Protein AF-0000000077952330 (afdb_homodimer)

Organism: NCBI:txid2873325

Secondary structure (DSSP, 8-state):
------------------------------------------------------------------HHHHHHHHHHHHHHHHHHTT------TTS-HHHHHHSS-HHHHHHHHHHHHHHHHHTB--EEEEEEEE-TTS-EEEEEEEEETTEEEEEE--B-SS--TTSPP------TTTGGGT--HHHHHHIIIIIHHHHHHHT-BTT-HHHHHHHHHHHH-STT-TTT-HHHHHHHHHHHHHHHHHHTTS-HHHHHHHHHT-SS--BPEEEEEEEE-GGGSSSS-SS-EEEEE-TT-SSHHHHHHHHHHHHHHHHHHHHHHH-GGGG-B-TTS-B------HHHHHHHHHHHHHHHT-TTT-EEEEE--GGGGEETTEE-TTTTSSP-GGG-B-HHHHHHHHHHHHHHS-EEEEE--S-TT-HHHHHHHHHH-SSEEEESTTTTT-HHHHHHHHHHT--SEEEE-HHHH-SHHHHHHHHHHHHHTT-EEEEE--SB--S--HHHHHHHHHT-EEEE---S-SHHHHHHHHHHHHHHHHHGGG--B-GGGSSS---/------------------------------------------------------------------HHHHHHHHHHHHHHHHHHTT------TTS-HHHHHHS--HHHHHHHHHHHHHHHHHTB--EEEEEEEE-TTS-EEEEEEEEETTEEEEEE--B-SS--TTSPP------TTTGGGT--HHHHHHIIIIIHHHHHHHT-BTT-HHHHHHHHHHHH-STT-TTT-HHHHHHHHHHHHHHHHHHTTS-HHHHHHHHHT-SS--BPEEEEEEEE-GGGSSSS-SS-EEEEE-TT-SSHHHHHHHHHHHHHHHHHHHHHHH-GGGG-B-TTS-B------HHHHHHHHHHHHHHHT-TTT-EEEEE--GGGGEETTEE-TTTTSSP-GGG-B-HHHHHHHHHHHHHHS-EEEEE--S-TT-HHHHHHHHHH-SSEEEESTTTTT-HHHHHHHHHHT--SEEEE-HHHH-SHHHHHHHHHHHHHTT-EEEEE--TB--S--HHHHHHHHHT-EEEE---S-SHHHHHHHHHHHHHHHHHGGG--B-GGGSSS---

Foldseek 3Di:
DDPPPPPPPCPPPPPLPPPPDPPPDPDPDDDDDDDDDDDDDDDDDPDPDPDDPPPDDPPPPPVPPPPVVLLSLLVSVVQVVVVVVVPDSPPDPPPPSVVVVVPCPPVSSVVSVVVVVVVLQQQFWPFKAKDWDAFPVRFTAIKMWTDGNLGTFIDTFFDFPDFFPQFQFADWQCPCVPRRGRHRVQLRCCLHPPLTVVRRVVSDGLLPLVVSLVVQCVVQVDQSSHSNGLRSSANVQLSSLCSSCVSVVHDSLQSLLVLLVHPAWAAAWEWAFAEADPPQAPAQFQFGTKTKTQLQDQALVRSQVLQQQLSVLLQVLLCVVQNNVQCDAALQRHGYGRDNDPVVVLVSSCRSSVVSPHNPRIAMETHGQQQRQDDPQWGARRSVDPDDCVRTHHLVVLLVVVVVCVVPGRYAEYEPSDHLPPQVSLLVSLVVDDGFYEYCSNCLLPQVSLVVCLVSVSGQEYEQECSRSRHSSSSSVSLVSSVVSNGAYEYEGHSRAHLRQSVLSNCRSSNRRYYYQYGCDDRSRVSNSVVNVVVQVVCVPSYHHQRPVSGPRDD/DDPPPPPPPCPPPPPLPPPPPPPDPDDDDPDDDDPDDDDDDDDDDDPPDPPPPPPDDPPPPPVPPPPVVLLSLLVSVCQVVVVVVVPDSPPDVPPPSVVVVVPCPPVSSVVSVVVVVVVLQQQFWPFKAKDWDAFPVRFTAIKMWTDGNLGTFIDTFFDFPDFFPQFQFADWQCPCVPRHGRHRVQLRCCLHPPLTVVRRVVSDGLLPLVVSLVVQCVSQVDQSSHSNGLRSSANVQLSSLCSSCVSVVHDSLQSLLVLLVHPAWAAAWEWAFAEADPPQAPAQFQFGTKTKTQLQDQALVRSQVLQQQLSVLLQVLLCVVQNNVQCDAALQRHGYGRDNDPVVVLVSSCRSSVVSPHNPRIAMETHGQQQRQDDPQWGARRSVDPDDCVRTHHLVVLLVVVVVCVVPGRYAEYEPSDHLPPLVSLLVSLVVDDGFYEYCSNCLLPQVSLVVCLVSVSGQEYEQECSRSRHSSSSSVSLCSSVVSNGAYEYEGHSRAHLRQSVLSNCRSSNRRYYYQYGCDDRSRVSNSVVNVVVQVVCVPSYHHQRPVSGPRDD

Solvent-accessible surface area (backbone atoms only — not comparable to full-atom values): 57983 Å² total; per-residue (Å²): 132,82,79,69,80,76,80,74,78,68,80,73,72,81,72,79,70,77,70,73,75,78,71,75,79,79,74,78,75,80,78,83,79,84,87,86,82,86,83,80,83,82,82,83,87,77,84,75,80,75,83,77,84,69,86,74,82,82,71,82,75,73,80,69,71,55,68,62,64,51,44,50,50,50,48,50,48,49,48,54,53,39,55,71,63,69,51,79,78,77,66,69,85,78,66,60,70,64,59,60,62,66,64,52,46,75,62,53,54,47,48,49,50,50,48,48,48,50,49,43,58,46,42,11,58,75,46,56,48,46,40,79,37,54,22,22,67,36,42,49,30,38,31,20,39,32,27,39,79,87,40,80,21,72,22,55,38,58,37,56,83,72,76,61,92,78,29,25,33,71,47,56,54,61,46,58,92,39,66,73,16,45,31,30,61,61,17,27,46,34,33,50,71,47,50,33,58,54,50,49,72,66,48,48,47,36,70,43,52,57,63,52,48,50,50,54,48,60,69,42,66,44,95,40,26,65,69,45,9,13,44,31,50,25,12,51,35,49,11,36,47,50,41,18,7,56,74,68,70,43,57,55,27,56,43,43,5,53,76,66,70,36,90,68,59,30,38,46,31,54,37,25,28,48,35,43,14,18,92,84,31,48,36,50,27,46,48,30,30,36,26,46,26,42,30,57,35,84,38,58,65,50,27,51,48,54,52,28,37,25,52,53,37,32,47,52,53,43,29,74,74,65,32,55,58,28,58,28,24,52,76,44,37,9,26,42,49,84,42,72,50,67,66,53,58,55,51,49,48,52,50,13,30,50,75,55,69,42,69,86,27,48,37,31,33,35,37,27,52,28,52,79,30,52,50,95,86,25,33,30,63,58,60,90,43,81,87,54,77,88,63,45,36,46,56,67,56,50,46,51,50,52,51,51,45,41,71,77,40,63,46,47,35,40,26,24,79,45,37,56,79,42,57,67,55,32,20,53,47,44,70,72,50,93,57,48,31,30,28,35,73,50,25,34,41,30,59,70,39,44,52,50,33,58,74,57,44,30,46,47,24,40,37,40,33,54,62,30,55,18,29,58,56,58,43,50,50,38,51,50,54,36,45,76,68,73,24,21,40,30,37,38,65,46,57,22,21,33,59,58,41,64,63,40,31,45,31,25,12,65,41,25,9,21,34,38,47,31,12,62,20,38,15,38,23,27,39,25,53,43,47,43,45,50,49,42,59,70,43,48,90,68,51,41,50,23,25,84,33,25,58,62,44,82,122,148,70,83,69,80,75,78,71,78,67,79,70,71,82,72,77,71,77,71,74,73,76,74,73,80,81,75,78,83,79,85,78,78,85,84,74,81,85,81,83,84,90,84,87,84,80,82,73,78,76,75,73,78,66,87,72,81,83,73,79,76,71,80,67,70,54,68,60,63,52,44,50,51,50,47,51,50,48,46,53,54,40,53,69,64,70,51,79,78,77,66,68,85,76,68,61,70,65,61,59,63,68,64,52,46,75,62,54,53,46,46,48,49,50,46,48,49,50,51,44,58,47,41,11,57,75,45,56,47,47,40,79,38,54,22,24,67,35,40,50,29,38,30,20,40,31,27,38,78,87,43,78,21,72,23,55,40,58,37,58,83,71,76,61,93,77,29,25,32,72,47,56,54,61,46,60,92,40,66,72,17,44,31,31,60,59,17,26,45,33,34,49,71,47,50,34,57,55,50,50,71,66,47,48,47,37,69,44,52,57,61,53,48,48,50,54,47,59,68,44,64,43,95,39,28,66,71,44,9,14,45,29,48,26,12,50,35,49,12,36,48,49,42,18,8,56,74,70,69,42,57,54,28,56,42,44,6,54,76,66,70,36,92,69,60,30,38,45,31,53,37,25,30,49,34,43,15,19,91,85,31,49,35,50,28,47,47,29,30,37,25,46,27,42,30,57,35,83,37,58,64,51,26,52,49,53,53,30,36,26,51,54,37,32,44,51,53,44,27,73,74,66,32,57,57,30,57,27,23,53,77,44,38,10,26,42,49,84,42,72,50,68,66,54,58,53,51,49,49,52,52,12,31,49,75,55,69,41,69,86,28,46,38,32,34,35,37,27,53,28,51,79,29,51,51,95,86,24,33,29,61,58,60,90,43,80,88,55,78,87,64,45,36,46,57,68,55,51,45,52,51,52,51,51,45,42,74,76,39,65,46,47,35,41,23,24,80,46,38,57,79,42,56,67,53,32,19,53,47,45,72,71,50,92,59,48,31,32,29,35,74,51,26,34,40,29,61,71,39,43,52,50,32,57,73,57,43,29,48,49,24,40,36,39,33,53,62,30,56,17,31,59,56,56,41,50,49,36,50,49,53,36,46,76,69,73,24,21,38,30,38,39,64,46,57,23,20,32,58,59,40,63,63,38,31,44,31,25,12,65,42,24,9,22,32,37,47,29,12,61,19,38,15,38,23,27,38,24,53,43,47,42,47,51,51,42,59,71,44,47,90,66,51,39,50,24,24,83,32,26,58,62,45,83,124

InterPro domains:
  IPR000941 Enolase [MF_00318] (123-539)
  IPR000941 Enolase [PR00148] (157-171)
  IPR000941 Enolase [PR00148] (229-245)
  IPR000941 Enolase [PR00148] (286-299)
  IPR000941 Enolase [PR00148] (439-450)
  IPR000941 Enolase [PR00148] (462-476)
  IPR000941 Enolase [PR00148] (491-508)
  IPR000941 Enolase [PTHR11902] (123-551)
  IPR000941 Enolase [SFLDF00002] (124-539)
  IPR000941 Enolase [TIGR01060] (125-550)
  IPR000941 Enolase [cd03313] (127-538)
  IPR020809 Enolase, conserved site [PS00164] (462-475)
  IPR020810 Enolase, C-terminal TIM barrel domain [PF00113] (265-552)
  IPR020810 Enolase, C-terminal TIM barrel domain [SM01192] (264-553)
  IPR020811 Enolase, N-terminal [PF03952] (125-256)
  IPR020811 Enolase, N-terminal [SM01193] (125-256)
  IPR029017 Enolase-like, N-terminal [G3DSA:3.30.390.10] (118-249)
  IPR029017 Enolase-like, N-terminal [SSF54826] (125-260)
  IPR036849 Enolase-like, C-terminal domain superfamily [G3DSA:3.20.20.120] (250-555)
  IPR036849 Enolase-like, C-terminal domain superfamily [SSF51604] (265-552)

Radius of gyration: 34.68 Å; Cα contacts (8 Å, |Δi|>4): 2180; chains: 2; bounding box: 97×143×73 Å

Nearest PDB structures (foldseek):
  3ucd-assembly1_B  TM=9.898E-01  e=2.048E-70  Homo sapiens
  2xsx-assembly1_A  TM=9.931E-01  e=3.161E-70  Homo sapiens
  3b97-assembly1_A  TM=9.888E-01  e=5.740E-70  Homo sapiens
  2akz-assembly1_A  TM=9.883E-01  e=2.621E-69  Homo sapiens
  2xh4-assembly2_B  TM=9.796E-01  e=2.067E-55  Saccharomyces cerevisiae

Sequence (1110 aa):
PGDSPEFLYFSCTAIIFEVPALSPSNITERTHDEPQGLHHTRMKTTQSMTTHYSPQNTRTGRQSLSCKTQNALVWMLSVVYRRSLGASPFLDPGASINTATARADSDTVKLAQTELHRLALRMSITKIHAREILDSRGNPTVEVDLFTAKGRFRAAVPSGASTGVHEALELRDGDKSRYLGKGTQKAVDHVNNEIAPKLLEKKFSVVEQEKIDKFMLELDGTDNKSKFGANAILGVSLAVCKAGAAEKCVPLYRHIADLAGNKDVILPVPAFNVINGGSHAGNKLAMQEFMILPVGAANFHEAMRIGAEVYHHLKNVIKSKYGKDATNVGDEGGFAPNILENNEALELLKSAIEKAGYPDKIIIGMDVAASEFYRSGKYDLDFKSPDDPKRHISGAELGDLYKSFIKNYPVQSIEDPFDQDDWENWSQFTASVGIQVVGDDLTVTNPKRISEAVQKKACNCLLLKVNQIGSVTESIQACKLAQSSGWGVMVSHRSGETEDTFIADLVVGLCTGQIKTGAPCRSERLAKYNQLMRIEEELGDKARFAGKDFRHPKLPGDSPEFLYFSCTAIIFEVPALSPSNITERTHDEPQGLHHTRMKTTQSMTTHYSPQNTRTGRQSLSCKTQNALVWMLSVVYRRSLGASPFLDPGASINTATARADSDTVKLAQTELHRLALRMSITKIHAREILDSRGNPTVEVDLFTAKGRFRAAVPSGASTGVHEALELRDGDKSRYLGKGTQKAVDHVNNEIAPKLLEKKFSVVEQEKIDKFMLELDGTDNKSKFGANAILGVSLAVCKAGAAEKCVPLYRHIADLAGNKDVILPVPAFNVINGGSHAGNKLAMQEFMILPVGAANFHEAMRIGAEVYHHLKNVIKSKYGKDATNVGDEGGFAPNILENNEALELLKSAIEKAGYPDKIIIGMDVAASEFYRSGKYDLDFKSPDDPKRHISGAELGDLYKSFIKNYPVQSIEDPFDQDDWENWSQFTASVGIQVVGDDLTVTNPKRISEAVQKKACNCLLLKVNQIGSVTESIQACKLAQSSGWGVMVSHRSGETEDTFIADLVVGLCTGQIKTGAPCRSERLAKYNQLMRIEEELGDKARFAGKDFRHPKL

pLDDT: mean 82.08, std 28.83, range [14.25, 98.94]

Structure (mmCIF, N/CA/C/O backbone):
data_AF-0000000077952330-model_v1
#
loop_
_entity.id
_entity.type
_entity.pdbx_description
1 polymer Beta-enolase
#
loop_
_atom_site.group_PDB
_atom_site.id
_atom_site.type_symbol
_atom_site.label_atom_id
_atom_site.label_alt_id
_atom_site.label_comp_id
_atom_site.label_asym_id
_atom_site.label_entity_id
_atom_site.label_seq_id
_atom_site.pdbx_PDB_ins_code
_atom_site.Cartn_x
_atom_site.Cartn_y
_atom_site.Cartn_z
_atom_site.occupancy
_atom_site.B_iso_or_equiv
_atom_site.auth_seq_id
_atom_site.auth_comp_id
_atom_site.auth_asym_id
_atom_site.auth_atom_id
_atom_site.pdbx_PDB_model_num
ATOM 1 N N . PRO A 1 1 ? 24.484 25.688 -34.625 1 21.61 1 PRO A N 1
ATOM 2 C CA . PRO A 1 1 ? 23.391 24.703 -34.531 1 21.61 1 PRO A CA 1
ATOM 3 C C . PRO A 1 1 ? 23.781 23.438 -33.781 1 21.61 1 PRO A C 1
ATOM 5 O O . PRO A 1 1 ? 24.797 22.812 -34.094 1 21.61 1 PRO A O 1
ATOM 8 N N . GLY A 1 2 ? 23.906 23.281 -32.438 1 22.3 2 GLY A N 1
ATOM 9 C CA . GLY A 1 2 ? 25.062 23.562 -31.594 1 22.3 2 GLY A CA 1
ATOM 10 C C . GLY A 1 2 ? 25.688 22.312 -31.031 1 22.3 2 GLY A C 1
ATOM 11 O O . GLY A 1 2 ? 25 21.484 -30.422 1 22.3 2 GLY A O 1
ATOM 12 N N . ASP A 1 3 ? 26.625 21.688 -31.719 1 21.45 3 ASP A N 1
ATOM 13 C CA . ASP A 1 3 ? 27.453 20.469 -31.719 1 21.45 3 ASP A CA 1
ATOM 14 C C . ASP A 1 3 ? 28.109 20.25 -30.359 1 21.45 3 ASP A C 1
ATOM 16 O O . ASP A 1 3 ? 29.234 20.688 -30.141 1 21.45 3 ASP A O 1
ATOM 20 N N . SER A 1 4 ? 27.297 20.656 -29.312 1 22.59 4 SER A N 1
ATOM 21 C CA . SER A 1 4 ? 28.062 20.672 -28.078 1 22.59 4 SER A CA 1
ATOM 22 C C . SER A 1 4 ? 28.703 19.312 -27.812 1 22.59 4 SER A C 1
ATOM 24 O O . SER A 1 4 ? 28.078 18.266 -28.047 1 22.59 4 SER A O 1
ATOM 26 N N . PRO A 1 5 ? 30 19.203 -27.781 1 24.8 5 PRO A N 1
ATOM 27 C CA . PRO A 1 5 ? 30.875 18.031 -27.703 1 24.8 5 PRO A CA 1
ATOM 28 C C . PRO A 1 5 ? 30.562 17.156 -26.484 1 24.8 5 PRO A C 1
ATOM 30 O O . PRO A 1 5 ? 30.484 17.656 -25.359 1 24.8 5 PRO A O 1
ATOM 33 N N . GLU A 1 6 ? 29.562 16.203 -26.625 1 21.91 6 GLU A N 1
ATOM 34 C CA . GLU A 1 6 ? 29.125 15.172 -25.672 1 21.91 6 GLU A CA 1
ATOM 35 C C . GLU A 1 6 ? 30.312 14.406 -25.109 1 21.91 6 GLU A C 1
ATOM 37 O O . GLU A 1 6 ? 31.062 13.766 -25.844 1 21.91 6 GLU A O 1
ATOM 42 N N . PHE A 1 7 ? 31.047 15.07 -24.141 1 21.38 7 PHE A N 1
ATOM 43 C CA . PHE A 1 7 ? 32.219 14.469 -23.516 1 21.38 7 PHE A CA 1
ATOM 44 C C . PHE A 1 7 ? 31.875 13.094 -22.953 1 21.38 7 PHE A C 1
ATOM 46 O O . PHE A 1 7 ? 31.016 12.961 -22.094 1 21.38 7 PHE A O 1
ATOM 53 N N . LEU A 1 8 ? 31.781 12.016 -23.797 1 20.27 8 LEU A N 1
ATOM 54 C CA . LEU A 1 8 ? 31.594 10.594 -23.547 1 20.27 8 LEU A CA 1
ATOM 55 C C . LEU A 1 8 ? 32.625 10.078 -22.531 1 20.27 8 LEU A C 1
ATOM 57 O O . LEU A 1 8 ? 33.812 10.047 -22.812 1 20.27 8 LEU A O 1
ATOM 61 N N . TYR A 1 9 ? 32.594 10.625 -21.297 1 20.25 9 TYR A N 1
ATOM 62 C CA . TYR A 1 9 ? 33.531 10.039 -20.359 1 20.25 9 TYR A CA 1
ATOM 63 C C . TYR A 1 9 ? 33.344 8.531 -20.266 1 20.25 9 TYR A C 1
ATOM 65 O O . TYR A 1 9 ? 32.281 8.055 -19.875 1 20.25 9 TYR A O 1
ATOM 73 N N . PHE A 1 10 ? 33.75 7.762 -21.266 1 21 10 PHE A N 1
ATOM 74 C CA . PHE A 1 10 ? 33.812 6.309 -21.391 1 21 10 PHE A CA 1
ATOM 75 C C . PHE A 1 10 ? 34.562 5.684 -20.234 1 21 10 PHE A C 1
ATOM 77 O O . PHE A 1 10 ? 35.781 5.848 -20.094 1 21 10 PHE A O 1
ATOM 84 N N . SER A 1 11 ? 34.062 5.801 -19 1 20.62 11 SER A N 1
ATOM 85 C CA . SER A 1 11 ? 34.781 4.98 -18.016 1 20.62 11 SER A CA 1
ATOM 86 C C . SER A 1 11 ? 34.812 3.518 -18.438 1 20.62 11 SER A C 1
ATOM 88 O O . SER A 1 11 ? 33.781 2.873 -18.578 1 20.62 11 SER A O 1
ATOM 90 N N . CYS A 1 12 ? 35.594 3.145 -19.406 1 21.19 12 CYS A N 1
ATOM 91 C CA . CYS A 1 12 ? 35.844 1.901 -20.125 1 21.19 12 CYS A CA 1
ATOM 92 C C . CYS A 1 12 ? 36.156 0.767 -19.156 1 21.19 12 CYS A C 1
ATOM 94 O O . CYS A 1 12 ? 37.219 0.771 -18.5 1 21.19 12 CYS A O 1
ATOM 96 N N . THR A 1 13 ? 35.219 0.39 -18.297 1 20.48 13 THR A N 1
ATOM 97 C CA . THR A 1 13 ? 35.469 -0.841 -17.562 1 20.48 13 THR A CA 1
ATOM 98 C C . THR A 1 13 ? 35.875 -1.964 -18.5 1 20.48 13 THR A C 1
ATOM 100 O O . THR A 1 13 ? 35.281 -2.15 -19.562 1 20.48 13 THR A O 1
ATOM 103 N N . ALA A 1 14 ? 37.062 -2.488 -18.359 1 21.52 14 ALA A N 1
ATOM 104 C CA . ALA A 1 14 ? 37.812 -3.512 -19.094 1 21.52 14 ALA A CA 1
ATOM 105 C C . ALA A 1 14 ? 37 -4.797 -19.219 1 21.52 14 ALA A C 1
ATOM 107 O O . ALA A 1 14 ? 36.625 -5.41 -18.219 1 21.52 14 ALA A O 1
ATOM 108 N N . ILE A 1 15 ? 36 -4.785 -20.078 1 20.67 15 ILE A N 1
ATOM 109 C CA . ILE A 1 15 ? 35.25 -5.988 -20.391 1 20.67 15 ILE A CA 1
ATOM 110 C C . ILE A 1 15 ? 36.188 -7.086 -20.891 1 20.67 15 ILE A C 1
ATOM 112 O O . ILE A 1 15 ? 36.844 -6.918 -21.906 1 20.67 15 ILE A O 1
ATOM 116 N N . ILE A 1 16 ? 36.75 -7.852 -19.953 1 20.56 16 ILE A N 1
ATOM 117 C CA . ILE A 1 16 ? 37.625 -8.961 -20.281 1 20.56 16 ILE A CA 1
ATOM 118 C C . ILE A 1 16 ? 36.906 -9.969 -21.172 1 20.56 16 ILE A C 1
ATOM 120 O O . ILE A 1 16 ? 35.875 -10.523 -20.781 1 20.56 16 ILE A O 1
ATOM 124 N N . PHE A 1 17 ? 36.875 -9.695 -22.422 1 20.91 17 PHE A N 1
ATOM 125 C CA . PHE A 1 17 ? 36.312 -10.586 -23.422 1 20.91 17 PHE A CA 1
ATOM 126 C C . PHE A 1 17 ? 37 -11.938 -23.406 1 20.91 17 PHE A C 1
ATOM 128 O O . PHE A 1 17 ? 38.219 -12.008 -23.484 1 20.91 17 PHE A O 1
ATOM 135 N N . GLU A 1 18 ? 36.438 -12.844 -22.656 1 20.67 18 GLU A N 1
ATOM 136 C CA . GLU A 1 18 ? 36.906 -14.219 -22.719 1 20.67 18 GLU A CA 1
ATOM 137 C C . GLU A 1 18 ? 36.906 -14.742 -24.141 1 20.67 18 GLU A C 1
ATOM 139 O O . GLU A 1 18 ? 35.906 -14.695 -24.828 1 20.67 18 GLU A O 1
ATOM 144 N N . VAL A 1 19 ? 38 -14.508 -24.828 1 19.91 19 VAL A N 1
ATOM 145 C CA . VAL A 1 19 ? 38.219 -14.953 -26.203 1 19.91 19 VAL A CA 1
ATOM 146 C C . VAL A 1 19 ? 38.062 -16.469 -26.297 1 19.91 19 VAL A C 1
ATOM 148 O O . VAL A 1 19 ? 38.719 -17.219 -25.594 1 19.91 19 VAL A O 1
ATOM 151 N N . PRO A 1 20 ? 36.906 -16.891 -26.578 1 19.78 20 PRO A N 1
ATOM 152 C CA . PRO A 1 20 ? 36.719 -18.344 -26.703 1 19.78 20 PRO A CA 1
ATOM 153 C C . PRO A 1 20 ? 37.781 -19 -27.578 1 19.78 20 PRO A C 1
ATOM 155 O O . PRO A 1 20 ? 38.25 -18.391 -28.547 1 19.78 20 PRO A O 1
ATOM 158 N N . ALA A 1 21 ? 38.625 -19.781 -26.891 1 18.5 21 ALA A N 1
ATOM 159 C CA . ALA A 1 21 ? 39.656 -20.547 -27.562 1 18.5 21 ALA A CA 1
ATOM 160 C C . ALA A 1 21 ? 39.125 -21.266 -28.797 1 18.5 21 ALA A C 1
ATOM 162 O O . ALA A 1 21 ? 38.062 -21.891 -28.734 1 18.5 21 ALA A O 1
ATOM 163 N N . LEU A 1 22 ? 39.375 -20.719 -29.922 1 18.86 22 LEU A N 1
ATOM 164 C CA . LEU A 1 22 ? 39.031 -21.266 -31.234 1 18.86 22 LEU A CA 1
ATOM 165 C C . LEU A 1 22 ? 39.438 -22.734 -31.344 1 18.86 22 LEU A C 1
ATOM 167 O O . LEU A 1 22 ? 40.625 -23.078 -31.203 1 18.86 22 LEU A O 1
ATOM 171 N N . SER A 1 23 ? 38.625 -23.594 -30.656 1 18.45 23 SER A N 1
ATOM 172 C CA . SER A 1 23 ? 38.906 -25.031 -30.781 1 18.45 23 SER A CA 1
ATOM 173 C C . SER A 1 23 ? 39.125 -25.438 -32.219 1 18.45 23 SER A C 1
ATOM 175 O O . SER A 1 23 ? 38.375 -24.984 -33.125 1 18.45 23 SER A O 1
ATOM 177 N N . PRO A 1 24 ? 40.406 -25.828 -32.5 1 18.94 24 PRO A N 1
ATOM 178 C CA . PRO A 1 24 ? 40.812 -26.297 -33.812 1 18.94 24 PRO A CA 1
ATOM 179 C C . PRO A 1 24 ? 39.844 -27.328 -34.406 1 18.94 24 PRO A C 1
ATOM 181 O O . PRO A 1 24 ? 39.125 -28 -33.656 1 18.94 24 PRO A O 1
ATOM 184 N N . SER A 1 25 ? 39.406 -27.062 -35.594 1 18.72 25 SER A N 1
ATOM 185 C CA . SER A 1 25 ? 38.531 -27.828 -36.5 1 18.72 25 SER A CA 1
ATOM 186 C C . SER A 1 25 ? 39.031 -29.25 -36.656 1 18.72 25 SER A C 1
ATOM 188 O O . SER A 1 25 ? 40.156 -29.469 -37.125 1 18.72 25 SER A O 1
ATOM 190 N N . ASN A 1 26 ? 38.719 -30.094 -35.562 1 18.08 26 ASN A N 1
ATOM 191 C CA . ASN A 1 26 ? 38.969 -31.516 -35.719 1 18.08 26 ASN A CA 1
ATOM 192 C C . ASN A 1 26 ? 38.562 -32.031 -37.094 1 18.08 26 ASN A C 1
ATOM 194 O O . ASN A 1 26 ? 37.438 -31.797 -37.531 1 18.08 26 ASN A O 1
ATOM 198 N N . ILE A 1 27 ? 39.531 -32.25 -37.906 1 18.03 27 ILE A N 1
ATOM 199 C CA . ILE A 1 27 ? 39.562 -32.906 -39.219 1 18.03 27 ILE A CA 1
ATOM 200 C C . ILE A 1 27 ? 38.938 -34.281 -39.125 1 18.03 27 ILE A C 1
ATOM 202 O O . ILE A 1 27 ? 39.312 -35.062 -38.25 1 18.03 27 ILE A O 1
ATOM 206 N N . THR A 1 28 ? 37.781 -34.438 -39.594 1 18 28 THR A N 1
ATOM 207 C CA . THR A 1 28 ? 36.844 -35.562 -39.688 1 18 28 THR A CA 1
ATOM 208 C C . THR A 1 28 ? 37.531 -36.812 -40.25 1 18 28 THR A C 1
ATOM 210 O O . THR A 1 28 ? 37.531 -37 -41.469 1 18 28 THR A O 1
ATOM 213 N N . GLU A 1 29 ? 38.719 -37.156 -39.562 1 16.2 29 GLU A N 1
ATOM 214 C CA . GLU A 1 29 ? 39.188 -38.281 -40.344 1 16.2 29 GLU A CA 1
ATOM 215 C C . GLU A 1 29 ? 38.094 -39.375 -40.406 1 16.2 29 GLU A C 1
ATOM 217 O O . GLU A 1 29 ? 37.25 -39.469 -39.5 1 16.2 29 GLU A O 1
ATOM 222 N N . ARG A 1 30 ? 38.156 -40.125 -41.531 1 16.7 30 ARG A N 1
ATOM 223 C CA . ARG A 1 30 ? 37.438 -41.156 -42.25 1 16.7 30 ARG A CA 1
ATOM 224 C C . ARG A 1 30 ? 37.25 -42.406 -41.406 1 16.7 30 ARG A C 1
ATOM 226 O O . ARG A 1 30 ? 38 -42.656 -40.469 1 16.7 30 ARG A O 1
ATOM 233 N N . THR A 1 31 ? 36.469 -43.406 -41.656 1 16.31 31 THR A N 1
ATOM 234 C CA . THR A 1 31 ? 35.531 -44.469 -41.281 1 16.31 31 THR A CA 1
ATOM 235 C C . THR A 1 31 ? 36.281 -45.719 -40.844 1 16.31 31 THR A C 1
ATOM 237 O O . THR A 1 31 ? 35.688 -46.594 -40.219 1 16.31 31 THR A O 1
ATOM 240 N N . HIS A 1 32 ? 37.656 -45.875 -40.844 1 16.14 32 HIS A N 1
ATOM 241 C CA . HIS A 1 32 ? 37.75 -47.219 -41.406 1 16.14 32 HIS A CA 1
ATOM 242 C C . HIS A 1 32 ? 37.25 -48.281 -40.438 1 16.14 32 HIS A C 1
ATOM 244 O O . HIS A 1 32 ? 37.188 -48.031 -39.219 1 16.14 32 HIS A O 1
ATOM 250 N N . ASP A 1 33 ? 37.375 -49.625 -40.75 1 16.53 33 ASP A N 1
ATOM 251 C CA . ASP A 1 33 ? 36.656 -50.875 -40.875 1 16.53 33 ASP A CA 1
ATOM 252 C C . ASP A 1 33 ? 36.812 -51.719 -39.625 1 16.53 33 ASP A C 1
ATOM 254 O O . ASP A 1 33 ? 35.844 -52.219 -39.062 1 16.53 33 ASP A O 1
ATOM 258 N N . GLU A 1 34 ? 38.062 -52.344 -39.25 1 16.84 34 GLU A N 1
ATOM 259 C CA . GLU A 1 34 ? 37.875 -53.781 -39.438 1 16.84 34 GLU A CA 1
ATOM 260 C C . GLU A 1 34 ? 37.438 -54.438 -38.156 1 16.84 34 GLU A C 1
ATOM 262 O O . GLU A 1 34 ? 36.438 -55.156 -38.125 1 16.84 34 GLU A O 1
ATOM 267 N N . PRO A 1 35 ? 38.438 -55.094 -37.375 1 17 35 PRO A N 1
ATOM 268 C CA . PRO A 1 35 ? 38.469 -56.562 -37.344 1 17 35 PRO A CA 1
ATOM 269 C C . PRO A 1 35 ? 37.812 -57.125 -36.062 1 17 35 PRO A C 1
ATOM 271 O O . PRO A 1 35 ? 37.531 -56.375 -35.125 1 17 35 PRO A O 1
ATOM 274 N N . GLN A 1 36 ? 38.625 -58.031 -35.219 1 17.03 36 GLN A N 1
ATOM 275 C CA . GLN A 1 36 ? 38.531 -59.438 -34.938 1 17.03 36 GLN A CA 1
ATOM 276 C C . GLN A 1 36 ? 37.969 -59.688 -33.531 1 17.03 36 GLN A C 1
ATOM 278 O O . GLN A 1 36 ? 38 -58.781 -32.688 1 17.03 36 GLN A O 1
ATOM 283 N N . GLY A 1 37 ? 38.062 -60.906 -32.906 1 17.77 37 GLY A N 1
ATOM 284 C CA . GLY A 1 37 ? 37.312 -62.031 -32.344 1 17.77 37 GLY A CA 1
ATOM 285 C C . GLY A 1 37 ? 37.406 -62.125 -30.828 1 17.77 37 GLY A C 1
ATOM 286 O O . GLY A 1 37 ? 36.719 -62.938 -30.219 1 17.77 37 GLY A O 1
ATOM 287 N N . LEU A 1 38 ? 38.312 -61.344 -30.047 1 17.22 38 LEU A N 1
ATOM 288 C CA . LEU A 1 38 ? 39 -62.219 -29.094 1 17.22 38 LEU A CA 1
ATOM 289 C C . LEU A 1 38 ? 38.125 -62.531 -27.891 1 17.22 38 LEU A C 1
ATOM 291 O O . LEU A 1 38 ? 37.344 -61.656 -27.453 1 17.22 38 LEU A O 1
ATOM 295 N N . HIS A 1 39 ? 38.312 -63.719 -27.328 1 17.41 39 HIS A N 1
ATOM 296 C CA . HIS A 1 39 ? 37.625 -64.75 -26.578 1 17.41 39 HIS A CA 1
ATOM 297 C C . HIS A 1 39 ? 37.469 -64.375 -25.109 1 17.41 39 HIS A C 1
ATOM 299 O O . HIS A 1 39 ? 38.125 -63.438 -24.641 1 17.41 39 HIS A O 1
ATOM 305 N N . HIS A 1 40 ? 37.594 -65.375 -24.219 1 16.73 40 HIS A N 1
ATOM 306 C CA . HIS A 1 40 ? 36.688 -66 -23.281 1 16.73 40 HIS A CA 1
ATOM 307 C C . HIS A 1 40 ? 36.938 -65.562 -21.859 1 16.73 40 HIS A C 1
ATOM 309 O O . HIS A 1 40 ? 36 -65.188 -21.141 1 16.73 40 HIS A O 1
ATOM 315 N N . THR A 1 41 ? 38.094 -65.812 -21.188 1 16.72 41 THR A N 1
ATOM 316 C CA . THR A 1 41 ? 38.156 -66.812 -20.109 1 16.72 41 THR A CA 1
ATOM 317 C C . THR A 1 41 ? 38.156 -66.062 -18.75 1 16.72 41 THR A C 1
ATOM 319 O O . THR A 1 41 ? 39.125 -65.375 -18.422 1 16.72 41 THR A O 1
ATOM 322 N N . ARG A 1 42 ? 37.125 -65.688 -18.234 1 16.23 42 ARG A N 1
ATOM 323 C CA . ARG A 1 42 ? 37.062 -64.812 -17.094 1 16.23 42 ARG A CA 1
ATOM 324 C C . ARG A 1 42 ? 37.594 -65.438 -15.828 1 16.23 42 ARG A C 1
ATOM 326 O O . ARG A 1 42 ? 37.031 -66.438 -15.367 1 16.23 42 ARG A O 1
ATOM 333 N N . MET A 1 43 ? 38.875 -65.25 -15.547 1 14.25 43 MET A N 1
ATOM 334 C CA . MET A 1 43 ? 39.688 -65.812 -14.461 1 14.25 43 MET A CA 1
ATOM 335 C C . MET A 1 43 ? 39.125 -65.375 -13.109 1 14.25 43 MET A C 1
ATOM 337 O O . MET A 1 43 ? 38.406 -64.375 -12.992 1 14.25 43 MET A O 1
ATOM 341 N N . LYS A 1 44 ? 39.781 -66.062 -12.039 1 17.09 44 LYS A N 1
ATOM 342 C CA . LYS A 1 44 ? 39.594 -66.688 -10.711 1 17.09 44 LYS A CA 1
ATOM 343 C C . LYS A 1 44 ? 39.625 -65.562 -9.641 1 17.09 44 LYS A C 1
ATOM 345 O O . LYS A 1 44 ? 38.812 -65.562 -8.719 1 17.09 44 LYS A O 1
ATOM 350 N N . THR A 1 45 ? 40.75 -64.625 -9.539 1 16.05 45 THR A N 1
ATOM 351 C CA . THR A 1 45 ? 41.531 -64.75 -8.297 1 16.05 45 THR A CA 1
ATOM 352 C C . THR A 1 45 ? 40.969 -63.844 -7.219 1 16.05 45 THR A C 1
ATOM 354 O O . THR A 1 45 ? 40.5 -62.719 -7.512 1 16.05 45 THR A O 1
ATOM 357 N N . THR A 1 46 ? 40.719 -64.312 -5.953 1 19.05 46 THR A N 1
ATOM 358 C CA . THR A 1 46 ? 40.031 -64.125 -4.672 1 19.05 46 THR A CA 1
ATOM 359 C C . THR A 1 46 ? 40.781 -63.062 -3.828 1 19.05 46 THR A C 1
ATOM 361 O O . THR A 1 46 ? 40.344 -62.75 -2.717 1 19.05 46 THR A O 1
ATOM 364 N N . GLN A 1 47 ? 41.844 -62.344 -4.324 1 16.69 47 GLN A N 1
ATOM 365 C CA . GLN A 1 47 ? 42.844 -62 -3.301 1 16.69 47 GLN A CA 1
ATOM 366 C C . GLN A 1 47 ? 42.281 -61 -2.293 1 16.69 47 GLN A C 1
ATOM 368 O O . GLN A 1 47 ? 41.656 -60 -2.676 1 16.69 47 GLN A O 1
ATOM 373 N N . SER A 1 48 ? 42.188 -61.375 -0.997 1 19.56 48 SER A N 1
ATOM 374 C CA . SER A 1 48 ? 41.656 -60.938 0.298 1 19.56 48 SER A CA 1
ATOM 375 C C . SER A 1 48 ? 42.469 -59.719 0.817 1 19.56 48 SER A C 1
ATOM 377 O O . SER A 1 48 ? 42.25 -59.281 1.949 1 19.56 48 SER A O 1
ATOM 379 N N . MET A 1 49 ? 43.25 -58.969 0.019 1 17.48 49 MET A N 1
ATOM 380 C CA . MET A 1 49 ? 44.344 -58.281 0.716 1 17.48 49 MET A CA 1
ATOM 381 C C . MET A 1 49 ? 43.781 -57.312 1.751 1 17.48 49 MET A C 1
ATOM 383 O O . MET A 1 49 ? 42.781 -56.656 1.522 1 17.48 49 MET A O 1
ATOM 387 N N . THR A 1 50 ? 44.312 -57.344 3.016 1 20.77 50 THR A N 1
ATOM 388 C CA . THR A 1 50 ? 44.344 -56.844 4.391 1 20.77 50 THR A CA 1
ATOM 389 C C . THR A 1 50 ? 44.781 -55.406 4.441 1 20.77 50 THR A C 1
ATOM 391 O O . THR A 1 50 ? 45 -54.844 5.523 1 20.77 50 THR A O 1
ATOM 394 N N . THR A 1 51 ? 44.312 -54.469 3.588 1 18.03 51 THR A N 1
ATOM 395 C CA . THR A 1 51 ? 45.062 -53.219 3.416 1 18.03 51 THR A CA 1
ATOM 396 C C . THR A 1 51 ? 45.031 -52.375 4.703 1 18.03 51 THR A C 1
ATOM 398 O O . THR A 1 51 ? 43.969 -52.25 5.344 1 18.03 51 THR A O 1
ATOM 401 N N . HIS A 1 52 ? 46.25 -52.25 5.312 1 19.95 52 HIS A N 1
ATOM 402 C CA . HIS A 1 52 ? 46.844 -51.531 6.434 1 19.95 52 HIS A CA 1
ATOM 403 C C . HIS A 1 52 ? 46.531 -50.031 6.348 1 19.95 52 HIS A C 1
ATOM 405 O O . HIS A 1 52 ? 46.594 -49.438 5.27 1 19.95 52 HIS A O 1
ATOM 411 N N . TYR A 1 53 ? 45.75 -49.5 7.305 1 19.86 53 TYR A N 1
ATOM 412 C CA . TYR A 1 53 ? 45.125 -48.219 7.543 1 19.86 53 TYR A CA 1
ATOM 413 C C . TYR A 1 53 ? 46.156 -47.094 7.703 1 19.86 53 TYR A C 1
ATOM 415 O O . TYR A 1 53 ? 46.812 -47 8.758 1 19.86 53 TYR A O 1
ATOM 423 N N . SER A 1 54 ? 47.219 -47.062 6.715 1 19.36 54 SER A N 1
ATOM 424 C CA . SER A 1 54 ? 48.25 -46.062 7.035 1 19.36 54 SER A CA 1
ATOM 425 C C . SER A 1 54 ? 47.656 -44.656 7.18 1 19.36 54 SER A C 1
ATOM 427 O O . SER A 1 54 ? 46.688 -44.312 6.488 1 19.36 54 SER A O 1
ATOM 429 N N . PRO A 1 55 ? 48.094 -43.906 8.227 1 22.77 55 PRO A N 1
ATOM 430 C CA . PRO A 1 55 ? 47.719 -42.594 8.781 1 22.77 55 PRO A CA 1
ATOM 431 C C . PRO A 1 55 ? 47.875 -41.469 7.762 1 22.77 55 PRO A C 1
ATOM 433 O O . PRO A 1 55 ? 48.969 -41.125 7.367 1 22.77 55 PRO A O 1
ATOM 436 N N . GLN A 1 56 ? 47.25 -41.594 6.539 1 19.25 56 GLN A N 1
ATOM 437 C CA . GLN A 1 56 ? 47.656 -40.688 5.449 1 19.25 56 GLN A CA 1
ATOM 438 C C . GLN A 1 56 ? 47.438 -39.219 5.836 1 19.25 56 GLN A C 1
ATOM 440 O O . GLN A 1 56 ? 46.531 -38.906 6.594 1 19.25 56 GLN A O 1
ATOM 445 N N . ASN A 1 57 ? 48.5 -38.344 5.375 1 20.02 57 ASN A N 1
ATOM 446 C CA . ASN A 1 57 ? 48.969 -36.938 5.434 1 20.02 57 ASN A CA 1
ATOM 447 C C . ASN A 1 57 ? 47.906 -36 4.898 1 20.02 57 ASN A C 1
ATOM 449 O O . ASN A 1 57 ? 47.438 -36.125 3.768 1 20.02 57 ASN A O 1
ATOM 453 N N . THR A 1 58 ? 47 -35.5 5.691 1 19.97 58 THR A N 1
ATOM 454 C CA . THR A 1 58 ? 45.969 -34.5 5.488 1 19.97 58 THR A CA 1
ATOM 455 C C . THR A 1 58 ? 46.5 -33.312 4.727 1 19.97 58 THR A C 1
ATOM 457 O O . THR A 1 58 ? 47.156 -32.438 5.305 1 19.97 58 THR A O 1
ATOM 460 N N . ARG A 1 59 ? 47.062 -33.438 3.492 1 21.56 59 ARG A N 1
ATOM 461 C CA . ARG A 1 59 ? 47.594 -32.344 2.707 1 21.56 59 ARG A CA 1
ATOM 462 C C . ARG A 1 59 ? 46.562 -31.234 2.537 1 21.56 59 ARG A C 1
ATOM 464 O O . ARG A 1 59 ? 45.375 -31.5 2.24 1 21.56 59 ARG A O 1
ATOM 471 N N . THR A 1 60 ? 46.812 -30.109 3.104 1 23.06 60 THR A N 1
ATOM 472 C CA . THR A 1 60 ? 46.219 -28.781 3.061 1 23.06 60 THR A CA 1
ATOM 473 C C . THR A 1 60 ? 46 -28.344 1.617 1 23.06 60 THR A C 1
ATOM 475 O O . THR A 1 60 ? 46.938 -28.188 0.848 1 23.06 60 THR A O 1
ATOM 478 N N . GLY A 1 61 ? 45.125 -28.969 0.887 1 20.69 61 GLY A N 1
ATOM 479 C CA . GLY A 1 61 ? 44.812 -28.672 -0.507 1 20.69 61 GLY A CA 1
ATOM 480 C C . GLY A 1 61 ? 44.531 -27.203 -0.771 1 20.69 61 GLY A C 1
ATOM 481 O O . GLY A 1 61 ? 43.531 -26.672 -0.344 1 20.69 61 GLY A O 1
ATOM 482 N N . ARG A 1 62 ? 45.625 -26.281 -0.698 1 26.41 62 ARG A N 1
ATOM 483 C CA . ARG A 1 62 ? 45.594 -24.906 -1.188 1 26.41 62 ARG A CA 1
ATOM 484 C C . ARG A 1 62 ? 45 -24.844 -2.596 1 26.41 62 ARG A C 1
ATOM 486 O O . ARG A 1 62 ? 45.531 -25.484 -3.52 1 26.41 62 ARG A O 1
ATOM 493 N N . GLN A 1 63 ? 43.688 -24.844 -2.676 1 22.75 63 GLN A N 1
ATOM 494 C CA . GLN A 1 63 ? 42.969 -24.609 -3.926 1 22.75 63 GLN A CA 1
ATOM 495 C C . GLN A 1 63 ? 43.656 -23.531 -4.758 1 22.75 63 GLN A C 1
ATOM 497 O O . GLN A 1 63 ? 43.719 -22.375 -4.336 1 22.75 63 GLN A O 1
ATOM 502 N N . SER A 1 64 ? 44.781 -23.922 -5.43 1 26.2 64 SER A N 1
ATOM 503 C CA . SER A 1 64 ? 45.531 -23.125 -6.395 1 26.2 64 SER A CA 1
ATOM 504 C C . SER A 1 64 ? 44.594 -22.531 -7.449 1 26.2 64 SER A C 1
ATOM 506 O O . SER A 1 64 ? 43.812 -23.234 -8.07 1 26.2 64 SER A O 1
ATOM 508 N N . LEU A 1 65 ? 44.156 -21.312 -7.219 1 29.8 65 LEU A N 1
ATOM 509 C CA . LEU A 1 65 ? 43.562 -20.5 -8.258 1 29.8 65 LEU A CA 1
ATOM 510 C C . LEU A 1 65 ? 44.281 -20.719 -9.602 1 29.8 65 LEU A C 1
ATOM 512 O O . LEU A 1 65 ? 45.5 -20.734 -9.672 1 29.8 65 LEU A O 1
ATOM 516 N N . SER A 1 66 ? 43.688 -21.438 -10.422 1 29.86 66 SER A N 1
ATOM 517 C CA . SER A 1 66 ? 44.281 -21.797 -11.703 1 29.86 66 SER A CA 1
ATOM 518 C C . SER A 1 66 ? 45.031 -20.625 -12.328 1 29.86 66 SER A C 1
ATOM 520 O O . SER A 1 66 ? 44.688 -19.469 -12.062 1 29.86 66 SER A O 1
ATOM 522 N N . CYS A 1 67 ? 46.281 -20.875 -12.703 1 28.56 67 CYS A N 1
ATOM 523 C CA . CYS A 1 67 ? 47.25 -19.984 -13.328 1 28.56 67 CYS A CA 1
ATOM 524 C C . CYS A 1 67 ? 46.594 -19.125 -14.406 1 28.56 67 CYS A C 1
ATOM 526 O O . CYS A 1 67 ? 47.062 -18.047 -14.734 1 28.56 67 CYS A O 1
ATOM 528 N N . LYS A 1 68 ? 45.5 -19.703 -15.023 1 32.62 68 LYS A N 1
ATOM 529 C CA . LYS A 1 68 ? 44.938 -18.984 -16.156 1 32.62 68 LYS A CA 1
ATOM 530 C C . LYS A 1 68 ? 44.125 -17.766 -15.703 1 32.62 68 LYS A C 1
ATOM 532 O O . LYS A 1 68 ? 44.156 -16.719 -16.344 1 32.62 68 LYS A O 1
ATOM 537 N N . THR A 1 69 ? 43.375 -18.031 -14.695 1 32.72 69 THR A N 1
ATOM 538 C CA . THR A 1 69 ? 42.562 -16.922 -14.211 1 32.72 69 THR A CA 1
ATOM 539 C C . THR A 1 69 ? 43.469 -15.867 -13.539 1 32.72 69 THR A C 1
ATOM 541 O O . THR A 1 69 ? 43.188 -14.672 -13.625 1 32.72 69 THR A O 1
ATOM 544 N N . GLN A 1 70 ? 44.531 -16.344 -12.938 1 32.94 70 GLN A N 1
ATOM 545 C CA . GLN A 1 70 ? 45.531 -15.391 -12.398 1 32.94 70 GLN A CA 1
ATOM 546 C C . GLN A 1 70 ? 46.219 -14.617 -13.516 1 32.94 70 GLN A C 1
ATOM 548 O O . GLN A 1 70 ? 46.438 -13.414 -13.398 1 32.94 70 GLN A O 1
ATOM 553 N N . ASN A 1 71 ? 46.438 -15.367 -14.531 1 35.03 71 ASN A N 1
ATOM 554 C CA . ASN A 1 71 ? 47.094 -14.734 -15.664 1 35.03 71 ASN A CA 1
ATOM 555 C C . ASN A 1 71 ? 46.188 -13.727 -16.359 1 35.03 71 ASN A C 1
ATOM 557 O O . ASN A 1 71 ? 46.656 -12.672 -16.797 1 35.03 71 ASN A O 1
ATOM 561 N N . ALA A 1 72 ? 44.938 -14.047 -16.422 1 37.72 72 ALA A N 1
ATOM 562 C CA . ALA A 1 72 ? 44.031 -13.117 -17.078 1 37.72 72 ALA A CA 1
ATOM 563 C C . ALA A 1 72 ? 43.812 -11.859 -16.234 1 37.72 72 ALA A C 1
ATOM 565 O O . ALA A 1 72 ? 43.75 -10.75 -16.781 1 37.72 72 ALA A O 1
ATOM 566 N N . LEU A 1 73 ? 43.844 -12 -14.945 1 38.66 73 LEU A N 1
ATOM 567 C CA . LEU A 1 73 ? 43.75 -10.836 -14.062 1 38.66 73 LEU A CA 1
ATOM 568 C C . LEU A 1 73 ? 45.031 -10.023 -14.078 1 38.66 73 LEU A C 1
ATOM 570 O O . LEU A 1 73 ? 45 -8.797 -14.141 1 38.66 73 LEU A O 1
ATOM 574 N N . VAL A 1 74 ? 46.156 -10.703 -14.109 1 39.91 74 VAL A N 1
ATOM 575 C CA . VAL A 1 74 ? 47.438 -10 -14.227 1 39.91 74 VAL A CA 1
ATOM 576 C C . VAL A 1 74 ? 47.5 -9.312 -15.586 1 39.91 74 VAL A C 1
ATOM 578 O O . VAL A 1 74 ? 48 -8.172 -15.68 1 39.91 74 VAL A O 1
ATOM 581 N N . TRP A 1 75 ? 46.938 -9.969 -16.5 1 42.53 75 TRP A N 1
ATOM 582 C CA . TRP A 1 75 ? 46.906 -9.367 -17.828 1 42.53 75 TRP A CA 1
ATOM 583 C C . TRP A 1 75 ? 46.031 -8.133 -17.859 1 42.53 75 TRP A C 1
ATOM 585 O O . TRP A 1 75 ? 46.406 -7.082 -18.375 1 42.53 75 TRP A O 1
ATOM 595 N N . MET A 1 76 ? 44.938 -8.195 -17.219 1 41.06 76 MET A N 1
ATOM 596 C CA . MET A 1 76 ? 44.031 -7.055 -17.203 1 41.06 76 MET A CA 1
ATOM 597 C C . MET A 1 76 ? 44.594 -5.918 -16.359 1 41.06 76 MET A C 1
ATOM 599 O O . MET A 1 76 ? 44.531 -4.754 -16.75 1 41.06 76 MET A O 1
ATOM 603 N N . LEU A 1 77 ? 45.219 -6.258 -15.312 1 42.66 77 LEU A N 1
ATOM 604 C CA . LEU A 1 77 ? 45.875 -5.238 -14.492 1 42.66 77 LEU A CA 1
ATOM 605 C C . LEU A 1 77 ? 47.094 -4.652 -15.195 1 42.66 77 LEU A C 1
ATOM 607 O O . LEU A 1 77 ? 47.344 -3.451 -15.102 1 42.66 77 LEU A O 1
ATOM 611 N N . SER A 1 78 ? 47.812 -5.496 -15.883 1 38.03 78 SER A N 1
ATOM 612 C CA . SER A 1 78 ? 48.938 -5.008 -16.656 1 38.03 78 SER A CA 1
ATOM 613 C C . SER A 1 78 ? 48.5 -4.078 -17.781 1 38.03 78 SER A C 1
ATOM 615 O O . SER A 1 78 ? 49.156 -3.082 -18.078 1 38.03 78 SER A O 1
ATOM 617 N N . VAL A 1 79 ? 47.344 -4.406 -18.25 1 42.88 79 VAL A N 1
ATOM 618 C CA . VAL A 1 79 ? 46.844 -3.553 -19.312 1 42.88 79 VAL A CA 1
ATOM 619 C C . VAL A 1 79 ? 46.406 -2.215 -18.734 1 42.88 79 VAL A C 1
ATOM 621 O O . VAL A 1 79 ? 46.688 -1.155 -19.281 1 42.88 79 VAL A O 1
ATOM 624 N N . VAL A 1 80 ? 45.719 -2.266 -17.641 1 41.25 80 VAL A N 1
ATOM 625 C CA . VAL A 1 80 ? 45.25 -1.019 -17.031 1 41.25 80 VAL A CA 1
ATOM 626 C C . VAL A 1 80 ? 46.438 -0.228 -16.5 1 41.25 80 VAL A C 1
ATOM 628 O O . VAL A 1 80 ? 46.531 0.991 -16.672 1 41.25 80 VAL A O 1
ATOM 631 N N . TYR A 1 81 ? 47.406 -0.899 -15.891 1 35.62 81 TYR A N 1
ATOM 632 C CA . TYR A 1 81 ? 48.594 -0.222 -15.414 1 35.62 81 TYR A CA 1
ATOM 633 C C . TYR A 1 81 ? 49.375 0.377 -16.578 1 35.62 81 TYR A C 1
ATOM 635 O O . TYR A 1 81 ? 49.844 1.516 -16.5 1 35.62 81 TYR A O 1
ATOM 643 N N . ARG A 1 82 ? 49.562 -0.383 -17.547 1 35.47 82 ARG A N 1
ATOM 644 C CA . ARG A 1 82 ? 50.344 0.116 -18.688 1 35.47 82 ARG A CA 1
ATOM 645 C C . ARG A 1 82 ? 49.562 1.222 -19.422 1 35.47 82 ARG A C 1
ATOM 647 O O . ARG A 1 82 ? 50.188 2.172 -19.922 1 35.47 82 ARG A O 1
ATOM 654 N N . ARG A 1 83 ? 48.281 1.022 -19.516 1 36.25 83 ARG A N 1
ATOM 655 C CA . ARG A 1 83 ? 47.531 2.121 -20.141 1 36.25 83 ARG A CA 1
ATOM 656 C C . ARG A 1 83 ? 47.688 3.406 -19.344 1 36.25 83 ARG A C 1
ATOM 658 O O . ARG A 1 83 ? 47.719 4.5 -19.906 1 36.25 83 ARG A O 1
ATOM 665 N N . SER A 1 84 ? 47.75 3.346 -18.062 1 34.12 84 SER A N 1
ATOM 666 C CA . SER A 1 84 ? 47.969 4.574 -17.297 1 34.12 84 SER A CA 1
ATOM 667 C C . SER A 1 84 ? 49.344 5.168 -17.578 1 34.12 84 SER A C 1
ATOM 669 O O . SER A 1 84 ? 49.562 6.363 -17.375 1 34.12 84 SER A O 1
ATOM 671 N N . LEU A 1 85 ? 50.312 4.273 -17.766 1 36.97 85 LEU A N 1
ATOM 672 C CA . LEU A 1 85 ? 51.625 4.816 -17.984 1 36.97 85 LEU A CA 1
ATOM 673 C C . LEU A 1 85 ? 51.844 5.188 -19.453 1 36.97 85 LEU A C 1
ATOM 675 O O . LEU A 1 85 ? 52.938 5.609 -19.828 1 36.97 85 LEU A O 1
ATOM 679 N N . GLY A 1 86 ? 50.844 5.746 -20.188 1 33.88 86 GLY A N 1
ATOM 680 C CA . GLY A 1 86 ? 50.906 6.312 -21.516 1 33.88 86 GLY A CA 1
ATOM 681 C C . GLY A 1 86 ? 51.5 5.367 -22.547 1 33.88 86 GLY A C 1
ATOM 682 O O . GLY A 1 86 ? 51.875 5.785 -23.641 1 33.88 86 GLY A O 1
ATOM 683 N N . ALA A 1 87 ? 52.156 4.312 -22.078 1 31.86 87 ALA A N 1
ATOM 684 C CA . ALA A 1 87 ? 52.906 3.576 -23.078 1 31.86 87 ALA A CA 1
ATOM 685 C C . ALA A 1 87 ? 52 2.885 -24.078 1 31.86 87 ALA A C 1
ATOM 687 O O . ALA A 1 87 ? 50.844 2.594 -23.75 1 31.86 87 ALA A O 1
ATOM 688 N N . SER A 1 88 ? 52.281 3.113 -25.469 1 31.44 88 SER A N 1
ATOM 689 C CA . SER A 1 88 ? 51.625 2.662 -26.672 1 31.44 88 SER A CA 1
ATOM 690 C C . SER A 1 88 ? 51.219 1.197 -26.562 1 31.44 88 SER A C 1
ATOM 692 O O . SER A 1 88 ? 52 0.352 -26.156 1 31.44 88 SER A O 1
ATOM 694 N N . PRO A 1 89 ? 49.938 0.89 -26.422 1 35.19 89 PRO A N 1
ATOM 695 C CA . PRO A 1 89 ? 49.344 -0.431 -26.156 1 35.19 89 PRO A CA 1
ATOM 696 C C . PRO A 1 89 ? 49.656 -1.444 -27.25 1 35.19 89 PRO A C 1
ATOM 698 O O . PRO A 1 89 ? 49.031 -2.504 -27.312 1 35.19 89 PRO A O 1
ATOM 701 N N . PHE A 1 90 ? 50.5 -1.095 -28.328 1 32.94 90 PHE A N 1
ATOM 702 C CA . PHE A 1 90 ? 50.531 -2.049 -29.438 1 32.94 90 PHE A CA 1
ATOM 703 C C . PHE A 1 90 ? 51.25 -3.324 -29.016 1 32.94 90 PHE A C 1
ATOM 705 O O . PHE A 1 90 ? 52.469 -3.334 -28.875 1 32.94 90 PHE A O 1
ATOM 712 N N . LEU A 1 91 ? 50.812 -3.998 -28.062 1 31.7 91 LEU A N 1
ATOM 713 C CA . LEU A 1 91 ? 51.531 -5.242 -27.828 1 31.7 91 LEU A CA 1
ATOM 714 C C . LEU A 1 91 ? 51.375 -6.191 -29 1 31.7 91 LEU A C 1
ATOM 716 O O . LEU A 1 91 ? 50.312 -6.238 -29.641 1 31.7 91 LEU A O 1
ATOM 720 N N . ASP A 1 92 ? 52.5 -6.438 -29.734 1 27.55 92 ASP A N 1
ATOM 721 C CA . ASP A 1 92 ? 52.625 -7.535 -30.688 1 27.55 92 ASP A CA 1
ATOM 722 C C . ASP A 1 92 ? 52.031 -8.828 -30.125 1 27.55 92 ASP A C 1
ATOM 724 O O . ASP A 1 92 ? 52.281 -9.18 -28.969 1 27.55 92 ASP A O 1
ATOM 728 N N . PRO A 1 93 ? 50.875 -9.328 -30.641 1 31.75 93 PRO A N 1
ATOM 729 C CA . PRO A 1 93 ? 50.125 -10.516 -30.219 1 31.75 93 PRO A CA 1
ATOM 730 C C . PRO A 1 93 ? 51.031 -11.703 -29.906 1 31.75 93 PRO A C 1
ATOM 732 O O . PRO A 1 93 ? 50.625 -12.664 -29.266 1 31.75 93 PRO A O 1
ATOM 735 N N . GLY A 1 94 ? 52.188 -11.906 -30.656 1 29.8 94 GLY A N 1
ATOM 736 C CA . GLY A 1 94 ? 52.969 -13.125 -30.531 1 29.8 94 GLY A CA 1
ATOM 737 C C . GLY A 1 94 ? 53.719 -13.219 -29.203 1 29.8 94 GLY A C 1
ATOM 738 O O . GLY A 1 94 ? 54.531 -14.117 -29.016 1 29.8 94 GLY A O 1
ATOM 739 N N . ALA A 1 95 ? 54.062 -12.062 -28.578 1 28.22 95 ALA A N 1
ATOM 740 C CA . ALA A 1 95 ? 55 -12.227 -27.438 1 28.22 95 ALA A CA 1
ATOM 741 C C . ALA A 1 95 ? 54.344 -13.031 -26.328 1 28.22 95 ALA A C 1
ATOM 743 O O . ALA A 1 95 ? 53.219 -12.75 -25.922 1 28.22 95 ALA A O 1
ATOM 744 N N . SER A 1 96 ? 54.75 -14.367 -26.297 1 26.7 96 SER A N 1
ATOM 745 C CA . SER A 1 96 ? 54.281 -15.438 -25.422 1 26.7 96 SER A CA 1
ATOM 746 C C . SER A 1 96 ? 54.062 -14.945 -23.984 1 26.7 96 SER A C 1
ATOM 748 O O . SER A 1 96 ? 54.906 -14.195 -23.469 1 26.7 96 SER A O 1
ATOM 750 N N . ILE A 1 97 ? 52.812 -14.797 -23.531 1 33.97 97 ILE A N 1
ATOM 751 C CA . ILE A 1 97 ? 52.312 -14.523 -22.203 1 33.97 97 ILE A CA 1
ATOM 752 C C . ILE A 1 97 ? 53.188 -15.188 -21.156 1 33.97 97 ILE A C 1
ATOM 754 O O . ILE A 1 97 ? 53.156 -14.828 -19.969 1 33.97 97 ILE A O 1
ATOM 758 N N . ASN A 1 98 ? 54 -16.203 -21.641 1 31.17 98 ASN A N 1
ATOM 759 C CA . ASN A 1 98 ? 54.781 -16.969 -20.688 1 31.17 98 ASN A CA 1
ATOM 760 C C . ASN A 1 98 ? 55.906 -16.125 -20.094 1 31.17 98 ASN A C 1
ATOM 762 O O . ASN A 1 98 ? 56.312 -16.328 -18.938 1 31.17 98 ASN A O 1
ATOM 766 N N . THR A 1 99 ? 56.594 -15.289 -20.922 1 28.84 99 THR A N 1
ATOM 767 C CA . THR A 1 99 ? 57.75 -14.586 -20.406 1 28.84 99 THR A CA 1
ATOM 768 C C . THR A 1 99 ? 57.344 -13.422 -19.5 1 28.84 99 THR A C 1
ATOM 770 O O . THR A 1 99 ? 58.125 -12.953 -18.688 1 28.84 99 THR A O 1
ATOM 773 N N . ALA A 1 100 ? 56.312 -12.734 -19.906 1 31.48 100 ALA A N 1
ATOM 774 C CA . ALA A 1 100 ? 55.938 -11.594 -19.062 1 31.48 100 ALA A CA 1
ATOM 775 C C . ALA A 1 100 ? 55.5 -12.039 -17.672 1 31.48 100 ALA A C 1
ATOM 777 O O . ALA A 1 100 ? 55.781 -11.352 -16.688 1 31.48 100 ALA A O 1
ATOM 778 N N . THR A 1 101 ? 54.844 -13.195 -17.578 1 34.22 101 THR A N 1
ATOM 779 C CA . THR A 1 101 ? 54.438 -13.766 -16.281 1 34.22 101 THR A CA 1
ATOM 780 C C . THR A 1 101 ? 55.688 -14.203 -15.5 1 34.22 101 THR A C 1
ATOM 782 O O . THR A 1 101 ? 55.625 -14.375 -14.273 1 34.22 101 THR A O 1
ATOM 785 N N . ALA A 1 102 ? 56.688 -14.672 -16.188 1 31.34 102 ALA A N 1
ATOM 786 C CA . ALA A 1 102 ? 57.906 -15.102 -15.469 1 31.34 102 ALA A CA 1
ATOM 787 C C . ALA A 1 102 ? 58.5 -13.938 -14.695 1 31.34 102 ALA A C 1
ATOM 789 O O . ALA A 1 102 ? 59.125 -14.141 -13.648 1 31.34 102 ALA A O 1
ATOM 790 N N . ARG A 1 103 ? 58.719 -12.789 -15.414 1 33.38 103 ARG A N 1
ATOM 791 C CA . ARG A 1 103 ? 59.438 -11.727 -14.742 1 33.38 103 ARG A CA 1
ATOM 792 C C . ARG A 1 103 ? 58.5 -10.867 -13.891 1 33.38 103 ARG A C 1
ATOM 794 O O . ARG A 1 103 ? 58.875 -9.758 -13.492 1 33.38 103 ARG A O 1
ATOM 801 N N . ALA A 1 104 ? 57.156 -11.07 -14 1 37.75 104 ALA A N 1
ATOM 802 C CA . ALA A 1 104 ? 56.375 -10.227 -13.086 1 37.75 104 ALA A CA 1
ATOM 803 C C . ALA A 1 104 ? 56.906 -10.375 -11.648 1 37.75 104 ALA A C 1
ATOM 805 O O . ALA A 1 104 ? 57 -11.492 -11.141 1 37.75 104 ALA A O 1
ATOM 806 N N . ASP A 1 105 ? 57.781 -9.539 -11.242 1 41.75 105 ASP A N 1
ATOM 807 C CA . ASP A 1 105 ? 58.406 -9.508 -9.93 1 41.75 105 ASP A CA 1
ATOM 808 C C . ASP A 1 105 ? 57.375 -9.695 -8.82 1 41.75 105 ASP A C 1
ATOM 810 O O . ASP A 1 105 ? 56.156 -9.453 -9.031 1 41.75 105 ASP A O 1
ATOM 814 N N . SER A 1 106 ? 57.688 -10.516 -7.77 1 49.03 106 SER A N 1
ATOM 815 C CA . SER A 1 106 ? 56.969 -10.805 -6.547 1 49.03 106 SER A CA 1
ATOM 816 C C . SER A 1 106 ? 56.125 -9.602 -6.109 1 49.03 106 SER A C 1
ATOM 818 O O . SER A 1 106 ? 55 -9.758 -5.629 1 49.03 106 SER A O 1
ATOM 820 N N . ASP A 1 107 ? 56.656 -8.523 -6.527 1 49.34 107 ASP A N 1
ATOM 821 C CA . ASP A 1 107 ? 55.969 -7.316 -6.035 1 49.34 107 ASP A CA 1
ATOM 822 C C . ASP A 1 107 ? 54.719 -7.004 -6.848 1 49.34 107 ASP A C 1
ATOM 824 O O . ASP A 1 107 ? 53.719 -6.586 -6.297 1 49.34 107 ASP A O 1
ATOM 828 N N . THR A 1 108 ? 54.781 -7.27 -8.086 1 52.06 108 THR A N 1
ATOM 829 C CA . THR A 1 108 ? 53.656 -7 -8.961 1 52.06 108 THR A CA 1
ATOM 830 C C . THR A 1 108 ? 52.5 -7.977 -8.688 1 52.06 108 THR A C 1
ATOM 832 O O . THR A 1 108 ? 51.344 -7.59 -8.703 1 52.06 108 THR A O 1
ATOM 835 N N . VAL A 1 109 ? 52.906 -9.18 -8.461 1 48.53 109 VAL A N 1
ATOM 836 C CA . VAL A 1 109 ? 51.906 -10.188 -8.117 1 48.53 109 VAL A CA 1
ATOM 837 C C . VAL A 1 109 ? 51.25 -9.82 -6.797 1 48.53 109 VAL A C 1
ATOM 839 O O . VAL A 1 109 ? 50.031 -9.945 -6.656 1 48.53 109 VAL A O 1
ATOM 842 N N . LYS A 1 110 ? 51.969 -9.258 -5.949 1 54.59 110 LYS A N 1
ATOM 843 C CA . LYS A 1 110 ? 51.438 -8.852 -4.656 1 54.59 110 LYS A CA 1
ATOM 844 C C . LYS A 1 110 ? 50.5 -7.668 -4.805 1 54.59 110 LYS A C 1
ATOM 846 O O . LYS A 1 110 ? 49.438 -7.613 -4.148 1 54.59 110 LYS A O 1
ATOM 851 N N . LEU A 1 111 ? 50.938 -6.973 -5.688 1 55.09 111 LEU A N 1
ATOM 852 C CA . LEU A 1 111 ? 50.094 -5.809 -5.941 1 55.09 111 LEU A CA 1
ATOM 853 C C . LEU A 1 111 ? 48.781 -6.219 -6.594 1 55.09 111 LEU A C 1
ATOM 855 O O . LEU A 1 111 ? 47.719 -5.707 -6.238 1 55.09 111 LEU A O 1
ATOM 859 N N . ALA A 1 112 ? 48.875 -7.109 -7.473 1 53.75 112 ALA A N 1
ATOM 860 C CA . ALA A 1 112 ? 47.688 -7.605 -8.125 1 53.75 112 ALA A CA 1
ATOM 861 C C . ALA A 1 112 ? 46.781 -8.336 -7.133 1 53.75 112 ALA A C 1
ATOM 863 O O . ALA A 1 112 ? 45.562 -8.156 -7.141 1 53.75 112 ALA A O 1
ATOM 864 N N . GLN A 1 113 ? 47.469 -9.109 -6.402 1 54.16 113 GLN A N 1
ATOM 865 C CA . GLN A 1 113 ? 46.688 -9.812 -5.371 1 54.16 113 GLN A CA 1
ATOM 866 C C . GLN A 1 113 ? 46.062 -8.836 -4.391 1 54.16 113 GLN A C 1
ATOM 868 O O . GLN A 1 113 ? 44.906 -9.031 -3.973 1 54.16 113 GLN A O 1
ATOM 873 N N . THR A 1 114 ? 46.781 -7.898 -4.051 1 54.34 114 THR A N 1
ATOM 874 C CA . THR A 1 114 ? 46.25 -6.871 -3.158 1 54.34 114 THR A CA 1
ATOM 875 C C . THR A 1 114 ? 45.094 -6.125 -3.812 1 54.34 114 THR A C 1
ATOM 877 O O . THR A 1 114 ? 44.094 -5.836 -3.16 1 54.34 114 THR A O 1
ATOM 880 N N . GLU A 1 115 ? 45.219 -5.898 -5.062 1 54.5 115 GLU A N 1
ATOM 881 C CA . GLU A 1 115 ? 44.156 -5.18 -5.77 1 54.5 115 GLU A CA 1
ATOM 882 C C . GLU A 1 115 ? 42.906 -6.047 -5.934 1 54.5 115 GLU A C 1
ATOM 884 O O . GLU A 1 115 ? 41.781 -5.559 -5.82 1 54.5 115 GLU A O 1
ATOM 889 N N . LEU A 1 116 ? 43.25 -7.258 -6.262 1 53.59 116 LEU A N 1
ATOM 890 C CA . LEU A 1 116 ? 42.125 -8.195 -6.352 1 53.59 116 LEU A CA 1
ATOM 891 C C . LEU A 1 116 ? 41.438 -8.336 -5.008 1 53.59 116 LEU A C 1
ATOM 893 O O . LEU A 1 116 ? 40.188 -8.422 -4.953 1 53.59 116 LEU A O 1
ATOM 897 N N . HIS A 1 117 ? 42.25 -8.461 -4.031 1 52.19 117 HIS A N 1
ATOM 898 C CA . HIS A 1 117 ? 41.688 -8.508 -2.686 1 52.19 117 HIS A CA 1
ATOM 899 C C . HIS A 1 117 ? 40.906 -7.25 -2.379 1 52.19 117 HIS A C 1
ATOM 901 O O . HIS A 1 117 ? 39.812 -7.328 -1.794 1 52.19 117 HIS A O 1
ATOM 907 N N . ARG A 1 118 ? 41.344 -6.227 -2.783 1 54.22 118 ARG A N 1
ATOM 908 C CA . ARG A 1 118 ? 40.656 -4.961 -2.582 1 54.22 118 ARG A CA 1
ATOM 909 C C . ARG A 1 118 ? 39.375 -4.918 -3.381 1 54.22 118 ARG A C 1
ATOM 911 O O . ARG A 1 118 ? 38.344 -4.422 -2.895 1 54.22 118 ARG A O 1
ATOM 918 N N . LEU A 1 119 ? 39.531 -5.473 -4.543 1 56.56 119 LEU A N 1
ATOM 919 C CA . LEU A 1 119 ? 38.344 -5.52 -5.379 1 56.56 119 LEU A CA 1
ATOM 920 C C . LEU A 1 119 ? 37.281 -6.453 -4.785 1 56.56 119 LEU A C 1
ATOM 922 O O . LEU A 1 119 ? 36.094 -6.148 -4.805 1 56.56 119 LEU A O 1
ATOM 926 N N . ALA A 1 120 ? 37.844 -7.562 -4.367 1 54.47 120 ALA A N 1
ATOM 927 C CA . ALA A 1 120 ? 36.938 -8.523 -3.754 1 54.47 120 ALA A CA 1
ATOM 928 C C . ALA A 1 120 ? 36.281 -7.941 -2.506 1 54.47 120 ALA A C 1
ATOM 930 O O . ALA A 1 120 ? 35.094 -8.141 -2.271 1 54.47 120 ALA A O 1
ATOM 931 N N . LEU A 1 121 ? 37.062 -7.309 -1.734 1 58.09 121 LEU A N 1
ATOM 932 C CA . LEU A 1 121 ? 36.531 -6.688 -0.526 1 58.09 121 LEU A CA 1
ATOM 933 C C . LEU A 1 121 ? 35.5 -5.621 -0.872 1 58.09 121 LEU A C 1
ATOM 935 O O . LEU A 1 121 ? 34.531 -5.418 -0.128 1 58.09 121 LEU A O 1
ATOM 939 N N . ARG A 1 122 ? 35.688 -5.121 -2.043 1 65.56 122 ARG A N 1
ATOM 940 C CA . ARG A 1 122 ? 34.75 -4.066 -2.453 1 65.56 122 ARG A CA 1
ATOM 941 C C . ARG A 1 122 ? 33.406 -4.645 -2.873 1 65.56 122 ARG A C 1
ATOM 943 O O . ARG A 1 122 ? 32.375 -3.963 -2.805 1 65.56 122 ARG A O 1
ATOM 950 N N . MET A 1 123 ? 33.469 -5.898 -3.131 1 75.25 123 MET A N 1
ATOM 951 C CA . MET A 1 123 ? 32.219 -6.484 -3.627 1 75.25 123 MET A CA 1
ATOM 952 C C . MET A 1 123 ? 31.562 -7.328 -2.549 1 75.25 123 MET A C 1
ATOM 954 O O . MET A 1 123 ? 30.625 -8.086 -2.836 1 75.25 123 MET A O 1
ATOM 958 N N . SER A 1 124 ? 32.031 -7.121 -1.384 1 89.06 124 SER A N 1
ATOM 959 C CA . SER A 1 124 ? 31.547 -7.973 -0.306 1 89.06 124 SER A CA 1
ATOM 960 C C . SER A 1 124 ? 30.594 -7.207 0.606 1 89.06 124 SER A C 1
ATOM 962 O O . SER A 1 124 ? 30.531 -5.977 0.557 1 89.06 124 SER A O 1
ATOM 964 N N . ILE A 1 125 ? 29.797 -8.023 1.346 1 97 125 ILE A N 1
ATOM 965 C CA . ILE A 1 125 ? 28.891 -7.496 2.357 1 97 125 ILE A CA 1
ATOM 966 C C . ILE A 1 125 ? 29.688 -6.848 3.486 1 97 125 ILE A C 1
ATOM 968 O O . ILE A 1 125 ? 30.656 -7.43 3.98 1 97 125 ILE A O 1
ATOM 972 N N . THR A 1 126 ? 29.359 -5.641 3.852 1 97.31 126 THR A N 1
ATOM 973 C CA . THR A 1 126 ? 30.062 -4.965 4.934 1 97.31 126 THR A CA 1
ATOM 974 C C . THR A 1 126 ? 29.219 -4.926 6.199 1 97.31 126 THR A C 1
ATOM 976 O O . THR A 1 126 ? 29.734 -4.816 7.305 1 97.31 126 THR A O 1
ATOM 979 N N . LYS A 1 127 ? 27.938 -5.016 6.027 1 98.19 127 LYS A N 1
ATOM 980 C CA . LYS A 1 127 ? 27.016 -4.973 7.16 1 98.19 127 LYS A CA 1
ATOM 981 C C . LYS A 1 127 ? 25.656 -5.543 6.785 1 98.19 127 LYS A C 1
ATOM 983 O O . LYS A 1 127 ? 25.203 -5.402 5.645 1 98.19 127 LYS A O 1
ATOM 988 N N . ILE A 1 128 ? 25.062 -6.25 7.684 1 98.88 128 ILE A N 1
ATOM 989 C CA . ILE A 1 128 ? 23.672 -6.688 7.582 1 98.88 128 ILE A CA 1
ATOM 990 C C . ILE A 1 128 ? 22.906 -6.305 8.852 1 98.88 128 ILE A C 1
ATOM 992 O O . ILE A 1 128 ? 23.406 -6.527 9.961 1 98.88 128 ILE A O 1
ATOM 996 N N . HIS A 1 129 ? 21.75 -5.699 8.664 1 98.81 129 HIS A N 1
ATOM 997 C CA . HIS A 1 129 ? 20.906 -5.316 9.789 1 98.81 129 HIS A CA 1
ATOM 998 C C . HIS A 1 129 ? 19.438 -5.633 9.508 1 98.81 129 HIS A C 1
ATOM 1000 O O . HIS A 1 129 ? 18.875 -5.145 8.531 1 98.81 129 HIS A O 1
ATOM 1006 N N . ALA A 1 130 ? 18.875 -6.453 10.359 1 98.88 130 ALA A N 1
ATOM 1007 C CA . ALA A 1 130 ? 17.469 -6.789 10.227 1 98.88 130 ALA A CA 1
ATOM 1008 C C . ALA A 1 130 ? 16.625 -6.078 11.281 1 98.88 130 ALA A C 1
ATOM 1010 O O . ALA A 1 130 ? 17.125 -5.762 12.367 1 98.88 130 ALA A O 1
ATOM 1011 N N . ARG A 1 131 ? 15.367 -5.797 10.969 1 98.81 131 ARG A N 1
ATOM 1012 C CA . ARG A 1 131 ? 14.414 -5.23 11.914 1 98.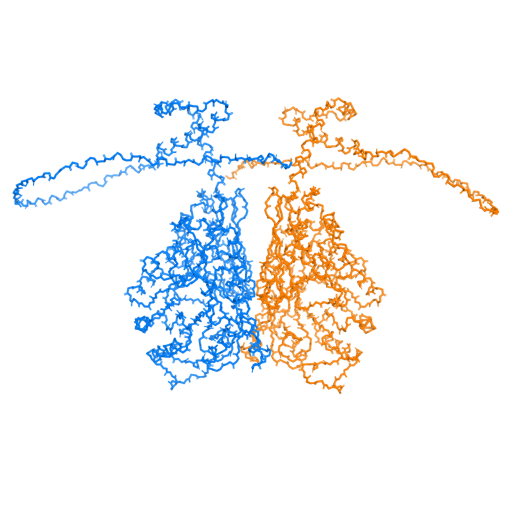81 131 ARG A CA 1
ATOM 1013 C C . ARG A 1 131 ? 13.008 -5.746 11.641 1 98.81 131 ARG A C 1
ATOM 1015 O O . ARG A 1 131 ? 12.758 -6.367 10.609 1 98.81 131 ARG A O 1
ATOM 1022 N N . GLU A 1 132 ? 12.164 -5.531 12.664 1 98.5 132 GLU A N 1
ATOM 1023 C CA . GLU A 1 132 ? 10.734 -5.816 12.523 1 98.5 132 GLU A CA 1
ATOM 1024 C C . GLU A 1 132 ? 9.992 -4.617 11.945 1 98.5 132 GLU A C 1
ATOM 1026 O O . GLU A 1 132 ? 10.141 -3.492 12.43 1 98.5 132 GLU A O 1
ATOM 1031 N N . ILE A 1 133 ? 9.281 -4.789 10.844 1 98.75 133 ILE A N 1
ATOM 1032 C CA . ILE A 1 133 ? 8.344 -3.818 10.297 1 98.75 133 ILE A CA 1
ATOM 1033 C C . ILE A 1 133 ? 6.945 -4.434 10.234 1 98.75 133 ILE A C 1
ATOM 1035 O O . ILE A 1 133 ? 6.75 -5.586 10.625 1 98.75 133 ILE A O 1
ATOM 1039 N N . LEU A 1 134 ? 6.016 -3.703 9.805 1 98.81 134 LEU A N 1
ATOM 1040 C CA . LEU A 1 134 ? 4.664 -4.238 9.672 1 98.81 134 LEU A CA 1
ATOM 1041 C C . LEU A 1 134 ? 4.277 -4.379 8.203 1 98.81 134 LEU A C 1
ATOM 1043 O O . LEU A 1 134 ? 4.586 -3.508 7.391 1 98.81 134 LEU A O 1
ATOM 1047 N N . ASP A 1 135 ? 3.633 -5.48 7.871 1 98.44 135 ASP A N 1
ATOM 1048 C CA . ASP A 1 135 ? 3.164 -5.742 6.516 1 98.44 135 ASP A CA 1
ATOM 1049 C C . ASP A 1 135 ? 1.801 -5.098 6.27 1 98.44 135 ASP A C 1
ATOM 1051 O O . ASP A 1 135 ? 1.301 -4.352 7.117 1 98.44 135 ASP A O 1
ATOM 1055 N N . SER A 1 136 ? 1.202 -5.34 5.156 1 98.31 136 SER A N 1
ATOM 1056 C CA . SER A 1 136 ? -0.003 -4.645 4.711 1 98.31 136 SER A CA 1
ATOM 1057 C C . SER A 1 136 ? -1.206 -5.023 5.566 1 98.31 136 SER A C 1
ATOM 1059 O O . SER A 1 136 ? -2.252 -4.371 5.504 1 98.31 136 SER A O 1
ATOM 1061 N N . ARG A 1 137 ? -1.079 -6.016 6.414 1 97.56 137 ARG A N 1
ATOM 1062 C CA . ARG A 1 137 ? -2.176 -6.441 7.281 1 97.56 137 ARG A CA 1
ATOM 1063 C C . ARG A 1 137 ? -1.976 -5.934 8.703 1 97.56 137 ARG A C 1
ATOM 1065 O O . ARG A 1 137 ? -2.764 -6.25 9.602 1 97.56 137 ARG A O 1
ATOM 1072 N N . GLY A 1 138 ? -0.906 -5.199 8.883 1 98.25 138 GLY A N 1
ATOM 1073 C CA . GLY A 1 138 ? -0.616 -4.688 10.211 1 98.25 138 GLY A CA 1
ATOM 1074 C C . GLY A 1 138 ? 0.06 -5.707 11.109 1 98.25 138 GLY A C 1
ATOM 1075 O O . GLY A 1 138 ? 0.047 -5.566 12.336 1 98.25 138 GLY A O 1
ATOM 1076 N N . ASN A 1 139 ? 0.64 -6.762 10.531 1 98.44 139 ASN A N 1
ATOM 1077 C CA . ASN A 1 139 ? 1.397 -7.773 11.266 1 98.44 139 ASN A CA 1
ATOM 1078 C C . ASN A 1 139 ? 2.9 -7.609 11.055 1 98.44 139 ASN A C 1
ATOM 1080 O O . ASN A 1 139 ? 3.342 -7.223 9.969 1 98.44 139 ASN A O 1
ATOM 1084 N N . PRO A 1 140 ? 3.648 -7.984 12.062 1 98.5 140 PRO A N 1
ATOM 1085 C CA . PRO A 1 140 ? 5.102 -7.891 11.922 1 98.5 140 PRO A CA 1
ATOM 1086 C C . PRO A 1 140 ? 5.648 -8.789 10.82 1 98.5 140 PRO A C 1
ATOM 1088 O O . PRO A 1 140 ? 5.129 -9.891 10.602 1 98.5 140 PRO A O 1
ATOM 1091 N N . THR A 1 141 ? 6.605 -8.344 10.164 1 98.62 141 THR A N 1
ATOM 1092 C CA . THR A 1 141 ? 7.434 -9.109 9.242 1 98.62 141 THR A CA 1
ATOM 1093 C C . THR A 1 141 ? 8.883 -8.648 9.297 1 98.62 141 THR A C 1
ATOM 1095 O O . THR A 1 141 ? 9.234 -7.801 10.125 1 98.62 141 THR A O 1
ATOM 1098 N N . VAL A 1 142 ? 9.758 -9.234 8.469 1 98.88 142 VAL A N 1
ATOM 1099 C CA . VAL A 1 142 ? 11.203 -9.016 8.578 1 98.88 142 VAL A CA 1
ATOM 1100 C C . VAL A 1 142 ? 11.672 -8.102 7.445 1 98.88 142 VAL A C 1
ATOM 1102 O O . VAL A 1 142 ? 11.297 -8.305 6.285 1 98.88 142 VAL A O 1
ATOM 1105 N N . GLU A 1 143 ? 12.383 -7.09 7.793 1 98.94 143 GLU A N 1
ATOM 1106 C CA . GLU A 1 143 ? 13.109 -6.258 6.84 1 98.94 143 GLU A CA 1
ATOM 1107 C C . GLU A 1 143 ? 14.617 -6.375 7.039 1 98.94 143 GLU A C 1
ATOM 1109 O O . GLU A 1 143 ? 15.094 -6.445 8.172 1 98.94 143 GLU A O 1
ATOM 1114 N N . VAL A 1 144 ? 15.406 -6.426 5.969 1 98.94 144 VAL A N 1
ATOM 1115 C CA . VAL A 1 144 ? 16.859 -6.551 6.031 1 98.94 144 VAL A CA 1
ATOM 1116 C C . VAL A 1 144 ? 17.5 -5.422 5.234 1 98.94 144 VAL A C 1
ATOM 1118 O O . VAL A 1 144 ? 17.156 -5.191 4.074 1 98.94 144 VAL A O 1
ATOM 1121 N N . ASP A 1 145 ? 18.391 -4.707 5.84 1 98.81 145 ASP A N 1
ATOM 1122 C CA . ASP A 1 145 ? 19.328 -3.814 5.172 1 98.81 145 ASP A CA 1
ATOM 1123 C C . ASP A 1 145 ? 20.688 -4.48 5 1 98.81 145 ASP A C 1
ATOM 1125 O O . ASP A 1 145 ? 21.312 -4.883 5.98 1 98.81 145 ASP A O 1
ATOM 1129 N N . LEU A 1 146 ? 21.094 -4.617 3.822 1 98.88 146 LEU A N 1
ATOM 1130 C CA . LEU A 1 146 ? 22.406 -5.145 3.5 1 98.88 146 LEU A CA 1
ATOM 1131 C C . LEU A 1 146 ? 23.281 -4.062 2.873 1 98.88 146 LEU A C 1
ATOM 1133 O O . LEU A 1 146 ? 22.828 -3.318 2.004 1 98.88 146 LEU A O 1
ATOM 1137 N N . PHE A 1 147 ? 24.5 -3.957 3.348 1 98.31 147 PHE A N 1
ATOM 1138 C CA . PHE A 1 147 ? 25.391 -2.883 2.906 1 98.31 147 PHE A CA 1
ATOM 1139 C C . PHE A 1 147 ? 26.594 -3.445 2.18 1 98.31 147 PHE A C 1
ATOM 1141 O O . PHE A 1 147 ? 27.156 -4.469 2.584 1 98.31 147 PHE A O 1
ATOM 1148 N N . THR A 1 148 ? 26.984 -2.814 1.183 1 97.31 148 THR A N 1
ATOM 1149 C CA . THR A 1 148 ? 28.25 -2.971 0.482 1 97.31 148 THR A CA 1
ATOM 1150 C C . THR A 1 148 ? 28.922 -1.615 0.265 1 97.31 148 THR A C 1
ATOM 1152 O O . THR A 1 148 ? 28.438 -0.595 0.766 1 97.31 148 THR A O 1
ATOM 1155 N N . ALA A 1 149 ? 30.016 -1.639 -0.488 1 94.62 149 ALA A N 1
ATOM 1156 C CA . ALA A 1 149 ? 30.688 -0.381 -0.814 1 94.62 149 ALA A CA 1
ATOM 1157 C C . ALA A 1 149 ? 29.812 0.495 -1.698 1 94.62 149 ALA A C 1
ATOM 1159 O O . ALA A 1 149 ? 30 1.71 -1.774 1 94.62 149 ALA A O 1
ATOM 1160 N N . LYS A 1 150 ? 28.766 -0.081 -2.268 1 94.5 150 LYS A N 1
ATOM 1161 C CA . LYS A 1 150 ? 27.906 0.643 -3.203 1 94.5 150 LYS A CA 1
ATOM 1162 C C . LYS A 1 150 ? 26.656 1.179 -2.506 1 94.5 150 LYS A C 1
ATOM 1164 O O . LYS A 1 150 ? 25.844 1.854 -3.127 1 94.5 150 LYS A O 1
ATOM 1169 N N . GLY A 1 151 ? 26.562 0.883 -1.255 1 95.19 151 GLY A N 1
ATOM 1170 C CA . GLY A 1 151 ? 25.453 1.481 -0.523 1 95.19 151 GLY A CA 1
ATOM 1171 C C . GLY A 1 151 ? 24.578 0.46 0.18 1 95.19 151 GLY A C 1
ATOM 1172 O O . GLY A 1 151 ? 25.047 -0.618 0.548 1 95.19 151 GLY A O 1
ATOM 1173 N N . ARG A 1 152 ? 23.391 0.869 0.52 1 97.75 152 ARG A N 1
ATOM 1174 C CA . ARG A 1 152 ? 22.422 0.054 1.26 1 97.75 152 ARG A CA 1
ATOM 1175 C C . ARG A 1 152 ? 21.422 -0.594 0.318 1 97.75 152 ARG A C 1
ATOM 1177 O O . ARG A 1 152 ? 20.906 0.057 -0.596 1 97.75 152 ARG A O 1
ATOM 1184 N N . PHE A 1 153 ? 21.156 -1.852 0.531 1 98.62 153 PHE A N 1
ATOM 1185 C CA . PHE A 1 153 ? 20.141 -2.611 -0.202 1 98.62 153 PHE A CA 1
ATOM 1186 C C . PHE A 1 153 ? 19.109 -3.205 0.751 1 98.62 153 PHE A C 1
ATOM 1188 O O . PHE A 1 153 ? 19.438 -4.074 1.562 1 98.62 153 PHE A O 1
ATOM 1195 N N . ARG A 1 154 ? 17.906 -2.787 0.611 1 98.69 154 ARG A N 1
ATOM 1196 C CA . ARG A 1 154 ? 16.859 -3.125 1.571 1 98.69 154 ARG A CA 1
ATOM 1197 C C . ARG A 1 154 ? 15.875 -4.121 0.974 1 98.69 154 ARG A C 1
ATOM 1199 O O . ARG A 1 154 ? 15.5 -4.004 -0.195 1 98.69 154 ARG A O 1
ATOM 1206 N N . ALA A 1 155 ? 15.508 -5.129 1.739 1 98.88 155 ALA A N 1
ATOM 1207 C CA . ALA A 1 155 ? 14.469 -6.09 1.371 1 98.88 155 ALA A CA 1
ATOM 1208 C C . ALA A 1 155 ? 13.453 -6.258 2.496 1 98.88 155 ALA A C 1
ATOM 1210 O O . ALA A 1 155 ? 13.82 -6.285 3.674 1 98.88 155 ALA A O 1
ATOM 1211 N N . ALA A 1 156 ? 12.164 -6.301 2.125 1 98.88 156 ALA A N 1
ATOM 1212 C CA . ALA A 1 156 ? 11.078 -6.594 3.051 1 98.88 156 ALA A CA 1
ATOM 1213 C C . ALA A 1 156 ? 10.352 -7.883 2.66 1 98.88 156 ALA A C 1
ATOM 1215 O O . ALA A 1 156 ? 9.953 -8.047 1.507 1 98.88 156 ALA A O 1
ATOM 1216 N N . VAL A 1 157 ? 10.164 -8.742 3.611 1 98.69 157 VAL A N 1
ATOM 1217 C CA . VAL A 1 157 ? 9.688 -10.094 3.348 1 98.69 157 VAL A CA 1
ATOM 1218 C C . VAL A 1 157 ? 8.164 -10.117 3.352 1 98.69 157 VAL A C 1
ATOM 1220 O O . VAL A 1 157 ? 7.531 -9.578 4.266 1 98.69 157 VAL A O 1
ATOM 1223 N N . PRO A 1 158 ? 7.512 -10.68 2.303 1 97.56 158 PRO A N 1
ATOM 1224 C CA . PRO A 1 158 ? 6.059 -10.859 2.348 1 97.56 158 PRO A CA 1
ATOM 1225 C C . PRO A 1 158 ? 5.633 -11.953 3.326 1 97.56 158 PRO A C 1
ATOM 1227 O O . PRO A 1 158 ? 6.453 -12.766 3.744 1 97.56 158 PRO A O 1
ATOM 1230 N N . SER A 1 159 ? 4.406 -11.891 3.732 1 93.38 159 SER A N 1
ATOM 1231 C CA . SER A 1 159 ? 3.854 -12.883 4.648 1 93.38 159 SER A CA 1
ATOM 1232 C C . SER A 1 159 ? 2.477 -13.359 4.195 1 93.38 159 SER A C 1
ATOM 1234 O O . SER A 1 159 ? 1.639 -12.547 3.793 1 93.38 159 SER A O 1
ATOM 1236 N N . GLY A 1 160 ? 2.201 -14.602 4.285 1 86.25 160 GLY A N 1
ATOM 1237 C CA . GLY A 1 160 ? 0.92 -15.164 3.887 1 86.25 160 GLY A CA 1
ATOM 1238 C C . GLY A 1 160 ? -0.065 -15.273 5.035 1 86.25 160 GLY A C 1
ATOM 1239 O O . GLY A 1 160 ? 0.312 -15.656 6.148 1 86.25 160 GLY A O 1
ATOM 1240 N N . ALA A 1 161 ? -1.253 -14.977 4.789 1 79.88 161 ALA A N 1
ATOM 1241 C CA . ALA A 1 161 ? -2.318 -15.242 5.754 1 79.88 161 ALA A CA 1
ATOM 1242 C C . ALA A 1 161 ? -2.574 -16.75 5.883 1 79.88 161 ALA A C 1
ATOM 1244 O O . ALA A 1 161 ? -2.752 -17.25 6.992 1 79.88 161 ALA A O 1
ATOM 1245 N N . SER A 1 162 ? -2.508 -17.344 4.719 1 74.62 162 SER A N 1
ATOM 1246 C CA . SER A 1 162 ? -2.596 -18.797 4.648 1 74.62 162 SER A CA 1
ATOM 1247 C C . SER A 1 162 ? -1.25 -19.422 4.285 1 74.62 162 SER A C 1
ATOM 1249 O O . SER A 1 162 ? -0.527 -18.891 3.438 1 74.62 162 SER A O 1
ATOM 1251 N N . THR A 1 163 ? -0.901 -20.406 5.176 1 75.5 163 THR A N 1
ATOM 1252 C CA . THR A 1 163 ? 0.337 -21.109 4.871 1 75.5 163 THR A CA 1
ATOM 1253 C C . THR A 1 163 ? 0.078 -22.609 4.711 1 75.5 163 THR A C 1
ATOM 1255 O O . THR A 1 163 ? -0.676 -23.203 5.488 1 75.5 163 THR A O 1
ATOM 1258 N N . GLY A 1 164 ? 0.615 -23.062 3.615 1 75.19 164 GLY A N 1
ATOM 1259 C CA . GLY A 1 164 ? 0.515 -24.5 3.416 1 75.19 164 GLY A CA 1
ATOM 1260 C C . GLY A 1 164 ? 1.396 -25.297 4.359 1 75.19 164 GLY A C 1
ATOM 1261 O O . GLY A 1 164 ? 2.445 -24.812 4.793 1 75.19 164 GLY A O 1
ATOM 1262 N N . VAL A 1 165 ? 1.091 -26.516 4.512 1 79 165 VAL A N 1
ATOM 1263 C CA . VAL A 1 165 ? 1.75 -27.359 5.5 1 79 165 VAL A CA 1
ATOM 1264 C C . VAL A 1 165 ? 3.131 -27.766 4.988 1 79 165 VAL A C 1
ATOM 1266 O O . VAL A 1 165 ? 4 -28.156 5.777 1 79 165 VAL A O 1
ATOM 1269 N N . HIS A 1 166 ? 3.357 -27.672 3.717 1 85.31 166 HIS A N 1
ATOM 1270 C CA . HIS A 1 166 ? 4.613 -28.125 3.137 1 85.31 166 HIS A CA 1
ATOM 1271 C C . HIS A 1 166 ? 5.508 -26.953 2.764 1 85.31 166 HIS A C 1
ATOM 1273 O O . HIS A 1 166 ? 6.551 -27.125 2.131 1 85.31 166 HIS A O 1
ATOM 1279 N N . GLU A 1 167 ? 5.152 -25.734 3.189 1 92.69 167 GLU A N 1
ATOM 1280 C CA . GLU A 1 167 ? 5.93 -24.531 2.895 1 92.69 167 GLU A CA 1
ATOM 1281 C C . GLU A 1 167 ? 7.121 -24.406 3.836 1 92.69 167 GLU A C 1
ATOM 1283 O O . GLU A 1 167 ? 7.168 -25.062 4.879 1 92.69 167 GLU A O 1
ATOM 1288 N N . ALA A 1 168 ? 8.109 -23.625 3.375 1 96.25 168 ALA A N 1
ATOM 1289 C CA . ALA A 1 168 ? 9.133 -23.172 4.316 1 96.25 168 ALA A CA 1
ATOM 1290 C C . ALA A 1 168 ? 8.508 -22.438 5.496 1 96.25 168 ALA A C 1
ATOM 1292 O O . ALA A 1 168 ? 7.441 -21.828 5.367 1 96.25 168 ALA A O 1
ATOM 1293 N N . LEU A 1 169 ? 9.164 -22.5 6.617 1 96.62 169 LEU A N 1
ATOM 1294 C CA . LEU A 1 169 ? 8.531 -22.031 7.848 1 96.62 169 LEU A CA 1
ATOM 1295 C C . LEU A 1 169 ? 8.781 -20.531 8.055 1 96.62 169 LEU A C 1
ATOM 1297 O O . LEU A 1 169 ? 9.93 -20.094 8.133 1 96.62 169 LEU A O 1
ATOM 1301 N N . GLU A 1 170 ? 7.742 -19.781 8.078 1 96.94 170 GLU A N 1
ATOM 1302 C CA . GLU A 1 170 ? 7.824 -18.422 8.602 1 96.94 170 GLU A CA 1
ATOM 1303 C C . GLU A 1 170 ? 7.914 -18.422 10.125 1 96.94 170 GLU A C 1
ATOM 1305 O O . GLU A 1 170 ? 6.949 -18.766 10.812 1 96.94 170 GLU A O 1
ATOM 1310 N N . LEU A 1 171 ? 9.008 -17.969 10.68 1 97.69 171 LEU A N 1
ATOM 1311 C CA . LEU A 1 171 ? 9.219 -18.062 12.125 1 97.69 171 LEU A CA 1
ATOM 1312 C C . LEU A 1 171 ? 8.547 -16.891 12.844 1 97.69 171 LEU A C 1
ATOM 1314 O O . LEU A 1 171 ? 8.867 -15.727 12.578 1 97.69 171 LEU A O 1
ATOM 1318 N N . ARG A 1 172 ? 7.598 -17.141 13.711 1 97.62 172 ARG A N 1
ATOM 1319 C CA . ARG A 1 172 ? 6.91 -16.219 14.609 1 97.62 172 ARG A CA 1
ATOM 1320 C C . ARG A 1 172 ? 7.363 -16.422 16.047 1 97.62 172 ARG A C 1
ATOM 1322 O O . ARG A 1 172 ? 7.773 -17.516 16.438 1 97.62 172 ARG A O 1
ATOM 1329 N N . ASP A 1 173 ? 7.223 -15.359 16.812 1 98.25 173 ASP A N 1
ATOM 1330 C CA . ASP A 1 173 ? 7.668 -15.422 18.203 1 98.25 173 ASP A CA 1
ATOM 1331 C C . ASP A 1 173 ? 6.707 -16.266 19.047 1 98.25 173 ASP A C 1
ATOM 1333 O O . ASP A 1 173 ? 7.125 -16.906 20.016 1 98.25 173 ASP A O 1
ATOM 1337 N N . GLY A 1 174 ? 5.477 -16.141 18.797 1 97.38 174 GLY A N 1
ATOM 1338 C CA . GLY A 1 174 ? 4.469 -16.859 19.562 1 97.38 174 GLY A CA 1
ATOM 1339 C C . GLY A 1 174 ? 4.145 -16.188 20.891 1 97.38 174 GLY A C 1
ATOM 1340 O O . GLY A 1 174 ? 3.32 -16.688 21.656 1 97.38 174 GLY A O 1
ATOM 1341 N N . ASP A 1 175 ? 4.82 -15.07 21.219 1 97.62 175 ASP A N 1
ATOM 1342 C CA . ASP A 1 175 ? 4.551 -14.305 22.422 1 97.62 175 ASP A CA 1
ATOM 1343 C C . ASP A 1 175 ? 3.25 -13.516 22.297 1 97.62 175 ASP A C 1
ATOM 1345 O O . ASP A 1 175 ? 3.211 -12.469 21.641 1 97.62 175 ASP A O 1
ATOM 1349 N N . LYS A 1 176 ? 2.232 -13.898 22.984 1 96.81 176 LYS A N 1
ATOM 1350 C CA . LYS A 1 176 ? 0.89 -13.344 22.844 1 96.81 176 LYS A CA 1
ATOM 1351 C C . LYS A 1 176 ? 0.83 -11.906 23.359 1 96.81 176 LYS A C 1
ATOM 1353 O O . LYS A 1 176 ? -0.109 -11.172 23.047 1 96.81 176 LYS A O 1
ATOM 1358 N N . SER A 1 177 ? 1.82 -11.5 24.109 1 96.25 177 SER A N 1
ATOM 1359 C CA . SER A 1 177 ? 1.818 -10.156 24.672 1 96.25 177 SER A CA 1
ATOM 1360 C C . SER A 1 177 ? 2.295 -9.125 23.656 1 96.25 177 SER A C 1
ATOM 1362 O O . SER A 1 177 ? 2.168 -7.918 23.891 1 96.25 177 SER A O 1
ATOM 1364 N N . ARG A 1 178 ? 2.783 -9.625 22.578 1 97.38 178 ARG A N 1
ATOM 1365 C CA . ARG A 1 178 ? 3.223 -8.734 21.5 1 97.38 178 ARG A CA 1
ATOM 1366 C C . ARG A 1 178 ? 2.582 -9.117 20.172 1 97.38 178 ARG A C 1
ATOM 1368 O O . ARG A 1 178 ? 2.766 -10.234 19.688 1 97.38 178 ARG A O 1
ATOM 1375 N N . TYR A 1 179 ? 1.838 -8.172 19.625 1 98.06 179 TYR A N 1
ATOM 1376 C CA . TYR A 1 179 ? 1.193 -8.328 18.312 1 98.06 179 TYR A CA 1
ATOM 1377 C C . TYR A 1 179 ? 0.381 -9.617 18.266 1 98.06 179 TYR A C 1
ATOM 1379 O O . TYR A 1 179 ? 0.397 -10.328 17.266 1 98.06 179 TYR A O 1
ATOM 1387 N N . LEU A 1 180 ? -0.153 -9.992 19.422 1 97.44 180 LEU A N 1
ATOM 1388 C CA . LEU A 1 180 ? -1.023 -11.156 19.547 1 97.44 180 LEU A CA 1
ATOM 1389 C C . LEU A 1 180 ? -0.291 -12.43 19.125 1 97.44 180 LEU A C 1
ATOM 1391 O O . LEU A 1 180 ? -0.892 -13.336 18.547 1 97.44 180 LEU A O 1
ATOM 1395 N N . GLY A 1 181 ? 1.007 -12.523 19.266 1 97.69 181 GLY A N 1
ATOM 1396 C CA . GLY A 1 181 ? 1.801 -13.711 19.016 1 97.69 181 GLY A CA 1
ATOM 1397 C C . GLY A 1 181 ? 2.484 -13.695 17.656 1 97.69 181 GLY A C 1
ATOM 1398 O O . GLY A 1 181 ? 3.268 -14.594 17.344 1 97.69 181 GLY A O 1
ATOM 1399 N N . LYS A 1 182 ? 2.318 -12.656 16.875 1 97.75 182 LYS A N 1
ATOM 1400 C CA . LYS A 1 182 ? 2.768 -12.664 15.484 1 97.75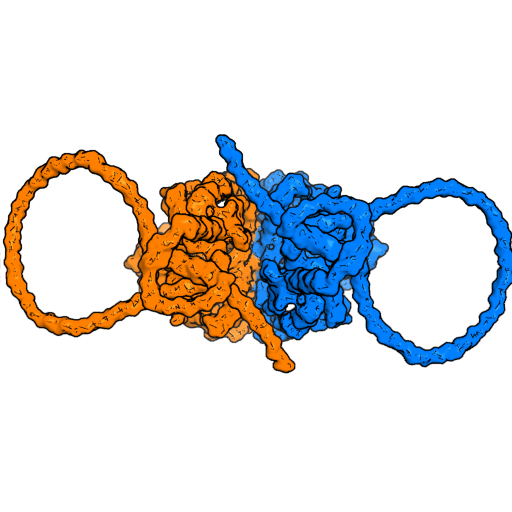 182 LYS A CA 1
ATOM 1401 C C . LYS A 1 182 ? 4.102 -11.945 15.328 1 97.75 182 LYS A C 1
ATOM 1403 O O . LYS A 1 182 ? 4.551 -11.688 14.211 1 97.75 182 LYS A O 1
ATOM 1408 N N . GLY A 1 183 ? 4.711 -11.578 16.484 1 98.31 183 GLY A N 1
ATOM 1409 C CA . GLY A 1 183 ? 6.027 -10.961 16.422 1 98.31 183 GLY A CA 1
ATOM 1410 C C . GLY A 1 183 ? 7.039 -11.797 15.656 1 98.31 183 GLY A C 1
ATOM 1411 O O . GLY A 1 183 ? 6.895 -13.016 15.547 1 98.31 183 GLY A O 1
ATOM 1412 N N . THR A 1 184 ? 8.062 -11.133 15.141 1 98.56 184 THR A N 1
ATOM 1413 C CA . THR A 1 184 ? 9.094 -11.828 14.383 1 98.56 184 THR A CA 1
ATOM 1414 C C . THR A 1 184 ? 10.484 -11.484 14.906 1 98.56 184 THR A C 1
ATOM 1416 O O . THR A 1 184 ? 11.461 -11.492 14.148 1 98.56 184 THR A O 1
ATOM 1419 N N . GLN A 1 185 ? 10.609 -11.148 16.141 1 98.62 185 GLN A N 1
ATOM 1420 C CA . GLN A 1 185 ? 11.883 -10.734 16.719 1 98.62 185 GLN A CA 1
ATOM 1421 C C . GLN A 1 185 ? 12.891 -11.875 16.703 1 98.62 185 GLN A C 1
ATOM 1423 O O . GLN A 1 185 ? 14.094 -11.648 16.547 1 98.62 185 GLN A O 1
ATOM 1428 N N . LYS A 1 186 ? 12.469 -13.102 16.859 1 98.75 186 LYS A N 1
ATOM 1429 C CA . LYS A 1 186 ? 13.375 -14.242 16.797 1 98.75 186 LYS A CA 1
ATOM 1430 C C . LYS A 1 186 ? 14.062 -14.336 15.438 1 98.75 186 LYS A C 1
ATOM 1432 O O . LYS A 1 186 ? 15.273 -14.547 15.352 1 98.75 186 LYS A O 1
ATOM 1437 N N . ALA A 1 187 ? 13.289 -14.25 14.406 1 98.81 187 ALA A N 1
ATOM 1438 C CA . ALA A 1 187 ? 13.852 -14.266 13.055 1 98.81 187 ALA A CA 1
ATOM 1439 C C . ALA A 1 187 ? 14.828 -13.109 12.859 1 98.81 187 ALA A C 1
ATOM 1441 O O . ALA A 1 187 ? 15.891 -13.281 12.266 1 98.81 187 ALA A O 1
ATOM 1442 N N . VAL A 1 188 ? 14.445 -11.953 13.336 1 98.88 188 VAL A N 1
ATOM 1443 C CA . VAL A 1 188 ? 15.289 -10.766 13.266 1 98.88 188 VAL A CA 1
ATOM 1444 C C . VAL A 1 188 ? 16.609 -11.023 13.977 1 98.88 188 VAL A C 1
ATOM 1446 O O . VAL A 1 188 ? 17.688 -10.703 13.453 1 98.88 188 VAL A O 1
ATOM 1449 N N . ASP A 1 189 ? 16.5 -11.617 15.148 1 98.88 189 ASP A N 1
ATOM 1450 C CA . ASP A 1 189 ? 17.703 -11.93 15.938 1 98.88 189 ASP A CA 1
ATOM 1451 C C . ASP A 1 189 ? 18.578 -12.953 15.227 1 98.88 189 ASP A C 1
ATOM 1453 O O . ASP A 1 189 ? 19.797 -12.883 15.297 1 98.88 189 ASP A O 1
ATOM 1457 N N . HIS A 1 190 ? 17.969 -13.898 14.602 1 98.94 190 HIS A N 1
ATOM 1458 C CA . HIS A 1 190 ? 18.734 -14.883 13.844 1 98.94 190 HIS A CA 1
ATOM 1459 C C . HIS A 1 190 ? 19.531 -14.219 12.727 1 98.94 190 HIS A C 1
ATOM 1461 O O . HIS A 1 190 ? 20.656 -14.609 12.445 1 98.94 190 HIS A O 1
ATOM 1467 N N . VAL A 1 191 ? 18.969 -13.242 12.055 1 98.94 191 VAL A N 1
ATOM 1468 C CA . VAL A 1 191 ? 19.688 -12.523 11.016 1 98.94 191 VAL A CA 1
ATOM 1469 C C . VAL A 1 191 ? 20.859 -11.758 11.641 1 98.94 191 VAL A C 1
ATOM 1471 O O . VAL A 1 191 ? 22 -11.898 11.219 1 98.94 191 VAL A O 1
ATOM 1474 N N . ASN A 1 192 ? 20.578 -10.984 12.672 1 98.88 192 ASN A N 1
ATOM 1475 C CA . ASN A 1 192 ? 21.531 -10.031 13.227 1 98.88 192 ASN A CA 1
ATOM 1476 C C . ASN A 1 192 ? 22.656 -10.75 13.977 1 98.88 192 ASN A C 1
ATOM 1478 O O . ASN A 1 192 ? 23.812 -10.305 13.953 1 98.88 192 ASN A O 1
ATOM 1482 N N . ASN A 1 193 ? 22.375 -11.852 14.625 1 98.75 193 ASN A N 1
ATOM 1483 C CA . ASN A 1 193 ? 23.328 -12.43 15.57 1 98.75 193 ASN A CA 1
ATOM 1484 C C . ASN A 1 193 ? 23.953 -13.711 15.016 1 98.75 193 ASN A C 1
ATOM 1486 O O . ASN A 1 193 ? 25 -14.164 15.508 1 98.75 193 ASN A O 1
ATOM 1490 N N . GLU A 1 194 ? 23.391 -14.305 13.992 1 98.69 194 GLU A N 1
ATOM 1491 C CA . GLU A 1 194 ? 23.922 -15.586 13.508 1 98.69 194 GLU A CA 1
ATOM 1492 C C . GLU A 1 194 ? 24.25 -15.516 12.016 1 98.69 194 GLU A C 1
ATOM 1494 O O . GLU A 1 194 ? 25.406 -15.703 11.625 1 98.69 194 GLU A O 1
ATOM 1499 N N . ILE A 1 195 ? 23.344 -15.188 11.211 1 98.88 195 ILE A N 1
ATOM 1500 C CA . ILE A 1 195 ? 23.531 -15.203 9.766 1 98.88 195 ILE A CA 1
ATOM 1501 C C . ILE A 1 195 ? 24.531 -14.117 9.375 1 98.88 195 ILE A C 1
ATOM 1503 O O . ILE A 1 195 ? 25.5 -14.383 8.641 1 98.88 195 ILE A O 1
ATOM 1507 N N . ALA A 1 196 ? 24.328 -12.898 9.891 1 98.75 196 ALA A N 1
ATOM 1508 C CA . ALA A 1 196 ? 25.125 -11.75 9.5 1 98.75 196 ALA A CA 1
ATOM 1509 C C . ALA A 1 196 ? 26.609 -11.977 9.805 1 98.75 196 ALA A C 1
ATOM 1511 O O . ALA A 1 196 ? 27.453 -11.867 8.922 1 98.75 196 ALA A O 1
ATOM 1512 N N . PRO A 1 197 ? 26.984 -12.352 11.055 1 98.44 197 PRO A N 1
ATOM 1513 C CA . PRO A 1 197 ? 28.406 -12.555 11.344 1 98.44 197 PRO A CA 1
ATOM 1514 C C . PRO A 1 197 ? 29.031 -13.633 10.477 1 98.44 197 PRO A C 1
ATOM 1516 O O . PRO A 1 197 ? 30.172 -13.492 10.039 1 98.44 197 PRO A O 1
ATOM 1519 N N . LYS A 1 198 ? 28.312 -14.688 10.203 1 98.31 198 LYS A N 1
ATOM 1520 C CA . LYS A 1 198 ? 28.859 -15.797 9.422 1 98.31 198 LYS A CA 1
ATOM 1521 C C . LYS A 1 198 ? 29.062 -15.383 7.965 1 98.31 198 LYS A C 1
ATOM 1523 O O . LYS A 1 198 ? 30.047 -15.781 7.34 1 98.31 198 LYS A O 1
ATOM 1528 N N . LEU A 1 199 ? 28.125 -14.633 7.441 1 98.44 199 LEU A N 1
ATOM 1529 C CA . LEU A 1 199 ? 28.266 -14.164 6.066 1 98.44 199 LEU A CA 1
ATOM 1530 C C . LEU A 1 199 ? 29.422 -13.172 5.941 1 98.44 199 LEU A C 1
ATOM 1532 O O . LEU A 1 199 ? 30.141 -13.172 4.941 1 98.44 199 LEU A O 1
ATOM 1536 N N . LEU A 1 200 ? 29.547 -12.312 6.902 1 97.12 200 LEU A N 1
ATOM 1537 C CA . LEU A 1 200 ? 30.625 -11.328 6.879 1 97.12 200 LEU A CA 1
ATOM 1538 C C . LEU A 1 200 ? 31.984 -12.008 6.922 1 97.12 200 LEU A C 1
ATOM 1540 O O . LEU A 1 200 ? 32.938 -11.531 6.301 1 97.12 200 LEU A O 1
ATOM 1544 N N . GLU A 1 201 ? 32.062 -13.07 7.645 1 96.5 201 GLU A N 1
ATOM 1545 C CA . GLU A 1 201 ? 33.312 -13.836 7.766 1 96.5 201 GLU A CA 1
ATOM 1546 C C . GLU A 1 201 ? 33.719 -14.445 6.426 1 96.5 201 GLU A C 1
ATOM 1548 O O . GLU A 1 201 ? 34.906 -14.523 6.105 1 96.5 201 GLU A O 1
ATOM 1553 N N . LYS A 1 202 ? 32.781 -14.852 5.609 1 95.62 202 LYS A N 1
ATOM 1554 C CA . LYS A 1 202 ? 33.062 -15.57 4.367 1 95.62 202 LYS A CA 1
ATOM 1555 C C . LYS A 1 202 ? 33.5 -14.617 3.27 1 95.62 202 LYS A C 1
ATOM 1557 O O . LYS A 1 202 ? 34.188 -15.031 2.332 1 95.62 202 LYS A O 1
ATOM 1562 N N . LYS A 1 203 ? 33.031 -13.336 3.283 1 93.75 203 LYS A N 1
ATOM 1563 C CA . LYS A 1 203 ? 33.406 -12.297 2.33 1 93.75 203 LYS A CA 1
ATOM 1564 C C . LYS A 1 203 ? 33.031 -12.688 0.907 1 93.75 203 LYS A C 1
ATOM 1566 O O . LYS A 1 203 ? 33.812 -12.508 -0.027 1 93.75 203 LYS A O 1
ATOM 1571 N N . PHE A 1 204 ? 31.922 -13.312 0.812 1 95.94 204 PHE A N 1
ATOM 1572 C CA . PHE A 1 204 ? 31.406 -13.641 -0.51 1 95.94 204 PHE A CA 1
ATOM 1573 C C . PHE A 1 204 ? 31.156 -12.383 -1.324 1 95.94 204 PHE A C 1
ATOM 1575 O O . PHE A 1 204 ? 30.844 -11.328 -0.765 1 95.94 204 PHE A O 1
ATOM 1582 N N . SER A 1 205 ? 31.438 -12.531 -2.637 1 96.25 205 SER A N 1
ATOM 1583 C CA . SER A 1 205 ? 30.922 -11.492 -3.518 1 96.25 205 SER A CA 1
ATOM 1584 C C . SER A 1 205 ? 29.406 -11.531 -3.604 1 96.25 205 SER A C 1
ATOM 1586 O O . SER A 1 205 ? 28.812 -12.602 -3.734 1 96.25 205 SER A O 1
ATOM 1588 N N . VAL A 1 206 ? 28.766 -10.391 -3.613 1 97.81 206 VAL A N 1
ATOM 1589 C CA . VAL A 1 206 ? 27.312 -10.328 -3.613 1 97.81 206 VAL A CA 1
ATOM 1590 C C . VAL A 1 206 ? 26.766 -10.766 -4.973 1 97.81 206 VAL A C 1
ATOM 1592 O O . VAL A 1 206 ? 25.578 -11.031 -5.117 1 97.81 206 VAL A O 1
ATOM 1595 N N . VAL A 1 207 ? 27.578 -10.883 -5.988 1 97.62 207 VAL A N 1
ATOM 1596 C CA . VAL A 1 207 ? 27.109 -11.328 -7.297 1 97.62 207 VAL A CA 1
ATOM 1597 C C . VAL A 1 207 ? 26.891 -12.836 -7.281 1 97.62 207 VAL A C 1
ATOM 1599 O O . VAL A 1 207 ? 26.219 -13.391 -8.156 1 97.62 207 VAL A O 1
ATOM 1602 N N . GLU A 1 208 ? 27.516 -13.492 -6.281 1 97.75 208 GLU A N 1
ATOM 1603 C CA . GLU A 1 208 ? 27.422 -14.945 -6.172 1 97.75 208 GLU A CA 1
ATOM 1604 C C . GLU A 1 208 ? 26.188 -15.367 -5.379 1 97.75 208 GLU A C 1
ATOM 1606 O O . GLU A 1 208 ? 26.297 -16.062 -4.359 1 97.75 208 GLU A O 1
ATOM 1611 N N . GLN A 1 209 ? 25.016 -15.117 -5.898 1 98.69 209 GLN A N 1
ATOM 1612 C CA . GLN A 1 209 ? 23.719 -15.344 -5.25 1 98.69 209 GLN A CA 1
ATOM 1613 C C . GLN A 1 209 ? 23.578 -16.797 -4.805 1 98.69 209 GLN A C 1
ATOM 1615 O O . GLN A 1 209 ? 23.203 -17.062 -3.66 1 98.69 209 GLN A O 1
ATOM 1620 N N . GLU A 1 210 ? 23.875 -17.703 -5.652 1 98.69 210 GLU A N 1
ATOM 1621 C CA . GLU A 1 210 ? 23.703 -19.125 -5.387 1 98.69 210 GLU A CA 1
ATOM 1622 C C . GLU A 1 210 ? 24.594 -19.578 -4.234 1 98.69 210 GLU A C 1
ATOM 1624 O O . GLU A 1 210 ? 24.156 -20.359 -3.379 1 98.69 210 GLU A O 1
ATOM 1629 N N . LYS A 1 211 ? 25.812 -19.156 -4.285 1 98.44 211 LYS A N 1
ATOM 1630 C CA . LYS A 1 211 ? 26.766 -19.531 -3.242 1 98.44 211 LYS A CA 1
ATOM 1631 C C . LYS A 1 211 ? 26.312 -19.016 -1.876 1 98.44 211 LYS A C 1
ATOM 1633 O O . LYS A 1 211 ? 26.391 -19.75 -0.883 1 98.44 211 LYS A O 1
ATOM 1638 N N . ILE A 1 212 ? 25.844 -17.844 -1.844 1 98.81 212 ILE A N 1
ATOM 1639 C CA . ILE A 1 212 ? 25.406 -17.234 -0.591 1 98.81 212 ILE A CA 1
ATOM 1640 C C . ILE A 1 212 ? 24.156 -17.922 -0.08 1 98.81 212 ILE A C 1
ATOM 1642 O O . ILE A 1 212 ? 24.062 -18.266 1.104 1 98.81 212 ILE A O 1
ATOM 1646 N N . ASP A 1 213 ? 23.203 -18.156 -0.939 1 98.88 213 ASP A N 1
ATOM 1647 C CA . ASP A 1 213 ? 21.984 -18.859 -0.549 1 98.88 213 ASP A CA 1
ATOM 1648 C C . ASP A 1 213 ? 22.297 -20.266 -0.041 1 98.88 213 ASP A C 1
ATOM 1650 O O . ASP A 1 213 ? 21.75 -20.688 0.98 1 98.88 213 ASP A O 1
ATOM 1654 N N . LYS A 1 214 ? 23.141 -20.938 -0.743 1 98.62 214 LYS A N 1
ATOM 1655 C CA . LYS A 1 214 ? 23.516 -22.297 -0.333 1 98.62 214 LYS A CA 1
ATOM 1656 C C . LYS A 1 214 ? 24.172 -22.281 1.045 1 98.62 214 LYS A C 1
ATOM 1658 O O . LYS A 1 214 ? 23.906 -23.156 1.869 1 98.62 214 LYS A O 1
ATOM 1663 N N . PHE A 1 215 ? 25.031 -21.328 1.242 1 98.69 215 PHE A N 1
ATOM 1664 C CA . PHE A 1 215 ? 25.703 -21.219 2.535 1 98.69 215 PHE A CA 1
ATOM 1665 C C . PHE A 1 215 ? 24.672 -21.031 3.652 1 98.69 215 PHE A C 1
ATOM 1667 O O . PHE A 1 215 ? 24.766 -21.688 4.691 1 98.69 215 PHE A O 1
ATOM 1674 N N . MET A 1 216 ? 23.672 -20.125 3.455 1 98.88 216 MET A N 1
ATOM 1675 C CA . MET A 1 216 ? 22.656 -19.891 4.469 1 98.88 216 MET A CA 1
ATOM 1676 C C . MET A 1 216 ? 21.797 -21.125 4.703 1 98.88 216 MET A C 1
ATOM 1678 O O . MET A 1 216 ? 21.438 -21.438 5.84 1 98.88 216 MET A O 1
ATOM 1682 N N . LEU A 1 217 ? 21.531 -21.828 3.619 1 98.56 217 LEU A N 1
ATOM 1683 C CA . LEU A 1 217 ? 20.734 -23.047 3.732 1 98.56 217 LEU A CA 1
ATOM 1684 C C . LEU A 1 217 ? 21.5 -24.109 4.52 1 98.56 217 LEU A C 1
ATOM 1686 O O . LEU A 1 217 ? 20.922 -24.797 5.355 1 98.56 217 LEU A O 1
ATOM 1690 N N . GLU A 1 218 ? 22.75 -24.234 4.223 1 98.56 218 GLU A N 1
ATOM 1691 C CA . GLU A 1 218 ? 23.594 -25.172 4.957 1 98.56 218 GLU A CA 1
ATOM 1692 C C . GLU A 1 218 ? 23.719 -24.781 6.426 1 98.56 218 GLU A C 1
ATOM 1694 O O . GLU A 1 218 ? 23.719 -25.641 7.309 1 98.56 218 GLU A O 1
ATOM 1699 N N . LEU A 1 219 ? 23.844 -23.5 6.648 1 98.44 219 LEU A N 1
ATOM 1700 C CA . LEU A 1 219 ? 23.906 -23 8.016 1 98.44 219 LEU A CA 1
ATOM 1701 C C . LEU A 1 219 ? 22.625 -23.344 8.781 1 98.44 219 LEU A C 1
ATOM 1703 O O . LEU A 1 219 ? 22.672 -23.641 9.977 1 98.44 219 LEU A O 1
ATOM 1707 N N . ASP A 1 220 ? 21.484 -23.203 8.172 1 98.56 220 ASP A N 1
ATOM 1708 C CA . ASP A 1 220 ? 20.219 -23.562 8.789 1 98.56 220 ASP A CA 1
ATOM 1709 C C . ASP A 1 220 ? 20.125 -25.062 9.039 1 98.56 220 ASP A C 1
ATOM 1711 O O . ASP A 1 220 ? 19.875 -25.5 10.164 1 98.56 220 ASP A O 1
ATOM 1715 N N . GLY A 1 221 ? 20.344 -25.828 7.938 1 98.19 221 GLY A N 1
ATOM 1716 C CA . GLY A 1 221 ? 20.484 -27.281 8.055 1 98.19 221 GLY A CA 1
ATOM 1717 C C . GLY A 1 221 ? 19.156 -28 8.062 1 98.19 221 GLY A C 1
ATOM 1718 O O . GLY A 1 221 ? 19.109 -29.234 8.117 1 98.19 221 GLY A O 1
ATOM 1719 N N . THR A 1 222 ? 18.047 -27.328 8.031 1 97.25 222 THR A N 1
ATOM 1720 C CA . THR A 1 222 ? 16.734 -27.969 7.988 1 97.25 222 THR A CA 1
ATOM 1721 C C . THR A 1 222 ? 16.109 -27.812 6.605 1 97.25 222 THR A C 1
ATOM 1723 O O . THR A 1 222 ? 16.391 -26.859 5.887 1 97.25 222 THR A O 1
ATOM 1726 N N . ASP A 1 223 ? 15.227 -28.719 6.234 1 92.69 223 ASP A N 1
ATOM 1727 C CA . ASP A 1 223 ? 14.609 -28.719 4.91 1 92.69 223 ASP A CA 1
ATOM 1728 C C . ASP A 1 223 ? 13.656 -27.547 4.742 1 92.69 223 ASP A C 1
ATOM 1730 O O . ASP A 1 223 ? 13.562 -26.969 3.66 1 92.69 223 ASP A O 1
ATOM 1734 N N . ASN A 1 224 ? 12.953 -27.219 5.812 1 95.56 224 ASN A N 1
ATOM 1735 C CA . ASN A 1 224 ? 11.922 -26.188 5.711 1 95.56 224 ASN A CA 1
ATOM 1736 C C . ASN A 1 224 ? 12.367 -24.875 6.336 1 95.56 224 ASN A C 1
ATOM 1738 O O . ASN A 1 224 ? 11.547 -24 6.625 1 95.56 224 ASN A O 1
ATOM 1742 N N . LYS A 1 225 ? 13.695 -24.75 6.645 1 97.88 225 LYS A N 1
ATOM 1743 C CA . LYS A 1 225 ? 14.32 -23.516 7.148 1 97.88 225 LYS A CA 1
ATOM 1744 C C . LYS A 1 225 ? 13.781 -23.156 8.531 1 97.88 225 LYS A C 1
ATOM 1746 O O . LYS A 1 225 ? 13.508 -21.984 8.812 1 97.88 225 LYS A O 1
ATOM 1751 N N . SER A 1 226 ? 13.633 -24.125 9.414 1 97.06 226 SER A N 1
ATOM 1752 C CA . SER A 1 226 ? 12.961 -23.922 10.695 1 97.06 226 SER A CA 1
ATOM 1753 C C . SER A 1 226 ? 13.938 -23.469 11.773 1 97.06 226 SER A C 1
ATOM 1755 O O . SER A 1 226 ? 13.531 -23 12.828 1 97.06 226 SER A O 1
ATOM 1757 N N . LYS A 1 227 ? 15.25 -23.641 11.5 1 98.38 227 LYS A N 1
ATOM 1758 C CA . LYS A 1 227 ? 16.203 -23.188 12.523 1 98.38 227 LYS A CA 1
ATOM 1759 C C . LYS A 1 227 ? 16.219 -21.672 12.609 1 98.38 227 LYS A C 1
ATOM 1761 O O . LYS A 1 227 ? 16.078 -21.094 13.695 1 98.38 227 LYS A O 1
ATOM 1766 N N . PHE A 1 228 ? 16.375 -21.016 11.539 1 98.62 228 PHE A N 1
ATOM 1767 C CA . PHE A 1 228 ? 16.484 -19.562 11.516 1 98.62 228 PHE A CA 1
ATOM 1768 C C . PHE A 1 228 ? 15.133 -18.922 11.188 1 98.62 228 PHE A C 1
ATOM 1770 O O . PHE A 1 228 ? 14.836 -17.812 11.648 1 98.62 228 PHE A O 1
ATOM 1777 N N . GLY A 1 229 ? 14.312 -19.625 10.398 1 98.38 229 GLY A N 1
ATOM 1778 C CA . GLY A 1 229 ? 13.125 -19.062 9.773 1 98.38 229 GLY A CA 1
ATOM 1779 C C . GLY A 1 229 ? 13.328 -18.719 8.312 1 98.38 229 GLY A C 1
ATOM 1780 O O . GLY A 1 229 ? 14.312 -18.062 7.953 1 98.38 229 GLY A O 1
ATOM 1781 N N . ALA A 1 230 ? 12.375 -19.172 7.535 1 98.31 230 ALA A N 1
ATOM 1782 C CA . ALA A 1 230 ? 12.422 -18.844 6.113 1 98.31 230 ALA A CA 1
ATOM 1783 C C . ALA A 1 230 ? 12.406 -17.328 5.898 1 98.31 230 ALA A C 1
ATOM 1785 O O . ALA A 1 230 ? 13.031 -16.828 4.961 1 98.31 230 ALA A O 1
ATOM 1786 N N . ASN A 1 231 ? 11.656 -16.625 6.789 1 98.56 231 ASN A N 1
ATOM 1787 C CA . ASN A 1 231 ? 11.562 -15.172 6.664 1 98.56 231 ASN A CA 1
ATOM 1788 C C . ASN A 1 231 ? 12.891 -14.492 6.988 1 98.56 231 ASN A C 1
ATOM 1790 O O . ASN A 1 231 ? 13.188 -13.422 6.461 1 98.56 231 ASN A O 1
ATOM 1794 N N . ALA A 1 232 ? 13.727 -15.07 7.812 1 98.88 232 ALA A N 1
ATOM 1795 C CA . ALA A 1 232 ? 15.078 -14.57 8.039 1 98.88 232 ALA A CA 1
ATOM 1796 C C . ALA A 1 232 ? 15.953 -14.773 6.805 1 98.88 232 ALA A C 1
ATOM 1798 O O . ALA A 1 232 ? 16.578 -13.828 6.312 1 98.88 232 ALA A O 1
ATOM 1799 N N . ILE A 1 233 ? 15.977 -15.992 6.305 1 98.94 233 ILE A N 1
ATOM 1800 C CA . ILE A 1 233 ? 16.828 -16.359 5.184 1 98.94 233 ILE A CA 1
ATOM 1801 C C . ILE A 1 233 ? 16.422 -15.578 3.939 1 98.94 233 ILE A C 1
ATOM 1803 O O . ILE A 1 233 ? 17.266 -15.031 3.227 1 98.94 233 ILE A O 1
ATOM 1807 N N . LEU A 1 234 ? 15.164 -15.523 3.688 1 98.88 234 LEU A N 1
ATOM 1808 C CA . LEU A 1 234 ? 14.664 -14.852 2.494 1 98.88 234 LEU A CA 1
ATOM 1809 C C . LEU A 1 234 ? 15 -13.359 2.525 1 98.88 234 LEU A C 1
ATOM 1811 O O . LEU A 1 234 ? 15.352 -12.781 1.498 1 98.88 234 LEU A O 1
ATOM 1815 N N . GLY A 1 235 ? 14.812 -12.742 3.73 1 98.94 235 GLY A N 1
ATOM 1816 C CA . GLY A 1 235 ? 15.172 -11.336 3.836 1 98.94 235 GLY A CA 1
ATOM 1817 C C . GLY A 1 235 ? 16.594 -11.047 3.377 1 98.94 235 GLY A C 1
ATOM 1818 O O . GLY A 1 235 ? 16.812 -10.117 2.598 1 98.94 235 GLY A O 1
ATOM 1819 N N . VAL A 1 236 ? 17.531 -11.844 3.791 1 98.94 236 VAL A N 1
ATOM 1820 C CA . VAL A 1 236 ? 18.922 -11.68 3.406 1 98.94 236 VAL A CA 1
ATOM 1821 C C . VAL A 1 236 ? 19.094 -12 1.925 1 98.94 236 VAL A C 1
ATOM 1823 O O . VAL A 1 236 ? 19.781 -11.281 1.2 1 98.94 236 VAL A O 1
ATOM 1826 N N . SER A 1 237 ? 18.5 -13.062 1.475 1 98.94 237 SER A N 1
ATOM 1827 C CA . SER A 1 237 ? 18.594 -13.523 0.094 1 98.94 237 SER A CA 1
ATOM 1828 C C . SER A 1 237 ? 18.141 -12.445 -0.885 1 98.94 237 SER A C 1
ATOM 1830 O O . SER A 1 237 ? 18.812 -12.203 -1.893 1 98.94 237 SER A O 1
ATOM 1832 N N . LEU A 1 238 ? 17.047 -11.805 -0.583 1 98.94 238 LEU A N 1
ATOM 1833 C CA . LEU A 1 238 ? 16.516 -10.734 -1.428 1 98.94 238 LEU A CA 1
ATOM 1834 C C . LEU A 1 238 ? 17.453 -9.539 -1.445 1 98.94 238 LEU A C 1
ATOM 1836 O O . LEU A 1 238 ? 17.703 -8.945 -2.5 1 98.94 238 LEU A O 1
ATOM 1840 N N . ALA A 1 239 ? 17.906 -9.188 -0.281 1 98.94 239 ALA A N 1
ATOM 1841 C CA . ALA A 1 239 ? 18.812 -8.055 -0.178 1 98.94 239 ALA A CA 1
ATOM 1842 C C . ALA A 1 239 ? 20.109 -8.32 -0.953 1 98.94 239 ALA A C 1
ATOM 1844 O O . ALA A 1 239 ? 20.641 -7.422 -1.605 1 98.94 239 ALA A O 1
ATOM 1845 N N . VAL A 1 240 ? 20.641 -9.539 -0.922 1 98.88 240 VAL A N 1
ATOM 1846 C CA . VAL A 1 240 ? 21.828 -9.938 -1.661 1 98.88 240 VAL A CA 1
ATOM 1847 C C . VAL A 1 240 ? 21.578 -9.781 -3.16 1 98.88 240 VAL A C 1
ATOM 1849 O O . VAL A 1 240 ? 22.453 -9.305 -3.893 1 98.88 240 VAL A O 1
ATOM 1852 N N . CYS A 1 241 ? 20.438 -10.195 -3.562 1 98.94 241 CYS A N 1
ATOM 1853 C CA . CYS A 1 241 ? 20.109 -10.109 -4.98 1 98.94 241 CYS A CA 1
ATOM 1854 C C . CYS A 1 241 ? 20.125 -8.664 -5.461 1 98.94 241 CYS A C 1
ATOM 1856 O O . CYS A 1 241 ? 20.656 -8.367 -6.535 1 98.94 241 CYS A O 1
ATOM 1858 N N . LYS A 1 242 ? 19.531 -7.805 -4.711 1 98.88 242 LYS A N 1
ATOM 1859 C CA . LYS A 1 242 ? 19.531 -6.383 -5.035 1 98.88 242 LYS A CA 1
ATOM 1860 C C . LYS A 1 242 ? 20.953 -5.824 -5.051 1 98.88 242 LYS A C 1
ATOM 1862 O O . LYS A 1 242 ? 21.312 -5.035 -5.93 1 98.88 242 LYS A O 1
ATOM 1867 N N . ALA A 1 243 ? 21.734 -6.203 -4.086 1 98.75 243 ALA A N 1
ATOM 1868 C CA . ALA A 1 243 ? 23.125 -5.773 -4.027 1 98.75 243 ALA A CA 1
ATOM 1869 C C . ALA A 1 243 ? 23.906 -6.285 -5.23 1 98.75 243 ALA A C 1
ATOM 1871 O O . ALA A 1 243 ? 24.766 -5.578 -5.77 1 98.75 243 ALA A O 1
ATOM 1872 N N . GLY A 1 244 ? 23.656 -7.547 -5.602 1 98.69 244 GLY A N 1
ATOM 1873 C CA . GLY A 1 244 ? 24.328 -8.117 -6.766 1 98.69 244 GLY A CA 1
ATOM 1874 C C . GLY A 1 244 ? 24.047 -7.344 -8.039 1 98.69 244 GLY A C 1
ATOM 1875 O O . GLY A 1 244 ? 24.969 -7.125 -8.844 1 98.69 244 GLY A O 1
ATOM 1876 N N . ALA A 1 245 ? 22.828 -6.91 -8.258 1 98.69 245 ALA A N 1
ATOM 1877 C CA . ALA A 1 245 ? 22.484 -6.094 -9.414 1 98.69 245 ALA A CA 1
ATOM 1878 C C . ALA A 1 245 ? 23.266 -4.781 -9.414 1 98.69 245 ALA A C 1
ATOM 1880 O O . ALA A 1 245 ? 23.781 -4.363 -10.453 1 98.69 245 ALA A O 1
ATOM 1881 N N . ALA A 1 246 ? 23.266 -4.176 -8.25 1 97.44 246 ALA A N 1
ATOM 1882 C CA . ALA A 1 246 ? 23.969 -2.908 -8.117 1 97.44 246 ALA A CA 1
ATOM 1883 C C . ALA A 1 246 ? 25.469 -3.088 -8.398 1 97.44 246 ALA A C 1
ATOM 1885 O O . ALA A 1 246 ? 26.094 -2.236 -9.031 1 97.44 246 ALA A O 1
ATOM 1886 N N . GLU A 1 247 ? 26.062 -4.129 -7.879 1 97 247 GLU A N 1
ATOM 1887 C CA . GLU A 1 247 ? 27.484 -4.41 -8.094 1 97 247 GLU A CA 1
ATOM 1888 C C . GLU A 1 247 ? 27.797 -4.551 -9.578 1 97 247 GLU A C 1
ATOM 1890 O O . GLU A 1 247 ? 28.844 -4.082 -10.047 1 97 247 GLU A O 1
ATOM 1895 N N . LYS A 1 248 ? 26.906 -5.172 -10.25 1 97.12 248 LYS A N 1
ATOM 1896 C CA . LYS A 1 248 ? 27.078 -5.395 -11.688 1 97.12 248 LYS A CA 1
ATOM 1897 C C . LYS A 1 248 ? 26.641 -4.168 -12.484 1 97.12 248 LYS A C 1
ATOM 1899 O O . LYS A 1 248 ? 26.812 -4.129 -13.711 1 97.12 248 LYS A O 1
ATOM 1904 N N . CYS A 1 249 ? 26.062 -3.203 -11.828 1 96.31 249 CYS A N 1
ATOM 1905 C CA . CYS A 1 249 ? 25.562 -1.982 -12.461 1 96.31 249 CYS A CA 1
ATOM 1906 C C . CYS A 1 249 ? 24.531 -2.303 -13.539 1 96.31 249 CYS A C 1
ATOM 1908 O O . CYS A 1 249 ? 24.609 -1.773 -14.648 1 96.31 249 CYS A O 1
ATOM 1910 N N . VAL A 1 250 ? 23.719 -3.207 -13.234 1 97.75 250 VAL A N 1
ATOM 1911 C CA . VAL A 1 250 ? 22.594 -3.549 -14.102 1 97.75 250 VAL A CA 1
ATOM 1912 C C . VAL A 1 250 ? 21.297 -3.49 -13.305 1 97.75 250 VAL A C 1
ATOM 1914 O O . VAL A 1 250 ? 21.297 -3.57 -12.078 1 97.75 250 VAL A O 1
ATOM 1917 N N . PRO A 1 251 ? 20.156 -3.34 -14.07 1 98.5 251 PRO A N 1
ATOM 1918 C CA . PRO A 1 251 ? 18.875 -3.408 -13.359 1 98.5 251 PRO A CA 1
ATOM 1919 C C . PRO A 1 251 ? 18.656 -4.758 -12.68 1 98.5 251 PRO A C 1
ATOM 1921 O O . PRO A 1 251 ? 19.188 -5.777 -13.133 1 98.5 251 PRO A O 1
ATOM 1924 N N . LEU A 1 252 ? 17.891 -4.785 -11.656 1 98.88 252 LEU A N 1
ATOM 1925 C CA . LEU A 1 252 ? 17.641 -5.984 -10.867 1 98.88 252 LEU A CA 1
ATOM 1926 C C . LEU A 1 252 ? 17.078 -7.102 -11.742 1 98.88 252 LEU A C 1
ATOM 1928 O O . LEU A 1 252 ? 17.484 -8.258 -11.617 1 98.88 252 LEU A O 1
ATOM 1932 N N . TYR A 1 253 ? 16.094 -6.793 -12.672 1 98.88 253 TYR A N 1
ATOM 1933 C CA . TYR A 1 253 ? 15.516 -7.824 -13.516 1 98.88 253 TYR A CA 1
ATOM 1934 C C . TYR A 1 253 ? 16.578 -8.453 -14.422 1 98.88 253 TYR A C 1
ATOM 1936 O O . TYR A 1 253 ? 16.5 -9.641 -14.734 1 98.88 253 TYR A O 1
ATOM 1944 N N . ARG A 1 254 ? 17.562 -7.676 -14.867 1 98.81 254 ARG A N 1
ATOM 1945 C CA . ARG A 1 254 ? 18.641 -8.203 -15.703 1 98.81 254 ARG A CA 1
ATOM 1946 C C . ARG A 1 254 ? 19.547 -9.125 -14.906 1 98.81 254 ARG A C 1
ATOM 1948 O O . ARG A 1 254 ? 19.969 -10.172 -15.406 1 98.81 254 ARG A O 1
ATOM 1955 N N . HIS A 1 255 ? 19.891 -8.695 -13.688 1 98.81 255 HIS A N 1
ATOM 1956 C CA . HIS A 1 255 ? 20.672 -9.555 -12.812 1 98.81 255 HIS A CA 1
ATOM 1957 C C . HIS A 1 255 ? 19.969 -10.891 -12.578 1 98.81 255 HIS A C 1
ATOM 1959 O O . HIS A 1 255 ? 20.609 -11.945 -12.648 1 98.81 255 HIS A O 1
ATOM 1965 N N . ILE A 1 256 ? 18.703 -10.898 -12.375 1 98.88 256 ILE A N 1
ATOM 1966 C CA . ILE A 1 256 ? 17.922 -12.102 -12.156 1 98.88 256 ILE A CA 1
ATOM 1967 C C . ILE A 1 256 ? 17.891 -12.938 -13.43 1 98.88 256 ILE A C 1
ATOM 1969 O O . ILE A 1 256 ? 18.016 -14.164 -13.383 1 98.88 256 ILE A O 1
ATOM 1973 N N . ALA A 1 257 ? 17.703 -12.266 -14.547 1 98.69 257 ALA A N 1
ATOM 1974 C CA . ALA A 1 257 ? 17.703 -12.961 -15.828 1 98.69 257 ALA A CA 1
ATOM 1975 C C . ALA A 1 257 ? 19.031 -13.703 -16.031 1 98.69 257 ALA A C 1
ATOM 1977 O O . ALA A 1 257 ? 19.047 -14.836 -16.516 1 98.69 257 ALA A O 1
ATOM 1978 N N . ASP A 1 258 ? 20.125 -13.047 -15.672 1 98.56 258 ASP A N 1
ATOM 1979 C CA . ASP A 1 258 ? 21.438 -13.664 -15.781 1 98.56 258 ASP A CA 1
ATOM 1980 C C . ASP A 1 258 ? 21.547 -14.883 -14.883 1 98.56 258 ASP A C 1
ATOM 1982 O O . ASP A 1 258 ? 22.078 -15.922 -15.289 1 98.56 258 ASP A O 1
ATOM 1986 N N . LEU A 1 259 ? 21.109 -14.734 -13.688 1 98.56 259 LEU A N 1
ATOM 1987 C CA . LEU A 1 259 ? 21.141 -15.859 -12.758 1 98.56 259 LEU A CA 1
ATOM 1988 C C . LEU A 1 259 ? 20.328 -17.031 -13.297 1 98.56 259 LEU A C 1
ATOM 1990 O O . LEU A 1 259 ? 20.688 -18.188 -13.07 1 98.56 259 LEU A O 1
ATOM 1994 N N . ALA A 1 260 ? 19.266 -16.719 -14.016 1 98.12 260 ALA A N 1
ATOM 1995 C CA . ALA A 1 260 ? 18.359 -17.75 -14.523 1 98.12 260 ALA A CA 1
ATOM 1996 C C . ALA A 1 260 ? 18.797 -18.234 -15.906 1 98.12 260 ALA A C 1
ATOM 1998 O O . ALA A 1 260 ? 18.219 -19.188 -16.438 1 98.12 260 ALA A O 1
ATOM 1999 N N . GLY A 1 261 ? 19.781 -17.609 -16.5 1 97.31 261 GLY A N 1
ATOM 2000 C CA . GLY A 1 261 ? 20.297 -18 -17.812 1 97.31 261 GLY A CA 1
ATOM 2001 C C . GLY A 1 261 ? 19.453 -17.469 -18.953 1 97.31 261 GLY A C 1
ATOM 2002 O O . GLY A 1 261 ? 19.422 -18.078 -20.031 1 97.31 261 GLY A O 1
ATOM 2003 N N . ASN A 1 262 ? 18.75 -16.328 -18.734 1 97.19 262 ASN A N 1
ATOM 2004 C CA . ASN A 1 262 ? 17.906 -15.742 -19.781 1 97.19 262 ASN A CA 1
ATOM 2005 C C . ASN A 1 262 ? 18.578 -14.539 -20.438 1 97.19 262 ASN A C 1
ATOM 2007 O O . ASN A 1 262 ? 18.891 -13.547 -19.766 1 97.19 262 ASN A O 1
ATOM 2011 N N . LYS A 1 263 ? 18.734 -14.633 -21.703 1 96.19 263 LYS A N 1
ATOM 2012 C CA . LYS A 1 263 ? 19.359 -13.539 -22.438 1 96.19 263 LYS A CA 1
ATOM 2013 C C . LYS A 1 263 ? 18.359 -12.398 -22.656 1 96.19 263 LYS A C 1
ATOM 2015 O O . LYS A 1 263 ? 18.719 -11.227 -22.484 1 96.19 263 LYS A O 1
ATOM 2020 N N . ASP A 1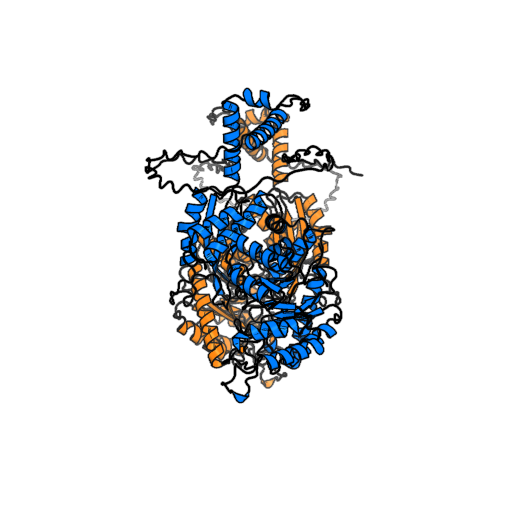 264 ? 17.172 -12.758 -23.125 1 96.44 264 ASP A N 1
ATOM 2021 C CA . ASP A 1 264 ? 16.094 -11.781 -23.312 1 96.44 264 ASP A CA 1
ATOM 2022 C C . ASP A 1 264 ? 15.102 -11.82 -22.156 1 96.44 264 ASP A C 1
ATOM 2024 O O . ASP A 1 264 ? 15.102 -12.766 -21.359 1 96.44 264 ASP A O 1
ATOM 2028 N N . VAL A 1 265 ? 14.375 -10.719 -22.078 1 98.19 265 VAL A N 1
ATOM 2029 C CA . VAL A 1 265 ? 13.375 -10.68 -21.016 1 98.19 265 VAL A CA 1
ATOM 2030 C C . VAL A 1 265 ? 12.008 -10.359 -21.594 1 98.19 265 VAL A C 1
ATOM 2032 O O . VAL A 1 265 ? 11.898 -9.961 -22.766 1 98.19 265 VAL A O 1
ATOM 2035 N N . ILE A 1 266 ? 10.953 -10.562 -20.844 1 98.44 266 ILE A N 1
ATOM 2036 C CA . ILE A 1 266 ? 9.586 -10.336 -21.297 1 98.44 266 ILE A CA 1
ATOM 2037 C C . ILE A 1 266 ? 8.742 -9.797 -20.141 1 98.44 266 ILE A C 1
ATOM 2039 O O . ILE A 1 266 ? 8.961 -10.164 -18.984 1 98.44 266 ILE A O 1
ATOM 2043 N N . LEU A 1 267 ? 7.852 -8.828 -20.438 1 98.88 267 LEU A N 1
ATOM 2044 C CA . LEU A 1 267 ? 6.91 -8.312 -19.453 1 98.88 267 LEU A CA 1
ATOM 2045 C C . LEU A 1 267 ? 5.695 -9.227 -19.328 1 98.88 267 LEU A C 1
ATOM 2047 O O . LEU A 1 267 ? 5.215 -9.766 -20.328 1 98.88 267 LEU A O 1
ATOM 2051 N N . PRO A 1 268 ? 5.18 -9.422 -18.125 1 98.88 268 PRO A N 1
ATOM 2052 C CA . PRO A 1 268 ? 4.109 -10.383 -17.859 1 98.88 268 PRO A CA 1
ATOM 2053 C C . PRO A 1 268 ? 2.719 -9.797 -18.094 1 98.88 268 PRO A C 1
ATOM 2055 O O . PRO A 1 268 ? 2.551 -8.578 -18.094 1 98.88 268 PRO A O 1
ATOM 2058 N N . VAL A 1 269 ? 1.754 -10.68 -18.297 1 98.94 269 VAL A N 1
ATOM 2059 C CA . VAL A 1 269 ? 0.344 -10.328 -18.156 1 98.94 269 VAL A CA 1
ATOM 2060 C C . VAL A 1 269 ? -0.043 -10.312 -16.688 1 98.94 269 VAL A C 1
ATOM 2062 O O . VAL A 1 269 ? 0.196 -11.281 -15.961 1 98.94 269 VAL A O 1
ATOM 2065 N N . PRO A 1 270 ? -0.565 -9.195 -16.188 1 98.94 270 PRO A N 1
ATOM 2066 C CA . PRO A 1 270 ? -1.037 -9.188 -14.805 1 98.94 270 PRO A CA 1
ATOM 2067 C C . PRO A 1 270 ? -2.363 -9.922 -14.625 1 98.94 270 PRO A C 1
ATOM 2069 O O . PRO A 1 270 ? -3.26 -9.797 -15.461 1 98.94 270 PRO A O 1
ATOM 2072 N N . ALA A 1 271 ? -2.449 -10.758 -13.625 1 98.88 271 ALA A N 1
ATOM 2073 C CA . ALA A 1 271 ? -3.713 -11.305 -13.133 1 98.88 271 ALA A CA 1
ATOM 2074 C C . ALA A 1 271 ? -4.27 -10.461 -11.984 1 98.88 271 ALA A C 1
ATOM 2076 O O . ALA A 1 271 ? -3.785 -10.539 -10.859 1 98.88 271 ALA A O 1
ATOM 2077 N N . PHE A 1 272 ? -5.32 -9.703 -12.242 1 98.88 272 PHE A N 1
ATOM 2078 C CA . PHE A 1 272 ? -5.887 -8.781 -11.258 1 98.88 272 PHE A CA 1
ATOM 2079 C C . PHE A 1 272 ? -6.961 -9.477 -10.43 1 98.88 272 PHE A C 1
ATOM 2081 O O . PHE A 1 272 ? -8.023 -9.828 -10.945 1 98.88 272 PHE A O 1
ATOM 2088 N N . ASN A 1 273 ? -6.742 -9.656 -9.078 1 98.44 273 ASN A N 1
ATOM 2089 C CA . ASN A 1 273 ? -7.75 -10.172 -8.156 1 98.44 273 ASN A CA 1
ATOM 2090 C C . ASN A 1 273 ? -8.828 -9.133 -7.863 1 98.44 273 ASN A C 1
ATOM 2092 O O . ASN A 1 273 ? -8.664 -8.305 -6.969 1 98.44 273 ASN A O 1
ATOM 2096 N N . VAL A 1 274 ? -9.984 -9.25 -8.523 1 98.69 274 VAL A N 1
ATOM 2097 C CA . VAL A 1 274 ? -10.859 -8.086 -8.445 1 98.69 274 VAL A CA 1
ATOM 2098 C C . VAL A 1 274 ? -12.109 -8.438 -7.637 1 98.69 274 VAL A C 1
ATOM 2100 O O . VAL A 1 274 ? -12.844 -7.547 -7.203 1 98.69 274 VAL A O 1
ATOM 2103 N N . ILE A 1 275 ? -12.406 -9.703 -7.418 1 97.94 275 ILE A N 1
ATOM 2104 C CA . ILE A 1 275 ? -13.484 -10.125 -6.535 1 97.94 275 ILE A CA 1
ATOM 2105 C C . ILE A 1 275 ? -12.961 -11.156 -5.539 1 97.94 275 ILE A C 1
ATOM 2107 O O . ILE A 1 275 ? -12.266 -12.102 -5.918 1 97.94 275 ILE A O 1
ATOM 2111 N N . ASN A 1 276 ? -13.344 -10.961 -4.27 1 96.12 276 ASN A N 1
ATOM 2112 C CA . ASN A 1 276 ? -12.922 -11.859 -3.197 1 96.12 276 ASN A CA 1
ATOM 2113 C C . ASN A 1 276 ? -14.078 -12.742 -2.725 1 96.12 276 ASN A C 1
ATOM 2115 O O . ASN A 1 276 ? -15.227 -12.297 -2.676 1 96.12 276 ASN A O 1
ATOM 2119 N N . GLY A 1 277 ? -13.734 -13.953 -2.377 1 94.69 277 GLY A N 1
ATOM 2120 C CA . GLY A 1 277 ? -14.586 -14.922 -1.713 1 94.69 277 GLY A CA 1
ATOM 2121 C C . GLY A 1 277 ? -13.828 -15.836 -0.769 1 94.69 277 GLY A C 1
ATOM 2122 O O . GLY A 1 277 ? -12.867 -15.406 -0.123 1 94.69 277 GLY A O 1
ATOM 2123 N N . GLY A 1 278 ? -14.344 -17 -0.62 1 93.25 278 GLY A N 1
ATOM 2124 C CA . GLY A 1 278 ? -13.648 -17.969 0.202 1 93.25 278 GLY A CA 1
ATOM 2125 C C . GLY A 1 278 ? -13.602 -17.594 1.671 1 93.25 278 GLY A C 1
ATOM 2126 O O . GLY A 1 278 ? -14.445 -16.828 2.145 1 93.25 278 GLY A O 1
ATOM 2127 N N . SER A 1 279 ? -12.609 -18.109 2.377 1 90.06 279 SER A N 1
ATOM 2128 C CA . SER A 1 279 ? -12.523 -18 3.83 1 90.06 279 SER A CA 1
ATOM 2129 C C . SER A 1 279 ? -12.148 -16.578 4.254 1 90.06 279 SER A C 1
ATOM 2131 O O . SER A 1 279 ? -12.391 -16.188 5.398 1 90.06 279 SER A O 1
ATOM 2133 N N . HIS A 1 280 ? -11.703 -15.852 3.369 1 86.38 280 HIS A N 1
ATOM 2134 C CA . HIS A 1 280 ? -11.172 -14.547 3.736 1 86.38 280 HIS A CA 1
ATOM 2135 C C . HIS A 1 280 ? -12.203 -13.445 3.482 1 86.38 280 HIS A C 1
ATOM 2137 O O . HIS A 1 280 ? -11.938 -12.273 3.762 1 86.38 280 HIS A O 1
ATOM 2143 N N . ALA A 1 281 ? -13.25 -13.781 2.898 1 89.81 281 ALA A N 1
ATOM 2144 C CA . ALA A 1 281 ? -14.328 -12.82 2.664 1 89.81 281 ALA A CA 1
ATOM 2145 C C . ALA A 1 281 ? -15.57 -13.188 3.469 1 89.81 281 ALA A C 1
ATOM 2147 O O . ALA A 1 281 ? -15.758 -14.344 3.844 1 89.81 281 ALA A O 1
ATOM 2148 N N . GLY A 1 282 ? -16.422 -12.234 3.736 1 88.44 282 GLY A N 1
ATOM 2149 C CA . GLY A 1 282 ? -17.609 -12.461 4.543 1 88.44 282 GLY A CA 1
ATOM 2150 C C . GLY A 1 282 ? -18.797 -12.922 3.73 1 88.44 282 GLY A C 1
ATOM 2151 O O . GLY A 1 282 ? -19.781 -13.43 4.285 1 88.44 282 GLY A O 1
ATOM 2152 N N . ASN A 1 283 ? -18.719 -12.82 2.426 1 91.38 283 ASN A N 1
ATOM 2153 C CA . ASN A 1 283 ? -19.828 -13.242 1.591 1 91.38 283 ASN A CA 1
ATOM 2154 C C . ASN A 1 283 ? -19.922 -14.766 1.507 1 91.38 283 ASN A C 1
ATOM 2156 O O . ASN A 1 283 ? -19.172 -15.477 2.184 1 91.38 283 ASN A O 1
ATOM 2160 N N . LYS A 1 284 ? -20.812 -15.289 0.688 1 91.06 284 LYS A N 1
ATOM 2161 C CA . LYS A 1 284 ? -21.094 -16.719 0.705 1 91.06 284 LYS A CA 1
ATOM 2162 C C . LYS A 1 284 ? -20.359 -17.438 -0.424 1 91.06 284 LYS A C 1
ATOM 2164 O O . LYS A 1 284 ? -20.5 -18.656 -0.588 1 91.06 284 LYS A O 1
ATOM 2169 N N . LEU A 1 285 ? -19.531 -16.766 -1.157 1 94.06 285 LEU A N 1
ATOM 2170 C CA . LEU A 1 285 ? -18.812 -17.375 -2.271 1 94.06 285 LEU A CA 1
ATOM 2171 C C . LEU A 1 285 ? -17.812 -18.406 -1.773 1 94.06 285 LEU A C 1
ATOM 2173 O O . LEU A 1 285 ? -17.016 -18.141 -0.871 1 94.06 285 LEU A O 1
ATOM 2177 N N . ALA A 1 286 ? -17.828 -19.547 -2.357 1 94.31 286 ALA A N 1
ATOM 2178 C CA . ALA A 1 286 ? -16.891 -20.594 -1.989 1 94.31 286 ALA A CA 1
ATOM 2179 C C . ALA A 1 286 ? -15.508 -20.328 -2.596 1 94.31 286 ALA A C 1
ATOM 2181 O O . ALA A 1 286 ? -14.484 -20.531 -1.939 1 94.31 286 ALA A O 1
ATOM 2182 N N . MET A 1 287 ? -15.492 -19.938 -3.891 1 95.62 287 MET A N 1
ATOM 2183 C CA . MET A 1 287 ? -14.234 -19.688 -4.582 1 95.62 287 MET A CA 1
ATOM 2184 C C . MET A 1 287 ? -13.562 -18.438 -4.039 1 95.62 287 MET A C 1
ATOM 2186 O O . MET A 1 287 ? -14.219 -17.422 -3.814 1 95.62 287 MET A O 1
ATOM 2190 N N . GLN A 1 288 ? -12.32 -18.469 -3.912 1 95.06 288 GLN A N 1
ATOM 2191 C CA . GLN A 1 288 ? -11.578 -17.484 -3.129 1 95.06 288 GLN A CA 1
ATOM 2192 C C . GLN A 1 288 ? -11.414 -16.172 -3.896 1 95.06 288 GLN A C 1
ATOM 2194 O O . GLN A 1 288 ? -11.43 -15.094 -3.303 1 95.06 288 GLN A O 1
ATOM 2199 N N . GLU A 1 289 ? -11.117 -16.266 -5.258 1 96.31 289 GLU A N 1
ATOM 2200 C CA . GLU A 1 289 ? -10.898 -15.039 -6.02 1 96.31 289 GLU A CA 1
ATOM 2201 C C . GLU A 1 289 ? -11.328 -15.211 -7.473 1 96.31 289 GLU A C 1
ATOM 2203 O O . GLU A 1 289 ? -11.273 -16.312 -8.016 1 96.31 289 GLU A O 1
ATOM 2208 N N . PHE A 1 290 ? -11.688 -14.133 -8.078 1 98.12 290 PHE A N 1
ATOM 2209 C CA . PHE A 1 290 ? -11.906 -13.992 -9.516 1 98.12 290 PHE A CA 1
ATOM 2210 C C . PHE A 1 290 ? -11.008 -12.906 -10.094 1 98.12 290 PHE A C 1
ATOM 2212 O O . PHE A 1 290 ? -10.859 -11.836 -9.5 1 98.12 290 PHE A O 1
ATOM 2219 N N . MET A 1 291 ? -10.406 -13.25 -11.219 1 98.81 291 MET A N 1
ATOM 2220 C CA . MET A 1 291 ? -9.367 -12.375 -11.766 1 98.81 291 MET A CA 1
ATOM 2221 C C . MET A 1 291 ? -9.664 -12.023 -13.219 1 98.81 291 MET A C 1
ATOM 2223 O O . MET A 1 291 ? -10.359 -12.766 -13.914 1 98.81 291 MET A O 1
ATOM 2227 N N . ILE A 1 292 ? -9.172 -10.922 -13.664 1 98.94 292 ILE A N 1
ATOM 2228 C CA . ILE A 1 292 ? -9.172 -10.547 -15.078 1 98.94 292 ILE A CA 1
ATOM 2229 C C . ILE A 1 292 ? -7.73 -10.445 -15.586 1 98.94 292 ILE A C 1
ATOM 2231 O O . ILE A 1 292 ? -6.848 -9.961 -14.867 1 98.94 292 ILE A O 1
ATOM 2235 N N . LEU A 1 293 ? -7.465 -10.977 -16.719 1 98.94 293 LEU A N 1
ATOM 2236 C CA . LEU A 1 293 ? -6.164 -10.938 -17.375 1 98.94 293 LEU A CA 1
ATOM 2237 C C . LEU A 1 293 ? -6.266 -10.266 -18.734 1 98.94 293 LEU A C 1
ATOM 2239 O O . LEU A 1 293 ? -6.879 -10.805 -19.656 1 98.94 293 LEU A O 1
ATOM 2243 N N . PRO A 1 294 ? -5.703 -9.102 -18.922 1 98.88 294 PRO A N 1
ATOM 2244 C CA . PRO A 1 294 ? -5.758 -8.398 -20.203 1 98.88 294 PRO A CA 1
ATOM 2245 C C . PRO A 1 294 ? -4.77 -8.953 -21.219 1 98.88 294 PRO A C 1
ATOM 2247 O O . PRO A 1 294 ? -3.898 -8.219 -21.703 1 98.88 294 PRO A O 1
ATOM 2250 N N . VAL A 1 295 ? -4.98 -10.086 -21.703 1 98.75 295 VAL A N 1
ATOM 2251 C CA . VAL A 1 295 ? -4.062 -10.805 -22.594 1 98.75 295 VAL A CA 1
ATOM 2252 C C . VAL A 1 295 ? -4.031 -10.133 -23.953 1 98.75 295 VAL A C 1
ATOM 2254 O O . VAL A 1 295 ? -3.068 -10.289 -24.719 1 98.75 295 VAL A O 1
ATOM 2257 N N . GLY A 1 296 ? -5.051 -9.375 -24.297 1 98.75 296 GLY A N 1
ATOM 2258 C CA . GLY A 1 296 ? -5.141 -8.734 -25.609 1 98.75 296 GLY A CA 1
ATOM 2259 C C . GLY A 1 296 ? -4.457 -7.379 -25.656 1 98.75 296 GLY A C 1
ATOM 2260 O O . GLY A 1 296 ? -4.441 -6.719 -26.688 1 98.75 296 GLY A O 1
ATOM 2261 N N . ALA A 1 297 ? -3.922 -6.906 -24.578 1 98.75 297 ALA A N 1
ATOM 2262 C CA . ALA A 1 297 ? -3.205 -5.633 -24.562 1 98.75 297 ALA A CA 1
ATOM 2263 C C . ALA A 1 297 ? -1.952 -5.695 -25.422 1 98.75 297 ALA A C 1
ATOM 2265 O O . ALA A 1 297 ? -1.351 -6.762 -25.578 1 98.75 297 ALA A O 1
ATOM 2266 N N . ALA A 1 298 ? -1.513 -4.555 -25.891 1 98.19 298 ALA A N 1
ATOM 2267 C CA . ALA A 1 298 ? -0.338 -4.477 -26.75 1 98.19 298 ALA A CA 1
ATOM 2268 C C . ALA A 1 298 ? 0.946 -4.414 -25.938 1 98.19 298 ALA A C 1
ATOM 2270 O O . ALA A 1 298 ? 2.01 -4.828 -26.391 1 98.19 298 ALA A O 1
ATOM 2271 N N . ASN A 1 299 ? 0.934 -3.861 -24.859 1 98.56 299 ASN A N 1
ATOM 2272 C CA . ASN A 1 299 ? 2.059 -3.701 -23.953 1 98.56 299 ASN A CA 1
ATOM 2273 C C . ASN A 1 299 ? 1.595 -3.631 -22.5 1 98.56 299 ASN A C 1
ATOM 2275 O O . ASN A 1 299 ? 0.398 -3.721 -22.219 1 98.56 299 ASN A O 1
ATOM 2279 N N . PHE A 1 300 ? 2.512 -3.523 -21.594 1 98.81 300 PHE A N 1
ATOM 2280 C CA . PHE A 1 300 ? 2.152 -3.6 -20.188 1 98.81 300 PHE A CA 1
ATOM 2281 C C . PHE A 1 300 ? 1.394 -2.352 -19.75 1 98.81 300 PHE A C 1
ATOM 2283 O O . PHE A 1 300 ? 0.461 -2.436 -18.953 1 98.81 300 PHE A O 1
ATOM 2290 N N . HIS A 1 301 ? 1.773 -1.169 -20.188 1 98.81 301 HIS A N 1
ATOM 2291 C CA . HIS A 1 301 ? 1.061 0.062 -19.859 1 98.81 301 HIS A CA 1
ATOM 2292 C C . HIS A 1 301 ? -0.411 -0.035 -20.25 1 98.81 301 HIS A C 1
ATOM 2294 O O . HIS A 1 301 ? -1.287 0.38 -19.484 1 98.81 301 HIS A O 1
ATOM 2300 N N . GLU A 1 302 ? -0.65 -0.553 -21.406 1 98.62 302 GLU A N 1
ATOM 2301 C CA . GLU A 1 302 ? -2.039 -0.712 -21.828 1 98.62 302 GLU A CA 1
ATOM 2302 C C . GLU A 1 302 ? -2.762 -1.742 -20.969 1 98.62 302 GLU A C 1
ATOM 2304 O O . GLU A 1 302 ? -3.943 -1.576 -20.641 1 98.62 302 GLU A O 1
ATOM 2309 N N . ALA A 1 303 ? -2.07 -2.854 -20.656 1 98.88 303 ALA A N 1
ATOM 2310 C CA . ALA A 1 303 ? -2.662 -3.865 -19.781 1 98.88 303 ALA A CA 1
ATOM 2311 C C . ALA A 1 303 ? -3.09 -3.258 -18.453 1 98.88 303 ALA A C 1
ATOM 2313 O O . ALA A 1 303 ? -4.164 -3.572 -17.938 1 98.88 303 ALA A O 1
ATOM 2314 N N . MET A 1 304 ? -2.217 -2.361 -17.906 1 98.81 304 MET A N 1
ATOM 2315 C CA . MET A 1 304 ? -2.533 -1.695 -16.641 1 98.81 304 MET A CA 1
ATOM 2316 C C . MET A 1 304 ? -3.762 -0.804 -16.797 1 98.81 304 MET A C 1
ATOM 2318 O O . MET A 1 304 ? -4.621 -0.767 -15.914 1 98.81 304 MET A O 1
ATOM 2322 N N . ARG A 1 305 ? -3.854 -0.05 -17.891 1 98.75 305 ARG A N 1
ATOM 2323 C CA . ARG A 1 305 ? -4.996 0.823 -18.141 1 98.75 305 ARG A CA 1
ATOM 2324 C C . ARG A 1 305 ? -6.289 0.018 -18.234 1 98.75 305 ARG A C 1
ATOM 2326 O O . ARG A 1 305 ? -7.289 0.357 -17.594 1 98.75 305 ARG A O 1
ATOM 2333 N N . ILE A 1 306 ? -6.234 -1.071 -19.031 1 98.88 306 ILE A N 1
ATOM 2334 C CA . ILE A 1 306 ? -7.398 -1.937 -19.188 1 98.88 306 ILE A CA 1
ATOM 2335 C C . ILE A 1 306 ? -7.84 -2.473 -17.828 1 98.88 306 ILE A C 1
ATOM 2337 O O . ILE A 1 306 ? -9.023 -2.408 -17.484 1 98.88 306 ILE A O 1
ATOM 2341 N N . GLY A 1 307 ? -6.879 -2.984 -17.047 1 98.88 307 GLY A N 1
ATOM 2342 C CA . GLY A 1 307 ? -7.188 -3.508 -15.727 1 98.88 307 GLY A CA 1
ATOM 2343 C C . GLY A 1 307 ? -7.812 -2.479 -14.812 1 98.88 307 GLY A C 1
ATOM 2344 O O . GLY A 1 307 ? -8.812 -2.758 -14.141 1 98.88 307 GLY A O 1
ATOM 2345 N N . ALA A 1 308 ? -7.266 -1.262 -14.797 1 98.88 308 ALA A N 1
ATOM 2346 C CA . ALA A 1 308 ? -7.758 -0.194 -13.93 1 98.88 308 ALA A CA 1
ATOM 2347 C C . ALA A 1 308 ? -9.164 0.239 -14.336 1 98.88 308 ALA A C 1
ATOM 2349 O O . ALA A 1 308 ? -10.031 0.438 -13.484 1 98.88 308 ALA A O 1
ATOM 2350 N N . GLU A 1 309 ? -9.398 0.411 -15.586 1 98.88 309 GLU A N 1
ATOM 2351 C CA . GLU A 1 309 ? -10.703 0.849 -16.078 1 98.88 309 GLU A CA 1
ATOM 2352 C C . GLU A 1 309 ? -11.781 -0.197 -15.789 1 98.88 309 GLU A C 1
ATOM 2354 O O . GLU A 1 309 ? -12.883 0.141 -15.359 1 98.88 309 GLU A O 1
ATOM 2359 N N . VAL A 1 310 ? -11.477 -1.479 -16.016 1 98.88 310 VAL A N 1
ATOM 2360 C CA . VAL A 1 310 ? -12.438 -2.539 -15.719 1 98.88 310 VAL A CA 1
ATOM 2361 C C . VAL A 1 310 ? -12.719 -2.566 -14.219 1 98.88 310 VAL A C 1
ATOM 2363 O O . VAL A 1 310 ? -13.859 -2.756 -13.805 1 98.88 310 VAL A O 1
ATOM 2366 N N . TYR A 1 311 ? -11.695 -2.41 -13.43 1 98.81 311 TYR A N 1
ATOM 2367 C CA . TYR A 1 311 ? -11.836 -2.398 -11.977 1 98.81 311 TYR A CA 1
ATOM 2368 C C . TYR A 1 311 ? -12.805 -1.306 -11.531 1 98.81 311 TYR A C 1
ATOM 2370 O O . TYR A 1 311 ? -13.672 -1.543 -10.688 1 98.81 311 TYR A O 1
ATOM 2378 N N . HIS A 1 312 ? -12.711 -0.115 -12.117 1 98.62 312 HIS A N 1
ATOM 2379 C CA . HIS A 1 312 ? -13.594 0.989 -11.766 1 98.62 312 HIS A CA 1
ATOM 2380 C C . HIS A 1 312 ? -15.016 0.728 -12.25 1 98.62 312 HIS A C 1
ATOM 2382 O O . HIS A 1 312 ? -15.984 1.053 -11.555 1 98.62 312 HIS A O 1
ATOM 2388 N N . HIS A 1 313 ? -15.156 0.21 -13.406 1 98.75 313 HIS A N 1
ATOM 2389 C CA . HIS A 1 313 ? -16.484 -0.148 -13.891 1 98.75 313 HIS A CA 1
ATOM 2390 C C . HIS A 1 313 ? -17.109 -1.234 -13.023 1 98.75 313 HIS A C 1
ATOM 2392 O O . HIS A 1 313 ? -18.312 -1.215 -12.766 1 98.75 313 HIS A O 1
ATOM 2398 N N . LEU A 1 314 ? -16.281 -2.201 -12.609 1 98.81 314 LEU A N 1
ATOM 2399 C CA . LEU A 1 314 ? -16.781 -3.246 -11.719 1 98.81 314 LEU A CA 1
ATOM 2400 C C . LEU A 1 314 ? -17.281 -2.646 -10.406 1 98.81 314 LEU A C 1
ATOM 2402 O O . LEU A 1 314 ? -18.328 -3.045 -9.906 1 98.81 314 LEU A O 1
ATOM 2406 N N . LYS A 1 315 ? -16.516 -1.766 -9.875 1 98.31 315 LYS A N 1
ATOM 2407 C CA . LYS A 1 315 ? -16.938 -1.063 -8.664 1 98.31 315 LYS A CA 1
ATOM 2408 C C . LYS A 1 315 ? -18.328 -0.461 -8.836 1 98.31 315 LYS A C 1
ATOM 2410 O O . LYS A 1 315 ? -19.188 -0.601 -7.957 1 98.31 315 LYS A O 1
ATOM 2415 N N . ASN A 1 316 ? -18.562 0.182 -9.945 1 98 316 ASN A N 1
ATOM 2416 C CA . ASN A 1 316 ? -19.828 0.846 -10.211 1 98 316 ASN A CA 1
ATOM 2417 C C . ASN A 1 316 ? -20.969 -0.162 -10.383 1 98 316 ASN A C 1
ATOM 2419 O O . ASN A 1 316 ? -22.094 0.071 -9.914 1 98 316 ASN A O 1
ATOM 2423 N N . VAL A 1 317 ? -20.672 -1.212 -11.023 1 98.12 317 VAL A N 1
ATOM 2424 C CA . VAL A 1 317 ? -21.656 -2.258 -11.211 1 98.12 317 VAL A CA 1
ATOM 2425 C C . VAL A 1 317 ? -22.062 -2.836 -9.852 1 98.12 317 VAL A C 1
ATOM 2427 O O . VAL A 1 317 ? -23.266 -3.002 -9.57 1 98.12 317 VAL A O 1
ATOM 2430 N N . ILE A 1 318 ? -21.078 -3.105 -9.031 1 97.69 318 ILE A N 1
ATOM 2431 C CA . ILE A 1 318 ? -21.328 -3.686 -7.715 1 97.69 318 ILE A CA 1
ATOM 2432 C C . ILE A 1 318 ? -22.094 -2.688 -6.844 1 97.69 318 ILE A C 1
ATOM 2434 O O . ILE A 1 318 ? -23.047 -3.053 -6.168 1 97.69 318 ILE A O 1
ATOM 2438 N N . LYS A 1 319 ? -21.656 -1.496 -6.891 1 96 319 LYS A N 1
ATOM 2439 C CA . LYS A 1 319 ? -22.312 -0.452 -6.113 1 96 319 LYS A CA 1
ATOM 2440 C C . LYS A 1 319 ? -23.797 -0.331 -6.496 1 96 319 LYS A C 1
ATOM 2442 O O . LYS A 1 319 ? -24.656 -0.223 -5.625 1 96 319 LYS A O 1
ATOM 2447 N N . SER A 1 320 ? -24.078 -0.335 -7.727 1 96.38 320 SER A N 1
ATOM 2448 C CA . SER A 1 320 ? -25.438 -0.178 -8.227 1 96.38 320 SER A CA 1
ATOM 2449 C C . SER A 1 320 ? -26.328 -1.35 -7.812 1 96.38 320 SER A C 1
ATOM 2451 O O . SER A 1 320 ? -27.516 -1.168 -7.512 1 96.38 320 SER A O 1
ATOM 2453 N N . LYS A 1 321 ? -25.766 -2.463 -7.742 1 94.81 321 LYS A N 1
ATOM 2454 C CA . LYS A 1 321 ? -26.562 -3.662 -7.496 1 94.81 321 LYS A CA 1
ATOM 2455 C C . LYS A 1 321 ? -26.656 -3.967 -6.004 1 94.81 321 LYS A C 1
ATOM 2457 O O . LYS A 1 321 ? -27.672 -4.461 -5.523 1 94.81 321 LYS A O 1
ATOM 2462 N N . TYR A 1 322 ? -25.578 -3.715 -5.305 1 92.94 322 TYR A N 1
ATOM 2463 C CA . TYR A 1 322 ? -25.5 -4.223 -3.941 1 92.94 322 TYR A CA 1
ATOM 2464 C C . TYR A 1 322 ? -25.281 -3.092 -2.947 1 92.94 322 TYR A C 1
ATOM 2466 O O . TYR A 1 322 ? -25.266 -3.314 -1.733 1 92.94 322 TYR A O 1
ATOM 2474 N N . GLY A 1 323 ? -25.094 -1.902 -3.398 1 91.12 323 GLY A N 1
ATOM 2475 C CA . GLY A 1 323 ? -24.859 -0.763 -2.527 1 91.12 323 GLY A CA 1
ATOM 2476 C C . GLY A 1 323 ? -23.375 -0.468 -2.318 1 91.12 323 GLY A C 1
ATOM 2477 O O . GLY A 1 323 ? -22.531 -1.288 -2.656 1 91.12 323 GLY A O 1
ATOM 2478 N N . LYS A 1 324 ? -23.125 0.644 -1.71 1 90.12 324 LYS A N 1
ATOM 2479 C CA . LYS A 1 324 ? -21.781 1.172 -1.563 1 90.12 324 LYS A CA 1
ATOM 2480 C C . LYS A 1 324 ? -20.938 0.306 -0.619 1 90.12 324 LYS A C 1
ATOM 2482 O O . LYS A 1 324 ? -19.734 0.179 -0.791 1 90.12 324 LYS A O 1
ATOM 2487 N N . ASP A 1 325 ? -21.469 -0.329 0.323 1 88.12 325 ASP A N 1
ATOM 2488 C CA . ASP A 1 325 ? -20.766 -1.159 1.297 1 88.12 325 ASP A CA 1
ATOM 2489 C C . ASP A 1 325 ? -20.109 -2.354 0.62 1 88.12 325 ASP A C 1
ATOM 2491 O O . ASP A 1 325 ? -19.094 -2.861 1.104 1 88.12 325 ASP A O 1
ATOM 2495 N N . ALA A 1 326 ? -20.656 -2.709 -0.476 1 92.62 326 ALA A N 1
ATOM 2496 C CA . ALA A 1 326 ? -20.172 -3.891 -1.184 1 92.62 326 ALA A CA 1
ATOM 2497 C C . ALA A 1 326 ? -18.875 -3.586 -1.938 1 92.62 326 ALA A C 1
ATOM 2499 O O . ALA A 1 326 ? -18.266 -4.48 -2.531 1 92.62 326 ALA A O 1
ATOM 2500 N N . THR A 1 327 ? -18.391 -2.303 -1.807 1 94.38 327 THR A N 1
ATOM 2501 C CA . THR A 1 327 ? -17.219 -1.918 -2.586 1 94.38 327 THR A CA 1
ATOM 2502 C C . THR A 1 327 ? -16.016 -1.714 -1.678 1 94.38 327 THR A C 1
ATOM 2504 O O . THR A 1 327 ? -15 -1.139 -2.096 1 94.38 327 THR A O 1
ATOM 2507 N N . ASN A 1 328 ? -16.109 -2.135 -0.371 1 94.44 328 ASN A N 1
ATOM 2508 C CA . ASN A 1 328 ? -14.93 -2.244 0.471 1 94.44 328 ASN A CA 1
ATOM 2509 C C . ASN A 1 328 ? -14.039 -3.402 0.037 1 94.44 328 ASN A C 1
ATOM 2511 O O . ASN A 1 328 ? -14.484 -4.309 -0.664 1 94.44 328 ASN A O 1
ATOM 2515 N N . VAL A 1 329 ? -12.789 -3.32 0.402 1 96.69 329 VAL A N 1
ATOM 2516 C CA . VAL A 1 329 ? -11.883 -4.234 -0.278 1 96.69 329 VAL A CA 1
ATOM 2517 C C . VAL A 1 329 ? -11.195 -5.137 0.746 1 96.69 329 VAL A C 1
ATOM 2519 O O . VAL A 1 329 ? -11.086 -4.781 1.922 1 96.69 329 VAL A O 1
ATOM 2522 N N . GLY A 1 330 ? -10.742 -6.348 0.32 1 95.62 330 GLY A N 1
ATOM 2523 C CA . GLY A 1 330 ? -9.938 -7.266 1.11 1 95.62 330 GLY A CA 1
ATOM 2524 C C . GLY A 1 330 ? -8.445 -7.086 0.905 1 95.62 330 GLY A C 1
ATOM 2525 O O . GLY A 1 330 ? -8.008 -6.066 0.364 1 95.62 330 GLY A O 1
ATOM 2526 N N . ASP A 1 331 ? -7.668 -8.062 1.295 1 95.31 331 ASP A N 1
ATOM 2527 C CA . ASP A 1 331 ? -6.207 -8 1.314 1 95.31 331 ASP A CA 1
ATOM 2528 C C . ASP A 1 331 ? -5.648 -7.84 -0.096 1 95.31 331 ASP A C 1
ATOM 2530 O O . ASP A 1 331 ? -4.637 -7.16 -0.293 1 95.31 331 ASP A O 1
ATOM 2534 N N . GLU A 1 332 ? -6.348 -8.367 -1.118 1 96.31 332 GLU A N 1
ATOM 2535 C CA . GLU A 1 332 ? -5.852 -8.359 -2.49 1 96.31 332 GLU A CA 1
ATOM 2536 C C . GLU A 1 332 ? -6.371 -7.145 -3.254 1 96.31 332 GLU A C 1
ATOM 2538 O O . GLU A 1 332 ? -5.992 -6.922 -4.406 1 96.31 332 GLU A O 1
ATOM 2543 N N . GLY A 1 333 ? -7.195 -6.414 -2.645 1 97.88 333 GLY A N 1
ATOM 2544 C CA . GLY A 1 333 ? -7.754 -5.227 -3.271 1 97.88 333 GLY A CA 1
ATOM 2545 C C . GLY A 1 333 ? -9.055 -5.5 -4.012 1 97.88 333 GLY A C 1
ATOM 2546 O O . GLY A 1 333 ? -9.68 -4.578 -4.535 1 97.88 333 GLY A O 1
ATOM 2547 N N . GLY A 1 334 ? -9.508 -6.75 -4.07 1 98.25 334 GLY A N 1
ATOM 2548 C CA . GLY A 1 334 ? -10.773 -7.094 -4.695 1 98.25 334 GLY A CA 1
ATOM 2549 C C . GLY A 1 334 ? -11.977 -6.734 -3.846 1 98.25 334 GLY A C 1
ATOM 2550 O O . GLY A 1 334 ? -11.867 -6.621 -2.623 1 98.25 334 GLY A O 1
ATOM 2551 N N . PHE A 1 335 ? -13.109 -6.586 -4.496 1 97.62 335 PHE A N 1
ATOM 2552 C CA . PHE A 1 335 ? -14.367 -6.324 -3.807 1 97.62 335 PHE A CA 1
ATOM 2553 C C . PHE A 1 335 ? -14.969 -7.617 -3.264 1 97.62 335 PHE A C 1
ATOM 2555 O O . PHE A 1 335 ? -14.586 -8.711 -3.688 1 97.62 335 PHE A O 1
ATOM 2562 N N . ALA A 1 336 ? -15.836 -7.508 -2.303 1 94.56 336 ALA A N 1
ATOM 2563 C CA . ALA A 1 336 ? -16.516 -8.68 -1.75 1 94.56 336 ALA A CA 1
ATOM 2564 C C . ALA A 1 336 ? -18.016 -8.461 -1.669 1 94.56 336 ALA A C 1
ATOM 2566 O O . ALA A 1 336 ? -18.594 -8.43 -0.577 1 94.56 336 ALA A O 1
ATOM 2567 N N . PRO A 1 337 ? -18.641 -8.383 -2.814 1 94.5 337 PRO A N 1
ATOM 2568 C CA . PRO A 1 337 ? -20.094 -8.203 -2.781 1 94.5 337 PRO A CA 1
ATOM 2569 C C . PRO A 1 337 ? -20.812 -9.406 -2.178 1 94.5 337 PRO A C 1
ATOM 2571 O O . PRO A 1 337 ? -20.312 -10.531 -2.234 1 94.5 337 PRO A O 1
ATOM 2574 N N . ASN A 1 338 ? -22 -9.148 -1.61 1 89.69 338 ASN A N 1
ATOM 2575 C CA . ASN A 1 338 ? -22.781 -10.203 -0.97 1 89.69 338 ASN A CA 1
ATOM 2576 C C . ASN A 1 338 ? -23.516 -11.062 -1.998 1 89.69 338 ASN A C 1
ATOM 2578 O O . ASN A 1 338 ? -24.75 -11.094 -2.021 1 89.69 338 ASN A O 1
ATOM 2582 N N . ILE A 1 339 ? -22.734 -11.742 -2.656 1 89 339 ILE A N 1
ATOM 2583 C CA . ILE A 1 339 ? -23.328 -12.617 -3.666 1 89 339 ILE A CA 1
ATOM 2584 C C . ILE A 1 339 ? -23.359 -14.055 -3.152 1 89 339 ILE A C 1
ATOM 2586 O O . ILE A 1 339 ? -22.547 -14.438 -2.314 1 89 339 ILE A O 1
ATOM 2590 N N . LEU A 1 340 ? -24.391 -14.797 -3.67 1 79.06 340 LEU A N 1
ATOM 2591 C CA . LEU A 1 340 ? -24.641 -16.141 -3.145 1 79.06 340 LEU A CA 1
ATOM 2592 C C . LEU A 1 340 ? -24.094 -17.203 -4.086 1 79.06 340 LEU A C 1
ATOM 2594 O O . LEU A 1 340 ? -23.672 -18.266 -3.643 1 79.06 340 LEU A O 1
ATOM 2598 N N . GLU A 1 341 ? -24.141 -16.906 -5.363 1 83.31 341 GLU A N 1
ATOM 2599 C CA . GLU A 1 341 ? -23.781 -17.922 -6.344 1 83.31 341 GLU A CA 1
ATOM 2600 C C . GLU A 1 341 ? -22.531 -17.5 -7.133 1 83.31 341 GLU A C 1
ATOM 2602 O O . GLU A 1 341 ? -22.375 -16.328 -7.473 1 83.31 341 GLU A O 1
ATOM 2607 N N . ASN A 1 342 ? -21.766 -18.547 -7.434 1 81.12 342 ASN A N 1
ATOM 2608 C CA . ASN A 1 342 ? -20.5 -18.312 -8.109 1 81.12 342 ASN A CA 1
ATOM 2609 C C . ASN A 1 342 ? -20.703 -17.719 -9.508 1 81.12 342 ASN A C 1
ATOM 2611 O O . ASN A 1 342 ? -19.922 -16.891 -9.961 1 81.12 342 ASN A O 1
ATOM 2615 N N . ASN A 1 343 ? -21.703 -18.141 -10.109 1 90.44 343 ASN A N 1
ATOM 2616 C CA . ASN A 1 343 ? -21.953 -17.641 -11.453 1 90.44 343 ASN A CA 1
ATOM 2617 C C . ASN A 1 343 ? -22.234 -16.141 -11.453 1 90.44 343 ASN A C 1
ATOM 2619 O O . ASN A 1 343 ? -21.984 -15.453 -12.445 1 90.44 343 ASN A O 1
ATOM 2623 N N . GLU A 1 344 ? -22.672 -15.68 -10.375 1 93.88 344 GLU A N 1
ATOM 2624 C CA . GLU A 1 344 ? -22.969 -14.258 -10.273 1 93.88 344 GLU A CA 1
ATOM 2625 C C . GLU A 1 344 ? -21.688 -13.422 -10.336 1 93.88 344 GLU A C 1
ATOM 2627 O O . GLU A 1 344 ? -21.688 -12.32 -10.891 1 93.88 344 GLU A O 1
ATOM 2632 N N . ALA A 1 345 ? -20.656 -13.93 -9.75 1 96.44 345 ALA A N 1
ATOM 2633 C CA . ALA A 1 345 ? -19.375 -13.234 -9.828 1 96.44 345 ALA A CA 1
ATOM 2634 C C . ALA A 1 345 ? -18.906 -13.109 -11.273 1 96.44 345 ALA A C 1
ATOM 2636 O O . ALA A 1 345 ? -18.406 -12.062 -11.68 1 96.44 345 ALA A O 1
ATOM 2637 N N . LEU A 1 346 ? -19.078 -14.148 -12.039 1 98 346 LEU A N 1
ATOM 2638 C CA . LEU A 1 346 ? -18.688 -14.156 -13.438 1 98 346 LEU A CA 1
ATOM 2639 C C . LEU A 1 346 ? -19.547 -13.211 -14.258 1 98 346 LEU A C 1
ATOM 2641 O O . LEU A 1 346 ? -19.062 -12.547 -15.18 1 98 346 LEU A O 1
ATOM 2645 N N . GLU A 1 347 ? -20.828 -13.117 -13.898 1 97.44 347 GLU A N 1
ATOM 2646 C CA . GLU A 1 347 ? -21.719 -12.18 -14.57 1 97.44 347 GLU A CA 1
ATOM 2647 C C . GLU A 1 347 ? -21.328 -10.734 -14.281 1 97.44 347 GLU A C 1
ATOM 2649 O O . GLU A 1 347 ? -21.438 -9.867 -15.148 1 97.44 347 GLU A O 1
ATOM 2654 N N . LEU A 1 348 ? -20.938 -10.492 -13.078 1 97.94 348 LEU A N 1
ATOM 2655 C CA . LEU A 1 348 ? -20.469 -9.164 -12.719 1 97.94 348 LEU A CA 1
ATOM 2656 C C . LEU A 1 348 ? -19.25 -8.781 -13.539 1 97.94 348 LEU A C 1
ATOM 2658 O O . LEU A 1 348 ? -19.156 -7.656 -14.039 1 97.94 348 LEU A O 1
ATOM 2662 N N . LEU A 1 349 ? -18.328 -9.719 -13.695 1 98.38 349 LEU A N 1
ATOM 2663 C CA . LEU A 1 349 ? -17.125 -9.461 -14.477 1 98.38 349 LEU A CA 1
ATOM 2664 C C . LEU A 1 349 ? -17.469 -9.203 -15.938 1 98.38 349 LEU A C 1
ATOM 2666 O O . LEU A 1 349 ? -16.938 -8.273 -16.547 1 98.38 349 LEU A O 1
ATOM 2670 N N . LYS A 1 350 ? -18.281 -10.055 -16.453 1 97.88 350 LYS A N 1
ATOM 2671 C CA . LYS A 1 350 ? -18.703 -9.891 -17.828 1 97.88 350 LYS A CA 1
ATOM 2672 C C . LYS A 1 350 ? -19.297 -8.5 -18.062 1 97.88 350 LYS A C 1
ATOM 2674 O O . LYS A 1 350 ? -18.953 -7.832 -19.047 1 97.88 350 LYS A O 1
ATOM 2679 N N . SER A 1 351 ? -20.141 -8.07 -17.156 1 98.19 351 SER A N 1
ATOM 2680 C CA . SER A 1 351 ? -20.781 -6.762 -17.25 1 98.19 351 SER A CA 1
ATOM 2681 C C . SER A 1 351 ? -19.75 -5.641 -17.172 1 98.19 351 SER A C 1
ATOM 2683 O O . SER A 1 351 ? -19.797 -4.695 -17.969 1 98.19 351 SER A O 1
ATOM 2685 N N . ALA A 1 352 ? -18.844 -5.719 -16.266 1 98.69 352 ALA A N 1
ATOM 2686 C CA . ALA A 1 352 ? -17.812 -4.688 -16.078 1 98.69 352 ALA A CA 1
ATOM 2687 C C . ALA A 1 352 ? -16.906 -4.594 -17.297 1 98.69 352 ALA A C 1
ATOM 2689 O O . ALA A 1 352 ? -16.562 -3.496 -17.734 1 98.69 352 ALA A O 1
ATOM 2690 N N . ILE A 1 353 ? -16.484 -5.727 -17.844 1 98.81 353 ILE A N 1
ATOM 2691 C CA . ILE A 1 353 ? -15.594 -5.793 -19 1 98.81 353 ILE A CA 1
ATOM 2692 C C . ILE A 1 353 ? -16.281 -5.148 -20.203 1 98.81 353 ILE A C 1
ATOM 2694 O O . ILE A 1 353 ? -15.648 -4.367 -20.938 1 98.81 353 ILE A O 1
ATOM 2698 N N . GLU A 1 354 ? -17.578 -5.473 -20.391 1 98.56 354 GLU A N 1
ATOM 2699 C CA . GLU A 1 354 ? -18.344 -4.902 -21.5 1 98.56 354 GLU A CA 1
ATOM 2700 C C . GLU A 1 354 ? -18.469 -3.389 -21.344 1 98.56 354 GLU A C 1
ATOM 2702 O O . GLU A 1 354 ? -18.266 -2.648 -22.312 1 98.56 354 GLU A O 1
ATOM 2707 N N . LYS A 1 355 ? -18.766 -2.949 -20.172 1 98.25 355 LYS A N 1
ATOM 2708 C CA . LYS A 1 355 ? -18.953 -1.522 -19.938 1 98.25 355 LYS A CA 1
ATOM 2709 C C . LYS A 1 355 ? -17.641 -0.757 -20.109 1 98.25 355 LYS A C 1
ATOM 2711 O O . LYS A 1 355 ? -17.641 0.4 -20.531 1 98.25 355 LYS A O 1
ATOM 2716 N N . ALA A 1 356 ? -16.547 -1.437 -19.781 1 98.5 356 ALA A N 1
ATOM 2717 C CA . ALA A 1 356 ? -15.242 -0.809 -19.922 1 98.5 356 ALA A CA 1
ATOM 2718 C C . ALA A 1 356 ? -14.805 -0.772 -21.391 1 98.5 356 ALA A C 1
ATOM 2720 O O . ALA A 1 356 ? -13.883 -0.038 -21.75 1 98.5 356 ALA A O 1
ATOM 2721 N N . GLY A 1 357 ? -15.43 -1.606 -22.25 1 98.25 357 GLY A N 1
ATOM 2722 C CA . GLY A 1 357 ? -15.18 -1.563 -23.688 1 98.25 357 GLY A CA 1
ATOM 2723 C C . GLY A 1 357 ? -14.086 -2.521 -24.125 1 98.25 357 GLY A C 1
ATOM 2724 O O . GLY A 1 357 ? -13.438 -2.299 -25.156 1 98.25 357 GLY A O 1
ATOM 2725 N N . TYR A 1 358 ? -13.852 -3.68 -23.297 1 98.31 358 TYR A N 1
ATOM 2726 C CA . TYR A 1 358 ? -12.727 -4.551 -23.641 1 98.31 358 TYR A CA 1
ATOM 2727 C C . TYR A 1 358 ? -13.172 -6.008 -23.703 1 98.31 358 TYR A C 1
ATOM 2729 O O . TYR A 1 358 ? -12.484 -6.895 -23.188 1 98.31 358 TYR A O 1
ATOM 2737 N N . PRO A 1 359 ? -14.25 -6.379 -24.234 1 97.31 359 PRO A N 1
ATOM 2738 C CA . PRO A 1 359 ? -14.711 -7.77 -24.219 1 97.31 359 PRO A CA 1
ATOM 2739 C C . PRO A 1 359 ? -13.758 -8.719 -24.953 1 97.31 359 PRO A C 1
ATOM 2741 O O . PRO A 1 359 ? -13.703 -9.906 -24.625 1 97.31 359 PRO A O 1
ATOM 2744 N N . ASP A 1 360 ? -12.906 -8.242 -25.875 1 96.94 360 ASP A N 1
ATOM 2745 C CA . ASP A 1 360 ? -12.047 -9.102 -26.688 1 96.94 360 ASP A CA 1
ATOM 2746 C C . ASP A 1 360 ? -10.609 -9.086 -26.172 1 96.94 360 ASP A C 1
ATOM 2748 O O . ASP A 1 360 ? -9.734 -9.734 -26.75 1 96.94 360 ASP A O 1
ATOM 2752 N N . LYS A 1 361 ? -10.375 -8.406 -25.109 1 98.38 361 LYS A N 1
ATOM 2753 C CA . LYS A 1 361 ? -8.992 -8.242 -24.672 1 98.38 361 LYS A CA 1
ATOM 2754 C C . LYS A 1 361 ? -8.742 -8.953 -23.344 1 98.38 361 LYS A C 1
ATOM 2756 O O . LYS A 1 361 ? -7.602 -9.055 -22.891 1 98.38 361 LYS A O 1
ATOM 2761 N N . ILE A 1 362 ? -9.781 -9.531 -22.75 1 98.75 362 ILE A N 1
ATOM 2762 C CA . ILE A 1 362 ? -9.656 -10 -21.375 1 98.75 362 ILE A CA 1
ATOM 2763 C C . ILE A 1 362 ? -10.086 -11.461 -21.281 1 98.75 362 ILE A C 1
ATOM 2765 O O . ILE A 1 362 ? -11.109 -11.852 -21.859 1 98.75 362 ILE A O 1
ATOM 2769 N N . ILE A 1 363 ? -9.312 -12.25 -20.703 1 98.81 363 ILE A N 1
ATOM 2770 C CA . ILE A 1 363 ? -9.766 -13.555 -20.234 1 98.81 363 ILE A CA 1
ATOM 2771 C C . ILE A 1 363 ? -9.969 -13.508 -18.719 1 98.81 363 ILE A C 1
ATOM 2773 O O . ILE A 1 363 ? -9.547 -12.555 -18.062 1 98.81 363 ILE A O 1
ATOM 2777 N N . ILE A 1 364 ? -10.664 -14.5 -18.188 1 98.75 364 ILE A N 1
ATOM 2778 C CA . ILE A 1 364 ? -10.969 -14.555 -16.766 1 98.75 364 ILE A CA 1
ATOM 2779 C C . ILE A 1 364 ? -10.195 -15.695 -16.109 1 98.75 364 ILE A C 1
ATOM 2781 O O . ILE A 1 364 ? -10.047 -16.766 -16.688 1 98.75 364 ILE A O 1
ATOM 2785 N N . GLY A 1 365 ? -9.57 -15.438 -14.945 1 98.75 365 GLY A N 1
ATOM 2786 C CA . GLY A 1 365 ? -8.969 -16.438 -14.078 1 98.75 365 GLY A CA 1
ATOM 2787 C C . GLY A 1 365 ? -9.695 -16.594 -12.75 1 98.75 365 GLY A C 1
ATOM 2788 O O . GLY A 1 365 ? -10.406 -15.68 -12.32 1 98.75 365 GLY A O 1
ATOM 2789 N N . MET A 1 366 ? -9.531 -17.766 -12.164 1 98.31 366 MET A N 1
ATOM 2790 C CA . MET A 1 366 ? -10.102 -18.016 -10.844 1 98.31 366 MET A CA 1
ATOM 2791 C C . MET A 1 366 ? -9.07 -18.641 -9.914 1 98.31 366 MET A C 1
ATOM 2793 O O . MET A 1 366 ? -8.273 -19.484 -10.336 1 98.31 366 MET A O 1
ATOM 2797 N N . ASP A 1 367 ? -9.039 -18.25 -8.711 1 97.62 367 ASP A N 1
ATOM 2798 C CA . ASP A 1 367 ? -8.383 -18.922 -7.594 1 97.62 367 ASP A CA 1
ATOM 2799 C C . ASP A 1 367 ? -9.406 -19.531 -6.645 1 97.62 367 ASP A C 1
ATOM 2801 O O . ASP A 1 367 ? -10.031 -18.812 -5.855 1 97.62 367 ASP A O 1
ATOM 2805 N N . VAL A 1 368 ? -9.469 -20.812 -6.746 1 97.69 368 VAL A N 1
ATOM 2806 C CA . VAL A 1 368 ? -10.57 -21.5 -6.094 1 97.69 368 VAL A CA 1
ATOM 2807 C C . VAL A 1 368 ? -10.211 -21.812 -4.645 1 97.69 368 VAL A C 1
ATOM 2809 O O . VAL A 1 368 ? -11.039 -21.641 -3.742 1 97.69 368 VAL A O 1
ATOM 2812 N N . ALA A 1 369 ? -9.023 -22.219 -4.414 1 96 369 ALA A N 1
ATOM 2813 C CA . ALA A 1 369 ? -8.586 -22.641 -3.086 1 96 369 ALA A CA 1
ATOM 2814 C C . ALA A 1 369 ? -9.539 -23.688 -2.504 1 96 369 ALA A C 1
ATOM 2816 O O . ALA A 1 369 ? -10.031 -23.531 -1.384 1 96 369 ALA A O 1
ATOM 2817 N N . ALA A 1 370 ? -9.719 -24.766 -3.178 1 97.56 370 ALA A N 1
ATOM 2818 C CA . ALA A 1 370 ? -10.781 -25.734 -2.875 1 97.56 370 ALA A CA 1
ATOM 2819 C C . ALA A 1 370 ? -10.5 -26.469 -1.569 1 97.56 370 ALA A C 1
ATOM 2821 O O . ALA A 1 370 ? -11.414 -27.031 -0.963 1 97.56 370 ALA A O 1
ATOM 2822 N N . SER A 1 371 ? -9.25 -26.5 -1.113 1 95.81 371 SER A N 1
ATOM 2823 C CA . SER A 1 371 ? -8.93 -27.125 0.167 1 95.81 371 SER A CA 1
ATOM 2824 C C . SER A 1 371 ? -9.766 -26.516 1.297 1 95.81 371 SER A C 1
ATOM 2826 O O . SER A 1 371 ? -10.062 -27.203 2.281 1 95.81 371 SER A O 1
ATOM 2828 N N . GLU A 1 372 ? -10.195 -25.312 1.146 1 94.44 372 GLU A N 1
ATOM 2829 C CA . GLU A 1 372 ? -10.93 -24.594 2.188 1 94.44 372 GLU A CA 1
ATOM 2830 C C . GLU A 1 372 ? -12.328 -25.172 2.369 1 94.44 372 GLU A C 1
ATOM 2832 O O . GLU A 1 372 ? -12.922 -25.047 3.441 1 94.44 372 GLU A O 1
ATOM 2837 N N . PHE A 1 373 ? -12.883 -25.844 1.338 1 96.25 373 PHE A N 1
ATOM 2838 C CA . PHE A 1 373 ? -14.242 -26.359 1.466 1 96.25 373 PHE A CA 1
ATOM 2839 C C . PHE A 1 373 ? -14.273 -27.844 1.177 1 96.25 373 PHE A C 1
ATOM 2841 O O . PHE A 1 373 ? -15.312 -28.391 0.763 1 96.25 373 PHE A O 1
ATOM 2848 N N . TYR A 1 374 ? -13.117 -28.453 1.274 1 96.75 374 TYR A N 1
ATOM 2849 C CA . TYR A 1 374 ? -13.008 -29.906 1.226 1 96.75 374 TYR A CA 1
ATOM 2850 C C . TYR A 1 374 ? -13.562 -30.547 2.496 1 96.75 374 TYR A C 1
ATOM 2852 O O . TYR A 1 374 ? -13.289 -30.062 3.604 1 96.75 374 TYR A O 1
ATOM 2860 N N . ARG A 1 375 ? -14.422 -31.562 2.361 1 96.38 375 ARG A N 1
ATOM 2861 C CA . ARG A 1 375 ? -15.047 -32.25 3.48 1 96.38 375 ARG A CA 1
ATOM 2862 C C . ARG A 1 375 ? -15.07 -33.75 3.244 1 96.38 375 ARG A C 1
ATOM 2864 O O . ARG A 1 375 ? -15.883 -34.25 2.459 1 96.38 375 ARG A O 1
ATOM 2871 N N . SER A 1 376 ? -14.305 -34.5 3.9 1 93.94 376 SER A N 1
ATOM 2872 C CA . SER A 1 376 ? -14.305 -35.938 3.914 1 93.94 376 SER A CA 1
ATOM 2873 C C . SER A 1 376 ? -14.375 -36.5 2.5 1 93.94 376 SER A C 1
ATOM 2875 O O . SER A 1 376 ? -15.258 -37.312 2.193 1 93.94 376 SER A O 1
ATOM 2877 N N . GLY A 1 377 ? -13.547 -36.031 1.687 1 95.94 377 GLY A N 1
ATOM 2878 C CA . GLY A 1 377 ? -13.445 -36.594 0.344 1 95.94 377 GLY A CA 1
ATOM 2879 C C . GLY A 1 377 ? -14.375 -35.906 -0.646 1 95.94 377 GLY A C 1
ATOM 2880 O O . GLY A 1 377 ? -14.383 -36.25 -1.832 1 95.94 377 GLY A O 1
ATOM 2881 N N . LYS A 1 378 ? -15.156 -35.031 -0.128 1 98.19 378 LYS A N 1
ATOM 2882 C CA . LYS A 1 378 ? -16.078 -34.281 -0.954 1 98.19 378 LYS A CA 1
ATOM 2883 C C . LYS A 1 378 ? -15.883 -32.781 -0.769 1 98.19 378 LYS A C 1
ATOM 2885 O O . LYS A 1 378 ? -14.898 -32.344 -0.172 1 98.19 378 LYS A O 1
ATOM 2890 N N . TYR A 1 379 ? -16.734 -32 -1.44 1 98.12 379 TYR A N 1
ATOM 2891 C CA . TYR A 1 379 ? -16.609 -30.562 -1.393 1 98.12 379 TYR A CA 1
ATOM 2892 C C . TYR A 1 379 ? -17.938 -29.891 -1.065 1 98.12 379 TYR A C 1
ATOM 2894 O O . TYR A 1 379 ? -18.984 -30.297 -1.587 1 98.12 379 TYR A O 1
ATOM 2902 N N . ASP A 1 380 ? -17.891 -28.906 -0.171 1 97.12 380 ASP A N 1
ATOM 2903 C CA . ASP A 1 380 ? -19.062 -28.156 0.249 1 97.12 380 ASP A CA 1
ATOM 2904 C C . ASP A 1 380 ? -18.984 -26.703 -0.195 1 97.12 380 ASP A C 1
ATOM 2906 O O . ASP A 1 380 ? -18.344 -25.891 0.466 1 97.12 380 ASP A O 1
ATOM 2910 N N . LEU A 1 381 ? -19.734 -26.344 -1.183 1 95.5 381 LEU A N 1
ATOM 2911 C CA . LEU A 1 381 ? -19.672 -25 -1.743 1 95.5 381 LEU A CA 1
ATOM 2912 C C . LEU A 1 381 ? -20.375 -24 -0.832 1 95.5 381 LEU A C 1
ATOM 2914 O O . LEU A 1 381 ? -20.219 -22.781 -1.01 1 95.5 381 LEU A O 1
ATOM 2918 N N . ASP A 1 382 ? -21.078 -24.375 0.166 1 94.5 382 ASP A N 1
ATOM 2919 C CA . ASP A 1 382 ? -21.688 -23.547 1.195 1 94.5 382 ASP A CA 1
ATOM 2920 C C . ASP A 1 382 ? -21.047 -23.781 2.555 1 94.5 382 ASP A C 1
ATOM 2922 O O . ASP A 1 382 ? -21.734 -23.875 3.572 1 94.5 382 ASP A O 1
ATOM 2926 N N . PHE A 1 383 ? -19.75 -23.938 2.564 1 94.25 383 PHE A N 1
ATOM 2927 C CA . PHE A 1 383 ? -18.969 -24.375 3.725 1 94.25 383 PHE A CA 1
ATOM 2928 C C . PHE A 1 383 ? -19.047 -23.328 4.84 1 94.25 383 PHE A C 1
ATOM 2930 O O . PHE A 1 383 ? -18.703 -23.625 5.984 1 94.25 383 PHE A O 1
ATOM 2937 N N . LYS A 1 384 ? -19.484 -22.125 4.582 1 90.62 384 LYS A N 1
ATOM 2938 C CA . LYS A 1 384 ? -19.578 -21.062 5.574 1 90.62 384 LYS A CA 1
ATOM 2939 C C . LYS A 1 384 ? -20.875 -21.141 6.367 1 90.62 384 LYS A C 1
ATOM 2941 O O . LYS A 1 384 ? -21.047 -20.453 7.367 1 90.62 384 LYS A O 1
ATOM 2946 N N . SER A 1 385 ? -21.797 -21.969 5.895 1 91.81 385 SER A N 1
ATOM 2947 C CA . SER A 1 385 ? -23 -22.328 6.633 1 91.81 385 SER A CA 1
ATOM 2948 C C . SER A 1 385 ? -22.797 -23.578 7.465 1 91.81 385 SER A C 1
ATOM 2950 O O . SER A 1 385 ? -21.828 -24.328 7.254 1 91.81 385 SER A O 1
ATOM 2952 N N . PRO A 1 386 ? -23.672 -23.75 8.398 1 92.94 386 PRO A N 1
ATOM 2953 C CA . PRO A 1 386 ? -23.547 -25.016 9.148 1 92.94 386 PRO A CA 1
ATOM 2954 C C . PRO A 1 386 ? -23.438 -26.234 8.242 1 92.94 386 PRO A C 1
ATOM 2956 O O . PRO A 1 386 ? -24.125 -26.297 7.211 1 92.94 386 PRO A O 1
ATOM 2959 N N . ASP A 1 387 ? -22.641 -27.109 8.656 1 92.31 387 ASP A N 1
ATOM 2960 C CA . ASP A 1 387 ? -22.328 -28.266 7.832 1 92.31 387 ASP A CA 1
ATOM 2961 C C . ASP A 1 387 ? -23.594 -29.062 7.512 1 92.31 387 ASP A C 1
ATOM 2963 O O . ASP A 1 387 ? -24.453 -29.25 8.375 1 92.31 387 ASP A O 1
ATOM 2967 N N . ASP A 1 388 ? -23.734 -29.484 6.258 1 94.94 388 ASP A N 1
ATOM 2968 C CA . ASP A 1 388 ? -24.812 -30.312 5.746 1 94.94 388 ASP A CA 1
ATOM 2969 C C . ASP A 1 388 ? -24.328 -31.266 4.668 1 94.94 388 ASP A C 1
ATOM 2971 O O . ASP A 1 388 ? -24.172 -30.891 3.506 1 94.94 388 ASP A O 1
ATOM 2975 N N . PRO A 1 389 ? -24.172 -32.469 4.969 1 94.12 389 PRO A N 1
ATOM 2976 C CA . PRO A 1 389 ? -23.625 -33.438 4.035 1 94.12 389 PRO A CA 1
ATOM 2977 C C . PRO A 1 389 ? -24.453 -33.562 2.756 1 94.12 389 PRO A C 1
ATOM 2979 O O . PRO A 1 389 ? -23.938 -34 1.719 1 94.12 389 PRO A O 1
ATOM 2982 N N . LYS A 1 390 ? -25.672 -33.188 2.848 1 94.88 390 LYS A N 1
ATOM 2983 C CA . LYS A 1 390 ? -26.562 -33.312 1.693 1 94.88 390 LYS A CA 1
ATOM 2984 C C . LYS A 1 390 ? -26.109 -32.375 0.563 1 94.88 390 LYS A C 1
ATOM 2986 O O . LYS A 1 390 ? -26.453 -32.625 -0.6 1 94.88 390 LYS A O 1
ATOM 2991 N N . ARG A 1 391 ? -25.375 -31.422 0.853 1 94.44 391 ARG A N 1
ATOM 2992 C CA . ARG A 1 391 ? -24.984 -30.484 -0.188 1 94.44 391 ARG A CA 1
ATOM 2993 C C . ARG A 1 391 ? -23.562 -30.766 -0.673 1 94.44 391 ARG A C 1
ATOM 2995 O O . ARG A 1 391 ? -23.062 -30.078 -1.564 1 94.44 391 ARG A O 1
ATOM 3002 N N . HIS A 1 392 ? -22.891 -31.75 -0.118 1 97.5 392 HIS A N 1
ATOM 3003 C CA . HIS A 1 392 ? -21.531 -32.094 -0.547 1 97.5 392 HIS A CA 1
ATOM 3004 C C . HIS A 1 392 ? -21.531 -32.688 -1.954 1 97.5 392 HIS A C 1
ATOM 3006 O O . HIS A 1 392 ? -22.406 -33.5 -2.295 1 97.5 392 HIS A O 1
ATOM 3012 N N . ILE A 1 393 ? -20.594 -32.281 -2.734 1 97.94 393 ILE A N 1
ATOM 3013 C CA . ILE A 1 393 ? -20.484 -32.812 -4.09 1 97.94 393 ILE A CA 1
ATOM 3014 C C . ILE A 1 393 ? -19.141 -33.531 -4.27 1 97.94 393 ILE A C 1
ATOM 3016 O O . ILE A 1 393 ? -18.188 -33.25 -3.539 1 97.94 393 ILE A O 1
ATOM 3020 N N . SER A 1 394 ? -19.109 -34.406 -5.207 1 98.25 394 SER A N 1
ATOM 3021 C CA . SER A 1 394 ? -17.875 -35.156 -5.484 1 98.25 394 SER A CA 1
ATOM 3022 C C . SER A 1 394 ? -16.891 -34.281 -6.246 1 98.25 394 SER A C 1
ATOM 3024 O O . SER A 1 394 ? -17.25 -33.219 -6.781 1 98.25 394 SER A O 1
ATOM 3026 N N . GLY A 1 395 ? -15.672 -34.781 -6.293 1 98.44 395 GLY A N 1
ATOM 3027 C CA . GLY A 1 395 ? -14.672 -34.125 -7.113 1 98.44 395 GLY A CA 1
ATOM 3028 C C . GLY A 1 395 ? -15.047 -34.031 -8.578 1 98.44 395 GLY A C 1
ATOM 3029 O O . GLY A 1 395 ? -14.789 -33.031 -9.25 1 98.44 395 GLY A O 1
ATOM 3030 N N . ALA A 1 396 ? -15.609 -35.094 -9.062 1 98.31 396 ALA A N 1
ATOM 3031 C CA . ALA A 1 396 ? -16.031 -35.125 -10.461 1 98.31 396 ALA A CA 1
ATOM 3032 C C . ALA A 1 396 ? -17.109 -34.062 -10.734 1 98.31 396 ALA A C 1
ATOM 3034 O O . ALA A 1 396 ? -17.078 -33.406 -11.781 1 98.31 396 ALA A O 1
ATOM 3035 N N . GLU A 1 397 ? -18.047 -34 -9.805 1 98.31 397 GLU A N 1
ATOM 3036 C CA . GLU A 1 397 ? -19.094 -33 -9.945 1 98.31 397 GLU A CA 1
ATOM 3037 C C . GLU A 1 397 ? -18.531 -31.578 -9.898 1 98.31 397 GLU A C 1
ATOM 3039 O O . GLU A 1 397 ? -18.984 -30.688 -10.625 1 98.31 397 GLU A O 1
ATOM 3044 N N . LEU A 1 398 ? -17.609 -31.391 -9.031 1 98.5 398 LEU A N 1
ATOM 3045 C CA . LEU A 1 398 ? -16.953 -30.094 -8.945 1 98.5 398 LEU A CA 1
ATOM 3046 C C . LEU A 1 398 ? -16.203 -29.766 -10.242 1 98.5 398 LEU A C 1
ATOM 3048 O O . LEU A 1 398 ? -16.25 -28.641 -10.727 1 98.5 398 LEU A O 1
ATOM 3052 N N . GLY A 1 399 ? -15.531 -30.719 -10.773 1 98.69 399 GLY A N 1
ATOM 3053 C CA . GLY A 1 399 ? -14.898 -30.562 -12.07 1 98.69 399 GLY A CA 1
ATOM 3054 C C . GLY A 1 399 ? -15.875 -30.172 -13.164 1 98.69 399 GLY A C 1
ATOM 3055 O O . GLY A 1 399 ? -15.555 -29.328 -14.008 1 98.69 399 GLY A O 1
ATOM 3056 N N . ASP A 1 400 ? -17.031 -30.812 -13.164 1 98.5 400 ASP A N 1
ATOM 3057 C CA . ASP A 1 400 ? -18.062 -30.484 -14.148 1 98.5 400 ASP A CA 1
ATOM 3058 C C . ASP A 1 400 ? -18.531 -29.047 -13.992 1 98.5 400 ASP A C 1
ATOM 3060 O O . ASP A 1 400 ? -18.844 -28.375 -14.984 1 98.5 400 ASP A O 1
ATOM 3064 N N . LEU A 1 401 ? -18.594 -28.625 -12.789 1 97.56 401 LEU A N 1
ATOM 3065 C CA . LEU A 1 401 ? -18.938 -27.234 -12.547 1 97.56 401 LEU A CA 1
ATOM 3066 C C . LEU A 1 401 ? -17.922 -26.297 -13.18 1 97.56 401 LEU A C 1
ATOM 3068 O O . LEU A 1 401 ? -18.297 -25.312 -13.836 1 97.56 401 LEU A O 1
ATOM 3072 N N . TYR A 1 402 ? -16.656 -26.578 -12.953 1 98.5 402 TYR A N 1
ATOM 3073 C CA . TYR A 1 402 ? -15.609 -25.75 -13.562 1 98.5 402 TYR A CA 1
ATOM 3074 C C . TYR A 1 402 ? -15.734 -25.75 -15.086 1 98.5 402 TYR A C 1
ATOM 3076 O O . TYR A 1 402 ? -15.562 -24.719 -15.727 1 98.5 402 TYR A O 1
ATOM 3084 N N . LYS A 1 403 ? -15.984 -26.922 -15.672 1 98.69 403 LYS A N 1
ATOM 3085 C CA . LYS A 1 403 ? -16.141 -27.031 -17.125 1 98.69 403 LYS A CA 1
ATOM 3086 C C . LYS A 1 403 ? -17.297 -26.156 -17.609 1 98.69 403 LYS A C 1
ATOM 3088 O O . LYS A 1 403 ? -17.234 -25.609 -18.719 1 98.69 403 LYS A O 1
ATOM 3093 N N . SER A 1 404 ? -18.328 -26.078 -16.812 1 98 404 SER A N 1
ATOM 3094 C CA . SER A 1 404 ? -19.422 -25.188 -17.172 1 98 404 SER A CA 1
ATOM 3095 C C . SER A 1 404 ? -18.984 -23.734 -17.203 1 98 404 SER A C 1
ATOM 3097 O O . SER A 1 404 ? -19.453 -22.953 -18.031 1 98 404 SER A O 1
ATOM 3099 N N . PHE A 1 405 ? -18.094 -23.281 -16.266 1 97.88 405 PHE A N 1
ATOM 3100 C CA . PHE A 1 405 ? -17.562 -21.922 -16.266 1 97.88 405 PHE A CA 1
ATOM 3101 C C . PHE A 1 405 ? -16.719 -21.688 -17.516 1 97.88 405 PHE A C 1
ATOM 3103 O O . PHE A 1 405 ? -16.828 -20.641 -18.156 1 97.88 405 PHE A O 1
ATOM 3110 N N . ILE A 1 406 ? -15.938 -22.672 -17.875 1 98.38 406 ILE A N 1
ATOM 3111 C CA . ILE A 1 406 ? -15.055 -22.578 -19.031 1 98.38 406 ILE A CA 1
ATOM 3112 C C . ILE A 1 406 ? -15.883 -22.438 -20.312 1 98.38 406 ILE A C 1
ATOM 3114 O O . ILE A 1 406 ? -15.523 -21.672 -21.203 1 98.38 406 ILE A O 1
ATOM 3118 N N . LYS A 1 407 ? -16.938 -23.109 -20.359 1 97.88 407 LYS A N 1
ATOM 3119 C CA . LYS A 1 407 ? -17.781 -23.125 -21.547 1 97.88 407 LYS A CA 1
ATOM 3120 C C . LYS A 1 407 ? -18.547 -21.812 -21.688 1 97.88 407 LYS A C 1
ATOM 3122 O O . LYS A 1 407 ? -18.703 -21.297 -22.797 1 97.88 407 LYS A O 1
ATOM 3127 N N . ASN A 1 408 ? -19.016 -21.234 -20.594 1 97 408 ASN A N 1
ATOM 3128 C CA . ASN A 1 408 ? -19.984 -20.156 -20.641 1 97 408 ASN A CA 1
ATOM 3129 C C . ASN A 1 408 ? -19.312 -18.797 -20.5 1 97 408 ASN A C 1
ATOM 3131 O O . ASN A 1 408 ? -19.906 -17.75 -20.812 1 97 408 ASN A O 1
ATOM 3135 N N . TYR A 1 409 ? -18.094 -18.781 -20 1 96.81 409 TYR A N 1
ATOM 3136 C CA . TYR A 1 409 ? -17.312 -17.562 -19.797 1 96.81 409 TYR A CA 1
ATOM 3137 C C . TYR A 1 409 ? -15.898 -17.719 -20.328 1 96.81 409 TYR A C 1
ATOM 3139 O O . TYR A 1 409 ? -15.43 -18.844 -20.547 1 96.81 409 TYR A O 1
ATOM 3147 N N . PRO A 1 410 ? -15.25 -16.625 -20.656 1 97.44 410 PRO A N 1
ATOM 3148 C CA . PRO A 1 410 ? -13.867 -16.734 -21.141 1 97.44 410 PRO A CA 1
ATOM 3149 C C . PRO A 1 410 ? -12.883 -17.094 -20.031 1 97.44 410 PRO A C 1
ATOM 3151 O O . PRO A 1 410 ? -11.836 -16.453 -19.906 1 97.44 410 PRO A O 1
ATOM 3154 N N . VAL A 1 411 ? -13.188 -18.109 -19.234 1 98.44 411 VAL A N 1
ATOM 3155 C CA . VAL A 1 411 ? -12.305 -18.609 -18.203 1 98.44 411 VAL A CA 1
ATOM 3156 C C . VAL A 1 411 ? -11.195 -19.453 -18.828 1 98.44 411 VAL A C 1
ATOM 3158 O O . VAL A 1 411 ? -11.461 -20.453 -19.5 1 98.44 411 VAL A O 1
ATOM 3161 N N . GLN A 1 412 ? -9.938 -19 -18.562 1 98.75 412 GLN A N 1
ATOM 3162 C CA . GLN A 1 412 ? -8.82 -19.688 -19.203 1 98.75 412 GLN A CA 1
ATOM 3163 C C . GLN A 1 412 ? -7.758 -20.094 -18.172 1 98.75 412 GLN A C 1
ATOM 3165 O O . GLN A 1 412 ? -6.738 -20.688 -18.531 1 98.75 412 GLN A O 1
ATOM 3170 N N . SER A 1 413 ? -7.973 -19.844 -16.875 1 98.88 413 SER A N 1
ATOM 3171 C CA . SER A 1 413 ? -7.047 -20.234 -15.812 1 98.88 413 SER A CA 1
ATOM 3172 C C . SER A 1 413 ? -7.789 -20.562 -14.523 1 98.88 413 SER A C 1
ATOM 3174 O O . SER A 1 413 ? -8.625 -19.781 -14.062 1 98.88 413 SER A O 1
ATOM 3176 N N . ILE A 1 414 ? -7.562 -21.703 -13.961 1 98.94 414 ILE A N 1
ATOM 3177 C CA . ILE A 1 414 ? -8.156 -22.094 -12.688 1 98.94 414 ILE A CA 1
ATOM 3178 C C . ILE A 1 414 ? -7.066 -22.562 -11.734 1 98.94 414 ILE A C 1
ATOM 3180 O O . ILE A 1 414 ? -6.309 -23.484 -12.047 1 98.94 414 ILE A O 1
ATOM 3184 N N . GLU A 1 415 ? -6.977 -21.906 -10.578 1 98.69 415 GLU A N 1
ATOM 3185 C CA . GLU A 1 415 ? -5.988 -22.188 -9.547 1 98.69 415 GLU A CA 1
ATOM 3186 C C . GLU A 1 415 ? -6.598 -23 -8.398 1 98.69 415 GLU A C 1
ATOM 3188 O O . GLU A 1 415 ? -7.676 -22.656 -7.902 1 98.69 415 GLU A O 1
ATOM 3193 N N . ASP A 1 416 ? -5.973 -24.078 -8.039 1 97.81 416 ASP A N 1
ATOM 3194 C CA . ASP A 1 416 ? -6.336 -24.922 -6.906 1 97.81 416 ASP A CA 1
ATOM 3195 C C . ASP A 1 416 ? -7.793 -25.375 -7.004 1 97.81 416 ASP A C 1
ATOM 3197 O O . ASP A 1 416 ? -8.57 -25.188 -6.062 1 97.81 416 ASP A O 1
ATOM 3201 N N . PRO A 1 417 ? -8.086 -26.062 -8.078 1 98.81 417 PRO A N 1
ATOM 3202 C CA . PRO A 1 417 ? -9.469 -26.516 -8.242 1 98.81 417 PRO A CA 1
ATOM 3203 C C . PRO A 1 417 ? -9.867 -27.578 -7.215 1 98.81 417 PRO A C 1
ATOM 3205 O O . PRO A 1 417 ? -11.062 -27.781 -6.965 1 98.81 417 PRO A O 1
ATOM 3208 N N . PHE A 1 418 ? -8.93 -28.25 -6.656 1 98.69 418 PHE A N 1
ATOM 3209 C CA . PHE A 1 418 ? -9.227 -29.312 -5.703 1 98.69 418 PHE A CA 1
ATOM 3210 C C . PHE A 1 418 ? -8.312 -29.219 -4.484 1 98.69 418 PHE A C 1
ATOM 3212 O O . PHE A 1 418 ? -7.418 -28.375 -4.441 1 98.69 418 PHE A O 1
ATOM 3219 N N . ASP A 1 419 ? -8.617 -30.047 -3.523 1 97.44 419 ASP A N 1
ATOM 3220 C CA . ASP A 1 419 ? -7.805 -30.125 -2.312 1 97.44 419 ASP A CA 1
ATOM 3221 C C . ASP A 1 419 ? -6.359 -30.5 -2.645 1 97.44 419 ASP A C 1
ATOM 3223 O O . ASP A 1 419 ? -6.105 -31.25 -3.596 1 97.44 419 ASP A O 1
ATOM 3227 N N . GLN A 1 420 ? -5.422 -30.094 -1.866 1 95.62 420 GLN A N 1
ATOM 3228 C CA . GLN A 1 420 ? -3.984 -30.188 -2.098 1 95.62 420 GLN A CA 1
ATOM 3229 C C . GLN A 1 420 ? -3.533 -31.641 -2.186 1 95.62 420 GLN A C 1
ATOM 3231 O O . GLN A 1 420 ? -2.477 -31.938 -2.75 1 95.62 420 GLN A O 1
ATOM 3236 N N . ASP A 1 421 ? -4.312 -32.594 -1.664 1 95.62 421 ASP A N 1
ATOM 3237 C CA . ASP A 1 421 ? -3.895 -34 -1.706 1 95.62 421 ASP A CA 1
ATOM 3238 C C . ASP A 1 421 ? -4.875 -34.812 -2.52 1 95.62 421 ASP A C 1
ATOM 3240 O O . ASP A 1 421 ? -4.812 -36.062 -2.502 1 95.62 421 ASP A O 1
ATOM 3244 N N . ASP A 1 422 ? -5.785 -34.188 -3.166 1 97.69 422 ASP A N 1
ATOM 3245 C CA . ASP A 1 422 ? -6.734 -34.875 -4.039 1 97.69 422 ASP A CA 1
ATOM 3246 C C . ASP A 1 422 ? -6.141 -35.062 -5.43 1 97.69 422 ASP A C 1
ATOM 3248 O O . ASP A 1 422 ? -6.746 -34.688 -6.434 1 97.69 422 ASP A O 1
ATOM 3252 N N . TRP A 1 423 ? -5.086 -35.875 -5.535 1 98.19 423 TRP A N 1
ATOM 3253 C CA . TRP A 1 423 ? -4.27 -36.031 -6.734 1 98.19 423 TRP A CA 1
ATOM 3254 C C . TRP A 1 423 ? -5.102 -36.594 -7.883 1 98.19 423 TRP A C 1
ATOM 3256 O O . TRP A 1 423 ? -4.922 -36.188 -9.039 1 98.19 423 TRP A O 1
ATOM 3266 N N . GLU A 1 424 ? -5.996 -37.469 -7.59 1 98.12 424 GLU A N 1
ATOM 3267 C CA . GLU A 1 424 ? -6.789 -38.125 -8.617 1 98.12 424 GLU A CA 1
ATOM 3268 C C . GLU A 1 424 ? -7.66 -37.125 -9.375 1 98.12 424 GLU A C 1
ATOM 3270 O O . GLU A 1 424 ? -7.668 -37.125 -10.609 1 98.12 424 GLU A O 1
ATOM 3275 N N . ASN A 1 425 ? -8.383 -36.281 -8.672 1 98.56 425 ASN A N 1
ATOM 3276 C CA . ASN A 1 425 ? -9.258 -35.312 -9.32 1 98.56 425 ASN A CA 1
ATOM 3277 C C . ASN A 1 425 ? -8.445 -34.25 -10.039 1 98.56 425 ASN A C 1
ATOM 3279 O O . ASN A 1 425 ? -8.867 -33.75 -11.086 1 98.56 425 ASN A O 1
ATOM 3283 N N . TRP A 1 426 ? -7.309 -33.906 -9.453 1 98.81 426 TRP A N 1
ATOM 3284 C CA . TRP A 1 426 ? -6.414 -32.969 -10.148 1 98.81 426 TRP A CA 1
ATOM 3285 C C . TRP A 1 426 ? -6.055 -33.5 -11.531 1 98.81 426 TRP A C 1
ATOM 3287 O O . TRP A 1 426 ? -6.25 -32.812 -12.531 1 98.81 426 TRP A O 1
ATOM 3297 N N . SER A 1 427 ? -5.555 -34.688 -11.578 1 98.81 427 SER A N 1
ATOM 3298 C CA . SER A 1 427 ? -5.078 -35.312 -12.82 1 98.81 427 SER A CA 1
ATOM 3299 C C . SER A 1 427 ? -6.211 -35.469 -13.828 1 98.81 427 SER A C 1
ATOM 3301 O O . SER A 1 427 ? -6.047 -35.156 -15.008 1 98.81 427 SER A O 1
ATOM 3303 N N . GLN A 1 428 ? -7.328 -35.906 -13.367 1 98.75 428 GLN A N 1
ATOM 3304 C CA . GLN A 1 428 ? -8.469 -36.125 -14.25 1 98.75 428 GLN A CA 1
ATOM 3305 C C . GLN A 1 428 ? -8.953 -34.812 -14.844 1 98.75 428 GLN A C 1
ATOM 3307 O O . GLN A 1 428 ? -9.234 -34.719 -16.047 1 98.75 428 GLN A O 1
ATOM 3312 N N . PHE A 1 429 ? -9.117 -33.812 -14.039 1 98.75 429 PHE A N 1
ATOM 3313 C CA . PHE A 1 429 ? -9.594 -32.531 -14.484 1 98.75 429 PHE A CA 1
ATOM 3314 C C . PHE A 1 429 ? -8.625 -31.906 -15.492 1 98.75 429 PHE A C 1
ATOM 3316 O O . PHE A 1 429 ? -9.047 -31.438 -16.562 1 98.75 429 PHE A O 1
ATOM 3323 N N . THR A 1 430 ? -7.309 -31.891 -15.148 1 98.81 430 THR A N 1
ATOM 3324 C CA . THR A 1 430 ? -6.293 -31.312 -16.016 1 98.81 430 THR A CA 1
ATOM 3325 C C . THR A 1 430 ? -6.289 -31.984 -17.375 1 98.81 430 THR A C 1
ATOM 3327 O O . THR A 1 430 ? -6.109 -31.328 -18.406 1 98.81 430 THR A O 1
ATOM 3330 N N . ALA A 1 431 ? -6.523 -33.25 -17.422 1 98.56 431 ALA A N 1
ATOM 3331 C CA . ALA A 1 431 ? -6.559 -34 -18.672 1 98.56 431 ALA A CA 1
ATOM 3332 C C . ALA A 1 431 ? -7.809 -33.656 -19.484 1 98.56 431 ALA A C 1
ATOM 3334 O O . ALA A 1 431 ? -7.824 -33.812 -20.703 1 98.56 431 ALA A O 1
ATOM 3335 N N . SER A 1 432 ? -8.789 -33.188 -18.812 1 98.56 432 SER A N 1
ATOM 3336 C CA . SER A 1 432 ? -10.094 -33.031 -19.453 1 98.56 432 SER A CA 1
ATOM 3337 C C . SER A 1 432 ? -10.297 -31.625 -19.984 1 98.56 432 SER A C 1
ATOM 3339 O O . SER A 1 432 ? -11.289 -31.359 -20.656 1 98.56 432 SER A O 1
ATOM 3341 N N . VAL A 1 433 ? -9.422 -30.719 -19.734 1 98.56 433 VAL A N 1
ATOM 3342 C CA . VAL A 1 433 ? -9.625 -29.328 -20.141 1 98.56 433 VAL A CA 1
ATOM 3343 C C . VAL A 1 433 ? -8.391 -28.828 -20.891 1 98.56 433 VAL A C 1
ATOM 3345 O O . VAL A 1 433 ? -7.309 -29.391 -20.75 1 98.56 433 VAL A O 1
ATOM 3348 N N . GLY A 1 434 ? -8.555 -27.75 -21.734 1 97.69 434 GLY A N 1
ATOM 3349 C CA . GLY A 1 434 ? -7.469 -27.172 -22.5 1 97.69 434 GLY A CA 1
ATOM 3350 C C . GLY A 1 434 ? -6.984 -25.844 -21.953 1 97.69 434 GLY A C 1
ATOM 3351 O O . GLY A 1 434 ? -6.332 -25.078 -22.656 1 97.69 434 GLY A O 1
ATOM 3352 N N . ILE A 1 435 ? -7.312 -25.562 -20.703 1 98.62 435 ILE A N 1
ATOM 3353 C CA . ILE A 1 435 ? -6.961 -24.266 -20.125 1 98.62 435 ILE A CA 1
ATOM 3354 C C . ILE A 1 435 ? -5.781 -24.438 -19.172 1 98.62 435 ILE A C 1
ATOM 3356 O O . ILE A 1 435 ? -5.246 -25.531 -19.031 1 98.62 435 ILE A O 1
ATOM 3360 N N . GLN A 1 436 ? -5.32 -23.344 -18.594 1 98.75 436 GLN A N 1
ATOM 3361 C CA . GLN A 1 436 ? -4.289 -23.344 -17.562 1 98.75 436 GLN A CA 1
ATOM 3362 C C . GLN A 1 436 ? -4.848 -23.828 -16.219 1 98.75 436 GLN A C 1
ATOM 3364 O O . GLN A 1 436 ? -5.871 -23.312 -15.75 1 98.75 436 GLN A O 1
ATOM 3369 N N . VAL A 1 437 ? -4.25 -24.812 -15.656 1 98.94 437 VAL A N 1
ATOM 3370 C CA . VAL A 1 437 ? -4.551 -25.297 -14.312 1 98.94 437 VAL A CA 1
ATOM 3371 C C . VAL A 1 437 ? -3.352 -25.062 -13.398 1 98.94 437 VAL A C 1
ATOM 3373 O O . VAL A 1 437 ? -2.299 -25.688 -13.57 1 98.94 437 VAL A O 1
ATOM 3376 N N . VAL A 1 438 ? -3.545 -24.172 -12.367 1 98.88 438 VAL A N 1
ATOM 3377 C CA . VAL A 1 438 ? -2.428 -23.672 -11.578 1 98.88 438 VAL A CA 1
ATOM 3378 C C . VAL A 1 438 ? -2.365 -24.406 -10.234 1 98.88 438 VAL A C 1
ATOM 3380 O O . VAL A 1 438 ? -3.373 -24.516 -9.539 1 98.88 438 VAL A O 1
ATOM 3383 N N . GLY A 1 439 ? -1.188 -24.938 -9.898 1 98.44 439 GLY A N 1
ATOM 3384 C CA . GLY A 1 439 ? -0.951 -25.516 -8.586 1 98.44 439 GLY A CA 1
ATOM 3385 C C . GLY A 1 439 ? -0.273 -24.562 -7.621 1 98.44 439 GLY A C 1
ATOM 3386 O O . GLY A 1 439 ? 0.906 -24.25 -7.781 1 98.44 439 GLY A O 1
ATOM 3387 N N . ASP A 1 440 ? -0.999 -24.141 -6.547 1 97 440 ASP A N 1
ATOM 3388 C CA . ASP A 1 440 ? -0.466 -23.375 -5.43 1 97 440 ASP A CA 1
ATOM 3389 C C . ASP A 1 440 ? -0.357 -24.234 -4.172 1 97 440 ASP A C 1
ATOM 3391 O O . ASP A 1 440 ? 0.711 -24.766 -3.867 1 97 440 ASP A O 1
ATOM 3395 N N . ASP A 1 441 ? -1.504 -24.547 -3.592 1 94.56 441 ASP A N 1
ATOM 3396 C CA . ASP A 1 441 ? -1.527 -25.406 -2.416 1 94.56 441 ASP A CA 1
ATOM 3397 C C . ASP A 1 441 ? -0.967 -26.797 -2.742 1 94.56 441 ASP A C 1
ATOM 3399 O O . ASP A 1 441 ? -0.395 -27.453 -1.874 1 94.56 441 ASP A O 1
ATOM 3403 N N . LEU A 1 442 ? -1.15 -27.188 -3.953 1 96.56 442 LEU A N 1
ATOM 3404 C CA . LEU A 1 442 ? -0.684 -28.484 -4.422 1 96.56 442 LEU A CA 1
ATOM 3405 C C . LEU A 1 442 ? 0.838 -28.562 -4.371 1 96.56 442 LEU A C 1
ATOM 3407 O O . LEU A 1 442 ? 1.395 -29.594 -3.984 1 96.56 442 LEU A O 1
ATOM 3411 N N . THR A 1 443 ? 1.504 -27.5 -4.738 1 97.31 443 THR A N 1
ATOM 3412 C CA . THR A 1 443 ? 2.943 -27.562 -4.965 1 97.31 443 THR A CA 1
ATOM 3413 C C . THR A 1 443 ? 3.699 -26.766 -3.908 1 97.31 443 THR A C 1
ATOM 3415 O O . THR A 1 443 ? 4.781 -27.172 -3.473 1 97.31 443 THR A O 1
ATOM 3418 N N . VAL A 1 444 ? 3.145 -25.562 -3.496 1 96.69 444 VAL A N 1
ATOM 3419 C CA . VAL A 1 444 ? 3.705 -24.641 -2.523 1 96.69 444 VAL A CA 1
ATOM 3420 C C . VAL A 1 444 ? 5.137 -24.281 -2.916 1 96.69 444 VAL A C 1
ATOM 3422 O O . VAL A 1 444 ? 6.004 -24.109 -2.053 1 96.69 444 VAL A O 1
ATOM 3425 N N . THR A 1 445 ? 5.457 -24.25 -4.18 1 97.38 445 THR A N 1
ATOM 3426 C CA . THR A 1 445 ? 6.754 -23.906 -4.746 1 97.38 445 THR A CA 1
ATOM 3427 C C . THR A 1 445 ? 7.828 -24.875 -4.281 1 97.38 445 THR A C 1
ATOM 3429 O O . THR A 1 445 ? 9.023 -24.562 -4.332 1 97.38 445 THR A O 1
ATOM 3432 N N . ASN A 1 446 ? 7.465 -26.031 -3.783 1 95.69 446 ASN A N 1
ATOM 3433 C CA . ASN A 1 446 ? 8.359 -27.094 -3.334 1 95.69 446 ASN A CA 1
ATOM 3434 C C . ASN A 1 446 ? 8.758 -28.016 -4.484 1 95.69 446 ASN A C 1
ATOM 3436 O O . ASN A 1 446 ? 7.914 -28.688 -5.074 1 95.69 446 ASN A O 1
ATOM 3440 N N . PRO A 1 447 ? 10.062 -28.125 -4.727 1 95.75 447 PRO A N 1
ATOM 3441 C CA . PRO A 1 447 ? 10.492 -28.906 -5.887 1 95.75 447 PRO A CA 1
ATOM 3442 C C . PRO A 1 447 ? 10.055 -30.375 -5.812 1 95.75 447 PRO A C 1
ATOM 3444 O O . PRO A 1 447 ? 9.781 -30.984 -6.844 1 95.75 447 PRO A O 1
ATOM 3447 N N . LYS A 1 448 ? 10.008 -30.922 -4.625 1 95.56 448 LYS A N 1
ATOM 3448 C CA . LYS A 1 448 ? 9.555 -32.312 -4.48 1 95.56 448 LYS A CA 1
ATOM 3449 C C . LYS A 1 448 ? 8.094 -32.438 -4.898 1 95.56 448 LYS A C 1
ATOM 3451 O O . LYS A 1 448 ? 7.742 -33.375 -5.617 1 95.56 448 LYS A O 1
ATOM 3456 N N . ARG A 1 449 ? 7.312 -31.562 -4.523 1 96.88 449 ARG A N 1
ATOM 3457 C CA . ARG A 1 449 ? 5.891 -31.609 -4.859 1 96.88 449 ARG A CA 1
ATOM 3458 C C . ARG A 1 449 ? 5.66 -31.25 -6.32 1 96.88 449 ARG A C 1
ATOM 3460 O O . ARG A 1 449 ? 4.766 -31.797 -6.969 1 96.88 449 ARG A O 1
ATOM 3467 N N . ILE A 1 450 ? 6.453 -30.328 -6.816 1 98.38 450 ILE A N 1
ATOM 3468 C CA . ILE A 1 450 ? 6.375 -30 -8.234 1 98.38 450 ILE A CA 1
ATOM 3469 C C . ILE A 1 450 ? 6.668 -31.234 -9.07 1 98.38 450 ILE A C 1
ATOM 3471 O O . ILE A 1 450 ? 5.922 -31.562 -10 1 98.38 450 ILE A O 1
ATOM 3475 N N . SER A 1 451 ? 7.723 -31.969 -8.734 1 98.44 451 SER A N 1
ATOM 3476 C CA . SER A 1 451 ? 8.094 -33.188 -9.461 1 98.44 451 SER A CA 1
ATOM 3477 C C . SER A 1 451 ? 6.984 -34.219 -9.406 1 98.44 451 SER A C 1
ATOM 3479 O O . SER A 1 451 ? 6.684 -34.875 -10.414 1 98.44 451 SER A O 1
ATOM 3481 N N . GLU A 1 452 ? 6.441 -34.344 -8.273 1 98.31 452 GLU A N 1
ATOM 3482 C CA . GLU A 1 452 ? 5.332 -35.281 -8.133 1 98.31 452 GLU A CA 1
ATOM 3483 C C . GLU A 1 452 ? 4.145 -34.875 -9 1 98.31 452 GLU A C 1
ATOM 3485 O O . GLU A 1 452 ? 3.52 -35.719 -9.648 1 98.31 452 GLU A O 1
ATOM 3490 N N . ALA A 1 453 ? 3.781 -33.625 -9.008 1 98.75 453 ALA A N 1
ATOM 3491 C CA . ALA A 1 453 ? 2.672 -33.094 -9.805 1 98.75 453 ALA A CA 1
ATOM 3492 C C . ALA A 1 453 ? 2.93 -33.281 -11.297 1 98.75 453 ALA A C 1
ATOM 3494 O O . ALA A 1 453 ? 2.002 -33.531 -12.07 1 98.75 453 ALA A O 1
ATOM 3495 N N . VAL A 1 454 ? 4.176 -33.125 -11.695 1 98.62 454 VAL A N 1
ATOM 3496 C CA . VAL A 1 454 ? 4.555 -33.344 -13.086 1 98.62 454 VAL A CA 1
ATOM 3497 C C . VAL A 1 454 ? 4.344 -34.812 -13.453 1 98.62 454 VAL A C 1
ATOM 3499 O O . VAL A 1 454 ? 3.764 -35.125 -14.5 1 98.62 454 VAL A O 1
ATOM 3502 N N . GLN A 1 455 ? 4.793 -35.688 -12.594 1 98.5 455 GLN A N 1
ATOM 3503 C CA . GLN A 1 455 ? 4.672 -37.125 -12.836 1 98.5 455 GLN A CA 1
ATOM 3504 C C . GLN A 1 455 ? 3.205 -37.531 -12.922 1 98.5 455 GLN A C 1
ATOM 3506 O O . GLN A 1 455 ? 2.838 -38.344 -13.766 1 98.5 455 GLN A O 1
ATOM 3511 N N . LYS A 1 456 ? 2.428 -36.969 -12.094 1 98.69 456 LYS A N 1
ATOM 3512 C CA . LYS A 1 456 ? 1.019 -37.344 -12.023 1 98.69 456 LYS A CA 1
ATOM 3513 C C . LYS A 1 456 ? 0.182 -36.531 -13.016 1 98.69 456 LYS A C 1
ATOM 3515 O O . LYS A 1 456 ? -1.017 -36.781 -13.164 1 98.69 456 LYS A O 1
ATOM 3520 N N . LYS A 1 457 ? 0.815 -35.562 -13.711 1 98.62 457 LYS A N 1
ATOM 3521 C CA . LYS A 1 457 ? 0.128 -34.688 -14.656 1 98.62 457 LYS A CA 1
ATOM 3522 C C . LYS A 1 457 ? -1.057 -34 -13.984 1 98.62 457 LYS A C 1
ATOM 3524 O O . LYS A 1 457 ? -2.154 -33.938 -14.547 1 98.62 457 LYS A O 1
ATOM 3529 N N . ALA A 1 458 ? -0.793 -33.531 -12.789 1 98.75 458 ALA A N 1
ATOM 3530 C CA . ALA A 1 458 ? -1.858 -33.031 -11.938 1 98.75 458 ALA A CA 1
ATOM 3531 C C . ALA A 1 458 ? -2.213 -31.578 -12.32 1 98.75 458 ALA A C 1
ATOM 3533 O O . ALA A 1 458 ? -3.352 -31.141 -12.133 1 98.75 458 ALA A O 1
ATOM 3534 N N . CYS A 1 459 ? -1.291 -30.797 -12.812 1 98.69 459 CYS A N 1
ATOM 3535 C CA . CYS A 1 459 ? -1.494 -29.422 -13.273 1 98.69 459 CYS A CA 1
ATOM 3536 C C . CYS A 1 459 ? -0.478 -29.062 -14.344 1 98.69 459 CYS A C 1
ATOM 3538 O O . CYS A 1 459 ? 0.313 -29.906 -14.773 1 98.69 459 CYS A O 1
ATOM 3540 N N . ASN A 1 460 ? -0.637 -27.844 -14.883 1 98.75 460 ASN A N 1
ATOM 3541 C CA . ASN A 1 460 ? 0.238 -27.469 -15.992 1 98.75 460 ASN A CA 1
ATOM 3542 C C . ASN A 1 460 ? 0.818 -26.062 -15.789 1 98.75 460 ASN A C 1
ATOM 3544 O O . ASN A 1 460 ? 1.318 -25.453 -16.734 1 98.75 460 ASN A O 1
ATOM 3548 N N . CYS A 1 461 ? 0.71 -25.547 -14.586 1 98.88 461 CYS A N 1
ATOM 3549 C CA . CYS A 1 461 ? 1.263 -24.234 -14.25 1 98.88 461 CYS A CA 1
ATOM 3550 C C . CYS A 1 461 ? 1.64 -24.172 -12.781 1 98.88 461 CYS A C 1
ATOM 3552 O O . CYS A 1 461 ? 0.905 -24.656 -11.922 1 98.88 461 CYS A O 1
ATOM 3554 N N . LEU A 1 462 ? 2.783 -23.578 -12.477 1 98.81 462 LEU A N 1
ATOM 3555 C CA . LEU A 1 462 ? 3.244 -23.359 -11.109 1 98.81 462 LEU A CA 1
ATOM 3556 C C . LEU A 1 462 ? 2.871 -21.969 -10.633 1 98.81 462 LEU A C 1
ATOM 3558 O O . LEU A 1 462 ? 3.096 -20.984 -11.344 1 98.81 462 LEU A O 1
ATOM 3562 N N . LEU A 1 463 ? 2.215 -21.875 -9.5 1 98.69 463 LEU A N 1
ATOM 3563 C CA . LEU A 1 463 ? 2.213 -20.609 -8.773 1 98.69 463 LEU A CA 1
ATOM 3564 C C . LEU A 1 463 ? 3.467 -20.469 -7.922 1 98.69 463 LEU A C 1
ATOM 3566 O O . LEU A 1 463 ? 3.672 -21.25 -6.98 1 98.69 463 LEU A O 1
ATOM 3570 N N . LEU A 1 464 ? 4.289 -19.5 -8.234 1 98.69 464 LEU A N 1
ATOM 3571 C CA . LEU A 1 464 ? 5.578 -19.344 -7.566 1 98.69 464 LEU A CA 1
ATOM 3572 C C . LEU A 1 464 ? 5.531 -18.219 -6.543 1 98.69 464 LEU A C 1
ATOM 3574 O O . LEU A 1 464 ? 5.309 -17.062 -6.906 1 98.69 464 LEU A O 1
ATOM 3578 N N . LYS A 1 465 ? 5.668 -18.531 -5.312 1 98.06 465 LYS A N 1
ATOM 3579 C CA . LYS A 1 465 ? 5.812 -17.578 -4.223 1 98.06 465 LYS A CA 1
ATOM 3580 C C . LYS A 1 465 ? 7.172 -17.719 -3.539 1 98.06 465 LYS A C 1
ATOM 3582 O O . LYS A 1 465 ? 7.496 -18.781 -3.01 1 98.06 465 LYS A O 1
ATOM 3587 N N . VAL A 1 466 ? 7.891 -16.641 -3.439 1 98.19 466 VAL A N 1
ATOM 3588 C CA . VAL A 1 466 ? 9.289 -16.703 -3.01 1 98.19 466 VAL A CA 1
ATOM 3589 C C . VAL A 1 466 ? 9.359 -17.125 -1.544 1 98.19 466 VAL A C 1
ATOM 3591 O O . VAL A 1 466 ? 10.289 -17.828 -1.139 1 98.19 466 VAL A O 1
ATOM 3594 N N . ASN A 1 467 ? 8.367 -16.703 -0.765 1 97.06 467 ASN A N 1
ATOM 3595 C CA . ASN A 1 467 ? 8.469 -17.016 0.658 1 97.06 467 ASN A CA 1
ATOM 3596 C C . ASN A 1 467 ? 8.016 -18.438 0.958 1 97.06 467 ASN A C 1
ATOM 3598 O O . ASN A 1 467 ? 8.25 -18.953 2.055 1 97.06 467 ASN A O 1
ATOM 3602 N N . GLN A 1 468 ? 7.391 -19.125 -0.011 1 97.06 468 GLN A N 1
ATOM 3603 C CA . GLN A 1 468 ? 7.02 -20.531 0.187 1 97.06 468 GLN A CA 1
ATOM 3604 C C . GLN A 1 468 ? 8.25 -21.438 0.176 1 97.06 468 GLN A C 1
ATOM 3606 O O . GLN A 1 468 ? 8.258 -22.484 0.815 1 97.06 468 GLN A O 1
ATOM 3611 N N . ILE A 1 469 ? 9.289 -21.062 -0.579 1 97 469 ILE A N 1
ATOM 3612 C CA . ILE A 1 469 ? 10.477 -21.906 -0.687 1 97 469 ILE A CA 1
ATOM 3613 C C . ILE A 1 469 ? 11.625 -21.281 0.102 1 97 469 ILE A C 1
ATOM 3615 O O . ILE A 1 469 ? 12.477 -22 0.641 1 97 469 ILE A O 1
ATOM 3619 N N . GLY A 1 470 ? 11.812 -19.922 0.095 1 97.06 470 GLY A N 1
ATOM 3620 C CA . GLY A 1 470 ? 12.578 -19.297 1.163 1 97.06 470 GLY A CA 1
ATOM 3621 C C . GLY A 1 470 ? 13.883 -18.688 0.685 1 97.06 470 GLY A C 1
ATOM 3622 O O . GLY A 1 470 ? 14.617 -18.078 1.47 1 97.06 470 GLY A O 1
ATOM 3623 N N . SER A 1 471 ? 14.266 -18.797 -0.625 1 98.62 471 SER A N 1
ATOM 3624 C CA . SER A 1 471 ? 15.438 -18.094 -1.159 1 98.62 471 SER A CA 1
ATOM 3625 C C . SER A 1 471 ? 15.266 -17.797 -2.645 1 98.62 471 SER A C 1
ATOM 3627 O O . SER A 1 471 ? 14.438 -18.406 -3.318 1 98.62 471 SER A O 1
ATOM 3629 N N . VAL A 1 472 ? 16.062 -16.859 -3.119 1 98.88 472 VAL A N 1
ATOM 3630 C CA . VAL A 1 472 ? 16.016 -16.469 -4.527 1 98.88 472 VAL A CA 1
ATOM 3631 C C . VAL A 1 472 ? 16.469 -17.656 -5.391 1 98.88 472 VAL A C 1
ATOM 3633 O O . VAL A 1 472 ? 15.82 -17.984 -6.383 1 98.88 472 VAL A O 1
ATOM 3636 N N . THR A 1 473 ? 17.547 -18.281 -5.012 1 98.81 473 THR A N 1
ATOM 3637 C CA . THR A 1 473 ? 18.094 -19.406 -5.762 1 98.81 473 THR A CA 1
ATOM 3638 C C . THR A 1 473 ? 17.078 -20.531 -5.879 1 98.81 473 THR A C 1
ATOM 3640 O O . THR A 1 473 ? 16.875 -21.078 -6.965 1 98.81 473 THR A O 1
ATOM 3643 N N . GLU A 1 474 ? 16.5 -20.859 -4.785 1 98.62 474 GLU A N 1
ATOM 3644 C CA . GLU A 1 474 ? 15.523 -21.938 -4.812 1 98.62 474 GLU A CA 1
ATOM 3645 C C . GLU A 1 474 ? 14.281 -21.562 -5.621 1 98.62 474 GLU A C 1
ATOM 3647 O O . GLU A 1 474 ? 13.664 -22.406 -6.258 1 98.62 474 GLU A O 1
ATOM 3652 N N . SER A 1 475 ? 13.914 -20.312 -5.629 1 98.75 475 SER A N 1
ATOM 3653 C CA . SER A 1 475 ? 12.812 -19.828 -6.457 1 98.75 475 SER A CA 1
ATOM 3654 C C . SER A 1 475 ? 13.133 -19.969 -7.938 1 98.75 475 SER A C 1
ATOM 3656 O O . SER A 1 475 ? 12.281 -20.406 -8.719 1 98.75 475 SER A O 1
ATOM 3658 N N . ILE A 1 476 ? 14.32 -19.609 -8.281 1 98.75 476 ILE A N 1
ATOM 3659 C CA . ILE A 1 476 ? 14.766 -19.734 -9.664 1 98.75 476 ILE A CA 1
ATOM 3660 C C . ILE A 1 476 ? 14.758 -21.203 -10.07 1 98.75 476 ILE A C 1
ATOM 3662 O O . ILE A 1 476 ? 14.297 -21.547 -11.164 1 98.75 476 ILE A O 1
ATOM 3666 N N . GLN A 1 477 ? 15.219 -22.078 -9.219 1 98.44 477 GLN A N 1
ATOM 3667 C CA . GLN A 1 477 ? 15.266 -23.5 -9.5 1 98.44 477 GLN A CA 1
ATOM 3668 C C . GLN A 1 477 ? 13.867 -24.078 -9.672 1 98.44 477 GLN A C 1
ATOM 3670 O O . GLN A 1 477 ? 13.633 -24.906 -10.562 1 98.44 477 GLN A O 1
ATOM 3675 N N . ALA A 1 478 ? 13 -23.656 -8.805 1 98.56 478 ALA A N 1
ATOM 3676 C CA . ALA A 1 478 ? 11.617 -24.109 -8.922 1 98.56 478 ALA A CA 1
ATOM 3677 C C . ALA A 1 478 ? 11.008 -23.672 -10.258 1 98.56 478 ALA A C 1
ATOM 3679 O O . ALA A 1 478 ? 10.305 -24.453 -10.906 1 98.56 478 ALA A O 1
ATOM 3680 N N . CYS A 1 479 ? 11.25 -22.469 -10.617 1 98.44 479 CYS A N 1
ATOM 3681 C CA . CYS A 1 479 ? 10.773 -21.938 -11.891 1 98.44 479 CYS A CA 1
ATOM 3682 C C . CYS A 1 479 ? 11.312 -22.766 -13.055 1 98.44 479 CYS A C 1
ATOM 3684 O O . CYS A 1 479 ? 10.562 -23.188 -13.938 1 98.44 479 CYS A O 1
ATOM 3686 N N . LYS A 1 480 ? 12.594 -23.016 -13.047 1 97.75 480 LYS A N 1
ATOM 3687 C CA . LYS A 1 480 ? 13.242 -23.766 -14.125 1 97.75 480 LYS A CA 1
ATOM 3688 C C . LYS A 1 480 ? 12.711 -25.188 -14.203 1 97.75 480 LYS A C 1
ATOM 3690 O O . LYS A 1 480 ? 12.523 -25.734 -15.297 1 97.75 480 LYS A O 1
ATOM 3695 N N . LEU A 1 481 ? 12.523 -25.766 -13.062 1 98.38 481 LEU A N 1
ATOM 3696 C CA . LEU A 1 481 ? 11.961 -27.125 -13.023 1 98.38 481 LEU A CA 1
ATOM 3697 C C . LEU A 1 481 ? 10.586 -27.156 -13.695 1 98.38 481 LEU A C 1
ATOM 3699 O O . LEU A 1 481 ? 10.305 -28.031 -14.508 1 98.38 481 LEU A O 1
ATOM 3703 N N . ALA A 1 482 ? 9.727 -26.203 -13.383 1 98.25 482 ALA A N 1
ATOM 3704 C CA . ALA A 1 482 ? 8.391 -26.125 -13.969 1 98.25 482 ALA A CA 1
ATOM 3705 C C . ALA A 1 482 ? 8.469 -25.891 -15.469 1 98.25 482 ALA A C 1
ATOM 3707 O O . ALA A 1 482 ? 7.809 -26.578 -16.25 1 98.25 482 ALA A O 1
ATOM 3708 N N . GLN A 1 483 ? 9.281 -24.969 -15.859 1 97.06 483 GLN A N 1
ATOM 3709 C CA . GLN A 1 483 ? 9.398 -24.625 -17.266 1 97.06 483 GLN A CA 1
ATOM 3710 C C . GLN A 1 483 ? 9.977 -25.781 -18.078 1 97.06 483 GLN A C 1
ATOM 3712 O O . GLN A 1 483 ? 9.516 -26.062 -19.188 1 97.06 483 GLN A O 1
ATOM 3717 N N . SER A 1 484 ? 10.977 -26.438 -17.562 1 96.88 484 SER A N 1
ATOM 3718 C CA . SER A 1 484 ? 11.586 -27.562 -18.281 1 96.88 484 SER A CA 1
ATOM 3719 C C . SER A 1 484 ? 10.625 -28.734 -18.391 1 96.88 484 SER A C 1
ATOM 3721 O O . SER A 1 484 ? 10.812 -29.625 -19.203 1 96.88 484 SER A O 1
ATOM 3723 N N . SER A 1 485 ? 9.625 -28.703 -17.562 1 97.75 485 SER A N 1
ATOM 3724 C CA . SER A 1 485 ? 8.602 -29.75 -17.594 1 97.75 485 SER A CA 1
ATOM 3725 C C . SER A 1 485 ? 7.449 -29.359 -18.516 1 97.75 485 SER A C 1
ATOM 3727 O O . SER A 1 485 ? 6.422 -30.047 -18.547 1 97.75 485 SER A O 1
ATOM 3729 N N . GLY A 1 486 ? 7.555 -28.266 -19.188 1 97.06 486 GLY A N 1
ATOM 3730 C CA . GLY A 1 486 ? 6.539 -27.812 -20.125 1 97.06 486 GLY A CA 1
ATOM 3731 C C . GLY A 1 486 ? 5.43 -27.016 -19.469 1 97.06 486 GLY A C 1
ATOM 3732 O O . GLY A 1 486 ? 4.406 -26.719 -20.078 1 97.06 486 GLY A O 1
ATOM 3733 N N . TRP A 1 487 ? 5.547 -26.672 -18.156 1 98.38 487 TRP A N 1
ATOM 3734 C CA . TRP A 1 487 ? 4.543 -25.922 -17.406 1 98.38 487 TRP A CA 1
ATOM 3735 C C . TRP A 1 487 ? 4.715 -24.422 -17.641 1 98.38 487 TRP A C 1
ATOM 3737 O O . TRP A 1 487 ? 5.824 -23.953 -17.906 1 98.38 487 TRP A O 1
ATOM 3747 N N . GLY A 1 488 ? 3.592 -23.594 -17.578 1 98.19 488 GLY A N 1
ATOM 3748 C CA . GLY A 1 488 ? 3.701 -22.172 -17.312 1 98.19 488 GLY A CA 1
ATOM 3749 C C . GLY A 1 488 ? 4.07 -21.875 -15.867 1 98.19 488 GLY A C 1
ATOM 3750 O O . GLY A 1 488 ? 4.031 -22.766 -15.008 1 98.19 488 GLY A O 1
ATOM 3751 N N . VAL A 1 489 ? 4.523 -20.656 -15.594 1 98.75 489 VAL A N 1
ATOM 3752 C CA . VAL A 1 489 ? 4.812 -20.188 -14.234 1 98.75 489 VAL A CA 1
ATOM 3753 C C . VAL A 1 489 ? 4.172 -18.828 -14.008 1 98.75 489 VAL A C 1
ATOM 3755 O O . VAL A 1 489 ? 4.285 -17.938 -14.852 1 98.75 489 VAL A O 1
ATOM 3758 N N . MET A 1 490 ? 3.439 -18.719 -12.953 1 98.88 490 MET A N 1
ATOM 3759 C CA . MET A 1 490 ? 2.865 -17.453 -12.484 1 98.88 490 MET A CA 1
ATOM 3760 C C . MET A 1 490 ? 3.518 -17.016 -11.18 1 98.88 490 MET A C 1
ATOM 3762 O O . MET A 1 490 ? 3.377 -17.688 -10.156 1 98.88 490 MET A O 1
ATOM 3766 N N . VAL A 1 491 ? 4.277 -15.891 -11.195 1 98.81 491 VAL A N 1
ATOM 3767 C CA . VAL A 1 491 ? 4.852 -15.336 -9.977 1 98.81 491 VAL A CA 1
ATOM 3768 C C . VAL A 1 491 ? 3.764 -14.633 -9.164 1 98.81 491 VAL A C 1
ATOM 3770 O O . VAL A 1 491 ? 2.92 -13.93 -9.719 1 98.81 491 VAL A O 1
ATOM 3773 N N . SER A 1 492 ? 3.832 -14.852 -7.848 1 98.5 492 SER A N 1
ATOM 3774 C CA . SER A 1 492 ? 2.68 -14.398 -7.074 1 98.5 492 SER A CA 1
ATOM 3775 C C . SER A 1 492 ? 3.113 -13.68 -5.805 1 98.5 492 SER A C 1
ATOM 3777 O O . SER A 1 492 ? 4.184 -13.953 -5.262 1 98.5 492 SER A O 1
ATOM 3779 N N . HIS A 1 493 ? 2.244 -12.805 -5.395 1 97.19 493 HIS A N 1
ATOM 3780 C CA . HIS A 1 493 ? 2.324 -12.102 -4.121 1 97.19 493 HIS A CA 1
ATOM 3781 C C . HIS A 1 493 ? 1.825 -12.977 -2.975 1 97.19 493 HIS A C 1
ATOM 3783 O O . HIS A 1 493 ? 1.587 -14.172 -3.158 1 97.19 493 HIS A O 1
ATOM 3789 N N . ARG A 1 494 ? 1.808 -12.375 -1.737 1 96.06 494 ARG A N 1
ATOM 3790 C CA . ARG A 1 494 ? 1.119 -12.875 -0.551 1 96.06 494 ARG A CA 1
ATOM 3791 C C . ARG A 1 494 ? 0.093 -11.859 -0.048 1 96.06 494 ARG A C 1
ATOM 3793 O O . ARG A 1 494 ? 0.159 -10.68 -0.391 1 96.06 494 ARG A O 1
ATOM 3800 N N . SER A 1 495 ? -0.872 -12.383 0.719 1 95.56 495 SER A N 1
ATOM 3801 C CA . SER A 1 495 ? -1.88 -11.492 1.282 1 95.56 495 SER A CA 1
ATOM 3802 C C . SER A 1 495 ? -1.241 -10.422 2.166 1 95.56 495 SER A C 1
ATOM 3804 O O . SER A 1 495 ? -1.667 -9.266 2.156 1 95.56 495 SER A O 1
ATOM 3806 N N . GLY A 1 496 ? -0.233 -10.773 3.006 1 97.06 496 GLY A N 1
ATOM 3807 C CA . GLY A 1 496 ? 0.526 -9.828 3.812 1 97.06 496 GLY A CA 1
ATOM 3808 C C . GLY A 1 496 ? 1.785 -9.336 3.125 1 97.06 496 GLY A C 1
ATOM 3809 O O . GLY A 1 496 ? 2.896 -9.633 3.564 1 97.06 496 GLY A O 1
ATOM 3810 N N . GLU A 1 497 ? 1.527 -8.531 2.088 1 97.56 497 GLU A N 1
ATOM 3811 C CA . GLU A 1 497 ? 2.621 -7.969 1.301 1 97.56 497 GLU A CA 1
ATOM 3812 C C . GLU A 1 497 ? 3.197 -6.719 1.966 1 97.56 497 GLU A C 1
ATOM 3814 O O . GLU A 1 497 ? 2.607 -6.184 2.908 1 97.56 497 GLU A O 1
ATOM 3819 N N . THR A 1 498 ? 4.355 -6.363 1.476 1 98.25 498 THR A N 1
ATOM 3820 C CA . THR A 1 498 ? 4.918 -5.039 1.697 1 98.25 498 THR A CA 1
ATOM 3821 C C . THR A 1 498 ? 4.996 -4.254 0.389 1 98.25 498 THR A C 1
ATOM 3823 O O . THR A 1 498 ? 4.516 -4.723 -0.647 1 98.25 498 THR A O 1
ATOM 3826 N N . GLU A 1 499 ? 5.578 -3.049 0.438 1 98 499 GLU A N 1
ATOM 3827 C CA . GLU A 1 499 ? 5.727 -2.244 -0.771 1 98 499 GLU A CA 1
ATOM 3828 C C . GLU A 1 499 ? 7.004 -2.609 -1.521 1 98 499 GLU A C 1
ATOM 3830 O O . GLU A 1 499 ? 7.336 -1.987 -2.533 1 98 499 GLU A O 1
ATOM 3835 N N . ASP A 1 500 ? 7.73 -3.65 -1.032 1 98.62 500 ASP A N 1
ATOM 3836 C CA . ASP A 1 500 ? 8.891 -4.152 -1.76 1 98.62 500 ASP A CA 1
ATOM 3837 C C . ASP A 1 500 ? 8.484 -4.699 -3.127 1 98.62 500 ASP A C 1
ATOM 3839 O O . ASP A 1 500 ? 7.586 -5.535 -3.227 1 98.62 500 ASP A O 1
ATOM 3843 N N . THR A 1 501 ? 9.164 -4.258 -4.152 1 98.69 501 THR A N 1
ATOM 3844 C CA . THR A 1 501 ? 8.703 -4.539 -5.508 1 98.69 501 THR A CA 1
ATOM 3845 C C . THR A 1 501 ? 9.477 -5.707 -6.109 1 98.69 501 THR A C 1
ATOM 3847 O O . THR A 1 501 ? 9.484 -5.891 -7.328 1 98.69 501 THR A O 1
ATOM 3850 N N . PHE A 1 502 ? 10.164 -6.512 -5.34 1 98.88 502 PHE A N 1
ATOM 3851 C CA . PHE A 1 502 ? 11.109 -7.516 -5.816 1 98.88 502 PHE A CA 1
ATOM 3852 C C . PHE A 1 502 ? 10.469 -8.391 -6.887 1 98.88 502 PHE A C 1
ATOM 3854 O O . PHE A 1 502 ? 11.102 -8.703 -7.898 1 98.88 502 PHE A O 1
ATOM 3861 N N . ILE A 1 503 ? 9.234 -8.812 -6.77 1 98.88 503 ILE A N 1
ATOM 3862 C CA . ILE A 1 503 ? 8.656 -9.82 -7.648 1 98.88 503 ILE A CA 1
ATOM 3863 C C . ILE A 1 503 ? 8.352 -9.195 -9.008 1 98.88 503 ILE A C 1
ATOM 3865 O O . ILE A 1 503 ? 8.125 -9.914 -9.992 1 98.88 503 ILE A O 1
ATOM 3869 N N . ALA A 1 504 ? 8.219 -7.867 -9.039 1 98.94 504 ALA A N 1
ATOM 3870 C CA . ALA A 1 504 ? 8.094 -7.23 -10.352 1 98.94 504 ALA A CA 1
ATOM 3871 C C . ALA A 1 504 ? 9.328 -7.5 -11.211 1 98.94 504 ALA A C 1
ATOM 3873 O O . ALA A 1 504 ? 9.211 -7.781 -12.406 1 98.94 504 ALA A O 1
ATOM 3874 N N . ASP A 1 505 ? 10.531 -7.418 -10.609 1 98.94 505 ASP A N 1
ATOM 3875 C CA . ASP A 1 505 ? 11.773 -7.711 -11.32 1 98.94 505 ASP A CA 1
ATOM 3876 C C . ASP A 1 505 ? 11.938 -9.211 -11.539 1 98.94 505 ASP A C 1
ATOM 3878 O O . ASP A 1 505 ? 12.461 -9.641 -12.57 1 98.94 505 ASP A O 1
ATOM 3882 N N . LEU A 1 506 ? 11.484 -9.984 -10.57 1 98.94 506 LEU A N 1
ATOM 3883 C CA . LEU A 1 506 ? 11.609 -11.438 -10.641 1 98.94 506 LEU A CA 1
ATOM 3884 C C . LEU A 1 506 ? 10.859 -11.984 -11.852 1 98.94 506 LEU A C 1
ATOM 3886 O O . LEU A 1 506 ? 11.406 -12.797 -12.609 1 98.94 506 LEU A O 1
ATOM 3890 N N . VAL A 1 507 ? 9.656 -11.562 -12.055 1 98.88 507 VAL A N 1
ATOM 3891 C CA . VAL A 1 507 ? 8.812 -12.102 -13.117 1 98.88 507 VAL A CA 1
ATOM 3892 C C . VAL A 1 507 ? 9.422 -11.773 -14.477 1 98.88 507 VAL A C 1
ATOM 3894 O O . VAL A 1 507 ? 9.359 -12.586 -15.406 1 98.88 507 VAL A O 1
ATOM 3897 N N . VAL A 1 508 ? 9.977 -10.586 -14.602 1 98.88 508 VAL A N 1
ATOM 3898 C CA . VAL A 1 508 ? 10.609 -10.172 -15.852 1 98.88 508 VAL A CA 1
ATOM 3899 C C . VAL A 1 508 ? 11.883 -10.984 -16.078 1 98.88 508 VAL A C 1
ATOM 3901 O O . VAL A 1 508 ? 12.094 -11.516 -17.172 1 98.88 508 VAL A O 1
ATOM 3904 N N . GLY A 1 509 ? 12.695 -11.117 -15.047 1 98.75 509 GLY A N 1
ATOM 3905 C CA . GLY A 1 509 ? 13.953 -11.844 -15.164 1 98.75 509 GLY A CA 1
ATOM 3906 C C . GLY A 1 509 ? 13.766 -13.328 -15.445 1 98.75 509 GLY A C 1
ATOM 3907 O O . GLY A 1 509 ? 14.531 -13.922 -16.203 1 98.75 509 GLY A O 1
ATOM 3908 N N . LEU A 1 510 ? 12.75 -13.883 -14.852 1 98.62 510 LEU A N 1
ATOM 3909 C CA . LEU A 1 510 ? 12.477 -15.312 -15.023 1 98.62 510 LEU A CA 1
ATOM 3910 C C . LEU A 1 510 ? 11.719 -15.562 -16.312 1 98.62 510 LEU A C 1
ATOM 3912 O O . LEU A 1 510 ? 11.609 -16.703 -16.766 1 98.62 510 LEU A O 1
ATOM 3916 N N . CYS A 1 511 ? 11.164 -14.539 -16.891 1 98.12 511 CYS A N 1
ATOM 3917 C CA . CYS A 1 511 ? 10.414 -14.625 -18.125 1 98.12 511 CYS A CA 1
ATOM 3918 C C . CYS A 1 511 ? 9.219 -15.562 -17.984 1 98.12 511 CYS A C 1
ATOM 3920 O O . CYS A 1 511 ? 9.016 -16.453 -18.812 1 98.12 511 CYS A O 1
ATOM 3922 N N . THR A 1 512 ? 8.445 -15.375 -16.922 1 97.94 512 THR A N 1
ATOM 3923 C CA . THR A 1 512 ? 7.371 -16.328 -16.641 1 97.94 512 THR A CA 1
ATOM 3924 C C . THR A 1 512 ? 6.109 -15.961 -17.422 1 97.94 512 THR A C 1
ATOM 3926 O O . THR A 1 512 ? 5.223 -16.797 -17.594 1 97.94 512 THR A O 1
ATOM 3929 N N . GLY A 1 513 ? 5.902 -14.758 -17.828 1 97.94 513 GLY A N 1
ATOM 3930 C CA . GLY A 1 513 ? 4.801 -14.336 -18.688 1 97.94 513 GLY A CA 1
ATOM 3931 C C . GLY A 1 513 ? 3.564 -13.938 -17.906 1 97.94 513 GLY A C 1
ATOM 3932 O O . GLY A 1 513 ? 2.625 -13.375 -18.469 1 97.94 513 GLY A O 1
ATOM 3933 N N . GLN A 1 514 ? 3.477 -14.234 -16.625 1 98.5 514 GLN A N 1
ATOM 3934 C CA . GLN A 1 514 ? 2.307 -13.898 -15.812 1 98.5 514 GLN A CA 1
ATOM 3935 C C . GLN A 1 514 ? 2.707 -13.516 -14.398 1 98.5 514 GLN A C 1
ATOM 3937 O O . GLN A 1 514 ? 3.629 -14.102 -13.82 1 98.5 514 GLN A O 1
ATOM 3942 N N . ILE A 1 515 ? 1.972 -12.555 -13.828 1 98.88 515 ILE A N 1
ATOM 3943 C CA . ILE A 1 515 ? 2.164 -12.148 -12.445 1 98.88 515 ILE A CA 1
ATOM 3944 C C . ILE A 1 515 ? 0.807 -11.977 -11.766 1 98.88 515 ILE A C 1
ATOM 3946 O O . ILE A 1 515 ? -0.128 -11.438 -12.359 1 98.88 515 ILE A O 1
ATOM 3950 N N . LYS A 1 516 ? 0.654 -12.586 -10.602 1 98.81 516 LYS A N 1
ATOM 3951 C CA . LYS A 1 516 ? -0.502 -12.406 -9.727 1 98.81 516 LYS A CA 1
ATOM 3952 C C . LYS A 1 516 ? -0.145 -11.562 -8.508 1 98.81 516 LYS A C 1
ATOM 3954 O O . LYS A 1 516 ? 0.469 -12.055 -7.562 1 98.81 516 LYS A O 1
ATOM 3959 N N . THR A 1 517 ? -0.522 -10.219 -8.586 1 98.31 517 THR A N 1
ATOM 3960 C CA . THR A 1 517 ? -0.135 -9.398 -7.449 1 98.31 517 THR A CA 1
ATOM 3961 C C . THR A 1 517 ? -1.263 -8.445 -7.062 1 98.31 517 THR A C 1
ATOM 3963 O O . THR A 1 517 ? -1.011 -7.316 -6.637 1 98.31 517 THR A O 1
ATOM 3966 N N . GLY A 1 518 ? -2.564 -8.867 -7.258 1 98.44 518 GLY A N 1
ATOM 3967 C CA . GLY A 1 518 ? -3.721 -8.195 -6.684 1 98.44 518 GLY A CA 1
ATOM 3968 C C . GLY A 1 518 ? -4.402 -7.25 -7.652 1 98.44 518 GLY A C 1
ATOM 3969 O O . GLY A 1 518 ? -4.004 -7.141 -8.812 1 98.44 518 GLY A O 1
ATOM 3970 N N . ALA A 1 519 ? -5.492 -6.574 -7.199 1 98.81 519 ALA A N 1
ATOM 3971 C CA . ALA A 1 519 ? -6.262 -5.59 -7.957 1 98.81 519 ALA A CA 1
ATOM 3972 C C . ALA A 1 519 ? -5.488 -4.285 -8.109 1 98.81 519 ALA A C 1
ATOM 3974 O O . ALA A 1 519 ? -4.469 -4.078 -7.441 1 98.81 519 ALA A O 1
ATOM 3975 N N . PRO A 1 520 ? -5.887 -3.434 -9.094 1 98.62 520 PRO A N 1
ATOM 3976 C CA . PRO A 1 520 ? -5.328 -2.08 -9.117 1 98.62 520 PRO A CA 1
ATOM 3977 C C . PRO A 1 520 ? -5.793 -1.229 -7.941 1 98.62 520 PRO A C 1
ATOM 3979 O O . PRO A 1 520 ? -6.5 -0.235 -8.133 1 98.62 520 PRO A O 1
ATOM 3982 N N . CYS A 1 521 ? -5.367 -1.634 -6.828 1 98.31 521 CYS A N 1
ATOM 3983 C CA . CYS A 1 521 ? -5.738 -1.066 -5.539 1 98.31 521 CYS A CA 1
ATOM 3984 C C . CYS A 1 521 ? -4.672 -1.351 -4.488 1 98.31 521 CYS A C 1
ATOM 3986 O O . CYS A 1 521 ? -3.957 -2.352 -4.578 1 98.31 521 CYS A O 1
ATOM 3988 N N . ARG A 1 522 ? -4.543 -0.407 -3.498 1 98.31 522 ARG A N 1
ATOM 3989 C CA . ARG A 1 522 ? -3.607 -0.564 -2.391 1 98.31 522 ARG A CA 1
ATOM 3990 C C . ARG A 1 522 ? -2.166 -0.605 -2.889 1 98.31 522 ARG A C 1
ATOM 3992 O O . ARG A 1 522 ? -1.882 -1.2 -3.932 1 98.31 522 ARG A O 1
ATOM 3999 N N . SER A 1 523 ? -1.242 -0.114 -2.168 1 98.44 523 SER A N 1
ATOM 4000 C CA . SER A 1 523 ? 0.082 0.16 -2.717 1 98.44 523 SER A CA 1
ATOM 4001 C C . SER A 1 523 ? 0.971 -1.078 -2.66 1 98.44 523 SER A C 1
ATOM 4003 O O . SER A 1 523 ? 1.955 -1.177 -3.396 1 98.44 523 SER A O 1
ATOM 4005 N N . GLU A 1 524 ? 0.656 -2.047 -1.731 1 98.5 524 GLU A N 1
ATOM 4006 C CA . GLU A 1 524 ? 1.476 -3.254 -1.763 1 98.5 524 GLU A CA 1
ATOM 4007 C C . GLU A 1 524 ? 1.266 -4.031 -3.059 1 98.5 524 GLU A C 1
ATOM 4009 O O . GLU A 1 524 ? 2.105 -4.848 -3.441 1 98.5 524 GLU A O 1
ATOM 4014 N N . ARG A 1 525 ? 0.169 -3.75 -3.779 1 98.56 525 ARG A N 1
ATOM 4015 C CA . ARG A 1 525 ? -0.072 -4.293 -5.113 1 98.56 525 ARG A CA 1
ATOM 4016 C C . ARG A 1 525 ? 0.477 -3.365 -6.191 1 98.56 525 ARG A C 1
ATOM 4018 O O . ARG A 1 525 ? 1.308 -3.773 -7.004 1 98.56 525 ARG A O 1
ATOM 4025 N N . LEU A 1 526 ? 0.102 -2.1 -6.094 1 98.62 526 LEU A N 1
ATOM 4026 C CA . LEU A 1 526 ? 0.365 -1.14 -7.16 1 98.62 526 LEU A CA 1
ATOM 4027 C C . LEU A 1 526 ? 1.854 -0.824 -7.254 1 98.62 526 LEU A C 1
ATOM 4029 O O . LEU A 1 526 ? 2.357 -0.497 -8.336 1 98.62 526 LEU A O 1
ATOM 4033 N N . ALA A 1 527 ? 2.549 -0.939 -6.141 1 98.75 527 ALA A N 1
ATOM 4034 C CA . ALA A 1 527 ? 3.992 -0.723 -6.199 1 98.75 527 ALA A CA 1
ATOM 4035 C C . ALA A 1 527 ? 4.648 -1.663 -7.207 1 98.75 527 ALA A C 1
ATOM 4037 O O . ALA A 1 527 ? 5.57 -1.269 -7.926 1 98.75 527 ALA A O 1
ATOM 4038 N N . LYS A 1 528 ? 4.211 -2.914 -7.285 1 98.81 528 LYS A N 1
ATOM 4039 C CA . LYS A 1 528 ? 4.766 -3.902 -8.203 1 98.81 528 LYS A CA 1
ATOM 4040 C C . LYS A 1 528 ? 4.391 -3.582 -9.648 1 98.81 528 LYS A C 1
ATOM 4042 O O . LYS A 1 528 ? 5.227 -3.682 -10.547 1 98.81 528 LYS A O 1
ATOM 4047 N N . TYR A 1 529 ? 3.16 -3.199 -9.836 1 98.94 529 TYR A N 1
ATOM 4048 C CA . TYR A 1 529 ? 2.711 -2.83 -11.172 1 98.94 529 TYR A CA 1
ATOM 4049 C C . TYR A 1 529 ? 3.434 -1.584 -11.664 1 98.94 529 TYR A C 1
ATOM 4051 O O . TYR A 1 529 ? 3.844 -1.516 -12.828 1 98.94 529 TYR A O 1
ATOM 4059 N N . ASN A 1 530 ? 3.547 -0.585 -10.797 1 98.88 530 ASN A N 1
ATOM 4060 C CA . ASN A 1 530 ? 4.277 0.624 -11.156 1 98.88 530 ASN A CA 1
ATOM 4061 C C . ASN A 1 530 ? 5.734 0.319 -11.492 1 98.88 530 ASN A C 1
ATOM 4063 O O . ASN A 1 530 ? 6.305 0.926 -12.398 1 98.88 530 ASN A O 1
ATOM 4067 N N . GLN A 1 531 ? 6.352 -0.621 -10.773 1 98.88 531 GLN A N 1
ATOM 4068 C CA . GLN A 1 531 ? 7.715 -1.038 -11.102 1 98.88 531 GLN A CA 1
ATOM 4069 C C . GLN A 1 531 ? 7.777 -1.685 -12.484 1 98.88 531 GLN A C 1
ATOM 4071 O O . GLN A 1 531 ? 8.734 -1.474 -13.227 1 98.88 531 GLN A O 1
ATOM 4076 N N . LEU A 1 532 ? 6.77 -2.463 -12.797 1 98.94 532 LEU A N 1
ATOM 4077 C CA . LEU A 1 532 ? 6.738 -3.092 -14.117 1 98.94 532 LEU A CA 1
ATOM 4078 C C . LEU A 1 532 ? 6.594 -2.043 -15.219 1 98.94 532 LEU A C 1
ATOM 4080 O O . LEU A 1 532 ? 7.172 -2.188 -16.297 1 98.94 532 LEU A O 1
ATOM 4084 N N . MET A 1 533 ? 5.812 -1.011 -14.984 1 98.88 533 MET A N 1
ATOM 4085 C CA . MET A 1 533 ? 5.719 0.089 -15.938 1 98.88 533 MET A CA 1
ATOM 4086 C C . MET A 1 533 ? 7.059 0.796 -16.094 1 98.88 533 MET A C 1
ATOM 4088 O O . MET A 1 533 ? 7.434 1.197 -17.188 1 98.88 533 MET A O 1
ATOM 4092 N N . ARG A 1 534 ? 7.77 0.985 -15.016 1 98.81 534 ARG A N 1
ATOM 4093 C CA . ARG A 1 534 ? 9.109 1.567 -15.086 1 98.81 534 ARG A CA 1
ATOM 4094 C C . ARG A 1 534 ? 10.047 0.694 -15.914 1 98.81 534 ARG A C 1
ATOM 4096 O O . ARG A 1 534 ? 10.844 1.206 -16.688 1 98.81 534 ARG A O 1
ATOM 4103 N N . ILE A 1 535 ? 9.977 -0.631 -15.688 1 98.88 535 ILE A N 1
ATOM 4104 C CA . ILE A 1 535 ? 10.82 -1.568 -16.422 1 98.88 535 ILE A CA 1
ATOM 4105 C C . ILE A 1 535 ? 10.516 -1.476 -17.922 1 98.88 535 ILE A C 1
ATOM 4107 O O . ILE A 1 535 ? 11.43 -1.468 -18.75 1 98.88 535 ILE A O 1
ATOM 4111 N N . GLU A 1 536 ? 9.211 -1.427 -18.219 1 98.81 536 GLU A N 1
ATOM 4112 C CA . GLU A 1 536 ? 8.828 -1.297 -19.625 1 98.81 536 GLU A CA 1
ATOM 4113 C C . GLU A 1 536 ? 9.43 -0.039 -20.25 1 98.81 536 GLU A C 1
ATOM 4115 O O . GLU A 1 536 ? 9.945 -0.076 -21.375 1 98.81 536 GLU A O 1
ATOM 4120 N N . GLU A 1 537 ? 9.336 1.039 -19.531 1 98.31 537 GLU A N 1
ATOM 4121 C CA . GLU A 1 537 ? 9.914 2.293 -20 1 98.31 537 GLU A CA 1
ATOM 4122 C C . GLU A 1 537 ? 11.414 2.166 -20.203 1 98.31 537 GLU A C 1
ATOM 4124 O O . GLU A 1 537 ? 11.953 2.65 -21.203 1 98.31 537 GLU A O 1
ATOM 4129 N N . GLU A 1 538 ? 12.039 1.556 -19.312 1 97.88 538 GLU A N 1
ATOM 4130 C CA . GLU A 1 538 ? 13.492 1.387 -19.359 1 97.88 538 GLU A CA 1
ATOM 4131 C C . GLU A 1 538 ? 13.898 0.543 -20.562 1 97.88 538 GLU A C 1
ATOM 4133 O O . GLU A 1 538 ? 14.898 0.839 -21.234 1 97.88 538 GLU A O 1
ATOM 4138 N N . LEU A 1 539 ? 13.172 -0.452 -20.828 1 98.25 539 LEU A N 1
ATOM 4139 C CA . LEU A 1 539 ? 13.477 -1.355 -21.922 1 98.25 539 LEU A CA 1
ATOM 4140 C C . LEU A 1 539 ? 13.227 -0.674 -23.266 1 98.25 539 LEU A C 1
ATOM 4142 O O . LEU A 1 539 ? 13.859 -1.02 -24.266 1 98.25 539 LEU A O 1
ATOM 4146 N N . GLY A 1 540 ? 12.258 0.273 -23.359 1 97.25 540 GLY A N 1
ATOM 4147 C CA . GLY A 1 540 ? 11.969 0.996 -24.594 1 97.25 540 GLY A CA 1
ATOM 4148 C C . GLY A 1 540 ? 11.57 0.086 -25.734 1 97.25 540 GLY A C 1
ATOM 4149 O O . GLY A 1 540 ? 10.672 -0.746 -25.594 1 97.25 540 GLY A O 1
ATOM 4150 N N . ASP A 1 541 ? 12.352 0.123 -26.766 1 96.5 541 ASP A N 1
ATOM 4151 C CA . ASP A 1 541 ? 12.047 -0.624 -27.984 1 96.5 541 ASP A CA 1
ATOM 4152 C C . ASP A 1 541 ? 12.305 -2.117 -27.781 1 96.5 541 ASP A C 1
ATOM 4154 O O . ASP A 1 541 ? 11.828 -2.939 -28.578 1 96.5 541 ASP A O 1
ATOM 4158 N N . LYS A 1 542 ? 13.008 -2.455 -26.734 1 96.19 542 LYS A N 1
ATOM 4159 C CA . LYS A 1 542 ? 13.312 -3.857 -26.469 1 96.19 542 LYS A CA 1
ATOM 4160 C C . LYS A 1 542 ? 12.234 -4.508 -25.609 1 96.19 542 LYS A C 1
ATOM 4162 O O . LYS A 1 542 ? 12.25 -5.723 -25.391 1 96.19 542 LYS A O 1
ATOM 4167 N N . ALA A 1 543 ? 11.289 -3.74 -25.188 1 97.94 543 ALA A N 1
ATOM 4168 C CA . ALA A 1 543 ? 10.227 -4.285 -24.344 1 97.94 543 ALA A CA 1
ATOM 4169 C C . ALA A 1 543 ? 9.336 -5.242 -25.141 1 97.94 543 ALA A C 1
ATOM 4171 O O . ALA A 1 543 ? 8.969 -4.953 -26.281 1 97.94 543 ALA A O 1
ATOM 4172 N N . ARG A 1 544 ? 9.109 -6.371 -24.594 1 97.88 544 ARG A N 1
ATOM 4173 C CA . ARG A 1 544 ? 8.164 -7.355 -25.109 1 97.88 544 ARG A CA 1
ATOM 4174 C C . ARG A 1 544 ? 7.133 -7.738 -24.062 1 97.88 544 ARG A C 1
ATOM 4176 O O . ARG A 1 544 ? 7.469 -7.883 -22.875 1 97.88 544 ARG A O 1
ATOM 4183 N N . PHE A 1 545 ? 5.922 -7.855 -24.484 1 98.5 545 PHE A N 1
ATOM 4184 C CA . PHE A 1 545 ? 4.797 -8.195 -23.625 1 98.5 545 PHE A CA 1
ATOM 4185 C C . PHE A 1 545 ? 4.246 -9.57 -23.969 1 98.5 545 PHE A C 1
ATOM 4187 O O . PHE A 1 545 ? 4.062 -9.891 -25.156 1 98.5 545 PHE A O 1
ATOM 4194 N N . ALA A 1 546 ? 4.012 -10.422 -22.953 1 98.56 546 ALA A N 1
ATOM 4195 C CA . ALA A 1 546 ? 3.641 -11.812 -23.188 1 98.56 546 ALA A CA 1
ATOM 4196 C C . ALA A 1 546 ? 2.316 -11.914 -23.938 1 98.56 546 ALA A C 1
ATOM 4198 O O . ALA A 1 546 ? 2.166 -12.742 -24.844 1 98.56 546 ALA A O 1
ATOM 4199 N N . GLY A 1 547 ? 1.271 -11.094 -23.5 1 98.06 547 GLY A N 1
ATOM 4200 C CA . GLY A 1 547 ? -0.014 -11.062 -24.188 1 98.06 547 GLY A CA 1
ATOM 4201 C C . GLY A 1 547 ? -0.678 -12.422 -24.266 1 98.06 547 GLY A C 1
ATOM 4202 O O . GLY A 1 547 ? -0.817 -13.117 -23.266 1 98.06 547 GLY A O 1
ATOM 4203 N N . LYS A 1 548 ? -1.03 -12.82 -25.438 1 97.62 548 LYS A N 1
ATOM 4204 C CA . LYS A 1 548 ? -1.78 -14.047 -25.656 1 97.62 548 LYS A CA 1
ATOM 4205 C C . LYS A 1 548 ? -0.908 -15.273 -25.406 1 97.62 548 LYS A C 1
ATOM 4207 O O . LYS A 1 548 ? -1.42 -16.391 -25.25 1 97.62 548 LYS A O 1
ATOM 4212 N N . ASP A 1 549 ? 0.41 -15.078 -25.312 1 98 549 ASP A N 1
ATOM 4213 C CA . ASP A 1 549 ? 1.334 -16.172 -25.031 1 98 549 ASP A CA 1
ATOM 4214 C C . ASP A 1 549 ? 1.696 -16.219 -23.547 1 98 549 ASP A C 1
ATOM 4216 O O . ASP A 1 549 ? 2.805 -16.625 -23.188 1 98 549 ASP A O 1
ATOM 4220 N N . PHE A 1 550 ? 0.795 -15.781 -22.688 1 98.06 550 PHE A N 1
ATOM 4221 C CA . PHE A 1 550 ? 1.063 -15.617 -21.266 1 98.06 550 PHE A CA 1
ATOM 4222 C C . PHE A 1 550 ? 1.447 -16.953 -20.625 1 98.06 550 PHE A C 1
ATOM 4224 O O . PHE A 1 550 ? 2.189 -16.984 -19.641 1 98.06 550 PHE A O 1
ATOM 4231 N N . ARG A 1 551 ? 1.036 -18.094 -21.141 1 97.25 551 ARG A N 1
ATOM 4232 C CA . ARG A 1 551 ? 1.306 -19.406 -20.578 1 97.25 551 ARG A CA 1
ATOM 4233 C C . ARG A 1 551 ? 2.723 -19.859 -20.906 1 97.25 551 ARG A C 1
ATOM 4235 O O . ARG A 1 551 ? 3.375 -20.516 -20.078 1 97.25 551 ARG A O 1
ATOM 4242 N N . HIS A 1 552 ? 3.09 -19.531 -22.141 1 94.69 552 HIS A N 1
ATOM 4243 C CA . HIS A 1 552 ? 4.406 -19.859 -22.672 1 94.69 552 HIS A CA 1
ATOM 4244 C C . HIS A 1 552 ? 5 -18.703 -23.469 1 94.69 552 HIS A C 1
ATOM 4246 O O . HIS A 1 552 ? 4.969 -18.703 -24.703 1 94.69 552 HIS A O 1
ATOM 4252 N N . PRO A 1 553 ? 5.566 -17.812 -22.703 1 93.5 553 PRO A N 1
ATOM 4253 C CA . PRO A 1 553 ? 6.047 -16.625 -23.391 1 93.5 553 PRO A CA 1
ATOM 4254 C C . PRO A 1 553 ? 7.102 -16.922 -24.453 1 93.5 553 PRO A C 1
ATOM 4256 O O . PRO A 1 553 ? 7.953 -17.797 -24.234 1 93.5 553 PRO A O 1
ATOM 4259 N N . LYS A 1 554 ? 6.984 -16.266 -25.609 1 81.81 554 LYS A N 1
ATOM 4260 C CA . LYS A 1 554 ? 7.934 -16.391 -26.703 1 81.81 554 LYS A CA 1
ATOM 4261 C C . LYS A 1 554 ? 9.023 -15.32 -26.625 1 81.81 554 LYS A C 1
ATOM 4263 O O . LYS A 1 554 ? 8.727 -14.117 -26.656 1 81.81 554 LYS A O 1
ATOM 4268 N N . LEU A 1 555 ? 10.164 -15.664 -26.375 1 78.94 555 LEU A N 1
ATOM 4269 C CA . LEU A 1 555 ? 11.273 -14.727 -26.219 1 78.94 555 LEU A CA 1
ATOM 4270 C C . LEU A 1 555 ? 11.906 -14.422 -27.578 1 78.94 555 LEU A C 1
ATOM 4272 O O . LEU A 1 555 ? 11.945 -15.289 -28.453 1 78.94 555 LEU A O 1
ATOM 4276 N N . PRO B 1 1 ? 42.375 -9.945 21.125 1 20.25 1 PRO B N 1
ATOM 4277 C CA . PRO B 1 1 ? 41.469 -9.172 21.969 1 20.25 1 PRO B CA 1
ATOM 4278 C C . PRO B 1 1 ? 41.469 -7.676 21.656 1 20.25 1 PRO B C 1
ATOM 4280 O O . PRO B 1 1 ? 40.75 -6.902 22.266 1 20.25 1 PRO B O 1
ATOM 4283 N N . GLY B 1 2 ? 41.656 -7.324 20.547 1 21.55 2 GLY B N 1
ATOM 4284 C CA . GLY B 1 2 ? 42.438 -7.172 19.344 1 21.55 2 GLY B CA 1
ATOM 4285 C C . GLY B 1 2 ? 42.219 -5.852 18.625 1 21.55 2 GLY B C 1
ATOM 4286 O O . GLY B 1 2 ? 41.094 -5.539 18.25 1 21.55 2 GLY B O 1
ATOM 4287 N N . ASP B 1 3 ? 42.938 -4.812 19.047 1 22.06 3 ASP B N 1
ATOM 4288 C CA . ASP B 1 3 ? 43.125 -3.377 18.875 1 22.06 3 ASP B CA 1
ATOM 4289 C C . ASP B 1 3 ? 43.188 -3.016 17.391 1 22.06 3 ASP B C 1
ATOM 4291 O O . ASP B 1 3 ? 44.281 -2.885 16.828 1 22.06 3 ASP B O 1
ATOM 4295 N N . SER B 1 4 ? 42.531 -3.893 16.578 1 22.17 4 SER B N 1
ATOM 4296 C CA . SER B 1 4 ? 42.875 -3.654 15.18 1 22.17 4 SER B CA 1
ATOM 4297 C C . SER B 1 4 ? 42.625 -2.193 14.805 1 22.17 4 SER B C 1
ATOM 4299 O O . SER B 1 4 ? 41.688 -1.572 15.25 1 22.17 4 SER B O 1
ATOM 4301 N N . PRO B 1 5 ? 43.656 -1.518 14.414 1 24.89 5 PRO B N 1
ATOM 4302 C CA . PRO B 1 5 ? 43.781 -0.085 14.133 1 24.89 5 PRO B CA 1
ATOM 4303 C C . PRO B 1 5 ? 42.75 0.397 13.117 1 24.89 5 PRO B C 1
ATOM 4305 O O . PRO B 1 5 ? 42.562 -0.227 12.062 1 24.89 5 PRO B O 1
ATOM 4308 N N . GLU B 1 6 ? 41.531 0.794 13.586 1 22.23 6 GLU B N 1
ATOM 4309 C CA . GLU B 1 6 ? 40.375 1.387 12.906 1 22.23 6 GLU B CA 1
ATOM 4310 C C . GLU B 1 6 ? 40.812 2.535 12 1 22.23 6 GLU B C 1
ATOM 4312 O O . GLU B 1 6 ? 41.406 3.52 12.461 1 22.23 6 GLU B O 1
ATOM 4317 N N . PHE B 1 7 ? 41.406 2.127 10.844 1 21.66 7 PHE B N 1
ATOM 4318 C CA . PHE B 1 7 ? 41.844 3.129 9.875 1 21.66 7 PHE B CA 1
ATOM 4319 C C . PHE B 1 7 ? 40.719 4.109 9.57 1 21.66 7 PHE B C 1
ATOM 4321 O O . PHE B 1 7 ? 39.656 3.709 9.125 1 21.66 7 PHE B O 1
ATOM 4328 N N . LEU B 1 8 ? 40.469 5.082 10.445 1 20.62 8 LEU B N 1
ATOM 4329 C CA . LEU B 1 8 ? 39.562 6.238 10.398 1 20.62 8 LEU B CA 1
ATOM 4330 C C . LEU B 1 8 ? 39.781 7.023 9.102 1 20.62 8 LEU B C 1
ATOM 4332 O O . LEU B 1 8 ? 40.812 7.637 8.906 1 20.62 8 LEU B O 1
ATOM 4336 N N . TYR B 1 9 ? 39.594 6.344 7.965 1 20.92 9 TYR B N 1
ATOM 4337 C CA . TYR B 1 9 ? 39.719 7.203 6.793 1 20.92 9 TYR B CA 1
ATOM 4338 C C . TYR B 1 9 ? 38.781 8.406 6.895 1 20.92 9 TYR B C 1
ATOM 4340 O O . TYR B 1 9 ? 37.562 8.25 6.941 1 20.92 9 TYR B O 1
ATOM 4348 N N . PHE B 1 10 ? 39.094 9.352 7.773 1 21.52 10 PHE B N 1
ATOM 4349 C CA . PHE B 1 10 ? 38.438 10.648 7.973 1 21.52 10 PHE B CA 1
ATOM 4350 C C . PHE B 1 10 ? 38.375 11.422 6.66 1 21.52 10 PHE B C 1
ATOM 4352 O O . PHE B 1 10 ? 39.375 11.797 6.09 1 21.52 10 PHE B O 1
ATOM 4359 N N . SER B 1 11 ? 37.594 10.961 5.699 1 20.91 11 SER B N 1
ATOM 4360 C CA . SER B 1 11 ? 37.375 11.898 4.605 1 20.91 11 SER B CA 1
ATOM 4361 C C . SER B 1 11 ? 36.969 13.273 5.125 1 20.91 11 SER B C 1
ATOM 4363 O O . SER B 1 11 ? 35.938 13.406 5.777 1 20.91 11 SER B O 1
ATOM 4365 N N . CYS B 1 12 ? 37.844 14.016 5.691 1 21.38 12 CYS B N 1
ATOM 4366 C CA . CYS B 1 12 ? 37.875 15.305 6.367 1 21.38 12 CYS B CA 1
ATOM 4367 C C . CYS B 1 12 ? 37.188 16.359 5.52 1 21.38 12 CYS B C 1
ATOM 4369 O O . CYS B 1 12 ? 37.688 16.766 4.469 1 21.38 12 CYS B O 1
ATOM 4371 N N . THR B 1 13 ? 35.906 16.172 5.203 1 20.67 13 THR B N 1
ATOM 4372 C CA . THR B 1 13 ? 35.219 17.328 4.625 1 20.67 13 THR B CA 1
ATOM 4373 C C . THR B 1 13 ? 35.469 18.578 5.465 1 20.67 13 THR B C 1
ATOM 4375 O O . THR B 1 13 ? 35.375 18.531 6.691 1 20.67 13 THR B O 1
ATOM 4378 N N . ALA B 1 14 ? 36.219 19.516 4.945 1 22.23 14 ALA B N 1
ATOM 4379 C CA . ALA B 1 14 ? 36.625 20.812 5.469 1 22.23 14 ALA B CA 1
ATOM 4380 C C . ALA B 1 14 ? 35.438 21.578 6.043 1 22.23 14 ALA B C 1
ATOM 4382 O O . ALA B 1 14 ? 34.5 21.906 5.324 1 22.23 14 ALA B O 1
ATOM 4383 N N . ILE B 1 15 ? 34.969 21.125 7.176 1 21.94 15 ILE B N 1
ATOM 4384 C CA . ILE B 1 15 ? 33.938 21.906 7.875 1 21.94 15 ILE B CA 1
ATOM 4385 C C . ILE B 1 15 ? 34.438 23.328 8.133 1 21.94 15 ILE B C 1
ATOM 4387 O O . ILE B 1 15 ? 35.469 23.5 8.812 1 21.94 15 ILE B O 1
ATOM 4391 N N . ILE B 1 16 ? 34.25 24.219 7.191 1 20.66 16 ILE B N 1
ATOM 4392 C CA . ILE B 1 16 ? 34.625 25.609 7.336 1 20.66 16 ILE B CA 1
ATOM 4393 C C . ILE B 1 16 ? 33.938 26.219 8.555 1 20.66 16 ILE B C 1
ATOM 4395 O O . ILE B 1 16 ? 32.719 26.234 8.625 1 20.66 16 ILE B O 1
ATOM 4399 N N . PHE B 1 17 ? 34.469 25.953 9.68 1 21.78 17 PHE B N 1
ATOM 4400 C CA . PHE B 1 17 ? 33.969 26.531 10.922 1 21.78 17 PHE B CA 1
ATOM 4401 C C . PHE B 1 17 ? 33.969 28.062 10.844 1 21.78 17 PHE B C 1
ATOM 4403 O O . PHE B 1 17 ? 35 28.656 10.484 1 21.78 17 PHE B O 1
ATOM 4410 N N . GLU B 1 18 ? 32.812 28.594 10.5 1 20.72 18 GLU B N 1
ATOM 4411 C CA . GLU B 1 18 ? 32.688 30.047 10.586 1 20.72 18 GLU B CA 1
ATOM 4412 C C . GLU B 1 18 ? 33.031 30.547 11.984 1 20.72 18 GLU B C 1
ATOM 4414 O O . GLU B 1 18 ? 32.469 30.094 12.977 1 20.72 18 GLU B O 1
ATOM 4419 N N . VAL B 1 19 ? 34.25 30.781 12.195 1 20.59 19 VAL B N 1
ATOM 4420 C CA . VAL B 1 19 ? 34.781 31.312 13.453 1 20.59 19 VAL B CA 1
ATOM 4421 C C . VAL B 1 19 ? 34.031 32.594 13.82 1 20.59 19 VAL B C 1
ATOM 4423 O O . VAL B 1 19 ? 34.031 33.562 13.031 1 20.59 19 VAL B O 1
ATOM 4426 N N . PRO B 1 20 ? 33 32.438 14.609 1 20.8 20 PRO B N 1
ATOM 4427 C CA . PRO B 1 20 ? 32.281 33.656 15.008 1 20.8 20 PRO B CA 1
ATOM 4428 C C . PRO B 1 20 ? 33.25 34.75 15.469 1 20.8 20 PRO B C 1
ATOM 4430 O O . PRO B 1 20 ? 34.312 34.469 16.031 1 20.8 20 PRO B O 1
ATOM 4433 N N . ALA B 1 21 ? 33.25 35.844 14.672 1 19.83 21 ALA B N 1
ATOM 4434 C CA . ALA B 1 21 ? 34.031 37.031 14.961 1 19.83 21 ALA B CA 1
ATOM 4435 C C . ALA B 1 21 ? 33.844 37.469 16.406 1 19.83 21 ALA B C 1
ATOM 4437 O O . ALA B 1 21 ? 32.719 37.594 16.891 1 19.83 21 ALA B O 1
ATOM 4438 N N . LEU B 1 22 ? 34.688 37.062 17.219 1 20.09 22 LEU B N 1
ATOM 4439 C CA . LEU B 1 22 ? 34.75 37.469 18.625 1 20.09 22 LEU B CA 1
ATOM 4440 C C . LEU B 1 22 ? 34.562 38.969 18.766 1 20.09 22 LEU B C 1
ATOM 4442 O O . LEU B 1 22 ? 35.344 39.75 18.188 1 20.09 22 LEU B O 1
ATOM 4446 N N . SER B 1 23 ? 33.188 39.344 18.75 1 18.5 23 SER B N 1
ATOM 4447 C CA . SER B 1 23 ? 32.906 40.75 18.953 1 18.5 23 SER B CA 1
ATOM 4448 C C . SER B 1 23 ? 33.688 41.281 20.156 1 18.5 23 SER B C 1
ATOM 4450 O O . SER B 1 23 ? 33.719 40.656 21.203 1 18.5 23 SER B O 1
ATOM 4452 N N . PRO B 1 24 ? 34.625 42.156 19.828 1 18.98 24 PRO B N 1
ATOM 4453 C CA . PRO B 1 24 ? 35.406 42.844 20.859 1 18.98 24 PRO B CA 1
ATOM 4454 C C . PRO B 1 24 ? 34.562 43.5 21.938 1 18.98 24 PRO B C 1
ATOM 4456 O O . PRO B 1 24 ? 33.406 43.875 21.688 1 18.98 24 PRO B O 1
ATOM 4459 N N . SER B 1 25 ? 34.625 43.062 23.156 1 18.98 25 SER B N 1
ATOM 4460 C CA . SER B 1 25 ? 34 43.531 24.375 1 18.98 25 SER B CA 1
ATOM 4461 C C . SER B 1 25 ? 34.094 45.062 24.484 1 18.98 25 SER B C 1
ATOM 4463 O O . SER B 1 25 ? 35.188 45.625 24.438 1 18.98 25 SER B O 1
ATOM 4465 N N . ASN B 1 26 ? 32.969 45.688 23.812 1 17.7 26 ASN B N 1
ATOM 4466 C CA . ASN B 1 26 ? 32.781 47.125 24.031 1 17.7 26 ASN B CA 1
ATOM 4467 C C . ASN B 1 26 ? 32.969 47.5 25.5 1 17.7 26 ASN B C 1
ATOM 4469 O O . ASN B 1 26 ? 32.25 47 26.375 1 17.7 26 ASN B O 1
ATOM 4473 N N . ILE B 1 27 ? 34.031 48.094 25.75 1 17.22 27 ILE B N 1
ATOM 4474 C CA . ILE B 1 27 ? 34.406 48.75 27.016 1 17.22 27 ILE B CA 1
ATOM 4475 C C . ILE B 1 27 ? 33.312 49.75 27.406 1 17.22 27 ILE B C 1
ATOM 4477 O O . ILE B 1 27 ? 32.531 50.188 26.578 1 17.22 27 ILE B O 1
ATOM 4481 N N . THR B 1 28 ? 33.656 50.875 27.859 1 16.72 28 THR B N 1
ATOM 4482 C CA . THR B 1 28 ? 33.312 51.594 29.094 1 16.72 28 THR B CA 1
ATOM 4483 C C . THR B 1 28 ? 32.156 52.562 28.859 1 16.72 28 THR B C 1
ATOM 4485 O O . THR B 1 28 ? 31.266 52.688 29.688 1 16.72 28 THR B O 1
ATOM 4488 N N . GLU B 1 29 ? 32.031 53.5 27.797 1 16.05 29 GLU B N 1
ATOM 4489 C CA . GLU B 1 29 ? 32 54.781 28.5 1 16.05 29 GLU B CA 1
ATOM 4490 C C . GLU B 1 29 ? 30.578 55.156 28.891 1 16.05 29 GLU B C 1
ATOM 4492 O O . GLU B 1 29 ? 29.641 54.938 28.141 1 16.05 29 GLU B O 1
ATOM 4497 N N . ARG B 1 30 ? 30.344 55.656 30.141 1 17.83 30 ARG B N 1
ATOM 4498 C CA . ARG B 1 30 ? 29.266 56.031 31.047 1 17.83 30 ARG B CA 1
ATOM 4499 C C . ARG B 1 30 ? 28.531 57.25 30.547 1 17.83 30 ARG B C 1
ATOM 4501 O O . ARG B 1 30 ? 27.641 57.781 31.234 1 17.83 30 ARG B O 1
ATOM 4508 N N . THR B 1 31 ? 28.766 57.844 29.125 1 16.45 31 THR B N 1
ATOM 4509 C CA . THR B 1 31 ? 28.547 59.281 29.344 1 16.45 31 THR B CA 1
ATOM 4510 C C . THR B 1 31 ? 27.062 59.594 29.484 1 16.45 31 THR B C 1
ATOM 4512 O O . THR B 1 31 ? 26.219 58.906 28.906 1 16.45 31 THR B O 1
ATOM 4515 N N . HIS B 1 32 ? 26.656 60.562 30.297 1 17.36 32 HIS B N 1
ATOM 4516 C CA . HIS B 1 32 ? 25.594 61.125 31.109 1 17.36 32 HIS B CA 1
ATOM 4517 C C . HIS B 1 32 ? 24.578 61.875 30.266 1 17.36 32 HIS B C 1
ATOM 4519 O O . HIS B 1 32 ? 23.375 61.781 30.453 1 17.36 32 HIS B O 1
ATOM 4525 N N . ASP B 1 33 ? 25.062 62.812 29.281 1 15.96 33 ASP B N 1
ATOM 4526 C CA . ASP B 1 33 ? 24.531 64.125 29.594 1 15.96 33 ASP B CA 1
ATOM 4527 C C . ASP B 1 33 ? 23.188 64.375 28.922 1 15.96 33 ASP B C 1
ATOM 4529 O O . ASP B 1 33 ? 22.203 64.75 29.562 1 15.96 33 ASP B O 1
ATOM 4533 N N . GLU B 1 34 ? 23.062 65.125 27.688 1 17.84 34 GLU B N 1
ATOM 4534 C CA . GLU B 1 34 ? 22.469 66.5 27.734 1 17.84 34 GLU B CA 1
ATOM 4535 C C . GLU B 1 34 ? 21.062 66.5 27.141 1 17.84 34 GLU B C 1
ATOM 4537 O O . GLU B 1 34 ? 20.844 65.938 26.062 1 17.84 34 GLU B O 1
ATOM 4542 N N . PRO B 1 35 ? 20.031 66.812 27.859 1 18.95 35 PRO B N 1
ATOM 4543 C CA . PRO B 1 35 ? 18.578 66.688 27.688 1 18.95 35 PRO B CA 1
ATOM 4544 C C . PRO B 1 35 ? 18.047 67.625 26.609 1 18.95 35 PRO B C 1
ATOM 4546 O O . PRO B 1 35 ? 16.828 67.688 26.375 1 18.95 35 PRO B O 1
ATOM 4549 N N . GLN B 1 36 ? 18.953 68.375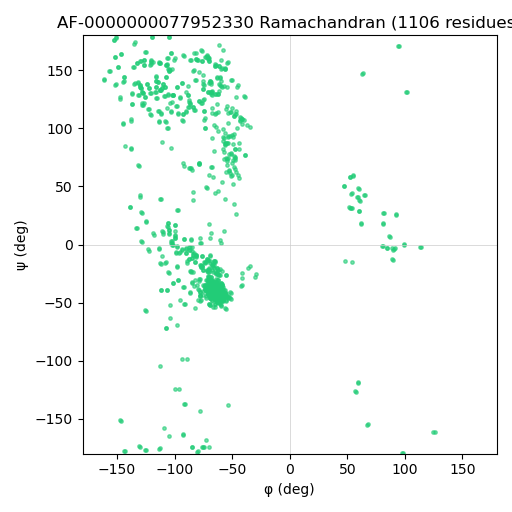 25.844 1 16.73 36 GLN B N 1
ATOM 4550 C CA . GLN B 1 36 ? 18.375 69.688 25.672 1 16.73 36 GLN B CA 1
ATOM 4551 C C . GLN B 1 36 ? 17.203 69.688 24.688 1 16.73 36 GLN B C 1
ATOM 4553 O O . GLN B 1 36 ? 17.078 68.75 23.906 1 16.73 36 GLN B O 1
ATOM 4558 N N . GLY B 1 37 ? 16.703 70.812 24.234 1 17.38 37 GLY B N 1
ATOM 4559 C CA . GLY B 1 37 ? 15.492 71.625 24.156 1 17.38 37 GLY B CA 1
ATOM 4560 C C . GLY B 1 37 ? 14.914 71.688 22.766 1 17.38 37 GLY B C 1
ATOM 4561 O O . GLY B 1 37 ? 13.969 72.438 22.516 1 17.38 37 GLY B O 1
ATOM 4562 N N . LEU B 1 38 ? 15.383 70.875 21.703 1 16.3 38 LEU B N 1
ATOM 4563 C CA . LEU B 1 38 ? 15.352 71.625 20.453 1 16.3 38 LEU B CA 1
ATOM 4564 C C . LEU B 1 38 ? 13.922 71.75 19.922 1 16.3 38 LEU B C 1
ATOM 4566 O O . LEU B 1 38 ? 13.164 70.812 19.938 1 16.3 38 LEU B O 1
ATOM 4570 N N . HIS B 1 39 ? 13.711 72.938 19.406 1 16.69 39 HIS B N 1
ATOM 4571 C CA . HIS B 1 39 ? 12.555 73.75 19.109 1 16.69 39 HIS B CA 1
ATOM 4572 C C . HIS B 1 39 ? 11.852 73.25 17.844 1 16.69 39 HIS B C 1
ATOM 4574 O O . HIS B 1 39 ? 12.453 72.562 17.016 1 16.69 39 HIS B O 1
ATOM 4580 N N . HIS B 1 40 ? 10.828 73.938 17.328 1 16.17 40 HIS B N 1
ATOM 4581 C CA . HIS B 1 40 ? 9.422 73.812 16.953 1 16.17 40 HIS B CA 1
ATOM 4582 C C . HIS B 1 40 ? 9.273 73.688 15.438 1 16.17 40 HIS B C 1
ATOM 4584 O O . HIS B 1 40 ? 8.508 72.812 14.969 1 16.17 40 HIS B O 1
ATOM 4590 N N . THR B 1 41 ? 9.836 74.562 14.539 1 14.97 41 THR B N 1
ATOM 4591 C CA . THR B 1 41 ? 8.828 75.312 13.812 1 14.97 41 THR B CA 1
ATOM 4592 C C . THR B 1 41 ? 8.43 74.625 12.523 1 14.97 41 THR B C 1
ATOM 4594 O O . THR B 1 41 ? 9.148 73.75 12.047 1 14.97 41 THR B O 1
ATOM 4597 N N . ARG B 1 42 ? 8.281 75.5 11.297 1 15.24 42 ARG B N 1
ATOM 4598 C CA . ARG B 1 42 ? 7.125 75.812 10.469 1 15.24 42 ARG B CA 1
ATOM 4599 C C . ARG B 1 42 ? 7.047 74.938 9.242 1 15.24 42 ARG B C 1
ATOM 4601 O O . ARG B 1 42 ? 8.016 74.25 8.906 1 15.24 42 ARG B O 1
ATOM 4608 N N . MET B 1 43 ? 6.988 75.5 7.945 1 14.93 43 MET B N 1
ATOM 4609 C CA . MET B 1 43 ? 5.879 75.688 7.008 1 14.93 43 MET B CA 1
ATOM 4610 C C . MET B 1 43 ? 6.07 74.812 5.785 1 14.93 43 MET B C 1
ATOM 4612 O O . MET B 1 43 ? 5.184 74 5.426 1 14.93 43 MET B O 1
ATOM 4616 N N . LYS B 1 44 ? 6.516 75.5 4.586 1 15.86 44 LYS B N 1
ATOM 4617 C CA . LYS B 1 44 ? 5.762 75.812 3.363 1 15.86 44 LYS B CA 1
ATOM 4618 C C . LYS B 1 44 ? 5.938 74.688 2.354 1 15.86 44 LYS B C 1
ATOM 4620 O O . LYS B 1 44 ? 6.848 73.875 2.484 1 15.86 44 LYS B O 1
ATOM 4625 N N . THR B 1 45 ? 6.156 75 1.003 1 17.05 45 THR B N 1
ATOM 4626 C CA . THR B 1 45 ? 5.418 75 -0.254 1 17.05 45 THR B CA 1
ATOM 4627 C C . THR B 1 45 ? 5.922 73.875 -1.186 1 17.05 45 THR B C 1
ATOM 4629 O O . THR B 1 45 ? 7 73.375 -0.968 1 17.05 45 THR B O 1
ATOM 4632 N N . THR B 1 46 ? 5.648 74.062 -2.566 1 18.81 46 THR B N 1
ATOM 4633 C CA . THR B 1 46 ? 5.051 73.438 -3.742 1 18.81 46 THR B CA 1
ATOM 4634 C C . THR B 1 46 ? 6.125 72.812 -4.637 1 18.81 46 THR B C 1
ATOM 4636 O O . THR B 1 46 ? 5.82 72.312 -5.711 1 18.81 46 THR B O 1
ATOM 4639 N N . GLN B 1 47 ? 7.363 72.688 -4.184 1 16.27 47 GLN B N 1
ATOM 4640 C CA . GLN B 1 47 ? 8.383 72.812 -5.223 1 16.27 47 GLN B CA 1
ATOM 4641 C C . GLN B 1 47 ? 8.266 71.688 -6.242 1 16.27 47 GLN B C 1
ATOM 4643 O O . GLN B 1 47 ? 8.211 70.5 -5.871 1 16.27 47 GLN B O 1
ATOM 4648 N N . SER B 1 48 ? 7.898 72.062 -7.492 1 19.61 48 SER B N 1
ATOM 4649 C CA . SER B 1 48 ? 7.59 71.562 -8.82 1 19.61 48 SER B CA 1
ATOM 4650 C C . SER B 1 48 ? 8.773 70.75 -9.398 1 19.61 48 SER B C 1
ATOM 4652 O O . SER B 1 48 ? 8.734 70.312 -10.555 1 19.61 48 SER B O 1
ATOM 4654 N N . MET B 1 49 ? 9.797 70.375 -8.648 1 17.34 49 MET B N 1
ATOM 4655 C CA . MET B 1 49 ? 11.047 70.312 -9.398 1 17.34 49 MET B CA 1
ATOM 4656 C C . MET B 1 49 ? 10.938 69.25 -10.484 1 17.34 49 MET B C 1
ATOM 4658 O O . MET B 1 49 ? 10.344 68.188 -10.266 1 17.34 49 MET B O 1
ATOM 4662 N N . THR B 1 50 ? 11.109 69.688 -11.734 1 20.03 50 THR B N 1
ATOM 4663 C CA . THR B 1 50 ? 11.312 69.312 -13.133 1 20.03 50 THR B CA 1
ATOM 4664 C C . THR B 1 50 ? 12.383 68.25 -13.258 1 20.03 50 THR B C 1
ATOM 4666 O O . THR B 1 50 ? 13.562 68.5 -13.047 1 20.03 50 THR B O 1
ATOM 4669 N N . THR B 1 51 ? 12.148 67.062 -12.656 1 18.39 51 THR B N 1
ATOM 4670 C CA . THR B 1 51 ? 13.25 66.125 -12.516 1 18.39 51 THR B CA 1
ATOM 4671 C C . THR B 1 51 ? 13.734 65.625 -13.883 1 18.39 51 THR B C 1
ATOM 4673 O O . THR B 1 51 ? 12.953 65.125 -14.664 1 18.39 51 THR B O 1
ATOM 4676 N N . HIS B 1 52 ? 14.531 66.5 -14.461 1 19.67 52 HIS B N 1
ATOM 4677 C CA . HIS B 1 52 ? 15.234 66.25 -15.719 1 19.67 52 HIS B CA 1
ATOM 4678 C C . HIS B 1 52 ? 15.938 64.938 -15.703 1 19.67 52 HIS B C 1
ATOM 4680 O O . HIS B 1 52 ? 16.734 64.625 -14.805 1 19.67 52 HIS B O 1
ATOM 4686 N N . TYR B 1 53 ? 15.203 63.875 -16.078 1 19.12 53 TYR B N 1
ATOM 4687 C CA . TYR B 1 53 ? 15.594 62.469 -16.125 1 19.12 53 TYR B CA 1
ATOM 4688 C C . TYR B 1 53 ? 16.844 62.281 -16.984 1 19.12 53 TYR B C 1
ATOM 4690 O O . TYR B 1 53 ? 16.797 62.469 -18.203 1 19.12 53 TYR B O 1
ATOM 4698 N N . SER B 1 54 ? 17.953 62.938 -16.5 1 19.5 54 SER B N 1
ATOM 4699 C CA . SER B 1 54 ? 19.172 62.812 -17.281 1 19.5 54 SER B CA 1
ATOM 4700 C C . SER B 1 54 ? 19.516 61.344 -17.516 1 19.5 54 SER B C 1
ATOM 4702 O O . SER B 1 54 ? 19.25 60.5 -16.656 1 19.5 54 SER B O 1
ATOM 4704 N N . PRO B 1 55 ? 19.906 60.938 -18.734 1 21.88 55 PRO B N 1
ATOM 4705 C CA . PRO B 1 55 ? 20.203 59.625 -19.344 1 21.88 55 PRO B CA 1
ATOM 4706 C C . PRO B 1 55 ? 21.266 58.844 -18.594 1 21.88 55 PRO B C 1
ATOM 4708 O O . PRO B 1 55 ? 21.75 57.812 -19.078 1 21.88 55 PRO B O 1
ATOM 4711 N N . GLN B 1 56 ? 21.281 58.875 -17.141 1 18.97 56 GLN B N 1
ATOM 4712 C CA . GLN B 1 56 ? 22.547 58.469 -16.562 1 18.97 56 GLN B CA 1
ATOM 4713 C C . GLN B 1 56 ? 22.922 57.031 -16.969 1 18.97 56 GLN B C 1
ATOM 4715 O O . GLN B 1 56 ? 22.047 56.25 -17.328 1 18.97 56 GLN B O 1
ATOM 4720 N N . ASN B 1 57 ? 24.375 56.75 -16.844 1 20.86 57 ASN B N 1
ATOM 4721 C CA . ASN B 1 57 ? 25.375 55.75 -17.188 1 20.86 57 ASN B CA 1
ATOM 4722 C C . ASN B 1 57 ? 25.094 54.406 -16.516 1 20.86 57 ASN B C 1
ATOM 4724 O O . ASN B 1 57 ? 24.859 54.344 -15.312 1 20.86 57 ASN B O 1
ATOM 4728 N N . THR B 1 58 ? 24.469 53.469 -17.234 1 21.69 58 THR B N 1
ATOM 4729 C CA . THR B 1 58 ? 24.062 52.094 -16.953 1 21.69 58 THR B CA 1
ATOM 4730 C C . THR B 1 58 ? 25.172 51.312 -16.266 1 21.69 58 THR B C 1
ATOM 4732 O O . THR B 1 58 ? 26.125 50.875 -16.922 1 21.69 58 THR B O 1
ATOM 4735 N N . ARG B 1 59 ? 25.641 51.75 -15.055 1 22.17 59 ARG B N 1
ATOM 4736 C CA . ARG B 1 59 ? 26.75 51.125 -14.352 1 22.17 59 ARG B CA 1
ATOM 4737 C C . ARG B 1 59 ? 26.469 49.656 -14.078 1 22.17 59 ARG B C 1
ATOM 4739 O O . ARG B 1 59 ? 25.406 49.312 -13.531 1 22.17 59 ARG B O 1
ATOM 4746 N N . THR B 1 60 ? 27.016 48.75 -14.898 1 23.7 60 THR B N 1
ATOM 4747 C CA . THR B 1 60 ? 27.094 47.281 -14.898 1 23.7 60 THR B CA 1
ATOM 4748 C C . THR B 1 60 ? 27.516 46.781 -13.523 1 23.7 60 THR B C 1
ATOM 4750 O O . THR B 1 60 ? 28.656 46.969 -13.102 1 23.7 60 THR B O 1
ATOM 4753 N N . GLY B 1 61 ? 26.734 46.969 -12.484 1 19.81 61 GLY B N 1
ATOM 4754 C CA . GLY B 1 61 ? 27.078 46.594 -11.125 1 19.81 61 GLY B CA 1
ATOM 4755 C C . GLY B 1 61 ? 27.406 45.094 -11.008 1 19.81 61 GLY B C 1
ATOM 4756 O O . GLY B 1 61 ? 26.516 44.25 -11.141 1 19.81 61 GLY B O 1
ATOM 4757 N N . ARG B 1 62 ? 28.625 44.625 -11.523 1 26.62 62 ARG B N 1
ATOM 4758 C CA . ARG B 1 62 ? 29.219 43.312 -11.25 1 26.62 62 ARG B CA 1
ATOM 4759 C C . ARG B 1 62 ? 29.188 43 -9.758 1 26.62 62 ARG B C 1
ATOM 4761 O O . ARG B 1 62 ? 29.75 43.75 -8.953 1 26.62 62 ARG B O 1
ATOM 4768 N N . GLN B 1 63 ? 28.047 42.531 -9.312 1 22.42 63 GLN B N 1
ATOM 4769 C CA . GLN B 1 63 ? 27.938 42.031 -7.941 1 22.42 63 GLN B CA 1
ATOM 4770 C C . GLN B 1 63 ? 29.188 41.25 -7.527 1 22.42 63 GLN B C 1
ATOM 4772 O O . GLN B 1 63 ? 29.5 40.219 -8.109 1 22.42 63 GLN B O 1
ATOM 4777 N N . SER B 1 64 ? 30.281 42.031 -7.215 1 26.16 64 SER B N 1
ATOM 4778 C CA . SER B 1 64 ? 31.531 41.562 -6.66 1 26.16 64 SER B CA 1
ATOM 4779 C C . SER B 1 64 ? 31.297 40.656 -5.449 1 26.16 64 SER B C 1
ATOM 4781 O O . SER B 1 64 ? 30.594 41.031 -4.523 1 26.16 64 SER B O 1
ATOM 4783 N N . LEU B 1 65 ? 31.219 39.375 -5.715 1 28.94 65 LEU B N 1
ATOM 4784 C CA . LEU B 1 65 ? 31.344 38.406 -4.637 1 28.94 65 LEU B CA 1
ATOM 4785 C C . LEU B 1 65 ? 32.312 38.875 -3.57 1 28.94 65 LEU B C 1
ATOM 4787 O O . LEU B 1 65 ? 33.406 39.375 -3.891 1 28.94 65 LEU B O 1
ATOM 4791 N N . SER B 1 66 ? 31.812 39.344 -2.557 1 29.03 66 SER B N 1
ATOM 4792 C CA . SER B 1 66 ? 32.625 39.938 -1.502 1 29.03 66 SER B CA 1
ATOM 4793 C C . SER B 1 66 ? 33.906 39.156 -1.293 1 29.03 66 SER B C 1
ATOM 4795 O O . SER B 1 66 ? 33.969 37.969 -1.564 1 29.03 66 SER B O 1
ATOM 4797 N N . CYS B 1 67 ? 35.062 39.875 -1.348 1 27.83 67 CYS B N 1
ATOM 4798 C CA . CYS B 1 67 ? 36.438 39.406 -1.179 1 27.83 67 CYS B CA 1
ATOM 4799 C C . CYS B 1 67 ? 36.562 38.406 -0.052 1 27.83 67 CYS B C 1
ATOM 4801 O O . CYS B 1 67 ? 37.531 37.625 0.005 1 27.83 67 CYS B O 1
ATOM 4803 N N . LYS B 1 68 ? 35.594 38.5 0.914 1 32.41 68 LYS B N 1
ATOM 4804 C CA . LYS B 1 68 ? 35.781 37.656 2.086 1 32.41 68 LYS B CA 1
ATOM 4805 C C . LYS B 1 68 ? 35.375 36.219 1.788 1 32.41 68 LYS B C 1
ATOM 4807 O O . LYS B 1 68 ? 36 35.281 2.258 1 32.41 68 LYS B O 1
ATOM 4812 N N . THR B 1 69 ? 34.281 36.125 1.129 1 31.89 69 THR B N 1
ATOM 4813 C CA . THR B 1 69 ? 33.812 34.781 0.834 1 31.89 69 THR B CA 1
ATOM 4814 C C . THR B 1 69 ? 34.75 34.125 -0.204 1 31.89 69 THR B C 1
ATOM 4816 O O . THR B 1 69 ? 34.969 32.906 -0.166 1 31.89 69 THR B O 1
ATOM 4819 N N . GLN B 1 70 ? 35.25 34.938 -1.131 1 32.34 70 GLN B N 1
ATOM 4820 C CA . GLN B 1 70 ? 36.25 34.406 -2.059 1 32.34 70 GLN B CA 1
ATOM 4821 C C . GLN B 1 70 ? 37.531 34.031 -1.324 1 32.34 70 GLN B C 1
ATOM 4823 O O . GLN B 1 70 ? 38.156 33 -1.638 1 32.34 70 GLN B O 1
ATOM 4828 N N . ASN B 1 71 ? 37.781 34.844 -0.351 1 34.34 71 ASN B N 1
ATOM 4829 C CA . ASN B 1 71 ? 39 34.594 0.425 1 34.34 71 ASN B CA 1
ATOM 4830 C C . ASN B 1 71 ? 38.844 33.312 1.28 1 34.34 71 ASN B C 1
ATOM 4832 O O . ASN B 1 71 ? 39.781 32.562 1.432 1 34.34 71 ASN B O 1
ATOM 4836 N N . ALA B 1 72 ? 37.625 33.094 1.753 1 37.22 72 ALA B N 1
ATOM 4837 C CA . ALA B 1 72 ? 37.438 31.906 2.576 1 37.22 72 ALA B CA 1
ATOM 4838 C C . ALA B 1 72 ? 37.469 30.641 1.726 1 37.22 72 ALA B C 1
ATOM 4840 O O . ALA B 1 72 ? 38.031 29.625 2.137 1 37.22 72 ALA B O 1
ATOM 4841 N N . LEU B 1 73 ? 36.969 30.688 0.522 1 38.12 73 LEU B N 1
ATOM 4842 C CA . LEU B 1 73 ? 37.031 29.547 -0.374 1 38.12 73 LEU B CA 1
ATOM 4843 C C . LEU B 1 73 ? 38.438 29.328 -0.887 1 38.12 73 LEU B C 1
ATOM 4845 O O . LEU B 1 73 ? 38.938 28.203 -0.936 1 38.12 73 LEU B O 1
ATOM 4849 N N . VAL B 1 74 ? 39.156 30.406 -1.191 1 39.34 74 VAL B N 1
ATOM 4850 C CA . VAL B 1 74 ? 40.531 30.281 -1.586 1 39.34 74 VAL B CA 1
ATOM 4851 C C . VAL B 1 74 ? 41.375 29.766 -0.412 1 39.34 74 VAL B C 1
ATOM 4853 O O . VAL B 1 74 ? 42.25 28.938 -0.593 1 39.34 74 VAL B O 1
ATOM 4856 N N . TRP B 1 75 ? 40.938 30.172 0.729 1 42 75 TRP B N 1
ATOM 4857 C CA . TRP B 1 75 ? 41.625 29.688 1.92 1 42 75 TRP B CA 1
ATOM 4858 C C . TRP B 1 75 ? 41.375 28.203 2.131 1 42 75 TRP B C 1
ATOM 4860 O O . TRP B 1 75 ? 42.281 27.422 2.375 1 42 75 TRP B O 1
ATOM 4870 N N . MET B 1 76 ? 40.188 27.766 1.91 1 40.38 76 MET B N 1
ATOM 4871 C CA . MET B 1 76 ? 39.844 26.344 2.094 1 40.38 76 MET B CA 1
ATOM 4872 C C . MET B 1 76 ? 40.5 25.5 0.997 1 40.38 76 MET B C 1
ATOM 4874 O O . MET B 1 76 ? 41.031 24.438 1.271 1 40.38 76 MET B O 1
ATOM 4878 N N . LEU B 1 77 ? 40.531 25.984 -0.181 1 42.22 77 LEU B N 1
ATOM 4879 C CA . LEU B 1 77 ? 41.188 25.281 -1.265 1 42.22 77 LEU B CA 1
ATOM 4880 C C . LEU B 1 77 ? 42.719 25.281 -1.073 1 42.22 77 LEU B C 1
ATOM 4882 O O . LEU B 1 77 ? 43.375 24.297 -1.366 1 42.22 77 LEU B O 1
ATOM 4886 N N . SER B 1 78 ? 43.219 26.406 -0.592 1 37.5 78 SER B N 1
ATOM 4887 C CA . SER B 1 78 ? 44.656 26.484 -0.288 1 37.5 78 SER B CA 1
ATOM 4888 C C . SER B 1 78 ? 45.031 25.516 0.835 1 37.5 78 SER B C 1
ATOM 4890 O O . SER B 1 78 ? 46.094 24.906 0.806 1 37.5 78 SER B O 1
ATOM 4892 N N . VAL B 1 79 ? 44.125 25.344 1.697 1 42.41 79 VAL B N 1
ATOM 4893 C CA . VAL B 1 79 ? 44.375 24.422 2.791 1 42.41 79 VAL B CA 1
ATOM 4894 C C . VAL B 1 79 ? 44.344 22.984 2.277 1 42.41 79 VAL B C 1
ATOM 4896 O O . VAL B 1 79 ? 45.219 22.188 2.598 1 42.41 79 VAL B O 1
ATOM 4899 N N . VAL B 1 80 ? 43.344 22.672 1.481 1 40.47 80 VAL B N 1
ATOM 4900 C CA . VAL B 1 80 ? 43.281 21.312 0.966 1 40.47 80 VAL B CA 1
ATOM 4901 C C . VAL B 1 80 ? 44.406 21.047 -0.015 1 40.47 80 VAL B C 1
ATOM 4903 O O . VAL B 1 80 ? 45.031 19.984 0.009 1 40.47 80 VAL B O 1
ATOM 4906 N N . TYR B 1 81 ? 44.719 22 -0.859 1 35.16 81 TYR B N 1
ATOM 4907 C CA . TYR B 1 81 ? 45.844 21.844 -1.769 1 35.16 81 TYR B CA 1
ATOM 4908 C C . TYR B 1 81 ? 47.156 21.703 -0.996 1 35.16 81 TYR B C 1
ATOM 4910 O O . TYR B 1 81 ? 48 20.859 -1.324 1 35.16 81 TYR B O 1
ATOM 4918 N N . ARG B 1 82 ? 47.312 22.578 -0.071 1 34.91 82 ARG B N 1
ATOM 4919 C CA . ARG B 1 82 ? 48.562 22.5 0.695 1 34.91 82 ARG B CA 1
ATOM 4920 C C . ARG B 1 82 ? 48.594 21.25 1.552 1 34.91 82 ARG B C 1
ATOM 4922 O O . ARG B 1 82 ? 49.656 20.656 1.751 1 34.91 82 ARG B O 1
ATOM 4929 N N . ARG B 1 83 ? 47.438 20.859 2.07 1 36.59 83 ARG B N 1
ATOM 4930 C CA . ARG B 1 83 ? 47.469 19.609 2.818 1 36.59 83 ARG B CA 1
ATOM 4931 C C . ARG B 1 83 ? 47.844 18.438 1.909 1 36.59 83 ARG B C 1
ATOM 4933 O O . ARG B 1 83 ? 48.469 17.484 2.346 1 36.59 83 ARG B O 1
ATOM 4940 N N . SER B 1 84 ? 47.438 18.438 0.707 1 33.81 84 SER B N 1
ATOM 4941 C CA . SER B 1 84 ? 47.844 17.344 -0.168 1 33.81 84 SER B CA 1
ATOM 4942 C C . SER B 1 84 ? 49.344 17.375 -0.425 1 33.81 84 SER B C 1
ATOM 4944 O O . SER B 1 84 ? 49.938 16.359 -0.79 1 33.81 84 SER B O 1
ATOM 4946 N N . LEU B 1 85 ? 49.844 18.578 -0.54 1 36.06 85 LEU B N 1
ATOM 4947 C CA . LEU B 1 85 ? 51.281 18.641 -0.819 1 36.06 85 LEU B CA 1
ATOM 4948 C C . LEU B 1 85 ? 52.094 18.531 0.467 1 36.06 85 LEU B C 1
ATOM 4950 O O . LEU B 1 85 ? 53.312 18.625 0.441 1 36.06 85 LEU B O 1
ATOM 4954 N N . GLY B 1 86 ? 51.781 17.578 1.422 1 33.34 86 GLY B N 1
ATOM 4955 C CA . GLY B 1 86 ? 52.5 17.172 2.613 1 33.34 86 GLY B CA 1
ATOM 4956 C C . GLY B 1 86 ? 52.969 18.328 3.457 1 33.34 86 GLY B C 1
ATOM 4957 O O . GLY B 1 86 ? 53.812 18.172 4.344 1 33.34 86 GLY B O 1
ATOM 4958 N N . ALA B 1 87 ? 52.938 19.531 2.906 1 31.62 87 ALA B N 1
ATOM 4959 C CA . ALA B 1 87 ? 53.625 20.562 3.664 1 31.62 87 ALA B CA 1
ATOM 4960 C C . ALA B 1 87 ? 52.906 20.891 4.965 1 31.62 87 ALA B C 1
ATOM 4962 O O . ALA B 1 87 ? 51.688 20.672 5.066 1 31.62 87 ALA B O 1
ATOM 4963 N N . SER B 1 88 ? 53.719 20.875 6.145 1 31.39 88 SER B N 1
ATOM 4964 C CA . SER B 1 88 ? 53.375 21.078 7.551 1 31.39 88 SER B CA 1
ATOM 4965 C C . SER B 1 88 ? 52.406 22.25 7.711 1 31.39 88 SER B C 1
ATOM 4967 O O . SER B 1 88 ? 52.625 23.328 7.145 1 31.39 88 SER B O 1
ATOM 4969 N N . PRO B 1 89 ? 51.156 21.984 8.008 1 35.25 89 PRO B N 1
ATOM 4970 C CA . PRO B 1 89 ? 50.062 22.969 8.062 1 35.25 89 PRO B CA 1
ATOM 4971 C C . PRO B 1 89 ? 50.312 24.078 9.078 1 35.25 89 PRO B C 1
ATOM 4973 O O . PRO B 1 89 ? 49.375 24.828 9.43 1 35.25 89 PRO B O 1
ATOM 4976 N N . PHE B 1 90 ? 51.5 24.094 9.812 1 32.94 90 PHE B N 1
ATOM 4977 C CA . PHE B 1 90 ? 51.562 25.062 10.906 1 32.94 90 PHE B CA 1
ATOM 4978 C C . PHE B 1 90 ? 51.562 26.484 10.375 1 32.94 90 PHE B C 1
ATOM 4980 O O . PHE B 1 90 ? 52.594 26.953 9.852 1 32.94 90 PHE B O 1
ATOM 4987 N N . LEU B 1 91 ? 50.625 26.875 9.664 1 31.23 91 LEU B N 1
ATOM 4988 C CA . LEU B 1 91 ? 50.719 28.297 9.297 1 31.23 91 LEU B CA 1
ATOM 4989 C C . LEU B 1 91 ? 50.656 29.172 10.531 1 31.23 91 LEU B C 1
ATOM 4991 O O . LEU B 1 91 ? 49.938 28.859 11.492 1 31.23 91 LEU B O 1
ATOM 4995 N N . ASP B 1 92 ? 51.75 29.875 10.859 1 27.23 92 ASP B N 1
ATOM 4996 C CA . ASP B 1 92 ? 51.781 31 11.805 1 27.23 92 ASP B CA 1
ATOM 4997 C C . ASP B 1 92 ? 50.594 31.922 11.594 1 27.23 92 ASP B C 1
ATOM 4999 O O . ASP B 1 92 ? 50.281 32.312 10.461 1 27.23 92 ASP B O 1
ATOM 5003 N N . PRO B 1 93 ? 49.594 31.969 12.508 1 31.78 93 PRO B N 1
ATOM 5004 C CA . PRO B 1 93 ? 48.344 32.781 12.477 1 31.78 93 PRO B CA 1
ATOM 5005 C C . PRO B 1 93 ? 48.594 34.188 11.992 1 31.78 93 PRO B C 1
ATOM 5007 O O . PRO B 1 93 ? 47.625 34.906 11.656 1 31.78 93 PRO B O 1
ATOM 5010 N N . GLY B 1 94 ? 49.781 34.875 12.281 1 29.41 94 GLY B N 1
ATOM 5011 C CA . GLY B 1 94 ? 49.938 36.281 12.008 1 29.41 94 GLY B CA 1
ATOM 5012 C C . GLY B 1 94 ? 50.031 36.594 10.523 1 29.41 94 GLY B C 1
ATOM 5013 O O . GLY B 1 94 ? 50.344 37.719 10.141 1 29.41 94 GLY B O 1
ATOM 5014 N N . ALA B 1 95 ? 50.531 35.625 9.664 1 28.34 95 ALA B N 1
ATOM 5015 C CA . ALA B 1 95 ? 50.812 36.094 8.305 1 28.34 95 ALA B CA 1
ATOM 5016 C C . ALA B 1 95 ? 49.531 36.5 7.59 1 28.34 95 ALA B C 1
ATOM 5018 O O . ALA B 1 95 ? 48.531 35.781 7.609 1 28.34 95 ALA B O 1
ATOM 5019 N N . SER B 1 96 ? 49.344 37.875 7.527 1 26.86 96 SER B N 1
ATOM 5020 C CA . SER B 1 96 ? 48.219 38.656 7.027 1 26.86 96 SER B CA 1
ATOM 5021 C C . SER B 1 96 ? 47.656 38.062 5.73 1 26.86 96 SER B C 1
ATOM 5023 O O . SER B 1 96 ? 48.438 37.688 4.848 1 26.86 96 SER B O 1
ATOM 5025 N N . ILE B 1 97 ? 46.469 37.438 5.754 1 33.91 97 ILE B N 1
ATOM 5026 C CA . ILE B 1 97 ? 45.594 36.906 4.707 1 33.91 97 ILE B CA 1
ATOM 5027 C C . ILE B 1 97 ? 45.656 37.812 3.479 1 33.91 97 ILE B C 1
ATOM 5029 O O . ILE B 1 97 ? 45.312 37.406 2.373 1 33.91 97 ILE B O 1
ATOM 5033 N N . ASN B 1 98 ? 46.125 39.125 3.723 1 31.14 98 ASN B N 1
ATOM 5034 C CA . ASN B 1 98 ? 46.062 40.094 2.631 1 31.14 98 ASN B CA 1
ATOM 5035 C C . ASN B 1 98 ? 47.094 39.75 1.552 1 31.14 98 ASN B C 1
ATOM 5037 O O . ASN B 1 98 ? 46.875 40.062 0.375 1 31.14 98 ASN B O 1
ATOM 5041 N N . THR B 1 99 ? 48.344 39.375 1.95 1 28.53 99 THR B N 1
ATOM 5042 C CA . THR B 1 99 ? 49.375 39.188 0.939 1 28.53 99 THR B CA 1
ATOM 5043 C C . THR B 1 99 ? 49.156 37.906 0.138 1 28.53 99 THR B C 1
ATOM 5045 O O . THR B 1 99 ? 49.719 37.75 -0.944 1 28.53 99 THR B O 1
ATOM 5048 N N . ALA B 1 100 ? 48.688 36.906 0.807 1 31.27 100 ALA B N 1
ATOM 5049 C CA . ALA B 1 100 ? 48.531 35.656 0.038 1 31.27 100 ALA B CA 1
ATOM 5050 C C . ALA B 1 100 ? 47.469 35.812 -1.041 1 31.27 100 ALA B C 1
ATOM 5052 O O . ALA B 1 100 ? 47.531 35.188 -2.104 1 31.27 100 ALA B O 1
ATOM 5053 N N . THR B 1 101 ? 46.406 36.625 -0.808 1 33.84 101 THR B N 1
ATOM 5054 C CA . THR B 1 101 ? 45.344 36.906 -1.782 1 33.84 101 THR B CA 1
ATOM 5055 C C . THR B 1 101 ? 45.875 37.75 -2.926 1 33.84 101 THR B C 1
ATOM 5057 O O . THR B 1 101 ? 45.281 37.812 -4.004 1 33.84 101 THR B O 1
ATOM 5060 N N . ALA B 1 102 ? 46.812 38.656 -2.627 1 31.3 102 ALA B N 1
ATOM 5061 C CA . ALA B 1 102 ? 47.344 39.5 -3.707 1 31.3 102 ALA B CA 1
ATOM 5062 C C . ALA B 1 102 ? 48.031 38.625 -4.766 1 31.3 102 ALA B C 1
ATOM 5064 O O . ALA B 1 102 ? 48.031 39 -5.945 1 31.3 102 ALA B O 1
ATOM 5065 N N . ARG B 1 103 ? 48.938 37.719 -4.285 1 32.53 103 ARG B N 1
ATOM 5066 C CA . ARG B 1 103 ? 49.719 37 -5.285 1 32.53 103 ARG B CA 1
ATOM 5067 C C . ARG B 1 103 ? 49 35.781 -5.805 1 32.53 103 ARG B C 1
ATOM 5069 O O . ARG B 1 103 ? 49.625 34.844 -6.316 1 32.53 103 ARG B O 1
ATOM 5076 N N . ALA B 1 104 ? 47.812 35.438 -5.215 1 37.09 104 ALA B N 1
ATOM 5077 C CA . ALA B 1 104 ? 47.188 34.312 -5.867 1 37.09 104 ALA B CA 1
ATOM 5078 C C . ALA B 1 104 ? 47.031 34.531 -7.367 1 37.09 104 ALA B C 1
ATOM 5080 O O . ALA B 1 104 ? 46.469 35.531 -7.793 1 37.09 104 ALA B O 1
ATOM 5081 N N . ASP B 1 105 ? 47.938 34.125 -8.117 1 40.5 105 ASP B N 1
ATOM 5082 C CA . ASP B 1 105 ? 48.062 34.25 -9.57 1 40.5 105 ASP B CA 1
ATOM 5083 C C . ASP B 1 105 ? 46.75 33.906 -10.25 1 40.5 105 ASP B C 1
ATOM 5085 O O . ASP B 1 105 ? 45.938 33.156 -9.688 1 40.5 105 ASP B O 1
ATOM 5089 N N . SER B 1 106 ? 46.312 34.719 -11.25 1 49.47 106 SER B N 1
ATOM 5090 C CA . SER B 1 106 ? 45.156 34.531 -12.133 1 49.47 106 SER B CA 1
ATOM 5091 C C . SER B 1 106 ? 44.844 33.062 -12.367 1 49.47 106 SER B C 1
ATOM 5093 O O . SER B 1 106 ? 43.656 32.688 -12.438 1 49.47 106 SER B O 1
ATOM 5095 N N . ASP B 1 107 ? 45.844 32.344 -12.219 1 49.25 107 ASP B N 1
ATOM 5096 C CA . ASP B 1 107 ? 45.656 30.953 -12.562 1 49.25 107 ASP B CA 1
ATOM 5097 C C . ASP B 1 107 ? 45.031 30.188 -11.406 1 49.25 107 ASP B C 1
ATOM 5099 O O . ASP B 1 107 ? 44.156 29.328 -11.625 1 49.25 107 ASP B O 1
ATOM 5103 N N . THR B 1 108 ? 45.375 30.531 -10.234 1 51.72 108 THR B N 1
ATOM 5104 C CA . THR B 1 108 ? 44.812 29.859 -9.062 1 51.72 108 THR B CA 1
ATOM 5105 C C . THR B 1 108 ? 43.344 30.219 -8.859 1 51.72 108 THR B C 1
ATOM 5107 O O . THR B 1 108 ? 42.531 29.359 -8.492 1 51.72 108 THR B O 1
ATOM 5110 N N . VAL B 1 109 ? 43.094 31.469 -9.086 1 48.88 109 VAL B N 1
ATOM 5111 C CA . VAL B 1 109 ? 41.719 31.922 -8.984 1 48.88 109 VAL B CA 1
ATOM 5112 C C . VAL B 1 109 ? 40.875 31.203 -10.039 1 48.88 109 VAL B C 1
ATOM 5114 O O . VAL B 1 109 ? 39.75 30.766 -9.758 1 48.88 109 VAL B O 1
ATOM 5117 N N . LYS B 1 110 ? 41.438 31 -11.133 1 52.94 110 LYS B N 1
ATOM 5118 C CA . LYS B 1 110 ? 40.75 30.297 -12.203 1 52.94 110 LYS B CA 1
ATOM 5119 C C . LYS B 1 110 ? 40.531 28.828 -11.844 1 52.94 110 LYS B C 1
ATOM 5121 O O . LYS B 1 110 ? 39.469 28.266 -12.125 1 52.94 110 LYS B O 1
ATOM 5126 N N . LEU B 1 111 ? 41.469 28.438 -11.234 1 55.12 111 LEU B N 1
ATOM 5127 C CA . LEU B 1 111 ? 41.375 27.047 -10.812 1 55.12 111 LEU B CA 1
ATOM 5128 C C . LEU B 1 111 ? 40.312 26.891 -9.727 1 55.12 111 LEU B C 1
ATOM 5130 O O . LEU B 1 111 ? 39.531 25.938 -9.75 1 55.12 111 LEU B O 1
ATOM 5134 N N . ALA B 1 112 ? 40.312 27.812 -8.867 1 53.81 112 ALA B N 1
ATOM 5135 C CA . ALA B 1 112 ? 39.312 27.766 -7.809 1 53.81 112 ALA B CA 1
ATOM 5136 C C . ALA B 1 112 ? 37.906 27.953 -8.383 1 53.81 112 ALA B C 1
ATOM 5138 O O . ALA B 1 112 ? 36.969 27.266 -7.98 1 53.81 112 ALA B O 1
ATOM 5139 N N . GLN B 1 113 ? 37.906 28.906 -9.25 1 53.84 113 GLN B N 1
ATOM 5140 C CA . GLN B 1 113 ? 36.625 29.125 -9.906 1 53.84 113 GLN B CA 1
ATOM 5141 C C . GLN B 1 113 ? 36.188 27.891 -10.688 1 53.84 113 GLN B C 1
ATOM 5143 O O . GLN B 1 113 ? 35 27.531 -10.688 1 53.84 113 GLN B O 1
ATOM 5148 N N . THR B 1 114 ? 37.062 27.344 -11.32 1 54 114 THR B N 1
ATOM 5149 C CA . THR B 1 114 ? 36.781 26.125 -12.062 1 54 114 THR B CA 1
ATOM 5150 C C . THR B 1 114 ? 36.344 25 -11.125 1 54 114 THR B C 1
ATOM 5152 O O . THR B 1 114 ? 35.406 24.25 -11.422 1 54 114 THR B O 1
ATOM 5155 N N . GLU B 1 115 ? 36.969 24.953 -10.031 1 54.69 115 GLU B N 1
ATOM 5156 C CA . GLU B 1 115 ? 36.656 23.906 -9.07 1 54.69 115 GLU B CA 1
ATOM 5157 C C . GLU B 1 115 ? 35.281 24.156 -8.43 1 54.69 115 GLU B C 1
ATOM 5159 O O . GLU B 1 115 ? 34.5 23.219 -8.195 1 54.69 115 GLU B O 1
ATOM 5164 N N . LEU B 1 116 ? 35.156 25.406 -8.141 1 53.72 116 LEU B N 1
ATOM 5165 C CA . LEU B 1 116 ? 33.844 25.766 -7.602 1 53.72 116 LEU B CA 1
ATOM 5166 C C . LEU B 1 116 ? 32.75 25.484 -8.609 1 53.72 116 LEU B C 1
ATOM 5168 O O . LEU B 1 116 ? 31.656 25.031 -8.242 1 53.72 116 LEU B O 1
ATOM 5172 N N . HIS B 1 117 ? 33.062 25.875 -9.797 1 52 117 HIS B N 1
ATOM 5173 C CA . HIS B 1 117 ? 32.125 25.578 -10.867 1 52 117 HIS B CA 1
ATOM 5174 C C . HIS B 1 117 ? 31.891 24.078 -10.984 1 52 117 HIS B C 1
ATOM 5176 O O . HIS B 1 117 ? 30.75 23.625 -11.164 1 52 117 HIS B O 1
ATOM 5182 N N . ARG B 1 118 ? 32.875 23.406 -10.867 1 54.44 118 ARG B N 1
ATOM 5183 C CA . ARG B 1 118 ? 32.781 21.938 -10.922 1 54.44 118 ARG B CA 1
ATOM 5184 C C . ARG B 1 118 ? 31.969 21.406 -9.742 1 54.44 118 ARG B C 1
ATOM 5186 O O . ARG B 1 118 ? 31.172 20.484 -9.898 1 54.44 118 ARG B O 1
ATOM 5193 N N . LEU B 1 119 ? 32.25 22.047 -8.664 1 56.44 119 LEU B N 1
ATOM 5194 C CA . LEU B 1 119 ? 31.5 21.641 -7.473 1 56.44 119 LEU B CA 1
ATOM 5195 C C . LEU B 1 119 ? 30.016 21.984 -7.609 1 56.44 119 LEU B C 1
ATOM 5197 O O . LEU B 1 119 ? 29.156 21.188 -7.223 1 56.44 119 LEU B O 1
ATOM 5201 N N . ALA B 1 120 ? 29.875 23.188 -8.109 1 53.53 120 ALA B N 1
ATOM 5202 C CA . ALA B 1 120 ? 28.484 23.609 -8.305 1 53.53 120 ALA B CA 1
ATOM 5203 C C . ALA B 1 120 ? 27.766 22.703 -9.305 1 53.53 120 ALA B C 1
ATOM 5205 O O . ALA B 1 120 ? 26.609 22.344 -9.109 1 53.53 120 ALA B O 1
ATOM 5206 N N . LEU B 1 121 ? 28.438 22.406 -10.328 1 57.97 121 LEU B N 1
ATOM 5207 C CA . LEU B 1 121 ? 27.859 21.531 -11.328 1 57.97 121 LEU B CA 1
ATOM 5208 C C . LEU B 1 121 ? 27.578 20.141 -10.742 1 57.97 121 LEU B C 1
ATOM 5210 O O . LEU B 1 121 ? 26.609 19.484 -11.133 1 57.97 121 LEU B O 1
ATOM 5214 N N . ARG B 1 122 ? 28.328 19.875 -9.742 1 65.69 122 ARG B N 1
ATOM 5215 C CA . ARG B 1 122 ? 28.156 18.562 -9.133 1 65.69 122 ARG B CA 1
ATOM 5216 C C . ARG B 1 122 ? 26.922 18.531 -8.242 1 65.69 122 ARG B C 1
ATOM 5218 O O . ARG B 1 122 ? 26.344 17.453 -8.008 1 65.69 122 ARG B O 1
ATOM 5225 N N . MET B 1 123 ? 26.5 19.688 -7.926 1 75.62 123 MET B N 1
ATOM 5226 C CA . MET B 1 123 ? 25.375 19.703 -6.996 1 75.62 123 MET B CA 1
ATOM 5227 C C . MET B 1 123 ? 24.094 20.094 -7.715 1 75.62 123 MET B C 1
ATOM 5229 O O . MET B 1 123 ? 23.078 20.391 -7.074 1 75.62 123 MET B O 1
ATOM 5233 N N . SER B 1 124 ? 24.188 20.016 -8.992 1 89.19 124 SER B N 1
ATOM 5234 C CA . SER B 1 124 ? 23.047 20.484 -9.773 1 89.19 124 SER B CA 1
ATOM 5235 C C . SER B 1 124 ? 22.266 19.312 -10.367 1 89.19 124 SER B C 1
ATOM 5237 O O . SER B 1 124 ? 22.766 18.188 -10.391 1 89.19 124 SER B O 1
ATOM 5239 N N . ILE B 1 125 ? 21 19.625 -10.727 1 97 125 ILE B N 1
ATOM 5240 C CA . ILE B 1 125 ? 20.141 18.688 -11.414 1 97 125 ILE B CA 1
ATOM 5241 C C . ILE B 1 125 ? 20.703 18.359 -12.789 1 97 125 ILE B C 1
ATOM 5243 O O . ILE B 1 125 ? 21.094 19.266 -13.531 1 97 125 ILE B O 1
ATOM 5247 N N . THR B 1 126 ? 20.828 17.109 -13.117 1 97.31 126 THR B N 1
ATOM 5248 C CA . THR B 1 126 ? 21.359 16.734 -14.422 1 97.31 126 THR B CA 1
ATOM 5249 C C . THR B 1 126 ? 20.234 16.219 -15.328 1 97.31 126 THR B C 1
ATOM 5251 O O . THR B 1 126 ? 20.359 16.266 -16.562 1 97.31 126 THR B O 1
ATOM 5254 N N . LYS B 1 127 ? 19.188 15.758 -14.734 1 98.19 127 LYS B N 1
ATOM 5255 C CA . LYS B 1 127 ? 18.047 15.227 -15.492 1 98.19 127 LYS B CA 1
ATOM 5256 C C . LYS B 1 127 ? 16.797 15.172 -14.633 1 98.19 127 LYS B C 1
ATOM 5258 O O . LYS B 1 127 ? 16.859 14.938 -13.43 1 98.19 127 LYS B O 1
ATOM 5263 N N . ILE B 1 128 ? 15.688 15.469 -15.219 1 98.88 128 ILE B N 1
ATOM 5264 C CA . ILE B 1 128 ? 14.375 15.266 -14.625 1 98.88 128 ILE B CA 1
ATOM 5265 C C . ILE B 1 128 ? 13.484 14.492 -15.594 1 98.88 128 ILE B C 1
ATOM 5267 O O . ILE B 1 128 ? 13.414 14.82 -16.781 1 98.88 128 ILE B O 1
ATOM 5271 N N . HIS B 1 129 ? 12.844 13.461 -15.078 1 98.81 129 HIS B N 1
ATOM 5272 C CA . HIS B 1 129 ? 11.922 12.664 -15.875 1 98.81 129 HIS B CA 1
ATOM 5273 C C . HIS B 1 129 ? 10.656 12.336 -15.094 1 98.81 129 HIS B C 1
ATOM 5275 O O . HIS B 1 129 ? 10.727 11.727 -14.023 1 98.81 129 HIS B O 1
ATOM 5281 N N . ALA B 1 130 ? 9.539 12.758 -15.633 1 98.94 130 ALA B N 1
ATOM 5282 C CA . ALA B 1 130 ? 8.258 12.453 -15 1 98.94 130 ALA B CA 1
ATOM 5283 C C . ALA B 1 130 ? 7.512 11.367 -15.773 1 98.94 130 ALA B C 1
ATOM 5285 O O . ALA B 1 130 ? 7.699 11.219 -16.984 1 98.94 130 ALA B O 1
ATOM 5286 N N . ARG B 1 131 ? 6.695 10.602 -15.078 1 98.81 131 ARG B N 1
ATOM 5287 C CA . ARG B 1 131 ? 5.824 9.594 -15.688 1 98.81 131 ARG B CA 1
ATOM 5288 C C . ARG B 1 131 ? 4.516 9.469 -14.914 1 98.81 131 ARG B C 1
ATOM 5290 O O . ARG B 1 131 ? 4.383 10 -13.812 1 98.81 131 ARG B O 1
ATOM 5297 N N . GLU B 1 132 ? 3.562 8.82 -15.609 1 98.5 132 GLU B N 1
ATOM 5298 C CA . GLU B 1 132 ? 2.295 8.461 -14.984 1 98.5 132 GLU B CA 1
ATOM 5299 C C . GLU B 1 132 ? 2.387 7.109 -14.281 1 98.5 132 GLU B C 1
ATOM 5301 O O . GLU B 1 132 ? 2.834 6.125 -14.875 1 98.5 132 GLU B O 1
ATOM 5306 N N . ILE B 1 133 ? 2.1 7.043 -12.992 1 98.75 133 ILE B N 1
ATOM 5307 C CA . ILE B 1 133 ? 1.919 5.805 -12.242 1 98.75 133 ILE B CA 1
ATOM 5308 C C . ILE B 1 133 ? 0.505 5.754 -11.664 1 98.75 133 ILE B C 1
ATOM 5310 O O . ILE B 1 133 ? -0.295 6.664 -11.883 1 98.75 133 ILE B O 1
ATOM 5314 N N . LEU B 1 134 ? 0.191 4.723 -11 1 98.81 134 LEU B N 1
ATOM 5315 C CA . LEU B 1 134 ? -1.125 4.625 -10.375 1 98.81 134 LEU B CA 1
ATOM 5316 C C . LEU B 1 134 ? -1.014 4.703 -8.859 1 98.81 134 LEU B C 1
ATOM 5318 O O . LEU B 1 134 ? -0.098 4.125 -8.273 1 98.81 134 LEU B O 1
ATOM 5322 N N . ASP B 1 135 ? -1.925 5.434 -8.242 1 98.44 135 ASP B N 1
ATOM 5323 C CA . ASP B 1 135 ? -1.972 5.57 -6.789 1 98.44 135 ASP B CA 1
ATOM 5324 C C . ASP B 1 135 ? -2.748 4.418 -6.152 1 98.44 135 ASP B C 1
ATOM 5326 O O . ASP B 1 135 ? -3.125 3.463 -6.84 1 98.44 135 ASP B O 1
ATOM 5330 N N . SER B 1 136 ? -2.979 4.457 -4.879 1 98.31 136 SER B N 1
ATOM 5331 C CA . SER B 1 136 ? -3.535 3.346 -4.113 1 98.31 136 SER B CA 1
ATOM 5332 C C . SER B 1 136 ? -4.996 3.1 -4.48 1 98.31 136 SER B C 1
ATOM 5334 O O . SER B 1 136 ? -5.566 2.068 -4.117 1 98.31 136 SER B O 1
ATOM 5336 N N . ARG B 1 137 ? -5.602 3.979 -5.242 1 97.56 137 ARG B N 1
ATOM 5337 C CA . ARG B 1 137 ? -6.992 3.812 -5.652 1 97.56 137 ARG B CA 1
ATOM 5338 C C . ARG B 1 137 ? -7.082 3.332 -7.098 1 97.56 137 ARG B C 1
ATOM 5340 O O . ARG B 1 137 ? -8.18 3.199 -7.645 1 97.56 137 ARG B O 1
ATOM 5347 N N . GLY B 1 138 ? -5.926 3.125 -7.688 1 98.25 138 GLY B N 1
ATOM 5348 C CA . GLY B 1 138 ? -5.91 2.686 -9.07 1 98.25 138 GLY B CA 1
ATOM 5349 C C . GLY B 1 138 ? -6.094 3.82 -10.062 1 98.25 138 GLY B C 1
ATOM 5350 O O . GLY B 1 138 ? -6.461 3.592 -11.219 1 98.25 138 GLY B O 1
ATOM 5351 N N . ASN B 1 139 ? -5.879 5.066 -9.633 1 98.44 139 ASN B N 1
ATOM 5352 C CA . ASN B 1 139 ? -5.934 6.242 -10.492 1 98.44 139 ASN B CA 1
ATOM 5353 C C . ASN B 1 139 ? -4.535 6.766 -10.82 1 98.44 139 ASN B C 1
ATOM 5355 O O . ASN B 1 139 ? -3.635 6.699 -9.984 1 98.44 139 ASN B O 1
ATOM 5359 N N . PRO B 1 140 ? -4.414 7.355 -11.992 1 98.56 140 PRO B N 1
ATOM 5360 C CA . PRO B 1 140 ? -3.109 7.918 -12.352 1 98.56 140 PRO B CA 1
ATOM 5361 C C . PRO B 1 140 ? -2.674 9.047 -11.43 1 98.56 140 PRO B C 1
ATOM 5363 O O . PRO B 1 140 ? -3.51 9.828 -10.961 1 98.56 140 PRO B O 1
ATOM 5366 N N . THR B 1 141 ? -1.456 9.102 -11.164 1 98.62 141 THR B N 1
ATOM 5367 C CA . THR B 1 141 ? -0.791 10.227 -10.516 1 98.62 141 THR B CA 1
ATOM 5368 C C . THR B 1 141 ? 0.603 10.445 -11.102 1 98.62 141 THR B C 1
ATOM 5370 O O . THR B 1 141 ? 0.988 9.773 -12.062 1 98.62 141 THR B O 1
ATOM 5373 N N . VAL B 1 142 ? 1.351 11.422 -10.57 1 98.88 142 VAL B N 1
ATOM 5374 C CA . VAL B 1 142 ? 2.611 11.844 -11.172 1 98.88 142 VAL B CA 1
ATOM 5375 C C . VAL B 1 142 ? 3.781 11.328 -10.344 1 98.88 142 VAL B C 1
ATOM 5377 O O . VAL B 1 142 ? 3.777 11.438 -9.109 1 98.88 142 VAL B O 1
ATOM 5380 N N . GLU B 1 143 ? 4.703 10.695 -10.992 1 98.94 143 GLU B N 1
ATOM 5381 C CA . GLU B 1 143 ? 5.992 10.336 -10.406 1 98.94 143 GLU B CA 1
ATOM 5382 C C . GLU B 1 143 ? 7.133 11.086 -11.094 1 98.94 143 GLU B C 1
ATOM 5384 O O . GLU B 1 143 ? 7.121 11.266 -12.312 1 98.94 143 GLU B O 1
ATOM 5389 N N . VAL B 1 144 ? 8.133 11.57 -10.352 1 98.94 144 VAL B N 1
ATOM 5390 C CA . VAL B 1 144 ? 9.266 12.305 -10.891 1 98.94 144 VAL B CA 1
ATOM 5391 C C . VAL B 1 144 ? 10.57 11.641 -10.445 1 98.94 144 VAL B C 1
ATOM 5393 O O . VAL B 1 144 ? 10.766 11.375 -9.258 1 98.94 144 VAL B O 1
ATOM 5396 N N . ASP B 1 145 ? 11.414 11.328 -11.367 1 98.81 145 ASP B N 1
ATOM 5397 C CA . ASP B 1 145 ? 12.812 10.992 -11.133 1 98.81 145 ASP B CA 1
ATOM 5398 C C . ASP B 1 145 ? 13.719 12.195 -11.383 1 98.81 145 ASP B C 1
ATOM 5400 O O . ASP B 1 145 ? 13.734 12.75 -12.484 1 98.81 145 ASP B O 1
ATOM 5404 N N . LEU B 1 146 ? 14.391 12.602 -10.398 1 98.88 146 LEU B N 1
ATOM 5405 C CA . LEU B 1 146 ? 15.375 13.672 -10.5 1 98.88 146 LEU B CA 1
ATOM 5406 C C . LEU B 1 146 ? 16.781 13.133 -10.289 1 98.88 146 LEU B C 1
ATOM 5408 O O . LEU B 1 146 ? 17.016 12.328 -9.383 1 98.88 146 LEU B O 1
ATOM 5412 N N . PHE B 1 147 ? 17.688 13.523 -11.148 1 98.31 147 PHE B N 1
ATOM 5413 C CA . PHE B 1 147 ? 19.031 12.984 -11.117 1 98.31 147 PHE B CA 1
ATOM 5414 C C . PHE B 1 147 ? 20.047 14.07 -10.797 1 98.31 147 PHE B C 1
ATOM 5416 O O . PHE B 1 147 ? 19.938 15.203 -11.273 1 98.31 147 PHE B O 1
ATOM 5423 N N . THR B 1 148 ? 20.984 13.758 -10.039 1 97.38 148 THR B N 1
ATOM 5424 C CA . THR B 1 148 ? 22.219 14.5 -9.797 1 97.38 148 THR B CA 1
ATOM 5425 C C . THR B 1 148 ? 23.438 13.594 -9.93 1 97.38 148 THR B C 1
ATOM 5427 O O . THR B 1 148 ? 23.312 12.43 -10.32 1 97.38 148 THR B O 1
ATOM 5430 N N . ALA B 1 149 ? 24.609 14.148 -9.602 1 94.75 149 ALA B N 1
ATOM 5431 C CA . ALA B 1 149 ? 25.812 13.336 -9.617 1 94.75 149 ALA B CA 1
ATOM 5432 C C . ALA B 1 149 ? 25.766 12.242 -8.562 1 94.75 149 ALA B C 1
ATOM 5434 O O . ALA B 1 149 ? 26.484 11.242 -8.648 1 94.75 149 ALA B O 1
ATOM 5435 N N . LYS B 1 150 ? 24.828 12.352 -7.633 1 94.56 150 LYS B N 1
ATOM 5436 C CA . LYS B 1 150 ? 24.75 11.406 -6.527 1 94.56 150 LYS B CA 1
ATOM 5437 C C . LYS B 1 150 ? 23.703 10.32 -6.801 1 94.56 150 LYS B C 1
ATOM 5439 O O . LYS B 1 150 ? 23.516 9.406 -5.996 1 94.56 150 LYS B O 1
ATOM 5444 N N . GLY B 1 151 ? 23.047 10.438 -7.91 1 95.25 151 GLY B N 1
ATOM 5445 C CA . GLY B 1 151 ? 22.141 9.359 -8.266 1 95.25 151 GLY B CA 1
ATOM 5446 C C . GLY B 1 151 ? 20.734 9.844 -8.555 1 95.25 151 GLY B C 1
ATOM 5447 O O . GLY B 1 151 ? 20.531 10.984 -8.977 1 95.25 151 GLY B O 1
ATOM 5448 N N . ARG B 1 152 ? 19.812 8.93 -8.508 1 97.75 152 ARG B N 1
ATOM 5449 C CA . ARG B 1 152 ? 18.406 9.18 -8.812 1 97.75 152 ARG B CA 1
ATOM 5450 C C . ARG B 1 152 ? 17.594 9.406 -7.543 1 97.75 152 ARG B C 1
ATOM 5452 O O . ARG B 1 152 ? 17.75 8.672 -6.562 1 97.75 152 ARG B O 1
ATOM 5459 N N . PHE B 1 153 ? 16.75 10.398 -7.551 1 98.62 153 PHE B N 1
ATOM 5460 C CA . PHE B 1 153 ? 15.836 10.703 -6.465 1 98.62 153 PHE B CA 1
ATOM 5461 C C . PHE B 1 153 ? 14.391 10.711 -6.961 1 98.62 153 PHE B C 1
ATOM 5463 O O . PHE B 1 153 ? 14.016 11.57 -7.766 1 98.62 153 PHE B O 1
ATOM 5470 N N . ARG B 1 154 ? 13.617 9.82 -6.453 1 98.69 154 ARG B N 1
ATOM 5471 C CA . ARG B 1 154 ? 12.273 9.594 -6.973 1 98.69 154 ARG B CA 1
ATOM 5472 C C . ARG B 1 154 ? 11.219 10.094 -5.996 1 98.69 154 ARG B C 1
ATOM 5474 O O . ARG B 1 154 ? 11.352 9.922 -4.785 1 98.69 154 ARG B O 1
ATOM 5481 N N . ALA B 1 155 ? 10.211 10.781 -6.512 1 98.88 155 ALA B N 1
ATOM 5482 C CA . ALA B 1 155 ? 9.055 11.219 -5.738 1 98.88 155 ALA B CA 1
ATOM 5483 C C . ALA B 1 155 ? 7.75 10.836 -6.438 1 98.88 155 ALA B C 1
ATOM 5485 O O . ALA B 1 155 ? 7.648 10.93 -7.664 1 98.88 155 ALA B O 1
ATOM 5486 N N . ALA B 1 156 ? 6.781 10.336 -5.66 1 98.88 156 ALA B N 1
ATOM 5487 C CA . ALA B 1 156 ? 5.43 10.062 -6.141 1 98.88 156 ALA B CA 1
ATOM 5488 C C . ALA B 1 156 ? 4.402 10.938 -5.426 1 98.88 156 ALA B C 1
ATOM 5490 O O . ALA B 1 156 ? 4.383 11.008 -4.195 1 98.88 156 ALA B O 1
ATOM 5491 N N . VAL B 1 157 ? 3.547 11.547 -6.191 1 98.69 157 VAL B N 1
ATOM 5492 C CA . VAL B 1 157 ? 2.65 12.57 -5.676 1 98.69 157 VAL B CA 1
ATOM 5493 C C . VAL B 1 157 ? 1.364 11.93 -5.164 1 98.69 157 VAL B C 1
ATOM 5495 O O . VAL B 1 157 ? 0.759 11.102 -5.852 1 98.69 157 VAL B O 1
ATOM 5498 N N . PRO B 1 158 ? 0.931 12.227 -3.91 1 97.62 158 PRO B N 1
ATOM 5499 C CA . PRO B 1 158 ? -0.376 11.75 -3.449 1 97.62 158 PRO B CA 1
ATOM 5500 C C . PRO B 1 158 ? -1.539 12.461 -4.141 1 97.62 158 PRO B C 1
ATOM 5502 O O . PRO B 1 158 ? -1.35 13.523 -4.746 1 97.62 158 PRO B O 1
ATOM 5505 N N . SER B 1 159 ? -2.674 11.852 -4.102 1 93.69 159 SER B N 1
ATOM 5506 C CA . SER B 1 159 ? -3.875 12.422 -4.703 1 93.69 159 SER B CA 1
ATOM 5507 C C . SER B 1 159 ? -5.074 12.289 -3.77 1 93.69 159 SER B C 1
ATOM 5509 O O . SER B 1 159 ? -5.289 11.227 -3.176 1 93.69 159 SER B O 1
ATOM 5511 N N . GLY B 1 160 ? -5.867 13.281 -3.662 1 86.38 160 GLY B N 1
ATOM 5512 C CA . GLY B 1 160 ? -7.047 13.258 -2.812 1 86.38 160 GLY B CA 1
ATOM 5513 C C . GLY B 1 160 ? -8.305 12.836 -3.545 1 86.38 160 GLY B C 1
ATOM 5514 O O . GLY B 1 160 ? -8.539 13.25 -4.684 1 86.38 160 GLY B O 1
ATOM 5515 N N . ALA B 1 161 ? -9.086 12.062 -2.936 1 79.44 161 ALA B N 1
ATOM 5516 C CA . ALA B 1 161 ? -10.414 11.758 -3.455 1 79.44 161 ALA B CA 1
ATOM 5517 C C . ALA B 1 161 ? -11.328 12.977 -3.373 1 79.44 161 ALA B C 1
ATOM 5519 O O . ALA B 1 161 ? -12.07 13.266 -4.316 1 79.44 161 ALA B O 1
ATOM 5520 N N . SER B 1 162 ? -11.156 13.648 -2.26 1 74.44 162 SER B N 1
ATOM 5521 C CA . SER B 1 162 ? -11.844 14.914 -2.049 1 74.44 162 SER B CA 1
ATOM 5522 C C . SER B 1 162 ? -10.875 16.094 -2.117 1 74.44 162 SER B C 1
ATOM 5524 O O . SER B 1 162 ? -9.758 16 -1.607 1 74.44 162 SER B O 1
ATOM 5526 N N . THR B 1 163 ? -11.305 17.047 -3 1 75.25 163 THR B N 1
ATOM 5527 C CA . THR B 1 163 ? -10.477 18.25 -3.082 1 75.25 163 THR B CA 1
ATOM 5528 C C . THR B 1 163 ? -11.289 19.484 -2.732 1 75.25 163 THR B C 1
ATOM 5530 O O . THR B 1 163 ? -12.438 19.625 -3.168 1 75.25 163 THR B O 1
ATOM 5533 N N . GLY B 1 164 ? -10.672 20.219 -1.846 1 74.94 164 GLY B N 1
ATOM 5534 C CA . GLY B 1 164 ? -11.32 21.469 -1.51 1 74.94 164 GLY B CA 1
ATOM 5535 C C . GLY B 1 164 ? -11.25 22.5 -2.627 1 74.94 164 GLY B C 1
ATOM 5536 O O . GLY B 1 164 ? -10.305 22.484 -3.424 1 74.94 164 GLY B O 1
ATOM 5537 N N . VAL B 1 165 ? -12.078 23.453 -2.578 1 78.88 165 VAL B N 1
ATOM 5538 C CA . VAL B 1 165 ? -12.227 24.422 -3.654 1 78.88 165 VAL B CA 1
ATOM 5539 C C . VAL B 1 165 ? -11.078 25.422 -3.604 1 78.88 165 VAL B C 1
ATOM 5541 O O . VAL B 1 165 ? -10.773 26.078 -4.602 1 78.88 165 VAL B O 1
ATOM 5544 N N . HIS B 1 166 ? -10.422 25.531 -2.484 1 85.19 166 HIS B N 1
ATOM 5545 C CA . HIS B 1 166 ? -9.375 26.531 -2.32 1 85.19 166 HIS B CA 1
ATOM 5546 C C . HIS B 1 166 ? -7.988 25.906 -2.367 1 85.19 166 HIS B C 1
ATOM 5548 O O . HIS B 1 166 ? -6.984 26.562 -2.105 1 85.19 166 HIS B O 1
ATOM 5554 N N . GLU B 1 167 ? -7.906 24.609 -2.736 1 92.69 167 GLU B N 1
ATOM 5555 C CA . GLU B 1 167 ? -6.633 23.906 -2.82 1 92.69 167 GLU B CA 1
ATOM 5556 C C . GLU B 1 167 ? -5.898 24.234 -4.117 1 92.69 167 GLU B C 1
ATOM 5558 O O . GLU B 1 167 ? -6.496 24.766 -5.055 1 92.69 167 GLU B O 1
ATOM 5563 N N . ALA B 1 168 ? -4.566 24 -4.09 1 96.25 168 ALA B N 1
ATOM 5564 C CA . ALA B 1 168 ? -3.834 23.969 -5.355 1 96.25 168 ALA B CA 1
ATOM 5565 C C . ALA B 1 168 ? -4.438 22.938 -6.309 1 96.25 168 ALA B C 1
ATOM 5567 O O . ALA B 1 168 ? -5.02 21.938 -5.875 1 96.25 168 ALA B O 1
ATOM 5568 N N . LEU B 1 169 ? -4.301 23.203 -7.578 1 96.62 169 LEU B N 1
ATOM 5569 C CA . LEU B 1 169 ? -5.035 22.406 -8.555 1 96.62 169 LEU B CA 1
ATOM 5570 C C . LEU B 1 169 ? -4.25 21.156 -8.945 1 96.62 169 LEU B C 1
ATOM 5572 O O . LEU B 1 169 ? -3.127 21.266 -9.445 1 96.62 169 LEU B O 1
ATOM 5576 N N . GLU B 1 170 ? -4.793 20.016 -8.68 1 97 170 GLU B N 1
ATOM 5577 C CA . GLU B 1 170 ? -4.312 18.797 -9.305 1 97 170 GLU B CA 1
ATOM 5578 C C . GLU B 1 170 ? -4.75 18.719 -10.766 1 97 170 GLU B C 1
ATOM 5580 O O . GLU B 1 170 ? -5.934 18.547 -11.055 1 97 170 GLU B O 1
ATOM 5585 N N . LEU B 1 171 ? -3.812 18.75 -11.703 1 97.69 171 LEU B N 1
ATOM 5586 C CA . LEU B 1 171 ? -4.16 18.812 -13.117 1 97.69 171 LEU B CA 1
ATOM 5587 C C . LEU B 1 171 ? -4.453 17.422 -13.664 1 97.69 171 LEU B C 1
ATOM 5589 O O . LEU B 1 171 ? -3.594 16.531 -13.609 1 97.69 171 LEU B O 1
ATOM 5593 N N . ARG B 1 172 ? -5.66 17.156 -14.141 1 97.62 172 ARG B N 1
ATOM 5594 C CA . ARG B 1 172 ? -6.133 15.945 -14.82 1 97.62 172 ARG B CA 1
ATOM 5595 C C . ARG B 1 172 ? -6.324 16.203 -16.312 1 97.62 172 ARG B C 1
ATOM 5597 O O . ARG B 1 172 ? -6.59 17.328 -16.734 1 97.62 172 ARG B O 1
ATOM 5604 N N . ASP B 1 173 ? -6.246 15.141 -17.078 1 98.25 173 ASP B N 1
ATOM 5605 C CA . ASP B 1 173 ? -6.371 15.273 -18.531 1 98.25 173 ASP B CA 1
ATOM 5606 C C . ASP B 1 173 ? -7.82 15.539 -18.922 1 98.25 173 ASP B C 1
ATOM 5608 O O . ASP B 1 173 ? -8.078 16.219 -19.922 1 98.25 173 ASP B O 1
ATOM 5612 N N . GLY B 1 174 ? -8.711 14.914 -18.266 1 97.38 174 GLY B N 1
ATOM 5613 C CA . GLY B 1 174 ? -10.125 15.055 -18.594 1 97.38 174 GLY B CA 1
ATOM 5614 C C . GLY B 1 174 ? -10.547 14.211 -19.781 1 97.38 174 GLY B C 1
ATOM 5615 O O . GLY B 1 174 ? -11.711 14.242 -20.188 1 97.38 174 GLY B O 1
ATOM 5616 N N . ASP B 1 175 ? -9.602 13.477 -20.391 1 97.69 175 ASP B N 1
ATOM 5617 C CA . ASP B 1 175 ? -9.898 12.57 -21.5 1 97.69 175 ASP B CA 1
ATOM 5618 C C . ASP B 1 175 ? -10.594 11.305 -21.016 1 97.69 175 ASP B C 1
ATOM 5620 O O . ASP B 1 175 ? -9.945 10.406 -20.469 1 97.69 175 ASP B O 1
ATOM 5624 N N . LYS B 1 176 ? -11.852 11.141 -21.266 1 96.88 176 LYS B N 1
ATOM 5625 C CA . LYS B 1 176 ? -12.672 10.07 -20.719 1 96.88 176 LYS B CA 1
ATOM 5626 C C . LYS B 1 176 ? -12.273 8.719 -21.312 1 96.88 176 LYS B C 1
ATOM 5628 O O . LYS B 1 176 ? -12.625 7.668 -20.766 1 96.88 176 LYS B O 1
ATOM 5633 N N . SER B 1 177 ? -11.523 8.734 -22.375 1 96.38 177 SER B N 1
ATOM 5634 C CA . SER B 1 177 ? -11.125 7.48 -23.016 1 96.38 177 SER B CA 1
ATOM 5635 C C . SER B 1 177 ? -9.938 6.848 -22.312 1 96.38 177 SER B C 1
ATOM 5637 O O . SER B 1 177 ? -9.594 5.691 -22.562 1 96.38 177 SER B O 1
ATOM 5639 N N . ARG B 1 178 ? -9.383 7.598 -21.406 1 97.44 178 ARG B N 1
ATOM 5640 C CA . ARG B 1 178 ? -8.266 7.078 -20.625 1 97.44 178 ARG B CA 1
ATOM 5641 C C . ARG B 1 178 ? -8.523 7.25 -19.141 1 97.44 178 ARG B C 1
ATOM 5643 O O . ARG B 1 178 ? -8.703 8.375 -18.656 1 97.44 178 ARG B O 1
ATOM 5650 N N . TYR B 1 179 ? -8.547 6.113 -18.438 1 98.12 179 TYR B N 1
ATOM 5651 C CA . TYR B 1 179 ? -8.727 6.078 -17 1 98.12 179 TYR B CA 1
ATOM 5652 C C . TYR B 1 179 ? -9.945 6.887 -16.578 1 98.12 179 TYR B C 1
ATOM 5654 O O . TYR B 1 179 ? -9.906 7.613 -15.578 1 98.12 179 TYR B O 1
ATOM 5662 N N . LEU B 1 180 ? -10.938 6.902 -17.453 1 97.5 180 LEU B N 1
ATOM 5663 C CA . LEU B 1 180 ? -12.219 7.559 -17.188 1 97.5 180 LEU B CA 1
ATOM 5664 C C . LEU B 1 180 ? -12.023 9.055 -16.938 1 97.5 180 LEU B C 1
ATOM 5666 O O . LEU B 1 180 ? -12.719 9.648 -16.125 1 97.5 180 LEU B O 1
ATOM 5670 N N . GLY B 1 181 ? -11.023 9.695 -17.5 1 97.75 181 GLY B N 1
ATOM 5671 C CA . GLY B 1 181 ? -10.797 11.125 -17.422 1 97.75 181 GLY B CA 1
ATOM 5672 C C . GLY B 1 181 ? -9.773 11.523 -16.391 1 97.75 181 GLY B C 1
ATOM 5673 O O . GLY B 1 181 ? -9.406 12.695 -16.281 1 97.75 181 GLY B O 1
ATOM 5674 N N . LYS B 1 182 ? -9.188 10.578 -15.672 1 97.75 182 LYS B N 1
ATOM 5675 C CA . LYS B 1 182 ? -8.352 10.898 -14.516 1 97.75 182 LYS B CA 1
ATOM 5676 C C . LYS B 1 182 ? -6.871 10.844 -14.875 1 97.75 182 LYS B C 1
ATOM 5678 O O . LYS B 1 182 ? -6.012 10.898 -13.992 1 97.75 182 LYS B O 1
ATOM 5683 N N . GLY B 1 183 ? -6.586 10.688 -16.188 1 98.31 183 GLY B N 1
ATOM 5684 C CA . GLY B 1 183 ? -5.195 10.711 -16.625 1 98.31 183 GLY B CA 1
ATOM 5685 C C . GLY B 1 183 ? -4.457 11.953 -16.172 1 98.31 183 GLY B C 1
ATOM 5686 O O . GLY B 1 183 ? -5.074 12.992 -15.93 1 98.31 183 GLY B O 1
ATOM 5687 N N . THR B 1 184 ? -3.135 11.852 -16.094 1 98.62 184 THR B N 1
ATOM 5688 C CA . THR B 1 184 ? -2.326 12.992 -15.672 1 98.62 184 THR B CA 1
ATOM 5689 C C . THR B 1 184 ? -1.191 13.242 -16.656 1 98.62 184 THR B C 1
ATOM 5691 O O . THR B 1 184 ? -0.128 13.742 -16.281 1 98.62 184 THR B O 1
ATOM 5694 N N . GLN B 1 185 ? -1.358 12.891 -17.891 1 98.62 185 GLN B N 1
ATOM 5695 C CA . GLN B 1 185 ? -0.312 13.023 -18.891 1 98.62 185 GLN B CA 1
ATOM 5696 C C . GLN B 1 185 ? 0.042 14.492 -19.125 1 98.62 185 GLN B C 1
ATOM 5698 O O . GLN B 1 185 ? 1.196 14.82 -19.406 1 98.62 185 GLN B O 1
ATOM 5703 N N . LYS B 1 186 ? -0.889 15.398 -19.031 1 98.75 186 LYS B N 1
ATOM 5704 C CA . LYS B 1 186 ? -0.613 16.828 -19.203 1 98.75 186 LYS B CA 1
ATOM 5705 C C . LYS B 1 186 ? 0.376 17.312 -18.141 1 98.75 186 LYS B C 1
ATOM 5707 O O . LYS B 1 186 ? 1.324 18.031 -18.469 1 98.75 186 LYS B O 1
ATOM 5712 N N . ALA B 1 187 ? 0.109 16.984 -16.922 1 98.81 187 ALA B N 1
ATOM 5713 C CA . ALA B 1 187 ? 1.027 17.359 -15.844 1 98.81 187 ALA B CA 1
ATOM 5714 C C . ALA B 1 187 ? 2.412 16.75 -16.078 1 98.81 187 ALA B C 1
ATOM 5716 O O . ALA B 1 187 ? 3.426 17.422 -15.867 1 98.81 187 ALA B O 1
ATOM 5717 N N . VAL B 1 188 ? 2.443 15.516 -16.5 1 98.88 188 VAL B N 1
ATOM 5718 C CA . VAL B 1 188 ? 3.689 14.82 -16.812 1 98.88 188 VAL B CA 1
ATOM 5719 C C . VAL B 1 188 ? 4.441 15.578 -17.906 1 98.88 188 VAL B C 1
ATOM 5721 O O . VAL B 1 188 ? 5.648 15.797 -17.797 1 98.88 188 VAL B O 1
ATOM 5724 N N . ASP B 1 189 ? 3.695 15.961 -18.922 1 98.88 189 ASP B N 1
ATOM 5725 C CA . ASP B 1 189 ? 4.289 16.703 -20.031 1 98.88 189 ASP B CA 1
ATOM 5726 C C . ASP B 1 189 ? 4.816 18.062 -19.578 1 98.88 189 ASP B C 1
ATOM 5728 O O . ASP B 1 189 ? 5.844 18.516 -20.062 1 98.88 189 ASP B O 1
ATOM 5732 N N . HIS B 1 190 ? 4.109 18.688 -18.719 1 98.94 190 HIS B N 1
ATOM 5733 C CA . HIS B 1 190 ? 4.574 19.969 -18.188 1 98.94 190 HIS B CA 1
ATOM 5734 C C . HIS B 1 190 ? 5.906 19.812 -17.453 1 98.94 190 HIS B C 1
ATOM 5736 O O . HIS B 1 190 ? 6.773 20.688 -17.547 1 98.94 190 HIS B O 1
ATOM 5742 N N . VAL B 1 191 ? 6.082 18.75 -16.719 1 98.94 191 VAL B N 1
ATOM 5743 C CA . VAL B 1 191 ? 7.355 18.5 -16.047 1 98.94 191 VAL B CA 1
ATOM 5744 C C . VAL B 1 191 ? 8.453 18.266 -17.078 1 98.94 191 VAL B C 1
ATOM 5746 O O . VAL B 1 191 ? 9.492 18.922 -17.062 1 98.94 191 VAL B O 1
ATOM 5749 N N . ASN B 1 192 ? 8.203 17.375 -18.016 1 98.88 192 ASN B N 1
ATOM 5750 C CA . ASN B 1 192 ? 9.234 16.891 -18.938 1 98.88 192 ASN B CA 1
ATOM 5751 C C . ASN B 1 192 ? 9.609 17.969 -19.953 1 98.88 192 ASN B C 1
ATOM 5753 O O . ASN B 1 192 ? 10.773 18.062 -20.359 1 98.88 192 ASN B O 1
ATOM 5757 N N . ASN B 1 193 ? 8.664 18.781 -20.391 1 98.75 193 ASN B N 1
ATOM 5758 C CA . ASN B 1 193 ? 8.898 19.641 -21.547 1 98.75 193 ASN B CA 1
ATOM 5759 C C . ASN B 1 193 ? 9.047 21.094 -21.141 1 98.75 193 ASN B C 1
ATOM 5761 O O . ASN B 1 193 ? 9.547 21.906 -21.906 1 98.75 193 ASN B O 1
ATOM 5765 N N . GLU B 1 194 ? 8.664 21.469 -19.938 1 98.69 194 GLU B N 1
ATOM 5766 C CA . GLU B 1 194 ? 8.703 22.875 -19.547 1 98.69 194 GLU B CA 1
ATOM 5767 C C . GLU B 1 194 ? 9.508 23.078 -18.281 1 98.69 194 GLU B C 1
ATOM 5769 O O . GLU B 1 194 ? 10.531 23.781 -18.281 1 98.69 194 GLU B O 1
ATOM 5774 N N . ILE B 1 195 ? 9.172 22.453 -17.234 1 98.88 195 ILE B N 1
ATOM 5775 C CA . ILE B 1 195 ? 9.812 22.672 -15.945 1 98.88 195 ILE B CA 1
ATOM 5776 C C . ILE B 1 195 ? 11.25 22.172 -16 1 98.88 195 ILE B C 1
ATOM 5778 O O . ILE B 1 195 ? 12.18 22.875 -15.617 1 98.88 195 ILE B O 1
ATOM 5782 N N . ALA B 1 196 ? 11.43 20.953 -16.516 1 98.75 196 ALA B N 1
ATOM 5783 C CA . ALA B 1 196 ? 12.734 20.297 -16.5 1 98.75 196 ALA B CA 1
ATOM 5784 C C . ALA B 1 196 ? 13.766 21.109 -17.281 1 98.75 196 ALA B C 1
ATOM 5786 O O . ALA B 1 196 ? 14.828 21.453 -16.734 1 98.75 196 ALA B O 1
ATOM 5787 N N . PRO B 1 197 ? 13.508 21.516 -18.531 1 98.44 197 PRO B N 1
ATOM 5788 C CA . PRO B 1 197 ? 14.508 22.281 -19.266 1 98.44 197 PRO B CA 1
ATOM 5789 C C . PRO B 1 197 ? 14.859 23.594 -18.594 1 98.44 197 PRO B C 1
ATOM 5791 O O . PRO B 1 197 ? 16.031 24 -18.578 1 98.44 197 PRO B O 1
ATOM 5794 N N . LYS B 1 198 ? 13.883 24.266 -18.016 1 98.31 198 LYS B N 1
ATOM 5795 C CA . LYS B 1 198 ? 14.125 25.547 -17.375 1 98.31 198 LYS B CA 1
ATOM 5796 C C . LYS B 1 198 ? 14.961 25.391 -16.109 1 98.31 198 LYS B C 1
ATOM 5798 O O . LYS B 1 198 ? 15.82 26.219 -15.812 1 98.31 198 LYS B O 1
ATOM 5803 N N . LEU B 1 199 ? 14.688 24.359 -15.344 1 98.44 199 LEU B N 1
ATOM 5804 C CA . LEU B 1 199 ? 15.469 24.109 -14.141 1 98.44 199 LEU B CA 1
ATOM 5805 C C . LEU B 1 199 ? 16.906 23.719 -14.492 1 98.44 199 LEU B C 1
ATOM 5807 O O . LEU B 1 199 ? 17.844 24.125 -13.805 1 98.44 199 LEU B O 1
ATOM 5811 N N . LEU B 1 200 ? 17.062 22.922 -15.516 1 97.12 200 LEU B N 1
ATOM 5812 C CA . LEU B 1 200 ? 18.391 22.516 -15.93 1 97.12 200 LEU B CA 1
ATOM 5813 C C . LEU B 1 200 ? 19.219 23.703 -16.375 1 97.12 200 LEU B C 1
ATOM 5815 O O . LEU B 1 200 ? 20.438 23.75 -16.156 1 97.12 200 LEU B O 1
ATOM 5819 N N . GLU B 1 201 ? 18.578 24.656 -17 1 96.5 201 GLU B N 1
ATOM 5820 C CA . GLU B 1 201 ? 19.25 25.859 -17.469 1 96.5 201 GLU B CA 1
ATOM 5821 C C . GLU B 1 201 ? 19.766 26.703 -16.297 1 96.5 201 GLU B C 1
ATOM 5823 O O . GLU B 1 201 ? 20.828 27.312 -16.406 1 96.5 201 GLU B O 1
ATOM 5828 N N . LYS B 1 202 ? 19.078 26.734 -15.188 1 95.62 202 LYS B N 1
ATOM 5829 C CA . LYS B 1 202 ? 19.422 27.594 -14.055 1 95.62 202 LYS B CA 1
ATOM 5830 C C . LYS B 1 202 ? 20.594 27.016 -13.258 1 95.62 202 LYS B C 1
ATOM 5832 O O . LYS B 1 202 ? 21.297 27.766 -12.578 1 95.62 202 LYS B O 1
ATOM 5837 N N . LYS B 1 203 ? 20.75 25.672 -13.227 1 93.75 203 LYS B N 1
ATOM 5838 C CA . LYS B 1 203 ? 21.828 24.969 -12.539 1 93.75 203 LYS B CA 1
ATOM 5839 C C . LYS B 1 203 ? 21.812 25.266 -11.039 1 93.75 203 LYS B C 1
ATOM 5841 O O . LYS B 1 203 ? 22.859 25.516 -10.445 1 93.75 203 LYS B O 1
ATOM 5846 N N . PHE B 1 204 ? 20.656 25.344 -10.531 1 95.81 204 PHE B N 1
ATOM 5847 C CA . PHE B 1 204 ? 20.516 25.516 -9.086 1 95.81 204 PHE B CA 1
ATOM 5848 C C . PHE B 1 204 ? 21.141 24.344 -8.344 1 95.81 204 PHE B C 1
ATOM 5850 O O . PHE B 1 204 ? 21.141 23.219 -8.844 1 95.81 204 PHE B O 1
ATOM 5857 N N . SER B 1 205 ? 21.734 24.703 -7.188 1 96.31 205 SER B N 1
ATOM 5858 C CA . SER B 1 205 ? 22.062 23.609 -6.273 1 96.31 205 SER B CA 1
ATOM 5859 C C . SER B 1 205 ? 20.812 22.984 -5.676 1 96.31 205 SER B C 1
ATOM 5861 O O . SER B 1 205 ? 19.891 23.703 -5.273 1 96.31 205 SER B O 1
ATOM 5863 N N . VAL B 1 206 ? 20.781 21.688 -5.543 1 97.88 206 VAL B N 1
ATOM 5864 C CA . VAL B 1 206 ? 19.594 21 -5.059 1 97.88 206 VAL B CA 1
ATOM 5865 C C . VAL B 1 206 ? 19.406 21.266 -3.564 1 97.88 206 VAL B C 1
ATOM 5867 O O . VAL B 1 206 ? 18.344 21 -3.006 1 97.88 206 VAL B O 1
ATOM 5870 N N . VAL B 1 207 ? 20.359 21.797 -2.871 1 97.69 207 VAL B N 1
ATOM 5871 C CA . VAL B 1 207 ? 20.234 22.109 -1.451 1 97.69 207 VAL B CA 1
ATOM 5872 C C . VAL B 1 207 ? 19.391 23.359 -1.271 1 97.69 207 VAL B C 1
ATOM 5874 O O . VAL B 1 207 ? 18.891 23.641 -0.179 1 97.69 207 VAL B O 1
ATOM 5877 N N . GLU B 1 208 ? 19.281 24.141 -2.371 1 97.75 208 GLU B N 1
ATOM 5878 C CA . GLU B 1 208 ? 18.547 25.406 -2.326 1 97.75 208 GLU B CA 1
ATOM 5879 C C . GLU B 1 208 ? 17.062 25.172 -2.623 1 97.75 208 GLU B C 1
ATOM 5881 O O . GLU B 1 208 ? 16.516 25.766 -3.562 1 97.75 208 GLU B O 1
ATOM 5886 N N . GLN B 1 209 ? 16.359 24.469 -1.763 1 98.69 209 GLN B N 1
ATOM 5887 C CA . GLN B 1 209 ? 14.961 24.062 -1.918 1 98.69 209 GLN B CA 1
ATOM 5888 C C . GLN B 1 209 ? 14.062 25.281 -2.174 1 98.69 209 GLN B C 1
ATOM 5890 O O . GLN B 1 209 ? 13.25 25.266 -3.098 1 98.69 209 GLN B O 1
ATOM 5895 N N . GLU B 1 210 ? 14.203 26.266 -1.398 1 98.69 210 GLU B N 1
ATOM 5896 C CA . GLU B 1 210 ? 13.352 27.453 -1.473 1 98.69 210 GLU B CA 1
ATOM 5897 C C . GLU B 1 210 ? 13.508 28.156 -2.816 1 98.69 210 GLU B C 1
ATOM 5899 O O . GLU B 1 210 ? 12.516 28.594 -3.412 1 98.69 210 GLU B O 1
ATOM 5904 N N . LYS B 1 211 ? 14.734 28.312 -3.217 1 98.44 211 LYS B N 1
ATOM 5905 C CA . LYS B 1 211 ? 15.016 28.969 -4.488 1 98.44 211 LYS B CA 1
ATOM 5906 C C . LYS B 1 211 ? 14.391 28.219 -5.656 1 98.44 211 LYS B C 1
ATOM 5908 O O . LYS B 1 211 ? 13.812 28.828 -6.555 1 98.44 211 LYS B O 1
ATOM 5913 N N . ILE B 1 212 ? 14.5 26.953 -5.629 1 98.81 212 ILE B N 1
ATOM 5914 C CA . ILE B 1 212 ? 13.992 26.109 -6.707 1 98.81 212 ILE B CA 1
ATOM 5915 C C . ILE B 1 212 ? 12.461 26.156 -6.707 1 98.81 212 ILE B C 1
ATOM 5917 O O . ILE B 1 212 ? 11.844 26.312 -7.758 1 98.81 212 ILE B O 1
ATOM 5921 N N . ASP B 1 213 ? 11.852 26.016 -5.559 1 98.88 213 ASP B N 1
ATOM 5922 C CA . ASP B 1 213 ? 10.398 26.078 -5.457 1 98.88 213 ASP B CA 1
ATOM 5923 C C . ASP B 1 213 ? 9.875 27.438 -5.926 1 98.88 213 ASP B C 1
ATOM 5925 O O . ASP B 1 213 ? 8.898 27.5 -6.672 1 98.88 213 ASP B O 1
ATOM 5929 N N . LYS B 1 214 ? 10.523 28.469 -5.496 1 98.62 214 LYS B N 1
ATOM 5930 C CA . LYS B 1 214 ? 10.109 29.812 -5.902 1 98.62 214 LYS B CA 1
ATOM 5931 C C . LYS B 1 214 ? 10.195 29.984 -7.414 1 98.62 214 LYS B C 1
ATOM 5933 O O . LYS B 1 214 ? 9.312 30.594 -8.023 1 98.62 214 LYS B O 1
ATOM 5938 N N . PHE B 1 215 ? 11.266 29.484 -7.973 1 98.69 215 PHE B N 1
ATOM 5939 C CA . PHE B 1 215 ? 11.438 29.562 -9.422 1 98.69 215 PHE B CA 1
ATOM 5940 C C . PHE B 1 215 ? 10.281 28.875 -10.133 1 98.69 215 PHE B C 1
ATOM 5942 O O . PHE B 1 215 ? 9.719 29.406 -11.086 1 98.69 215 PHE B O 1
ATOM 5949 N N . MET B 1 216 ? 9.906 27.641 -9.688 1 98.88 216 MET B N 1
ATOM 5950 C CA . MET B 1 216 ? 8.812 26.891 -10.305 1 98.88 216 MET B CA 1
ATOM 5951 C C . MET B 1 216 ? 7.488 27.625 -10.141 1 98.88 216 MET B C 1
ATOM 5953 O O . MET B 1 216 ? 6.668 27.656 -11.062 1 98.88 216 MET B O 1
ATOM 5957 N N . LEU B 1 217 ? 7.316 28.203 -8.977 1 98.56 217 LEU B N 1
ATOM 5958 C CA . LEU B 1 217 ? 6.09 28.953 -8.719 1 98.56 217 LEU B CA 1
ATOM 5959 C C . LEU B 1 217 ? 6 30.172 -9.625 1 98.56 217 LEU B C 1
ATOM 5961 O O . LEU B 1 217 ? 4.926 30.484 -10.156 1 98.56 217 LEU B O 1
ATOM 5965 N N . GLU B 1 218 ? 7.102 30.859 -9.766 1 98.56 218 GLU B N 1
ATOM 5966 C CA . GLU B 1 218 ? 7.145 32 -10.664 1 98.56 218 GLU B CA 1
ATOM 5967 C C . GLU B 1 218 ? 6.918 31.594 -12.117 1 98.56 218 GLU B C 1
ATOM 5969 O O . GLU B 1 218 ? 6.246 32.281 -12.875 1 98.56 218 GLU B O 1
ATOM 5974 N N . LEU B 1 219 ? 7.504 30.484 -12.477 1 98.44 219 LEU B N 1
ATOM 5975 C CA . LEU B 1 219 ? 7.312 29.953 -13.82 1 98.44 219 LEU B CA 1
ATOM 5976 C C . LEU B 1 219 ? 5.844 29.641 -14.078 1 98.44 219 LEU B C 1
ATOM 5978 O O . LEU B 1 219 ? 5.348 29.844 -15.195 1 98.44 219 LEU B O 1
ATOM 5982 N N . ASP B 1 220 ? 5.16 29.078 -13.125 1 98.56 220 ASP B N 1
ATOM 5983 C CA . ASP B 1 220 ? 3.734 28.797 -13.25 1 98.56 220 ASP B CA 1
ATOM 5984 C C . ASP B 1 220 ? 2.922 30.078 -13.328 1 98.56 220 ASP B C 1
ATOM 5986 O O . ASP B 1 220 ? 2.145 30.281 -14.266 1 98.56 220 ASP B O 1
ATOM 5990 N N . GLY B 1 221 ? 3.141 30.953 -12.305 1 98.25 221 GLY B N 1
ATOM 5991 C CA . GLY B 1 221 ? 2.59 32.281 -12.352 1 98.25 221 GLY B CA 1
ATOM 5992 C C . GLY B 1 221 ? 1.159 32.375 -11.852 1 98.25 221 GLY B C 1
ATOM 5993 O O . GLY B 1 221 ? 0.574 33.438 -11.789 1 98.25 221 GLY B O 1
ATOM 5994 N N . THR B 1 222 ? 0.537 31.281 -11.492 1 97.19 222 THR B N 1
ATOM 5995 C CA . THR B 1 222 ? -0.821 31.281 -10.961 1 97.19 222 THR B CA 1
ATOM 5996 C C . THR B 1 222 ? -0.818 30.984 -9.461 1 97.19 222 THR B C 1
ATOM 5998 O O . THR B 1 222 ? 0.079 30.297 -8.961 1 97.19 222 THR B O 1
ATOM 6001 N N . ASP B 1 223 ? -1.816 31.438 -8.75 1 92.69 223 ASP B N 1
ATOM 6002 C CA . ASP B 1 223 ? -1.885 31.281 -7.301 1 92.69 223 ASP B CA 1
ATOM 6003 C C . ASP B 1 223 ? -2.117 29.828 -6.918 1 92.69 223 ASP B C 1
ATOM 6005 O O . ASP B 1 223 ? -1.58 29.344 -5.918 1 92.69 223 ASP B O 1
ATOM 6009 N N . ASN B 1 224 ? -2.914 29.141 -7.719 1 95.56 224 ASN B N 1
ATOM 6010 C CA . ASN B 1 224 ? -3.303 27.781 -7.359 1 95.56 224 ASN B CA 1
ATOM 6011 C C . ASN B 1 224 ? -2.561 26.75 -8.203 1 95.56 224 ASN B C 1
ATOM 6013 O O . ASN B 1 224 ? -2.967 25.594 -8.266 1 95.56 224 ASN B O 1
ATOM 6017 N N . LYS B 1 225 ? -1.499 27.188 -8.945 1 97.81 225 LYS B N 1
ATOM 6018 C CA . LYS B 1 225 ? -0.617 26.328 -9.727 1 97.81 225 LYS B CA 1
ATOM 6019 C C . LYS B 1 225 ? -1.374 25.656 -10.875 1 97.81 225 LYS B C 1
ATOM 6021 O O . LYS B 1 225 ? -1.178 24.469 -11.141 1 97.81 225 LYS B O 1
ATOM 6026 N N . SER B 1 226 ? -2.217 26.375 -11.57 1 97 226 SER B N 1
ATOM 6027 C CA . SER B 1 226 ? -3.119 25.797 -12.555 1 97 226 SER B CA 1
ATOM 6028 C C . SER B 1 226 ? -2.471 25.75 -13.938 1 97 226 SER B C 1
ATOM 6030 O O . SER B 1 226 ? -2.963 25.062 -14.836 1 97 226 SER B O 1
ATOM 6032 N N . LYS B 1 227 ? -1.362 26.484 -14.109 1 98.38 227 LYS B N 1
ATOM 6033 C CA . LYS B 1 227 ? -0.717 26.406 -15.422 1 98.38 227 LYS B CA 1
ATOM 6034 C C . LYS B 1 227 ? -0.059 25.047 -15.641 1 98.38 227 LYS B C 1
ATOM 6036 O O . LYS B 1 227 ? -0.304 24.391 -16.656 1 98.38 227 LYS B O 1
ATOM 6041 N N . PHE B 1 228 ? 0.721 24.625 -14.734 1 98.62 228 PHE B N 1
ATOM 6042 C CA . PHE B 1 228 ? 1.449 23.359 -14.867 1 98.62 228 PHE B CA 1
ATOM 6043 C C . PHE B 1 228 ? 0.714 22.234 -14.156 1 98.62 228 PHE B C 1
ATOM 6045 O O . PHE B 1 228 ? 0.783 21.078 -14.578 1 98.62 228 PHE B O 1
ATOM 6052 N N . GLY B 1 229 ? -0.009 22.562 -13.086 1 98.38 229 GLY B N 1
ATOM 6053 C CA . GLY B 1 229 ? -0.55 21.594 -12.148 1 98.38 229 GLY B CA 1
ATOM 6054 C C . GLY B 1 229 ? 0.264 21.484 -10.875 1 98.38 229 GLY B C 1
ATOM 6055 O O . GLY B 1 229 ? 1.489 21.359 -10.922 1 98.38 229 GLY B O 1
ATOM 6056 N N . ALA B 1 230 ? -0.472 21.547 -9.781 1 98.31 230 ALA B N 1
ATOM 6057 C CA . ALA B 1 230 ? 0.192 21.375 -8.492 1 98.31 230 ALA B CA 1
ATOM 6058 C C . ALA B 1 230 ? 0.905 20.031 -8.406 1 98.31 230 ALA B C 1
ATOM 6060 O O . ALA B 1 230 ? 1.959 19.922 -7.773 1 98.31 230 ALA B O 1
ATOM 6061 N N . ASN B 1 231 ? 0.284 19 -9.047 1 98.56 231 ASN B N 1
ATOM 6062 C CA . ASN B 1 231 ? 0.877 17.672 -9.016 1 98.56 231 ASN B CA 1
ATOM 6063 C C . ASN B 1 231 ? 2.172 17.625 -9.82 1 98.56 231 ASN B C 1
ATOM 6065 O O . ASN B 1 231 ? 3.064 16.828 -9.516 1 98.56 231 ASN B O 1
ATOM 6069 N N . ALA B 1 232 ? 2.346 18.438 -10.82 1 98.88 232 ALA B N 1
ATOM 6070 C CA . ALA B 1 232 ? 3.617 18.562 -11.531 1 98.88 232 ALA B CA 1
ATOM 6071 C C . ALA B 1 232 ? 4.676 19.219 -10.656 1 98.88 232 ALA B C 1
ATOM 6073 O O . ALA B 1 232 ? 5.77 18.672 -10.477 1 98.88 232 ALA B O 1
ATOM 6074 N N . ILE B 1 233 ? 4.344 20.359 -10.094 1 98.94 233 ILE B N 1
ATOM 6075 C CA . ILE B 1 233 ? 5.277 21.156 -9.305 1 98.94 233 ILE B CA 1
ATOM 6076 C C . ILE B 1 233 ? 5.691 20.359 -8.062 1 98.94 233 ILE B C 1
ATOM 6078 O O . ILE B 1 233 ? 6.875 20.312 -7.719 1 98.94 233 ILE B O 1
ATOM 6082 N N . LEU B 1 234 ? 4.746 19.797 -7.402 1 98.88 234 LEU B N 1
ATOM 6083 C CA . LEU B 1 234 ? 5.02 19.078 -6.164 1 98.88 234 LEU B CA 1
ATOM 6084 C C . LEU B 1 234 ? 5.934 17.875 -6.426 1 98.88 234 LEU B C 1
ATOM 6086 O O . LEU B 1 234 ? 6.824 17.594 -5.625 1 98.88 234 LEU B O 1
ATOM 6090 N N . GLY B 1 235 ? 5.641 17.156 -7.543 1 98.94 235 GLY B N 1
ATOM 6091 C CA . GLY B 1 235 ? 6.516 16.031 -7.875 1 98.94 235 GLY B CA 1
ATOM 6092 C C . GLY B 1 235 ? 7.98 16.438 -7.945 1 98.94 235 GLY B C 1
ATOM 6093 O O . GLY B 1 235 ? 8.836 15.766 -7.363 1 98.94 235 GLY B O 1
ATOM 6094 N N . VAL B 1 236 ? 8.273 17.516 -8.586 1 98.94 236 VAL B N 1
ATOM 6095 C CA . VAL B 1 236 ? 9.648 18 -8.711 1 98.94 236 VAL B CA 1
ATOM 6096 C C . VAL B 1 236 ? 10.148 18.5 -7.352 1 98.94 236 VAL B C 1
ATOM 6098 O O . VAL B 1 236 ? 11.281 18.203 -6.961 1 98.94 236 VAL B O 1
ATOM 6101 N N . SER B 1 237 ? 9.336 19.219 -6.641 1 98.94 237 SER B N 1
ATOM 6102 C CA . SER B 1 237 ? 9.68 19.781 -5.34 1 98.94 237 SER B CA 1
ATOM 6103 C C . SER B 1 237 ? 10.109 18.703 -4.359 1 98.94 237 SER B C 1
ATOM 6105 O O . SER B 1 237 ? 11.117 18.859 -3.66 1 98.94 237 SER B O 1
ATOM 6107 N N . LEU B 1 238 ? 9.375 17.625 -4.332 1 98.94 238 LEU B N 1
ATOM 6108 C CA . LEU B 1 238 ? 9.68 16.5 -3.443 1 98.94 238 LEU B CA 1
ATOM 6109 C C . LEU B 1 238 ? 10.992 15.844 -3.842 1 98.94 238 LEU B C 1
ATOM 6111 O O . LEU B 1 238 ? 11.805 15.5 -2.979 1 98.94 238 LEU B O 1
ATOM 6115 N N . ALA B 1 239 ? 11.117 15.625 -5.105 1 98.94 239 ALA B N 1
ATOM 6116 C CA . ALA B 1 239 ? 12.344 15 -5.602 1 98.94 239 ALA B CA 1
ATOM 6117 C C . ALA B 1 239 ? 13.562 15.859 -5.289 1 98.94 239 ALA B C 1
ATOM 6119 O O . ALA B 1 239 ? 14.625 15.336 -4.934 1 98.94 239 ALA B O 1
ATOM 6120 N N . VAL B 1 240 ? 13.469 17.188 -5.402 1 98.88 240 VAL B N 1
ATOM 6121 C CA . VAL B 1 240 ? 14.539 18.109 -5.078 1 98.88 240 VAL B CA 1
ATOM 6122 C C . VAL B 1 240 ? 14.906 17.984 -3.602 1 98.88 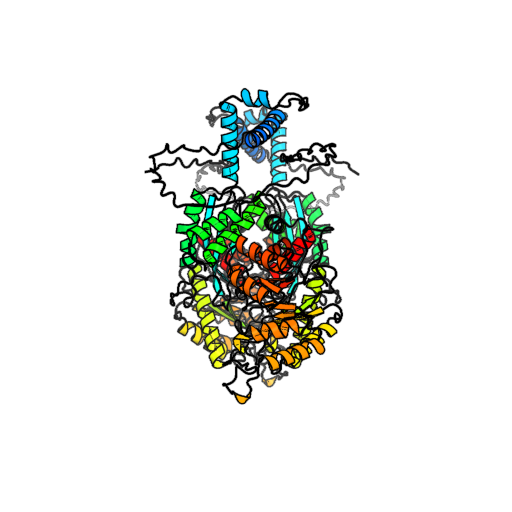240 VAL B C 1
ATOM 6124 O O . VAL B 1 240 ? 16.094 18 -3.246 1 98.88 240 VAL B O 1
ATOM 6127 N N . CYS B 1 241 ? 13.906 17.891 -2.795 1 98.94 241 CYS B N 1
ATOM 6128 C CA . CYS B 1 241 ? 14.148 17.781 -1.359 1 98.94 241 CYS B CA 1
ATOM 6129 C C . CYS B 1 241 ? 14.945 16.531 -1.028 1 98.94 241 CYS B C 1
ATOM 6131 O O . CYS B 1 241 ? 15.883 16.578 -0.224 1 98.94 241 CYS B O 1
ATOM 6133 N N . LYS B 1 242 ? 14.578 15.445 -1.615 1 98.88 242 LYS B N 1
ATOM 6134 C CA . LYS B 1 242 ? 15.305 14.203 -1.423 1 98.88 242 LYS B CA 1
ATOM 6135 C C . LYS B 1 242 ? 16.734 14.32 -1.931 1 98.88 242 LYS B C 1
ATOM 6137 O O . LYS B 1 242 ? 17.672 13.836 -1.287 1 98.88 242 LYS B O 1
ATOM 6142 N N . ALA B 1 243 ? 16.906 14.922 -3.068 1 98.75 243 ALA B N 1
ATOM 6143 C CA . ALA B 1 243 ? 18.234 15.141 -3.631 1 98.75 243 ALA B CA 1
ATOM 6144 C C . ALA B 1 243 ? 19.078 16.031 -2.727 1 98.75 243 ALA B C 1
ATOM 6146 O O . ALA B 1 243 ? 20.281 15.82 -2.566 1 98.75 243 ALA B O 1
ATOM 6147 N N . GLY B 1 244 ? 18.438 17.094 -2.191 1 98.69 244 GLY B N 1
ATOM 6148 C CA . GLY B 1 244 ? 19.125 17.984 -1.277 1 98.69 244 GLY B CA 1
ATOM 6149 C C . GLY B 1 244 ? 19.672 17.266 -0.052 1 98.69 244 GLY B C 1
ATOM 6150 O O . GLY B 1 244 ? 20.797 17.531 0.375 1 98.69 244 GLY B O 1
ATOM 6151 N N . ALA B 1 245 ? 18.922 16.359 0.532 1 98.69 245 ALA B N 1
ATOM 6152 C CA . ALA B 1 245 ? 19.375 15.57 1.672 1 98.69 245 ALA B CA 1
ATOM 6153 C C . ALA B 1 245 ? 20.594 14.727 1.306 1 98.69 245 ALA B C 1
ATOM 6155 O O . ALA B 1 245 ? 21.562 14.664 2.07 1 98.69 245 ALA B O 1
ATOM 6156 N N . ALA B 1 246 ? 20.453 14.102 0.163 1 97.5 246 ALA B N 1
ATOM 6157 C CA . ALA B 1 246 ? 21.562 13.266 -0.302 1 97.5 246 ALA B CA 1
ATOM 6158 C C . ALA B 1 246 ? 22.812 14.094 -0.53 1 97.5 246 ALA B C 1
ATOM 6160 O O . ALA B 1 246 ? 23.922 13.656 -0.214 1 97.5 246 ALA B O 1
ATOM 6161 N N . GLU B 1 247 ? 22.703 15.258 -1.138 1 97.06 247 GLU B N 1
ATOM 6162 C CA . GLU B 1 247 ? 23.828 16.141 -1.392 1 97.06 247 GLU B CA 1
ATOM 6163 C C . GLU B 1 247 ? 24.531 16.531 -0.092 1 97.06 247 GLU B C 1
ATOM 6165 O O . GLU B 1 247 ? 25.766 16.594 -0.042 1 97.06 247 GLU B O 1
ATOM 6170 N N . LYS B 1 248 ? 23.75 16.734 0.9 1 97.19 248 LYS B N 1
ATOM 6171 C CA . LYS B 1 248 ? 24.266 17.141 2.205 1 97.19 248 LYS B CA 1
ATOM 6172 C C . LYS B 1 248 ? 24.719 15.914 3.006 1 97.19 248 LYS B C 1
ATOM 6174 O O . LYS B 1 248 ? 25.281 16.047 4.094 1 97.19 248 LYS B O 1
ATOM 6179 N N . CYS B 1 249 ? 24.422 14.742 2.502 1 96.31 249 CYS B N 1
ATOM 6180 C CA . CYS B 1 249 ? 24.75 13.484 3.162 1 96.31 249 CYS B CA 1
ATOM 6181 C C . CYS B 1 249 ? 24.109 13.406 4.543 1 96.31 249 CYS B C 1
ATOM 6183 O O . CYS B 1 249 ? 24.781 13.055 5.52 1 96.31 249 CYS B O 1
ATOM 6185 N N . VAL B 1 250 ? 22.938 13.836 4.605 1 97.81 250 VAL B N 1
ATOM 6186 C CA . VAL B 1 250 ? 22.141 13.719 5.82 1 97.81 250 VAL B CA 1
ATOM 6187 C C . VAL B 1 250 ? 20.812 13.039 5.512 1 97.81 250 VAL B C 1
ATOM 6189 O O . VAL B 1 250 ? 20.375 13.016 4.359 1 97.81 250 VAL B O 1
ATOM 6192 N N . PRO B 1 251 ? 20.188 12.469 6.594 1 98.5 251 PRO B N 1
ATOM 6193 C CA . PRO B 1 251 ? 18.859 11.914 6.363 1 98.5 251 PRO B CA 1
ATOM 6194 C C . PRO B 1 251 ? 17.844 12.977 5.91 1 98.5 251 PRO B C 1
ATOM 6196 O O . PRO B 1 251 ? 18 14.156 6.234 1 98.5 251 PRO B O 1
ATOM 6199 N N . LEU B 1 252 ? 16.859 12.578 5.215 1 98.88 252 LEU B N 1
ATOM 6200 C CA . LEU B 1 252 ? 15.852 13.477 4.656 1 98.88 252 LEU B CA 1
ATOM 6201 C C . LEU B 1 252 ? 15.195 14.305 5.758 1 98.88 252 LEU B C 1
ATOM 6203 O O . LEU B 1 252 ? 14.992 15.516 5.594 1 98.88 252 LEU B O 1
ATOM 6207 N N . TYR B 1 253 ? 14.836 13.68 6.926 1 98.88 253 TYR B N 1
ATOM 6208 C CA . TYR B 1 253 ? 14.188 14.414 8 1 98.88 253 TYR B CA 1
ATOM 6209 C C . TYR B 1 253 ? 15.094 15.516 8.547 1 98.88 253 TYR B C 1
ATOM 6211 O O . TYR B 1 253 ? 14.625 16.578 8.953 1 98.88 253 TYR B O 1
ATOM 6219 N N . ARG B 1 254 ? 16.406 15.289 8.57 1 98.81 254 ARG B N 1
ATOM 6220 C CA . ARG B 1 254 ? 17.359 16.297 9.031 1 98.81 254 ARG B CA 1
ATOM 6221 C C . ARG B 1 254 ? 17.438 17.453 8.047 1 98.81 254 ARG B C 1
ATOM 6223 O O . ARG B 1 254 ? 17.516 18.625 8.453 1 98.81 254 ARG B O 1
ATOM 6230 N N . HIS B 1 255 ? 17.5 17.109 6.754 1 98.81 255 HIS B N 1
ATOM 6231 C CA . HIS B 1 255 ? 17.484 18.156 5.738 1 98.81 255 HIS B CA 1
ATOM 6232 C C . HIS B 1 255 ? 16.234 19.031 5.859 1 98.81 255 HIS B C 1
ATOM 6234 O O . HIS B 1 255 ? 16.328 20.266 5.797 1 98.81 255 HIS B O 1
ATOM 6240 N N . ILE B 1 256 ? 15.109 18.469 6.102 1 98.88 256 ILE B N 1
ATOM 6241 C CA . ILE B 1 256 ? 13.852 19.188 6.258 1 98.88 256 ILE B CA 1
ATOM 6242 C C . ILE B 1 256 ? 13.898 20.031 7.531 1 98.88 256 ILE B C 1
ATOM 6244 O O . ILE B 1 256 ? 13.445 21.188 7.539 1 98.88 256 ILE B O 1
ATOM 6248 N N . ALA B 1 257 ? 14.406 19.438 8.586 1 98.69 257 ALA B N 1
ATOM 6249 C CA . ALA B 1 257 ? 14.539 20.172 9.844 1 98.69 257 ALA B CA 1
ATOM 6250 C C . ALA B 1 257 ? 15.398 21.422 9.656 1 98.69 257 ALA B C 1
ATOM 6252 O O . ALA B 1 257 ? 15.07 22.484 10.18 1 98.69 257 ALA B O 1
ATOM 6253 N N . ASP B 1 258 ? 16.453 21.281 8.891 1 98.56 258 ASP B N 1
ATOM 6254 C CA . ASP B 1 258 ? 17.328 22.422 8.602 1 98.56 258 ASP B CA 1
ATOM 6255 C C . ASP B 1 258 ? 16.594 23.5 7.812 1 98.56 258 ASP B C 1
ATOM 6257 O O . ASP B 1 258 ? 16.719 24.688 8.102 1 98.56 258 ASP B O 1
ATOM 6261 N N . LEU B 1 259 ? 15.891 23.062 6.832 1 98.62 259 LEU B N 1
ATOM 6262 C CA . LEU B 1 259 ? 15.102 24 6.035 1 98.62 259 LEU B CA 1
ATOM 6263 C C . LEU B 1 259 ? 14.102 24.75 6.91 1 98.62 259 LEU B C 1
ATOM 6265 O O . LEU B 1 259 ? 13.812 25.922 6.668 1 98.62 259 LEU B O 1
ATOM 6269 N N . ALA B 1 260 ? 13.594 24.078 7.922 1 98.12 260 ALA B N 1
ATOM 6270 C CA . ALA B 1 260 ? 12.562 24.641 8.781 1 98.12 260 ALA B CA 1
ATOM 6271 C C . ALA B 1 260 ? 13.18 25.375 9.969 1 98.12 260 ALA B C 1
ATOM 6273 O O . ALA B 1 260 ? 12.469 26.016 10.742 1 98.12 260 ALA B O 1
ATOM 6274 N N . GLY B 1 261 ? 14.484 25.281 10.148 1 97.31 261 GLY B N 1
ATOM 6275 C CA . GLY B 1 261 ? 15.18 25.969 11.227 1 97.31 261 GLY B CA 1
ATOM 6276 C C . GLY B 1 261 ? 15.094 25.219 12.547 1 97.31 261 GLY B C 1
ATOM 6277 O O . GLY B 1 261 ? 15.172 25.828 13.617 1 97.31 261 GLY B O 1
ATOM 6278 N N . ASN B 1 262 ? 14.945 23.859 12.484 1 97.19 262 ASN B N 1
ATOM 6279 C CA . ASN B 1 262 ? 14.844 23.062 13.695 1 97.19 262 ASN B CA 1
ATOM 6280 C C . ASN B 1 262 ? 16.141 22.328 13.992 1 97.19 262 ASN B C 1
ATOM 6282 O O . ASN B 1 262 ? 16.609 21.516 13.188 1 97.19 262 ASN B O 1
ATOM 6286 N N . LYS B 1 263 ? 16.656 22.594 15.133 1 96.12 263 LYS B N 1
ATOM 6287 C CA . LYS B 1 263 ? 17.891 21.938 15.539 1 96.12 263 LYS B CA 1
ATOM 6288 C C . LYS B 1 263 ? 17.641 20.5 15.992 1 96.12 263 LYS B C 1
ATOM 6290 O O . LYS B 1 263 ? 18.375 19.578 15.625 1 96.12 263 LYS B O 1
ATOM 6295 N N . ASP B 1 264 ? 16.641 20.344 16.844 1 96.38 264 ASP B N 1
ATOM 6296 C CA . ASP B 1 264 ? 16.219 19.016 17.328 1 96.38 264 ASP B CA 1
ATOM 6297 C C . ASP B 1 264 ? 14.984 18.531 16.578 1 96.38 264 ASP B C 1
ATOM 6299 O O . ASP B 1 264 ? 14.305 19.312 15.914 1 96.38 264 ASP B O 1
ATOM 6303 N N . VAL B 1 265 ? 14.844 17.219 16.641 1 98.19 265 VAL B N 1
ATOM 6304 C CA . VAL B 1 265 ? 13.672 16.656 15.977 1 98.19 265 VAL B CA 1
ATOM 6305 C C . VAL B 1 265 ? 12.867 15.812 16.969 1 98.19 265 VAL B C 1
ATOM 6307 O O . VAL B 1 265 ? 13.344 15.508 18.062 1 98.19 265 VAL B O 1
ATOM 6310 N N . ILE B 1 266 ? 11.648 15.477 16.625 1 98.44 266 ILE B N 1
ATOM 6311 C CA . ILE B 1 266 ? 10.758 14.719 17.484 1 98.44 266 ILE B CA 1
ATOM 6312 C C . ILE B 1 266 ? 9.898 13.781 16.656 1 98.44 266 ILE B C 1
ATOM 6314 O O . ILE B 1 266 ? 9.531 14.109 15.516 1 98.44 266 ILE B O 1
ATOM 6318 N N . LEU B 1 267 ? 9.672 12.539 17.156 1 98.88 267 LEU B N 1
ATOM 6319 C CA . LEU B 1 267 ? 8.781 11.586 16.5 1 98.88 267 LEU B CA 1
ATOM 6320 C C . LEU B 1 267 ? 7.324 11.867 16.875 1 98.88 267 LEU B C 1
ATOM 6322 O O . LEU B 1 267 ? 7.027 12.227 18.016 1 98.88 267 LEU B O 1
ATOM 6326 N N . PRO B 1 268 ? 6.41 11.727 15.945 1 98.88 268 PRO B N 1
ATOM 6327 C CA . PRO B 1 268 ? 5.008 12.102 16.141 1 98.88 268 PRO B CA 1
ATOM 6328 C C . PRO B 1 268 ? 4.18 10.992 16.766 1 98.88 268 PRO B C 1
ATOM 6330 O O . PRO B 1 268 ? 4.574 9.828 16.734 1 98.88 268 PRO B O 1
ATOM 6333 N N . VAL B 1 269 ? 3.062 11.375 17.359 1 98.94 269 VAL B N 1
ATOM 6334 C CA . VAL B 1 269 ? 1.993 10.438 17.672 1 98.94 269 VAL B CA 1
ATOM 6335 C C . VAL B 1 269 ? 1.178 10.133 16.422 1 98.94 269 VAL B C 1
ATOM 6337 O O . VAL B 1 269 ? 0.71 11.047 15.742 1 98.94 269 VAL B O 1
ATOM 6340 N N . PRO B 1 270 ? 1.055 8.867 16.047 1 98.94 270 PRO B N 1
ATOM 6341 C CA . PRO B 1 270 ? 0.199 8.539 14.898 1 98.94 270 PRO B CA 1
ATOM 6342 C C . PRO B 1 270 ? -1.288 8.602 15.242 1 98.94 270 PRO B C 1
ATOM 6344 O O . PRO B 1 270 ? -1.699 8.172 16.312 1 98.94 270 PRO B O 1
ATOM 6347 N N . ALA B 1 271 ? -2.051 9.234 14.398 1 98.88 271 ALA B N 1
ATOM 6348 C CA . ALA B 1 271 ? -3.508 9.141 14.398 1 98.88 271 ALA B CA 1
ATOM 6349 C C . ALA B 1 271 ? -3.988 8.047 13.453 1 98.88 271 ALA B C 1
ATOM 6351 O O . ALA B 1 271 ? -4 8.234 12.234 1 98.88 271 ALA B O 1
ATOM 6352 N N . PHE B 1 272 ? -4.453 6.922 13.977 1 98.88 272 PHE B N 1
ATOM 6353 C CA . PHE B 1 272 ? -4.855 5.773 13.172 1 98.88 272 PHE B CA 1
ATOM 6354 C C . PHE B 1 272 ? -6.332 5.855 12.812 1 98.88 272 PHE B C 1
ATOM 6356 O O . PHE B 1 272 ? -7.195 5.754 13.688 1 98.88 272 PHE B O 1
ATOM 6363 N N . ASN B 1 273 ? -6.688 6.012 11.492 1 98.5 273 ASN B N 1
ATOM 6364 C CA . ASN B 1 273 ? -8.062 5.965 11.016 1 98.5 273 ASN B CA 1
ATOM 6365 C C . ASN B 1 273 ? -8.609 4.539 11.016 1 98.5 273 ASN B C 1
ATOM 6367 O O . ASN B 1 273 ? -8.422 3.795 10.055 1 98.5 273 ASN B O 1
ATOM 6371 N N . VAL B 1 274 ? -9.391 4.18 12.039 1 98.69 274 VAL B N 1
ATOM 6372 C CA . VAL B 1 274 ? -9.641 2.75 12.172 1 98.69 274 VAL B CA 1
ATOM 6373 C C . VAL B 1 274 ? -11.109 2.455 11.859 1 98.69 274 VAL B C 1
ATOM 6375 O O . VAL B 1 274 ? -11.477 1.303 11.625 1 98.69 274 VAL B O 1
ATOM 6378 N N . ILE B 1 275 ? -11.984 3.443 11.852 1 97.94 275 ILE B N 1
ATOM 6379 C CA . ILE B 1 275 ? -13.375 3.281 11.422 1 97.94 275 ILE B CA 1
ATOM 6380 C C . ILE B 1 275 ? -13.719 4.352 10.391 1 97.94 275 ILE B C 1
ATOM 6382 O O . ILE B 1 275 ? -13.422 5.531 10.586 1 97.94 275 ILE B O 1
ATOM 6386 N N . ASN B 1 276 ? -14.383 3.912 9.312 1 96.12 276 ASN B N 1
ATOM 6387 C CA . ASN B 1 276 ? -14.781 4.81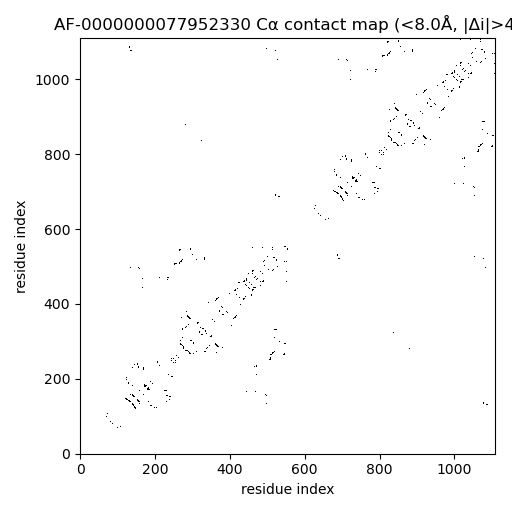2 8.242 1 96.12 276 ASN B CA 1
ATOM 6388 C C . ASN B 1 276 ? -16.297 5.059 8.25 1 96.12 276 ASN B C 1
ATOM 6390 O O . ASN B 1 276 ? -17.062 4.152 8.555 1 96.12 276 ASN B O 1
ATOM 6394 N N . GLY B 1 277 ? -16.656 6.266 7.918 1 94.62 277 GLY B N 1
ATOM 6395 C CA . GLY B 1 277 ? -18.016 6.711 7.656 1 94.62 277 GLY B CA 1
ATOM 6396 C C . GLY B 1 277 ? -18.094 7.785 6.586 1 94.62 277 GLY B C 1
ATOM 6397 O O . GLY B 1 277 ? -17.312 7.777 5.633 1 94.62 277 GLY B O 1
ATOM 6398 N N . GLY B 1 278 ? -19.078 8.57 6.699 1 93.25 278 GLY B N 1
ATOM 6399 C CA . GLY B 1 278 ? -19.203 9.688 5.773 1 93.25 278 GLY B CA 1
ATOM 6400 C C . GLY B 1 278 ? -19.5 9.25 4.352 1 93.25 278 GLY B C 1
ATOM 6401 O O . GLY B 1 278 ? -20.031 8.156 4.129 1 93.25 278 GLY B O 1
ATOM 6402 N N . SER B 1 279 ? -19.125 10.094 3.398 1 90 279 SER B N 1
ATOM 6403 C CA . SER B 1 279 ? -19.5 9.922 1.997 1 90 279 SER B CA 1
ATOM 6404 C C . SER B 1 279 ? -18.719 8.781 1.358 1 90 279 SER B C 1
ATOM 6406 O O . SER B 1 279 ? -19.125 8.227 0.34 1 90 279 SER B O 1
ATOM 6408 N N . HIS B 1 280 ? -17.719 8.391 1.966 1 86.38 280 HIS B N 1
ATOM 6409 C CA . HIS B 1 280 ? -16.828 7.414 1.336 1 86.38 280 HIS B CA 1
ATOM 6410 C C . HIS B 1 280 ? -17.125 6.004 1.833 1 86.38 280 HIS B C 1
ATOM 6412 O O . HIS B 1 280 ? -16.484 5.043 1.39 1 86.38 280 HIS B O 1
ATOM 6418 N N . ALA B 1 281 ? -17.953 5.898 2.771 1 89.81 281 ALA B N 1
ATOM 6419 C CA . ALA B 1 281 ? -18.344 4.586 3.283 1 89.81 281 ALA B CA 1
ATOM 6420 C C . ALA B 1 281 ? -19.812 4.301 2.977 1 89.81 281 ALA B C 1
ATOM 6422 O O . ALA B 1 281 ? -20.609 5.227 2.785 1 89.81 281 ALA B O 1
ATOM 6423 N N . GLY B 1 282 ? -20.188 3.055 2.934 1 88.44 282 GLY B N 1
ATOM 6424 C CA . GLY B 1 282 ? -21.547 2.67 2.596 1 88.44 282 GLY B CA 1
ATOM 6425 C C . GLY B 1 282 ? -22.484 2.629 3.797 1 88.44 282 GLY B C 1
ATOM 6426 O O . GLY B 1 282 ? -23.703 2.609 3.645 1 88.44 282 GLY B O 1
ATOM 6427 N N . ASN B 1 283 ? -21.922 2.68 4.984 1 91.44 283 ASN B N 1
ATOM 6428 C CA . ASN B 1 283 ? -22.766 2.639 6.176 1 91.44 283 ASN B CA 1
ATOM 6429 C C . ASN B 1 283 ? -23.469 3.971 6.406 1 91.44 283 ASN B C 1
ATOM 6431 O O . ASN B 1 283 ? -23.391 4.875 5.578 1 91.44 283 ASN B O 1
ATOM 6435 N N . LYS B 1 284 ? -24.172 4.125 7.52 1 91.19 284 LYS B N 1
ATOM 6436 C CA . LYS B 1 284 ? -25.031 5.281 7.715 1 91.19 284 LYS B CA 1
ATOM 6437 C C . LYS B 1 284 ? -24.359 6.34 8.578 1 91.19 284 LYS B C 1
ATOM 6439 O O . LYS B 1 284 ? -24.938 7.383 8.867 1 91.19 284 LYS B O 1
ATOM 6444 N N . LEU B 1 285 ? -23.125 6.16 8.938 1 94.06 285 LEU B N 1
ATOM 6445 C CA . LEU B 1 285 ? -22.422 7.109 9.789 1 94.06 285 LEU B CA 1
ATOM 6446 C C . LEU B 1 285 ? -22.203 8.438 9.062 1 94.06 285 LEU B C 1
ATOM 6448 O O . LEU B 1 285 ? -21.734 8.453 7.926 1 94.06 285 LEU B O 1
ATOM 6452 N N . ALA B 1 286 ? -22.516 9.484 9.711 1 94.31 286 ALA B N 1
ATOM 6453 C CA . ALA B 1 286 ? -22.312 10.805 9.125 1 94.31 286 ALA B CA 1
ATOM 6454 C C . ALA B 1 286 ? -20.844 11.219 9.211 1 94.31 286 ALA B C 1
ATOM 6456 O O . ALA B 1 286 ? -20.297 11.797 8.266 1 94.31 286 ALA B O 1
ATOM 6457 N N . MET B 1 287 ? -20.219 10.992 10.391 1 95.62 287 MET B N 1
ATOM 6458 C CA . MET B 1 287 ? -18.828 11.367 10.594 1 95.62 287 MET B CA 1
ATOM 6459 C C . MET B 1 287 ? -17.891 10.492 9.758 1 95.62 287 MET B C 1
ATOM 6461 O O . MET B 1 287 ? -18.078 9.273 9.703 1 95.62 287 MET B O 1
ATOM 6465 N N . GLN B 1 288 ? -16.922 11.047 9.227 1 95.12 288 GLN B N 1
ATOM 6466 C CA . GLN B 1 288 ? -16.141 10.43 8.164 1 95.12 288 GLN B CA 1
ATOM 6467 C C . GLN B 1 288 ? -15.172 9.391 8.727 1 95.12 288 GLN B C 1
ATOM 6469 O O . GLN B 1 288 ? -14.914 8.367 8.094 1 95.12 288 GLN B O 1
ATOM 6474 N N . GLU B 1 289 ? -14.508 9.711 9.914 1 96.44 289 GLU B N 1
ATOM 6475 C CA . GLU B 1 289 ? -13.539 8.773 10.461 1 96.44 289 GLU B CA 1
ATOM 6476 C C . GLU B 1 289 ? -13.477 8.852 11.977 1 96.44 289 GLU B C 1
ATOM 6478 O O . GLU B 1 289 ? -13.734 9.914 12.562 1 96.44 289 GLU B O 1
ATOM 6483 N N . PHE B 1 290 ? -13.109 7.781 12.586 1 98.19 290 PHE B N 1
ATOM 6484 C CA . PHE B 1 290 ? -12.742 7.676 13.992 1 98.19 290 PHE B CA 1
ATOM 6485 C C . PHE B 1 290 ? -11.328 7.137 14.148 1 98.19 290 PHE B C 1
ATOM 6487 O O . PHE B 1 290 ? -10.938 6.195 13.453 1 98.19 290 PHE B O 1
ATOM 6494 N N . MET B 1 291 ? -10.594 7.793 15.023 1 98.81 291 MET B N 1
ATOM 6495 C CA . MET B 1 291 ? -9.164 7.508 15.117 1 98.81 291 MET B CA 1
ATOM 6496 C C . MET B 1 291 ? -8.766 7.18 16.547 1 98.81 291 MET B C 1
ATOM 6498 O O . MET B 1 291 ? -9.438 7.602 17.5 1 98.81 291 MET B O 1
ATOM 6502 N N . ILE B 1 292 ? -7.723 6.453 16.703 1 98.94 292 ILE B N 1
ATOM 6503 C CA . ILE B 1 292 ? -7.082 6.23 18 1 98.94 292 ILE B CA 1
ATOM 6504 C C . ILE B 1 292 ? -5.672 6.812 17.984 1 98.94 292 ILE B C 1
ATOM 6506 O O . ILE B 1 292 ? -4.965 6.707 16.969 1 98.94 292 ILE B O 1
ATOM 6510 N N . LEU B 1 293 ? -5.301 7.484 19 1 98.94 293 LEU B N 1
ATOM 6511 C CA . LEU B 1 293 ? -3.977 8.07 19.172 1 98.94 293 LEU B CA 1
ATOM 6512 C C . LEU B 1 293 ? -3.309 7.531 20.422 1 98.94 293 LEU B C 1
ATOM 6514 O O . LEU B 1 293 ? -3.746 7.828 21.547 1 98.94 293 LEU B O 1
ATOM 6518 N N . PRO B 1 294 ? -2.266 6.762 20.312 1 98.88 294 PRO B N 1
ATOM 6519 C CA . PRO B 1 294 ? -1.571 6.211 21.484 1 98.88 294 PRO B CA 1
ATOM 6520 C C . PRO B 1 294 ? -0.643 7.219 22.156 1 98.88 294 PRO B C 1
ATOM 6522 O O . PRO B 1 294 ? 0.563 6.98 22.266 1 98.88 294 PRO B O 1
ATOM 6525 N N . VAL B 1 295 ? -1.158 8.188 22.766 1 98.75 295 VAL B N 1
ATOM 6526 C CA . VAL B 1 295 ? -0.407 9.297 23.344 1 98.75 295 VAL B CA 1
ATOM 6527 C C . VAL B 1 295 ? 0.375 8.82 24.562 1 98.75 295 VAL B C 1
ATOM 6529 O O . VAL B 1 295 ? 1.354 9.453 24.969 1 98.75 295 VAL B O 1
ATOM 6532 N N . GLY B 1 296 ? -0.032 7.727 25.172 1 98.69 296 GLY B N 1
ATOM 6533 C CA . GLY B 1 296 ? 0.612 7.219 26.375 1 98.69 296 GLY B CA 1
ATOM 6534 C C . GLY B 1 296 ? 1.788 6.309 26.078 1 98.69 296 GLY B C 1
ATOM 6535 O O . GLY B 1 296 ? 2.438 5.809 27 1 98.69 296 GLY B O 1
ATOM 6536 N N . ALA B 1 297 ? 2.084 6.027 24.859 1 98.75 297 ALA B N 1
ATOM 6537 C CA . ALA B 1 297 ? 3.23 5.199 24.484 1 98.75 297 ALA B CA 1
ATOM 6538 C C . ALA B 1 297 ? 4.543 5.871 24.891 1 98.75 297 ALA B C 1
ATOM 6540 O O . ALA B 1 297 ? 4.633 7.102 24.922 1 98.75 297 ALA B O 1
ATOM 6541 N N . ALA B 1 298 ? 5.555 5.078 25.094 1 98.19 298 ALA B N 1
ATOM 6542 C CA . ALA B 1 298 ? 6.859 5.59 25.5 1 98.19 298 ALA B CA 1
ATOM 6543 C C . ALA B 1 298 ? 7.684 6.027 24.281 1 98.19 298 ALA B C 1
ATOM 6545 O O . ALA B 1 298 ? 8.547 6.898 24.406 1 98.19 298 ALA B O 1
ATOM 6546 N N . ASN B 1 299 ? 7.559 5.438 23.25 1 98.56 299 ASN B N 1
ATOM 6547 C CA . ASN B 1 299 ? 8.258 5.707 22 1 98.56 299 ASN B CA 1
ATOM 6548 C C . ASN B 1 299 ? 7.418 5.32 20.797 1 98.56 299 ASN B C 1
ATOM 6550 O O . ASN B 1 299 ? 6.285 4.855 20.938 1 98.56 299 ASN B O 1
ATOM 6554 N N . PHE B 1 300 ? 7.93 5.555 19.625 1 98.75 300 PHE B N 1
ATOM 6555 C CA . PHE B 1 300 ? 7.121 5.352 18.438 1 98.75 300 PHE B CA 1
ATOM 6556 C C . PHE B 1 300 ? 6.883 3.867 18.188 1 98.75 300 PHE B C 1
ATOM 6558 O O . PHE B 1 300 ? 5.797 3.471 17.75 1 98.75 300 PHE B O 1
ATOM 6565 N N . HIS B 1 301 ? 7.859 3.004 18.359 1 98.81 301 HIS B N 1
ATOM 6566 C CA . HIS B 1 301 ? 7.695 1.564 18.203 1 98.81 301 HIS B CA 1
ATOM 6567 C C . HIS B 1 301 ? 6.555 1.042 19.062 1 98.81 301 HIS B C 1
ATOM 6569 O O . HIS B 1 301 ? 5.75 0.225 18.609 1 98.81 301 HIS B O 1
ATOM 6575 N N . GLU B 1 302 ? 6.52 1.497 20.266 1 98.62 302 GLU B N 1
ATOM 6576 C CA . GLU B 1 302 ? 5.434 1.067 21.141 1 98.62 302 GLU B CA 1
ATOM 6577 C C . GLU B 1 302 ? 4.09 1.604 20.656 1 98.62 302 GLU B C 1
ATOM 6579 O O . GLU B 1 302 ? 3.07 0.916 20.75 1 98.62 302 GLU B O 1
ATOM 6584 N N . ALA B 1 303 ? 4.082 2.881 20.234 1 98.88 303 ALA B N 1
ATOM 6585 C CA . ALA B 1 303 ? 2.854 3.457 19.703 1 98.88 303 ALA B CA 1
ATOM 6586 C C . ALA B 1 303 ? 2.314 2.621 18.547 1 98.88 303 ALA B C 1
ATOM 6588 O O . ALA B 1 303 ? 1.105 2.393 18.438 1 98.88 303 ALA B O 1
ATOM 6589 N N . MET B 1 304 ? 3.242 2.156 17.656 1 98.81 304 MET B N 1
ATOM 6590 C CA . MET B 1 304 ? 2.844 1.319 16.531 1 98.81 304 MET B CA 1
ATOM 6591 C C . MET B 1 304 ? 2.258 -0.003 17.016 1 98.81 304 MET B C 1
ATOM 6593 O O . MET B 1 304 ? 1.262 -0.481 16.469 1 98.81 304 MET B O 1
ATOM 6597 N N . ARG B 1 305 ? 2.883 -0.632 18.016 1 98.75 305 ARG B N 1
ATOM 6598 C CA . ARG B 1 305 ? 2.391 -1.893 18.562 1 98.75 305 ARG B CA 1
ATOM 6599 C C . ARG B 1 305 ? 0.995 -1.726 19.156 1 98.75 305 ARG B C 1
ATOM 6601 O O . ARG B 1 305 ? 0.094 -2.516 18.859 1 98.75 305 ARG B O 1
ATOM 6608 N N . ILE B 1 306 ? 0.829 -0.663 19.969 1 98.88 306 ILE B N 1
ATOM 6609 C CA . ILE B 1 306 ? -0.464 -0.38 20.578 1 98.88 306 ILE B CA 1
ATOM 6610 C C . ILE B 1 306 ? -1.523 -0.204 19.5 1 98.88 306 ILE B C 1
ATOM 6612 O O . ILE B 1 306 ? -2.598 -0.804 19.562 1 98.88 306 ILE B O 1
ATOM 6616 N N . GLY B 1 307 ? -1.205 0.61 18.484 1 98.88 307 GLY B N 1
ATOM 6617 C CA . GLY B 1 307 ? -2.135 0.84 17.391 1 98.88 307 GLY B CA 1
ATOM 6618 C C . GLY B 1 307 ? -2.52 -0.43 16.656 1 98.88 307 GLY B C 1
ATOM 6619 O O . GLY B 1 307 ? -3.699 -0.667 16.391 1 98.88 307 GLY B O 1
ATOM 6620 N N . ALA B 1 308 ? -1.536 -1.282 16.359 1 98.81 308 ALA B N 1
ATOM 6621 C CA . ALA B 1 308 ? -1.774 -2.523 15.625 1 98.81 308 ALA B CA 1
ATOM 6622 C C . ALA B 1 308 ? -2.619 -3.492 16.453 1 98.81 308 ALA B C 1
ATOM 6624 O O . ALA B 1 308 ? -3.545 -4.117 15.922 1 98.81 308 ALA B O 1
ATOM 6625 N N . GLU B 1 309 ? -2.316 -3.652 17.688 1 98.88 309 GLU B N 1
ATOM 6626 C CA . GLU B 1 309 ? -3.049 -4.574 18.547 1 98.88 309 GLU B CA 1
ATOM 6627 C C . GLU B 1 309 ? -4.496 -4.129 18.734 1 98.88 309 GLU B C 1
ATOM 6629 O O . GLU B 1 309 ? -5.418 -4.945 18.672 1 98.88 309 GLU B O 1
ATOM 6634 N N . VAL B 1 310 ? -4.727 -2.828 18.953 1 98.88 310 VAL B N 1
ATOM 6635 C CA . VAL B 1 310 ? -6.09 -2.32 19.078 1 98.88 310 VAL B CA 1
ATOM 6636 C C . VAL B 1 310 ? -6.844 -2.539 17.766 1 98.88 310 VAL B C 1
ATOM 6638 O O . VAL B 1 310 ? -8.023 -2.902 17.781 1 98.88 310 VAL B O 1
ATOM 6641 N N . TYR B 1 311 ? -6.188 -2.305 16.656 1 98.81 311 TYR B N 1
ATOM 6642 C CA . TYR B 1 311 ? -6.793 -2.494 15.352 1 98.81 311 TYR B CA 1
ATOM 6643 C C . TYR B 1 311 ? -7.27 -3.93 15.172 1 98.81 311 TYR B C 1
ATOM 6645 O O . TYR B 1 311 ? -8.383 -4.164 14.695 1 98.81 311 TYR B O 1
ATOM 6653 N N . HIS B 1 312 ? -6.477 -4.906 15.586 1 98.62 312 HIS B N 1
ATOM 6654 C CA . HIS B 1 312 ? -6.852 -6.309 15.469 1 98.62 312 HIS B CA 1
ATOM 6655 C C . HIS B 1 312 ? -7.988 -6.656 16.422 1 98.62 312 HIS B C 1
ATOM 6657 O O . HIS B 1 312 ? -8.883 -7.426 16.078 1 98.62 312 HIS B O 1
ATOM 6663 N N . HIS B 1 313 ? -7.934 -6.156 17.594 1 98.75 313 HIS B N 1
ATOM 6664 C CA . HIS B 1 313 ? -9.039 -6.375 18.531 1 98.75 313 HIS B CA 1
ATOM 6665 C C . HIS B 1 313 ? -10.328 -5.746 18.016 1 98.75 313 HIS B C 1
ATOM 6667 O O . HIS B 1 313 ? -11.406 -6.312 18.172 1 98.75 313 HIS B O 1
ATOM 6673 N N . LEU B 1 314 ? -10.203 -4.555 17.438 1 98.81 314 LEU B N 1
ATOM 6674 C CA . LEU B 1 314 ? -11.367 -3.906 16.844 1 98.81 314 LEU B CA 1
ATOM 6675 C C . LEU B 1 314 ? -11.969 -4.77 15.734 1 98.81 314 LEU B C 1
ATOM 6677 O O . LEU B 1 314 ? -13.195 -4.914 15.648 1 98.81 314 LEU B O 1
ATOM 6681 N 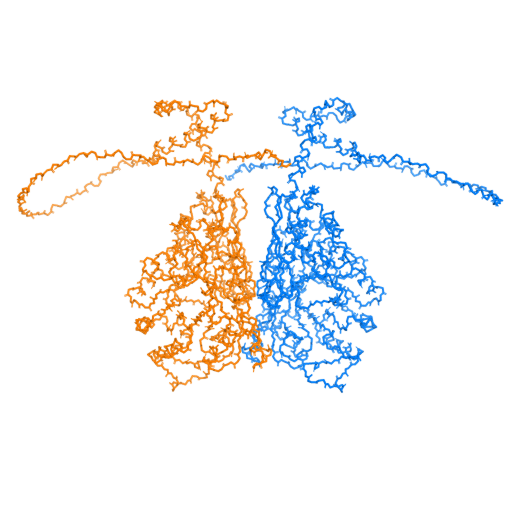N . LYS B 1 315 ? -11.133 -5.27 14.906 1 98.31 315 LYS B N 1
ATOM 6682 C CA . LYS B 1 315 ? -11.578 -6.18 13.859 1 98.31 315 LYS B CA 1
ATOM 6683 C C . LYS B 1 315 ? -12.422 -7.312 14.445 1 98.31 315 LYS B C 1
ATOM 6685 O O . LYS B 1 315 ? -13.492 -7.633 13.922 1 98.31 315 LYS B O 1
ATOM 6690 N N . ASN B 1 316 ? -11.953 -7.898 15.5 1 98 316 ASN B N 1
ATOM 6691 C CA . ASN B 1 316 ? -12.633 -9.031 16.125 1 98 316 ASN B CA 1
ATOM 6692 C C . ASN B 1 316 ? -13.961 -8.609 16.75 1 98 316 ASN B C 1
ATOM 6694 O O . ASN B 1 316 ? -14.945 -9.344 16.672 1 98 316 ASN B O 1
ATOM 6698 N N . VAL B 1 317 ? -13.953 -7.477 17.328 1 98.12 317 VAL B N 1
ATOM 6699 C CA . VAL B 1 317 ? -15.188 -6.961 17.922 1 98.12 317 VAL B CA 1
ATOM 6700 C C . VAL B 1 317 ? -16.234 -6.73 16.844 1 98.12 317 VAL B C 1
ATOM 6702 O O . VAL B 1 317 ? -17.391 -7.125 16.984 1 98.12 317 VAL B O 1
ATOM 6705 N N . ILE B 1 318 ? -15.805 -6.125 15.766 1 97.69 318 ILE B N 1
ATOM 6706 C CA . ILE B 1 318 ? -16.703 -5.82 14.656 1 97.69 318 ILE B CA 1
ATOM 6707 C C . ILE B 1 318 ? -17.203 -7.117 14.016 1 97.69 318 ILE B C 1
ATOM 6709 O O . ILE B 1 318 ? -18.391 -7.266 13.734 1 97.69 318 ILE B O 1
ATOM 6713 N N . LYS B 1 319 ? -16.297 -8 13.812 1 96 319 LYS B N 1
ATOM 6714 C CA . LYS B 1 319 ? -16.656 -9.289 13.227 1 96 319 LYS B CA 1
ATOM 6715 C C . LYS B 1 319 ? -17.703 -10.008 14.07 1 96 319 LYS B C 1
ATOM 6717 O O . LYS B 1 319 ? -18.672 -10.555 13.539 1 96 319 LYS B O 1
ATOM 6722 N N . SER B 1 320 ? -17.531 -10.023 15.328 1 96.38 320 SER B N 1
ATOM 6723 C CA . SER B 1 320 ? -18.422 -10.719 16.25 1 96.38 320 SER B CA 1
ATOM 6724 C C . SER B 1 320 ? -19.812 -10.086 16.25 1 96.38 320 SER B C 1
ATOM 6726 O O . SER B 1 320 ? -20.828 -10.789 16.344 1 96.38 320 SER B O 1
ATOM 6728 N N . LYS B 1 321 ? -19.859 -8.852 16.078 1 94.75 321 LYS B N 1
ATOM 6729 C CA . LYS B 1 321 ? -21.125 -8.141 16.219 1 94.75 321 LYS B CA 1
ATOM 6730 C C . LYS B 1 321 ? -21.844 -8.023 14.867 1 94.75 321 LYS B C 1
ATOM 6732 O O . LYS B 1 321 ? -23.078 -8.062 14.805 1 94.75 321 LYS B O 1
ATOM 6737 N N . TYR B 1 322 ? -21.078 -7.84 13.828 1 92.94 322 TYR B N 1
ATOM 6738 C CA . TYR B 1 322 ? -21.703 -7.465 12.57 1 92.94 322 TYR B CA 1
ATOM 6739 C C . TYR B 1 322 ? -21.344 -8.461 11.469 1 92.94 322 TYR B C 1
ATOM 6741 O O . TYR B 1 322 ? -21.844 -8.352 10.344 1 92.94 322 TYR B O 1
ATOM 6749 N N . GLY B 1 323 ? -20.531 -9.414 11.734 1 91.25 323 GLY B N 1
ATOM 6750 C CA . GLY B 1 323 ? -20.125 -10.406 10.75 1 91.25 323 GLY B CA 1
ATOM 6751 C C . GLY B 1 323 ? -18.828 -10.039 10.031 1 91.25 323 GLY B C 1
ATOM 6752 O O . GLY B 1 323 ? -18.359 -8.906 10.125 1 91.25 323 GLY B O 1
ATOM 6753 N N . LYS B 1 324 ? -18.344 -10.977 9.289 1 90.25 324 LYS B N 1
ATOM 6754 C CA . LYS B 1 324 ? -17.031 -10.875 8.648 1 90.25 324 LYS B CA 1
ATOM 6755 C C . LYS B 1 324 ? -17.031 -9.812 7.555 1 90.25 324 LYS B C 1
ATOM 6757 O O . LYS B 1 324 ? -16.016 -9.156 7.309 1 90.25 324 LYS B O 1
ATOM 6762 N N . ASP B 1 325 ? -18.078 -9.547 6.902 1 88.19 325 ASP B N 1
ATOM 6763 C CA . ASP B 1 325 ? -18.172 -8.578 5.816 1 88.19 325 ASP B CA 1
ATOM 6764 C C . ASP B 1 325 ? -17.922 -7.16 6.32 1 88.19 325 ASP B C 1
ATOM 6766 O O . ASP B 1 325 ? -17.453 -6.301 5.562 1 88.19 325 ASP B O 1
ATOM 6770 N N . ALA B 1 326 ? -18.156 -6.988 7.559 1 92.62 326 ALA B N 1
ATOM 6771 C CA . ALA B 1 326 ? -18.031 -5.66 8.148 1 92.62 326 ALA B CA 1
ATOM 6772 C C . ALA B 1 326 ? -16.562 -5.305 8.398 1 92.62 326 ALA B C 1
ATOM 6774 O O . ALA B 1 326 ? -16.25 -4.188 8.812 1 92.62 326 ALA B O 1
ATOM 6775 N N . THR B 1 327 ? -15.641 -6.262 8.008 1 94.44 327 THR B N 1
ATOM 6776 C CA . THR B 1 327 ? -14.234 -6.031 8.312 1 94.44 327 THR B CA 1
ATOM 6777 C C . THR B 1 327 ? -13.445 -5.758 7.039 1 94.44 327 THR B C 1
ATOM 6779 O O . THR B 1 327 ? -12.211 -5.801 7.047 1 94.44 327 THR B O 1
ATOM 6782 N N . ASN B 1 328 ? -14.156 -5.535 5.879 1 94.44 328 ASN B N 1
ATOM 6783 C CA . ASN B 1 328 ? -13.5 -4.988 4.699 1 94.44 328 ASN B CA 1
ATOM 6784 C C . ASN B 1 328 ? -13.117 -3.523 4.898 1 94.44 328 ASN B C 1
ATOM 6786 O O . ASN B 1 328 ? -13.656 -2.852 5.777 1 94.44 328 ASN B O 1
ATOM 6790 N N . VAL B 1 329 ? -12.172 -3.076 4.133 1 96.69 329 VAL B N 1
ATOM 6791 C CA . VAL B 1 329 ? -11.578 -1.805 4.539 1 96.69 329 VAL B CA 1
ATOM 6792 C C . VAL B 1 329 ? -11.742 -0.778 3.42 1 96.69 329 VAL B C 1
ATOM 6794 O O . VAL B 1 329 ? -11.898 -1.144 2.252 1 96.69 329 VAL B O 1
ATOM 6797 N N . GLY B 1 330 ? -11.75 0.541 3.768 1 95.62 330 GLY B N 1
ATOM 6798 C CA . GLY B 1 330 ? -11.742 1.652 2.828 1 95.62 330 GLY B CA 1
ATOM 6799 C C . GLY B 1 330 ? -10.352 2.154 2.502 1 95.62 330 GLY B C 1
ATOM 6800 O O . GLY B 1 330 ? -9.359 1.478 2.783 1 95.62 330 GLY B O 1
ATOM 6801 N N . ASP B 1 331 ? -10.266 3.336 1.943 1 95.31 331 ASP B N 1
ATOM 6802 C CA . ASP B 1 331 ? -9.023 3.916 1.428 1 95.31 331 ASP B CA 1
ATOM 6803 C C . ASP B 1 331 ? -8.008 4.125 2.547 1 95.31 331 ASP B C 1
ATOM 6805 O O . ASP B 1 331 ? -6.805 3.975 2.334 1 95.31 331 ASP B O 1
ATOM 6809 N N . GLU B 1 332 ? -8.492 4.383 3.785 1 96.38 332 GLU B N 1
ATOM 6810 C CA . GLU B 1 332 ? -7.605 4.703 4.902 1 96.38 332 GLU B CA 1
ATOM 6811 C C . GLU B 1 332 ? -7.25 3.451 5.699 1 96.38 332 GLU B C 1
ATOM 6813 O O . GLU B 1 332 ? -6.445 3.512 6.629 1 96.38 332 GLU B O 1
ATOM 6818 N N . GLY B 1 333 ? -7.816 2.367 5.344 1 97.88 333 GLY B N 1
ATOM 6819 C CA . GLY B 1 333 ? -7.555 1.111 6.027 1 97.88 333 GLY B CA 1
ATOM 6820 C C . GLY B 1 333 ? -8.508 0.847 7.176 1 97.88 333 GLY B C 1
ATOM 6821 O O . GLY B 1 333 ? -8.453 -0.215 7.801 1 97.88 333 GLY B O 1
ATOM 6822 N N . GLY B 1 334 ? -9.406 1.78 7.492 1 98.25 334 GLY B N 1
ATOM 6823 C CA . GLY B 1 334 ? -10.398 1.583 8.539 1 98.25 334 GLY B CA 1
ATOM 6824 C C . GLY B 1 334 ? -11.539 0.67 8.109 1 98.25 334 GLY B C 1
ATOM 6825 O O . GLY B 1 334 ? -11.805 0.517 6.918 1 98.25 334 GLY B O 1
ATOM 6826 N N . PHE B 1 335 ? -12.211 0.095 9.094 1 97.62 335 PHE B N 1
ATOM 6827 C CA . PHE B 1 335 ? -13.375 -0.743 8.852 1 97.62 335 PHE B CA 1
ATOM 6828 C C . PHE B 1 335 ? -14.625 0.111 8.641 1 97.62 335 PHE B C 1
ATOM 6830 O O . PHE B 1 335 ? -14.633 1.295 8.984 1 97.62 335 PHE B O 1
ATOM 6837 N N . ALA B 1 336 ? -15.617 -0.443 8.031 1 94.56 336 ALA B N 1
ATOM 6838 C CA . ALA B 1 336 ? -16.875 0.27 7.832 1 94.56 336 ALA B CA 1
ATOM 6839 C C . ALA B 1 336 ? -18.062 -0.592 8.242 1 94.56 336 ALA B C 1
ATOM 6841 O O . ALA B 1 336 ? -18.891 -0.958 7.41 1 94.56 336 ALA B O 1
ATOM 6842 N N . PRO B 1 337 ? -18.172 -0.842 9.523 1 94.56 337 PRO B N 1
ATOM 6843 C CA . PRO B 1 337 ? -19.312 -1.635 9.969 1 94.56 337 PRO B CA 1
ATOM 6844 C C . PRO B 1 337 ? -20.656 -0.923 9.742 1 94.56 337 PRO B C 1
ATOM 6846 O O . PRO B 1 337 ? -20.703 0.31 9.719 1 94.56 337 PRO B O 1
ATOM 6849 N N . ASN B 1 338 ? -21.719 -1.719 9.586 1 89.88 338 ASN B N 1
ATOM 6850 C CA . ASN B 1 338 ? -23.031 -1.158 9.336 1 89.88 338 ASN B CA 1
ATOM 6851 C C . ASN B 1 338 ? -23.672 -0.627 10.609 1 89.88 338 ASN B C 1
ATOM 6853 O O . ASN B 1 338 ? -24.703 -1.138 11.055 1 89.88 338 ASN B O 1
ATOM 6857 N N . ILE B 1 339 ? -23.125 0.385 11.023 1 89.12 339 ILE B N 1
ATOM 6858 C CA . ILE B 1 339 ? -23.656 0.989 12.242 1 89.12 339 ILE B CA 1
ATOM 6859 C C . ILE B 1 339 ? -24.469 2.225 11.883 1 89.12 339 ILE B C 1
ATOM 6861 O O . ILE B 1 339 ? -24.25 2.855 10.852 1 89.12 339 ILE B O 1
ATOM 6865 N N . LEU B 1 340 ? -25.484 2.477 12.773 1 79 340 LEU B N 1
ATOM 6866 C CA . LEU B 1 340 ? -26.453 3.527 12.469 1 79 340 LEU B CA 1
ATOM 6867 C C . LEU B 1 340 ? -26.141 4.797 13.258 1 79 340 LEU B C 1
ATOM 6869 O O . LEU B 1 340 ? -26.375 5.906 12.773 1 79 340 LEU B O 1
ATOM 6873 N N . GLU B 1 341 ? -25.625 4.609 14.453 1 83.25 341 GLU B N 1
ATOM 6874 C CA . GLU B 1 341 ? -25.438 5.758 15.336 1 83.25 341 GLU B CA 1
ATOM 6875 C C . GLU B 1 341 ? -23.953 5.992 15.625 1 83.25 341 GLU B C 1
ATOM 6877 O O . GLU B 1 341 ? -23.188 5.035 15.797 1 83.25 341 GLU B O 1
ATOM 6882 N N . ASN B 1 342 ? -23.672 7.27 15.719 1 81.25 342 ASN B N 1
ATOM 6883 C CA . ASN B 1 342 ? -22.281 7.668 15.914 1 81.25 342 ASN B CA 1
ATOM 6884 C C . ASN B 1 342 ? -21.719 7.164 17.25 1 81.25 342 ASN B C 1
ATOM 6886 O O . ASN B 1 342 ? -20.547 6.809 17.344 1 81.25 342 ASN B O 1
ATOM 6890 N N . ASN B 1 343 ? -22.531 7.164 18.188 1 90.31 343 ASN B N 1
ATOM 6891 C CA . ASN B 1 343 ? -22.078 6.715 19.5 1 90.31 343 ASN B CA 1
ATOM 6892 C C . ASN B 1 343 ? -21.641 5.25 19.469 1 90.31 343 ASN B C 1
ATOM 6894 O O . ASN B 1 343 ? -20.797 4.828 20.25 1 90.31 343 ASN B O 1
ATOM 6898 N N . GLU B 1 344 ? -22.172 4.555 18.562 1 93.81 344 GLU B N 1
ATOM 6899 C CA . GLU B 1 344 ? -21.828 3.141 18.453 1 93.81 344 GLU B CA 1
ATOM 6900 C C . GLU B 1 344 ? -20.375 2.957 18.016 1 93.81 344 GLU B C 1
ATOM 6902 O O . GLU B 1 344 ? -19.703 2.02 18.453 1 93.81 344 GLU B O 1
ATOM 6907 N N . ALA B 1 345 ? -19.938 3.812 17.156 1 96.44 345 ALA B N 1
ATOM 6908 C CA . ALA B 1 345 ? -18.547 3.758 16.734 1 96.44 345 ALA B CA 1
ATOM 6909 C C . ALA B 1 345 ? -17.609 3.971 17.922 1 96.44 345 ALA B C 1
ATOM 6911 O O . ALA B 1 345 ? -16.594 3.279 18.047 1 96.44 345 ALA B O 1
ATOM 6912 N N . LEU B 1 346 ? -17.953 4.887 18.781 1 98 346 LEU B N 1
ATOM 6913 C CA . LEU B 1 346 ? -17.156 5.184 19.953 1 98 346 LEU B CA 1
ATOM 6914 C C . LEU B 1 346 ? -17.188 4.023 20.953 1 98 346 LEU B C 1
ATOM 6916 O O . LEU B 1 346 ? -16.172 3.719 21.594 1 98 346 LEU B O 1
ATOM 6920 N N . GLU B 1 347 ? -18.328 3.35 21.031 1 97.44 347 GLU B N 1
ATOM 6921 C CA . GLU B 1 347 ? -18.438 2.178 21.891 1 97.44 347 GLU B CA 1
ATOM 6922 C C . GLU B 1 347 ? -17.578 1.028 21.375 1 97.44 347 GLU B C 1
ATOM 6924 O O . GLU B 1 347 ? -17 0.276 22.156 1 97.44 347 GLU B O 1
ATOM 6929 N N . LEU B 1 348 ? -17.547 0.882 20.094 1 97.94 348 LEU B N 1
ATOM 6930 C CA . LEU B 1 348 ? -16.703 -0.135 19.484 1 97.94 348 LEU B CA 1
ATOM 6931 C C . LEU B 1 348 ? -15.234 0.124 19.812 1 97.94 348 LEU B C 1
ATOM 6933 O O . LEU B 1 348 ? -14.5 -0.803 20.172 1 97.94 348 LEU B O 1
ATOM 6937 N N . LEU B 1 349 ? -14.82 1.378 19.734 1 98.38 349 LEU B N 1
ATOM 6938 C CA . LEU B 1 349 ? -13.445 1.736 20.031 1 98.38 349 LEU B CA 1
ATOM 6939 C C . LEU B 1 349 ? -13.125 1.479 21.5 1 98.38 349 LEU B C 1
ATOM 6941 O O . LEU B 1 349 ? -12.07 0.926 21.812 1 98.38 349 LEU B O 1
ATOM 6945 N N . LYS B 1 350 ? -14.008 1.924 22.312 1 97.81 350 LYS B N 1
ATOM 6946 C CA . LYS B 1 350 ? -13.82 1.706 23.75 1 97.81 350 LYS B CA 1
ATOM 6947 C C . LYS B 1 350 ? -13.625 0.224 24.062 1 97.81 350 LYS B C 1
ATOM 6949 O O . LYS B 1 350 ? -12.719 -0.146 24.812 1 97.81 350 LYS B O 1
ATOM 6954 N N . SER B 1 351 ? -14.453 -0.609 23.453 1 98.12 351 SER B N 1
ATOM 6955 C CA . SER B 1 351 ? -14.383 -2.053 23.656 1 98.12 351 SER B CA 1
ATOM 6956 C C . SER B 1 351 ? -13.055 -2.613 23.156 1 98.12 351 SER B C 1
ATOM 6958 O O . SER B 1 351 ? -12.414 -3.418 23.828 1 98.12 351 SER B O 1
ATOM 6960 N N . ALA B 1 352 ? -12.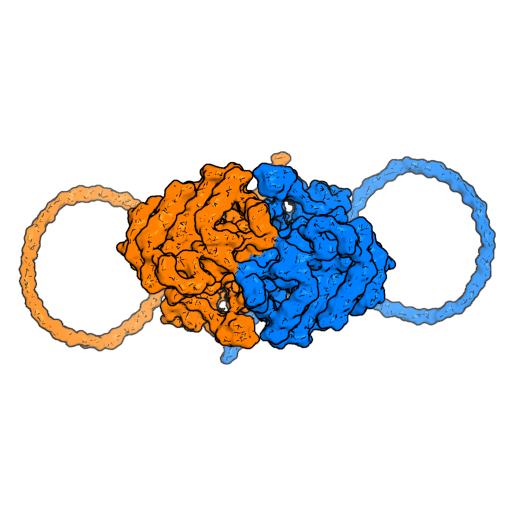641 -2.223 21.984 1 98.69 352 ALA B N 1
ATOM 6961 C CA . ALA B 1 352 ? -11.398 -2.711 21.391 1 98.69 352 ALA B CA 1
ATOM 6962 C C . ALA B 1 352 ? -10.188 -2.299 22.219 1 98.69 352 ALA B C 1
ATOM 6964 O O . ALA B 1 352 ? -9.266 -3.094 22.422 1 98.69 352 ALA B O 1
ATOM 6965 N N . ILE B 1 353 ? -10.141 -1.055 22.672 1 98.81 353 ILE B N 1
ATOM 6966 C CA . ILE B 1 353 ? -9.047 -0.512 23.469 1 98.81 353 ILE B CA 1
ATOM 6967 C C . ILE B 1 353 ? -8.922 -1.291 24.781 1 98.81 353 ILE B C 1
ATOM 6969 O O . ILE B 1 353 ? -7.816 -1.657 25.188 1 98.81 353 ILE B O 1
ATOM 6973 N N . GLU B 1 354 ? -10.086 -1.547 25.422 1 98.56 354 GLU B N 1
ATOM 6974 C CA . GLU B 1 354 ? -10.109 -2.305 26.672 1 98.56 354 GLU B CA 1
ATOM 6975 C C . GLU B 1 354 ? -9.602 -3.729 26.453 1 98.56 354 GLU B C 1
ATOM 6977 O O . GLU B 1 354 ? -8.781 -4.223 27.234 1 98.56 354 GLU B O 1
ATOM 6982 N N . LYS B 1 355 ? -10.047 -4.34 25.406 1 98.25 355 LYS B N 1
ATOM 6983 C CA . LYS B 1 355 ? -9.664 -5.723 25.141 1 98.25 355 LYS B CA 1
ATOM 6984 C C . LYS B 1 355 ? -8.18 -5.824 24.797 1 98.25 355 LYS B C 1
ATOM 6986 O O . LYS B 1 355 ? -7.531 -6.828 25.109 1 98.25 355 LYS B O 1
ATOM 6991 N N . ALA B 1 356 ? -7.672 -4.77 24.188 1 98.5 356 ALA B N 1
ATOM 6992 C CA . ALA B 1 356 ? -6.254 -4.75 23.828 1 98.5 356 ALA B CA 1
ATOM 6993 C C . ALA B 1 356 ? -5.387 -4.477 25.047 1 98.5 356 ALA B C 1
ATOM 6995 O O . ALA B 1 356 ? -4.176 -4.707 25.031 1 98.5 356 ALA B O 1
ATOM 6996 N N . GLY B 1 357 ? -5.984 -3.924 26.141 1 98.25 357 GLY B N 1
ATOM 6997 C CA . GLY B 1 357 ? -5.27 -3.736 27.406 1 98.25 357 GLY B CA 1
ATOM 6998 C C . GLY B 1 357 ? -4.629 -2.367 27.516 1 98.25 357 GLY B C 1
ATOM 6999 O O . GLY B 1 357 ? -3.645 -2.201 28.25 1 98.25 357 GLY B O 1
ATOM 7000 N N . TYR B 1 358 ? -5.215 -1.299 26.766 1 98.31 358 TYR B N 1
ATOM 7001 C CA . TYR B 1 358 ? -4.547 -0.003 26.766 1 98.31 358 TYR B CA 1
ATOM 7002 C C . TYR B 1 358 ? -5.527 1.115 27.094 1 98.31 358 TYR B C 1
ATOM 7004 O O . TYR B 1 358 ? -5.523 2.164 26.453 1 98.31 358 TYR B O 1
ATOM 7012 N N . PRO B 1 359 ? -6.418 1.021 27.984 1 97.19 359 PRO B N 1
ATOM 7013 C CA . PRO B 1 359 ? -7.414 2.062 28.234 1 97.19 359 PRO B CA 1
ATOM 7014 C C . PRO B 1 359 ? -6.789 3.385 28.672 1 97.19 359 PRO B C 1
ATOM 7016 O O . PRO B 1 359 ? -7.371 4.449 28.453 1 97.19 359 PRO B O 1
ATOM 7019 N N . ASP B 1 360 ? -5.555 3.41 29.219 1 96.81 360 ASP B N 1
ATOM 7020 C CA . ASP B 1 360 ? -4.945 4.625 29.75 1 96.81 360 ASP B CA 1
ATOM 7021 C C . ASP B 1 360 ? -3.914 5.195 28.781 1 96.81 360 ASP B C 1
ATOM 7023 O O . ASP B 1 360 ? -3.264 6.199 29.078 1 96.81 360 ASP B O 1
ATOM 7027 N N . LYS B 1 361 ? -3.771 4.594 27.656 1 98.38 361 LYS B N 1
ATOM 7028 C CA . LYS B 1 361 ? -2.691 5.016 26.766 1 98.38 361 LYS B CA 1
ATOM 7029 C C . LYS B 1 361 ? -3.242 5.656 25.484 1 98.38 361 LYS B C 1
ATOM 7031 O O . LYS B 1 361 ? -2.484 6.203 24.688 1 98.38 361 LYS B O 1
ATOM 7036 N N . ILE B 1 362 ? -4.57 5.676 25.328 1 98.75 362 ILE B N 1
ATOM 7037 C CA . ILE B 1 362 ? -5.129 6.039 24.031 1 98.75 362 ILE B CA 1
ATOM 7038 C C . ILE B 1 362 ? -6.156 7.156 24.219 1 98.75 362 ILE B C 1
ATOM 7040 O O . ILE B 1 362 ? -6.984 7.105 25.125 1 98.75 362 ILE B O 1
ATOM 7044 N N . ILE B 1 363 ? -6.043 8.156 23.469 1 98.81 363 ILE B N 1
ATOM 7045 C CA . ILE B 1 363 ? -7.152 9.086 23.281 1 98.81 363 ILE B CA 1
ATOM 7046 C C . ILE B 1 363 ? -7.809 8.828 21.922 1 98.81 363 ILE B C 1
ATOM 7048 O O . ILE B 1 363 ? -7.262 8.109 21.094 1 98.81 363 ILE B O 1
ATOM 7052 N N . ILE B 1 364 ? -9.008 9.375 21.734 1 98.75 364 ILE B N 1
ATOM 7053 C CA . ILE B 1 364 ? -9.766 9.172 20.5 1 98.75 364 ILE B CA 1
ATOM 7054 C C . ILE B 1 364 ? -9.828 10.477 19.719 1 98.75 364 ILE B C 1
ATOM 7056 O O . ILE B 1 364 ? -9.977 11.555 20.297 1 98.75 364 ILE B O 1
ATOM 7060 N N . GLY B 1 365 ? -9.586 10.43 18.406 1 98.75 365 GLY B N 1
ATOM 7061 C CA . GLY B 1 365 ? -9.812 11.523 17.469 1 98.75 365 GLY B CA 1
ATOM 7062 C C . GLY B 1 365 ? -10.922 11.234 16.484 1 98.75 365 GLY B C 1
ATOM 7063 O O . GLY B 1 365 ? -11.266 10.07 16.234 1 98.75 365 GLY B O 1
ATOM 7064 N N . MET B 1 366 ? -11.5 12.305 15.961 1 98.31 366 MET B N 1
ATOM 7065 C CA . MET B 1 366 ? -12.539 12.18 14.945 1 98.31 366 MET B CA 1
ATOM 7066 C C . MET B 1 366 ? -12.266 13.109 13.773 1 98.31 366 MET B C 1
ATOM 7068 O O . MET B 1 366 ? -11.828 14.242 13.969 1 98.31 366 MET B O 1
ATOM 7072 N N . ASP B 1 367 ? -12.469 12.672 12.602 1 97.62 367 ASP B N 1
ATOM 7073 C CA . ASP B 1 367 ? -12.586 13.469 11.383 1 97.62 367 ASP B CA 1
ATOM 7074 C C . ASP B 1 367 ? -14.031 13.5 10.891 1 97.62 367 ASP B C 1
ATOM 7076 O O . ASP B 1 367 ? -14.516 12.523 10.312 1 97.62 367 ASP B O 1
ATOM 7080 N N . VAL B 1 368 ? -14.609 14.633 11.117 1 97.69 368 VAL B N 1
ATOM 7081 C CA . VAL B 1 368 ? -16.047 14.719 10.938 1 97.69 368 VAL B CA 1
ATOM 7082 C C . VAL B 1 368 ? -16.375 15.031 9.477 1 97.69 368 VAL B C 1
ATOM 7084 O O . VAL B 1 368 ? -17.297 14.453 8.898 1 97.69 368 VAL B O 1
ATOM 7087 N N . ALA B 1 369 ? -15.648 15.906 8.883 1 96.06 369 ALA B N 1
ATOM 7088 C CA . ALA B 1 369 ? -15.914 16.359 7.527 1 96.06 369 ALA B CA 1
ATOM 7089 C C . ALA B 1 369 ? -17.359 16.828 7.379 1 96.06 369 ALA B C 1
ATOM 7091 O O . ALA B 1 369 ? -18.078 16.375 6.48 1 96.06 369 ALA B O 1
ATOM 7092 N N . ALA B 1 370 ? -17.75 17.781 8.164 1 97.56 370 ALA B N 1
ATOM 7093 C CA . ALA B 1 370 ? -19.156 18.156 8.312 1 97.56 370 ALA B CA 1
ATOM 7094 C C . ALA B 1 370 ? -19.688 18.828 7.051 1 97.56 370 ALA B C 1
ATOM 7096 O O . ALA B 1 370 ? -20.891 18.891 6.828 1 97.56 370 ALA B O 1
ATOM 7097 N N . SER B 1 371 ? -18.812 19.359 6.195 1 95.81 371 SER B N 1
ATOM 7098 C CA . SER B 1 371 ? -19.234 19.953 4.934 1 95.81 371 SER B CA 1
ATOM 7099 C C . SER B 1 371 ? -20.047 18.969 4.105 1 95.81 371 SER B C 1
ATOM 7101 O O . SER B 1 371 ? -20.922 19.359 3.336 1 95.81 371 SER B O 1
ATOM 7103 N N . GLU B 1 372 ? -19.828 17.703 4.297 1 94.44 372 GLU B N 1
ATOM 7104 C CA . GLU B 1 372 ? -20.484 16.656 3.514 1 94.44 372 GLU B CA 1
ATOM 7105 C C . GLU B 1 372 ? -21.969 16.547 3.857 1 94.44 372 GLU B C 1
ATOM 7107 O O . GLU B 1 372 ? -22.766 16.094 3.041 1 94.44 372 GLU B O 1
ATOM 7112 N N . PHE B 1 373 ? -22.375 16.984 5.066 1 96.25 373 PHE B N 1
ATOM 7113 C CA . PHE B 1 373 ? -23.781 16.844 5.441 1 96.25 373 PHE B CA 1
ATOM 7114 C C . PHE B 1 373 ? -24.359 18.203 5.844 1 96.25 373 PHE B C 1
ATOM 7116 O O . PHE B 1 373 ? -25.312 18.266 6.625 1 96.25 373 PHE B O 1
ATOM 7123 N N . TYR B 1 374 ? -23.688 19.234 5.41 1 96.75 374 TYR B N 1
ATOM 7124 C CA . TYR B 1 374 ? -24.219 20.594 5.535 1 96.75 374 TYR B CA 1
ATOM 7125 C C . TYR B 1 374 ? -25.391 20.812 4.578 1 96.75 374 TYR B C 1
ATOM 7127 O O . TYR B 1 374 ? -25.328 20.422 3.412 1 96.75 374 TYR B O 1
ATOM 7135 N N . ARG B 1 375 ? -26.5 21.359 5.078 1 96.31 375 ARG B N 1
ATOM 7136 C CA . ARG B 1 375 ? -27.719 21.609 4.297 1 96.31 375 ARG B CA 1
ATOM 7137 C C . ARG B 1 375 ? -28.312 22.969 4.645 1 96.31 375 ARG B C 1
ATOM 7139 O O . ARG B 1 375 ? -28.953 23.125 5.688 1 96.31 375 ARG B O 1
ATOM 7146 N N . SER B 1 376 ? -28.188 23.906 3.822 1 93.81 376 SER B N 1
ATOM 7147 C CA . SER B 1 376 ? -28.828 25.219 3.926 1 93.81 376 SER B CA 1
ATOM 7148 C C . SER B 1 376 ? -28.672 25.812 5.324 1 93.81 376 SER B C 1
ATOM 7150 O O . SER B 1 376 ? -29.656 26.172 5.969 1 93.81 376 SER B O 1
ATOM 7152 N N . GLY B 1 377 ? -27.5 25.812 5.773 1 95.94 377 GLY B N 1
ATOM 7153 C CA . GLY B 1 377 ? -27.203 26.453 7.047 1 95.94 377 GLY B CA 1
ATOM 7154 C C . GLY B 1 377 ? -27.359 25.531 8.234 1 95.94 377 GLY B C 1
ATOM 7155 O O . GLY B 1 377 ? -27.109 25.922 9.375 1 95.94 377 GLY B O 1
ATOM 7156 N N . LYS B 1 378 ? -27.781 24.359 7.945 1 98.19 378 LYS B N 1
ATOM 7157 C CA . LYS B 1 378 ? -27.953 23.344 8.977 1 98.19 378 LYS B CA 1
ATOM 7158 C C . LYS B 1 378 ? -27.188 22.062 8.617 1 98.19 378 LYS B C 1
ATOM 7160 O O . LYS B 1 378 ? -26.375 22.062 7.688 1 98.19 378 LYS B O 1
ATOM 7165 N N . TYR B 1 379 ? -27.344 21.062 9.477 1 98.12 379 TYR B N 1
ATOM 7166 C CA . TYR B 1 379 ? -26.625 19.812 9.273 1 98.12 379 TYR B CA 1
ATOM 7167 C C . TYR B 1 379 ? -27.562 18.609 9.367 1 98.12 379 TYR B C 1
ATOM 7169 O O . TYR B 1 379 ? -28.438 18.562 10.234 1 98.12 379 TYR B O 1
ATOM 7177 N N . ASP B 1 380 ? -27.391 17.688 8.422 1 97.12 380 ASP B N 1
ATOM 7178 C CA . ASP B 1 380 ? -28.188 16.469 8.375 1 97.12 380 ASP B CA 1
ATOM 7179 C C . ASP B 1 380 ? -27.328 15.234 8.641 1 97.12 380 ASP B C 1
ATOM 7181 O O . ASP B 1 380 ? -26.656 14.727 7.738 1 97.12 380 ASP B O 1
ATOM 7185 N N . LEU B 1 381 ? -27.469 14.656 9.797 1 95.5 381 LEU B N 1
ATOM 7186 C CA . LEU B 1 381 ? -26.641 13.523 10.188 1 95.5 381 LEU B CA 1
ATOM 7187 C C . LEU B 1 381 ? -27.094 12.25 9.492 1 95.5 381 LEU B C 1
ATOM 7189 O O . LEU B 1 381 ? -26.375 11.242 9.508 1 95.5 381 LEU B O 1
ATOM 7193 N N . ASP B 1 382 ? -28.188 12.195 8.828 1 94.5 382 ASP B N 1
ATOM 7194 C CA . ASP B 1 382 ? -28.688 11.102 8 1 94.5 382 ASP B CA 1
ATOM 7195 C C . ASP B 1 382 ? -28.703 11.492 6.527 1 94.5 382 ASP B C 1
ATOM 7197 O O . ASP B 1 382 ? -29.672 11.203 5.816 1 94.5 382 ASP B O 1
ATOM 7201 N N . PHE B 1 383 ? -27.703 12.203 6.094 1 94.25 383 PHE B N 1
ATOM 7202 C CA . PHE B 1 383 ? -27.641 12.828 4.777 1 94.25 383 PHE B CA 1
ATOM 7203 C C . PHE B 1 383 ? -27.609 11.773 3.678 1 94.25 383 PHE B C 1
ATOM 7205 O O . PHE B 1 383 ? -27.828 12.086 2.506 1 94.25 383 PHE B O 1
ATOM 7212 N N . LYS B 1 384 ? -27.359 10.516 3.963 1 90.62 384 LYS B N 1
ATOM 7213 C CA . LYS B 1 384 ? -27.297 9.438 2.977 1 90.62 384 LYS B CA 1
ATOM 7214 C C . LYS B 1 384 ? -28.688 8.883 2.68 1 90.62 384 LYS B C 1
ATOM 7216 O O . LYS B 1 384 ? -28.859 8.102 1.743 1 90.62 384 LYS B O 1
ATOM 7221 N N . SER B 1 385 ? -29.656 9.281 3.502 1 91.81 385 SER B N 1
ATOM 7222 C CA . SER B 1 385 ? -31.062 9 3.242 1 91.81 385 SER B CA 1
ATOM 7223 C C . SER B 1 385 ? -31.719 10.148 2.482 1 91.81 385 SER B C 1
ATOM 7225 O O . SER B 1 385 ? -31.172 11.25 2.412 1 91.81 385 SER B O 1
ATOM 7227 N N . PRO B 1 386 ? -32.844 9.844 1.914 1 92.88 386 PRO B N 1
ATOM 7228 C CA . PRO B 1 386 ? -33.531 10.961 1.265 1 92.88 386 PRO B CA 1
ATOM 7229 C C . PRO B 1 386 ? -33.688 12.18 2.176 1 92.88 386 PRO B C 1
ATOM 7231 O O . PRO B 1 386 ? -33.938 12.031 3.373 1 92.88 386 PRO B O 1
ATOM 7234 N N . ASP B 1 387 ? -33.531 13.273 1.573 1 92.06 387 ASP B N 1
ATOM 7235 C CA . ASP B 1 387 ? -33.5 14.516 2.33 1 92.06 387 ASP B CA 1
ATOM 7236 C C . ASP B 1 387 ? -34.781 14.711 3.121 1 92.06 387 ASP B C 1
ATOM 7238 O O . ASP B 1 387 ? -35.875 14.43 2.615 1 92.06 387 ASP B O 1
ATOM 7242 N N . ASP B 1 388 ? -34.688 15.125 4.395 1 94.88 388 ASP B N 1
ATOM 7243 C CA . ASP B 1 388 ? -35.781 15.43 5.309 1 94.88 388 ASP B CA 1
ATOM 7244 C C . ASP B 1 388 ? -35.406 16.594 6.23 1 94.88 388 ASP B C 1
ATOM 7246 O O . ASP B 1 388 ? -34.75 16.406 7.242 1 94.88 388 ASP B O 1
ATOM 7250 N N . PRO B 1 389 ? -35.906 17.703 5.996 1 94.06 389 PRO B N 1
ATOM 7251 C CA . PRO B 1 389 ? -35.562 18.906 6.773 1 94.06 389 PRO B CA 1
ATOM 7252 C C . PRO B 1 389 ? -35.906 18.75 8.258 1 94.06 389 PRO B C 1
ATOM 7254 O O . PRO B 1 389 ? -35.312 19.438 9.094 1 94.06 389 PRO B O 1
ATOM 7257 N N . LYS B 1 390 ? -36.781 17.859 8.555 1 94.69 390 LYS B N 1
ATOM 7258 C CA . LYS B 1 390 ? -37.188 17.672 9.938 1 94.69 390 LYS B CA 1
ATOM 7259 C C . LYS B 1 390 ? -36.031 17.125 10.781 1 94.69 390 LYS B C 1
ATOM 7261 O O . LYS B 1 390 ? -36.031 17.266 12.008 1 94.69 390 LYS B O 1
ATOM 7266 N N . ARG B 1 391 ? -35.094 16.578 10.188 1 94.38 391 ARG B N 1
ATOM 7267 C CA . ARG B 1 391 ? -34 15.992 10.953 1 94.38 391 ARG B CA 1
ATOM 7268 C C . ARG B 1 391 ? -32.781 16.891 10.953 1 94.38 391 ARG B C 1
ATOM 7270 O O . ARG B 1 391 ? -31.75 16.578 11.562 1 94.38 391 ARG B O 1
ATOM 7277 N N . HIS B 1 392 ? -32.844 18.047 10.289 1 97.44 392 HIS B N 1
ATOM 7278 C CA . HIS B 1 392 ? -31.703 18.969 10.258 1 97.44 392 HIS B CA 1
ATOM 7279 C C . HIS B 1 392 ? -31.484 19.609 11.625 1 97.44 392 HIS B C 1
ATOM 7281 O O . HIS B 1 392 ? -32.438 19.969 12.305 1 97.44 392 HIS B O 1
ATOM 7287 N N . ILE B 1 393 ? -30.266 19.734 12.008 1 97.94 393 ILE B N 1
ATOM 7288 C CA . ILE B 1 393 ? -29.953 20.375 13.289 1 97.94 393 ILE B CA 1
ATOM 7289 C C . ILE B 1 393 ? -29.062 21.594 13.055 1 97.94 393 ILE B C 1
ATOM 7291 O O . ILE B 1 393 ? -28.406 21.703 12.023 1 97.94 393 ILE B O 1
ATOM 7295 N N . SER B 1 394 ? -29.109 22.484 14 1 98.19 394 SER B N 1
ATOM 7296 C CA . SER B 1 394 ? -28.312 23.703 13.898 1 98.19 394 SER B CA 1
ATOM 7297 C C . SER B 1 394 ? -26.844 23.422 14.211 1 98.19 394 SER B C 1
ATOM 7299 O O . SER B 1 394 ? -26.5 22.375 14.75 1 98.19 394 SER B O 1
ATOM 7301 N N . GLY B 1 395 ? -26.031 24.391 13.883 1 98.38 395 GLY B N 1
ATOM 7302 C CA . GLY B 1 395 ? -24.641 24.297 14.258 1 98.38 395 GLY B CA 1
ATOM 7303 C C . GLY B 1 395 ? -24.422 24.203 15.758 1 98.38 395 GLY B C 1
ATOM 7304 O O . GLY B 1 395 ? -23.547 23.469 16.219 1 98.38 395 GLY B O 1
ATOM 7305 N N . ALA B 1 396 ? -25.188 24.922 16.484 1 98.31 396 ALA B N 1
ATOM 7306 C CA . ALA B 1 396 ? -25.094 24.891 17.938 1 98.31 396 ALA B CA 1
ATOM 7307 C C . ALA B 1 396 ? -25.438 23.5 18.484 1 98.31 396 ALA B C 1
ATOM 7309 O O . ALA B 1 396 ? -24.781 23 19.406 1 98.31 396 ALA B O 1
ATOM 7310 N N . GLU B 1 397 ? -26.484 22.953 17.906 1 98.31 397 GLU B N 1
ATOM 7311 C CA . GLU B 1 397 ? -26.891 21.609 18.312 1 98.31 397 GLU B CA 1
ATOM 7312 C C . GLU B 1 397 ? -25.812 20.578 17.969 1 98.31 397 GLU B C 1
ATOM 7314 O O . GLU B 1 397 ? -25.562 19.641 18.75 1 98.31 397 GLU B O 1
ATOM 7319 N N . LEU B 1 398 ? -25.25 20.734 16.828 1 98.5 398 LEU B N 1
ATOM 7320 C CA . LEU B 1 398 ? -24.172 19.844 16.422 1 98.5 398 LEU B CA 1
ATOM 7321 C C . LEU B 1 398 ? -22.969 20 17.375 1 98.5 398 LEU B C 1
ATOM 7323 O O . LEU B 1 398 ? -22.359 19 17.75 1 98.5 398 LEU B O 1
ATOM 7327 N N . GLY B 1 399 ? -22.641 21.188 17.719 1 98.69 399 GLY B N 1
ATOM 7328 C CA . GLY B 1 399 ? -21.609 21.422 18.703 1 98.69 399 GLY B CA 1
ATOM 7329 C C . GLY B 1 399 ? -21.875 20.734 20.031 1 98.69 399 GLY B C 1
ATOM 7330 O O . GLY B 1 399 ? -20.969 20.188 20.641 1 98.69 399 GLY B O 1
ATOM 7331 N N . ASP B 1 400 ? -23.141 20.797 20.469 1 98.5 400 ASP B N 1
ATOM 7332 C CA . ASP B 1 400 ? -23.531 20.141 21.703 1 98.5 400 ASP B CA 1
ATOM 7333 C C . ASP B 1 400 ? -23.344 18.625 21.609 1 98.5 400 ASP B C 1
ATOM 7335 O O . ASP B 1 400 ? -22.969 17.984 22.594 1 98.5 400 ASP B O 1
ATOM 7339 N N . LEU B 1 401 ? -23.609 18.141 20.469 1 97.56 401 LEU B N 1
ATOM 7340 C CA . LEU B 1 401 ? -23.375 16.719 20.25 1 97.56 401 LEU B CA 1
ATOM 7341 C C . LEU B 1 401 ? -21.906 16.375 20.422 1 97.56 401 LEU B C 1
ATOM 7343 O O . LEU B 1 401 ? -21.562 15.383 21.094 1 97.56 401 LEU B O 1
ATOM 7347 N N . TYR B 1 402 ? -21.047 17.156 19.812 1 98.5 402 TYR B N 1
ATOM 7348 C CA . TYR B 1 402 ? -19.609 16.938 19.969 1 98.5 402 TYR B CA 1
ATOM 7349 C C . TYR B 1 402 ? -19.203 17 21.438 1 98.5 402 TYR B C 1
ATOM 7351 O O . TYR B 1 402 ? -18.391 16.188 21.891 1 98.5 402 TYR B O 1
ATOM 7359 N N . LYS B 1 403 ? -19.734 17.984 22.172 1 98.69 403 LYS B N 1
ATOM 7360 C CA . LYS B 1 403 ? -19.422 18.125 23.594 1 98.69 403 LYS B CA 1
ATOM 7361 C C . LYS B 1 403 ? -19.828 16.875 24.359 1 98.69 403 LYS B C 1
ATOM 7363 O O . LYS B 1 403 ? -19.172 16.5 25.344 1 98.69 403 LYS B O 1
ATOM 7368 N N . SER B 1 404 ? -20.922 16.297 23.953 1 98 404 SER B N 1
ATOM 7369 C CA . SER B 1 404 ? -21.328 15.047 24.594 1 98 404 SER B CA 1
ATOM 7370 C C . SER B 1 404 ? -20.312 13.938 24.359 1 98 404 SER B C 1
ATOM 7372 O O . SER B 1 404 ? -20.078 13.102 25.234 1 98 404 SER B O 1
ATOM 7374 N N . PHE B 1 405 ? -19.703 13.836 23.141 1 97.81 405 PHE B N 1
ATOM 7375 C CA . PHE B 1 405 ? -18.656 12.867 22.859 1 97.81 405 PHE B CA 1
ATOM 7376 C C . PHE B 1 405 ? -17.422 13.125 23.734 1 97.81 405 PHE B C 1
ATOM 7378 O O . PHE B 1 405 ? -16.844 12.188 24.281 1 97.81 405 PHE B O 1
ATOM 7385 N N . ILE B 1 406 ? -17.078 14.367 23.875 1 98.38 406 ILE B N 1
ATOM 7386 C CA . ILE B 1 406 ? -15.914 14.773 24.656 1 98.38 406 ILE B CA 1
ATOM 7387 C C . ILE B 1 406 ? -16.109 14.375 26.125 1 98.38 406 ILE B C 1
ATOM 7389 O O . ILE B 1 406 ? -15.172 13.922 26.781 1 98.38 406 ILE B O 1
ATOM 7393 N N . LYS B 1 407 ? -17.266 14.523 26.578 1 97.88 407 LYS B N 1
ATOM 7394 C CA . LYS B 1 407 ? -17.594 14.258 27.969 1 97.88 407 LYS B CA 1
ATOM 7395 C C . LYS B 1 407 ? -17.609 12.758 28.266 1 97.88 407 LYS B C 1
ATOM 7397 O O . LYS B 1 407 ? -17.141 12.32 29.312 1 97.88 407 LYS B O 1
ATOM 7402 N N . ASN B 1 408 ? -18.109 11.961 27.344 1 97 408 ASN B N 1
ATOM 7403 C CA . ASN B 1 408 ? -18.438 10.562 27.625 1 97 408 ASN B CA 1
ATOM 7404 C C . ASN B 1 408 ? -17.312 9.633 27.156 1 97 408 ASN B C 1
ATOM 7406 O O . ASN B 1 408 ? -17.266 8.469 27.562 1 97 408 ASN B O 1
ATOM 7410 N N . TYR B 1 409 ? -16.469 10.102 26.281 1 96.81 409 TYR B N 1
ATOM 7411 C CA . TYR B 1 409 ? -15.352 9.336 25.734 1 96.81 409 TYR B CA 1
ATOM 7412 C C . TYR B 1 409 ? -14.062 10.141 25.766 1 96.81 409 TYR B C 1
ATOM 7414 O O . TYR B 1 409 ? -14.094 11.367 25.906 1 96.81 409 TYR B O 1
ATOM 7422 N N . PRO B 1 410 ? -12.93 9.477 25.766 1 97.44 410 PRO B N 1
ATOM 7423 C CA . PRO B 1 410 ? -11.664 10.227 25.766 1 97.44 410 PRO B CA 1
ATOM 7424 C C . PRO B 1 410 ? -11.367 10.875 24.422 1 97.44 410 PRO B C 1
ATOM 7426 O O . PRO B 1 410 ? -10.258 10.75 23.891 1 97.44 410 PRO B O 1
ATOM 7429 N N . VAL B 1 411 ? -12.336 11.586 23.859 1 98.44 411 VAL B N 1
ATOM 7430 C CA . VAL B 1 411 ? -12.164 12.344 22.625 1 98.44 411 VAL B CA 1
ATOM 7431 C C . VAL B 1 411 ? -11.391 13.633 22.906 1 98.44 411 VAL B C 1
ATOM 7433 O O . VAL B 1 411 ? -11.828 14.469 23.703 1 98.44 411 VAL B O 1
ATOM 7436 N N . GLN B 1 412 ? -10.234 13.766 22.203 1 98.75 412 GLN B N 1
ATOM 7437 C CA . GLN B 1 412 ? -9.391 14.922 22.484 1 98.75 412 GLN B CA 1
ATOM 7438 C C . GLN B 1 412 ? -9.023 15.656 21.203 1 98.75 412 GLN B C 1
ATOM 7440 O O . GLN B 1 412 ? -8.312 16.656 21.234 1 98.75 412 GLN B O 1
ATOM 7445 N N . SER B 1 413 ? -9.531 15.234 20.031 1 98.88 413 SER B N 1
ATOM 7446 C CA . SER B 1 413 ? -9.281 15.891 18.75 1 98.88 413 SER B CA 1
ATOM 7447 C C . SER B 1 413 ? -10.477 15.766 17.812 1 98.88 413 SER B C 1
ATOM 7449 O O . SER B 1 413 ? -10.984 14.664 17.609 1 98.88 413 SER B O 1
ATOM 7451 N N . ILE B 1 414 ? -10.992 16.828 17.312 1 98.94 414 ILE B N 1
ATOM 7452 C CA . ILE B 1 414 ? -12.086 16.828 16.344 1 98.94 414 ILE B CA 1
ATOM 7453 C C . ILE B 1 414 ? -11.703 17.641 15.125 1 98.94 414 ILE B C 1
ATOM 7455 O O . ILE B 1 414 ? -11.367 18.828 15.234 1 98.94 414 ILE B O 1
ATOM 7459 N N . GLU B 1 415 ? -11.727 17 13.961 1 98.75 415 GLU B N 1
ATOM 7460 C CA . GLU B 1 415 ? -11.375 17.594 12.68 1 98.75 415 GLU B CA 1
ATOM 7461 C C . GLU B 1 415 ? -12.617 17.969 11.875 1 98.75 415 GLU B C 1
ATOM 7463 O O . GLU B 1 415 ? -13.539 17.156 11.742 1 98.75 415 GLU B O 1
ATOM 7468 N N . ASP B 1 416 ? -12.688 19.188 11.406 1 97.88 416 ASP B N 1
ATOM 7469 C CA . ASP B 1 416 ? -13.742 19.688 10.531 1 97.88 416 ASP B CA 1
ATOM 7470 C C . ASP B 1 416 ? -15.117 19.469 11.148 1 97.88 416 ASP B C 1
ATOM 7472 O O . ASP B 1 416 ? -16 18.891 10.516 1 97.88 416 ASP B O 1
ATOM 7476 N N . PRO B 1 417 ? -15.297 20.047 12.312 1 98.81 417 PRO B N 1
ATOM 7477 C CA . PRO B 1 417 ? -16.594 19.875 12.969 1 98.81 417 PRO B CA 1
ATOM 7478 C C . PRO B 1 417 ? -17.734 20.547 12.227 1 98.81 417 PRO B C 1
ATOM 7480 O O . PRO B 1 417 ? -18.906 20.188 12.406 1 98.81 417 PRO B O 1
ATOM 7483 N N . PHE B 1 418 ? -17.438 21.531 11.438 1 98.69 418 PHE B N 1
ATOM 7484 C CA . PHE B 1 418 ? -18.469 22.266 10.719 1 98.69 418 PHE B CA 1
ATOM 7485 C C . PHE B 1 418 ? -18.078 22.484 9.266 1 98.69 418 PHE B C 1
ATOM 7487 O O . PHE B 1 418 ? -16.969 22.109 8.859 1 98.69 418 PHE B O 1
ATOM 7494 N N . ASP B 1 419 ? -19.016 23.031 8.531 1 97.44 419 ASP B N 1
ATOM 7495 C CA . ASP B 1 419 ? -18.781 23.359 7.129 1 97.44 419 ASP B CA 1
ATOM 7496 C C . ASP B 1 419 ? -17.625 24.344 6.98 1 97.44 419 ASP B C 1
ATOM 7498 O O . ASP B 1 419 ? -17.406 25.188 7.848 1 97.44 419 ASP B O 1
ATOM 7502 N N . GLN B 1 420 ? -16.922 24.328 5.902 1 95.69 420 GLN B N 1
ATOM 7503 C CA . GLN B 1 420 ? -15.68 25.047 5.645 1 95.69 420 GLN B CA 1
ATOM 7504 C C . GLN B 1 420 ? -15.914 26.562 5.688 1 95.69 420 GLN B C 1
ATOM 7506 O O . GLN B 1 420 ? -14.969 27.328 5.887 1 95.69 420 GLN B O 1
ATOM 7511 N N . ASP B 1 421 ? -17.156 27.031 5.535 1 95.62 421 ASP B N 1
ATOM 7512 C CA . ASP B 1 421 ? -17.391 28.469 5.547 1 95.62 421 ASP B CA 1
ATOM 7513 C C . ASP B 1 421 ? -18.312 28.859 6.707 1 95.62 421 ASP B C 1
ATOM 7515 O O . ASP B 1 421 ? -18.797 29.984 6.766 1 95.62 421 ASP B O 1
ATOM 7519 N N . ASP B 1 422 ? -18.562 27.922 7.57 1 97.69 422 ASP B N 1
ATOM 7520 C CA . ASP B 1 422 ? -19.359 28.203 8.758 1 97.69 422 ASP B CA 1
ATOM 7521 C C . ASP B 1 422 ? -18.5 28.766 9.883 1 97.69 422 ASP B C 1
ATOM 7523 O O . ASP B 1 422 ? -18.5 28.234 11 1 97.69 422 ASP B O 1
ATOM 7527 N N . TRP B 1 423 ? -17.922 29.922 9.68 1 98.19 423 TRP B N 1
ATOM 7528 C CA . TRP B 1 423 ? -16.922 30.547 10.547 1 98.19 423 TRP B CA 1
ATOM 7529 C C . TRP B 1 423 ? -17.469 30.766 11.945 1 98.19 423 TRP B C 1
ATOM 7531 O O . TRP B 1 423 ? -16.75 30.594 12.938 1 98.19 423 TRP B O 1
ATOM 7541 N N . GLU B 1 424 ? -18.703 31.141 12.055 1 98.12 424 GLU B N 1
ATOM 7542 C CA . GLU B 1 424 ? -19.312 31.469 13.344 1 98.12 424 GLU B CA 1
ATOM 7543 C C . GLU B 1 424 ? -19.344 30.25 14.266 1 98.12 424 GLU B C 1
ATOM 7545 O O . GLU B 1 424 ? -18.922 30.344 15.422 1 98.12 424 GLU B O 1
ATOM 7550 N N . ASN B 1 425 ? -19.812 29.125 13.773 1 98.56 425 ASN B N 1
ATOM 7551 C CA . ASN B 1 425 ? -19.891 27.938 14.609 1 98.56 425 ASN B CA 1
ATOM 7552 C C . ASN B 1 425 ? -18.5 27.375 14.922 1 98.56 425 ASN B C 1
ATOM 7554 O O . ASN B 1 425 ? -18.281 26.828 16 1 98.56 425 ASN B O 1
ATOM 7558 N N . TRP B 1 426 ? -17.609 27.516 13.969 1 98.81 426 TRP B N 1
ATOM 7559 C CA . TRP B 1 426 ? -16.219 27.141 14.234 1 98.81 426 TRP B CA 1
ATOM 7560 C C . TRP B 1 426 ? -15.688 27.875 15.461 1 98.81 426 TRP B C 1
ATOM 7562 O O . TRP B 1 426 ? -15.211 27.25 16.406 1 98.81 426 TRP B O 1
ATOM 7572 N N . SER B 1 427 ? -15.773 29.172 15.422 1 98.81 427 SER B N 1
ATOM 7573 C CA . SER B 1 427 ? -15.227 30.016 16.469 1 98.81 427 SER B CA 1
ATOM 7574 C C . SER B 1 427 ? -15.906 29.75 17.812 1 98.81 427 SER B C 1
ATOM 7576 O O . SER B 1 427 ? -15.234 29.641 18.844 1 98.81 427 SER B O 1
ATOM 7578 N N . GLN B 1 428 ? -17.203 29.625 17.797 1 98.75 428 GLN B N 1
ATOM 7579 C CA . GLN B 1 428 ? -17.938 29.391 19.031 1 98.75 428 GLN B CA 1
ATOM 7580 C C . GLN B 1 428 ? -17.578 28.031 19.656 1 98.75 428 GLN B C 1
ATOM 7582 O O . GLN B 1 428 ? -17.375 27.938 20.859 1 98.75 428 GLN B O 1
ATOM 7587 N N . PHE B 1 429 ? -17.547 27.016 18.875 1 98.75 429 PHE B N 1
ATOM 7588 C CA . PHE B 1 429 ? -17.219 25.672 19.344 1 98.75 429 PHE B CA 1
ATOM 7589 C C . PHE B 1 429 ? -15.812 25.625 19.922 1 98.75 429 PHE B C 1
ATOM 7591 O O . PHE B 1 429 ? -15.602 25.125 21.016 1 98.75 429 PHE B O 1
ATOM 7598 N N . THR B 1 430 ? -14.812 26.172 19.141 1 98.88 430 THR B N 1
ATOM 7599 C CA . THR B 1 430 ? -13.414 26.156 19.562 1 98.88 430 THR B CA 1
ATOM 7600 C C . THR B 1 430 ? -13.25 26.875 20.906 1 98.88 430 THR B C 1
ATOM 7602 O O . THR B 1 430 ? -12.461 26.453 21.75 1 98.88 430 THR B O 1
ATOM 7605 N N . ALA B 1 431 ? -13.992 27.922 21.125 1 98.56 431 ALA B N 1
ATOM 7606 C CA . ALA B 1 431 ? -13.922 28.688 22.375 1 98.56 431 ALA B CA 1
ATOM 7607 C C . ALA B 1 431 ? -14.547 27.891 23.516 1 98.56 431 ALA B C 1
ATOM 7609 O O . ALA B 1 431 ? -14.227 28.125 24.688 1 98.56 431 ALA B O 1
ATOM 7610 N N . SER B 1 432 ? -15.375 26.969 23.188 1 98.56 432 SER B N 1
ATOM 7611 C CA . SER B 1 432 ? -16.203 26.328 24.203 1 98.56 432 SER B CA 1
ATOM 7612 C C . SER B 1 432 ? -15.57 25.016 24.672 1 98.56 432 SER B C 1
ATOM 7614 O O . SER B 1 432 ? -16.062 24.391 25.609 1 98.56 432 SER B O 1
ATOM 7616 N N . VAL B 1 433 ? -14.523 24.562 24.062 1 98.56 433 VAL B N 1
ATOM 7617 C CA . VAL B 1 433 ? -13.953 23.266 24.406 1 98.56 433 VAL B CA 1
ATOM 7618 C C . VAL B 1 433 ? -12.453 23.406 24.641 1 98.56 433 VAL B C 1
ATOM 7620 O O . VAL B 1 433 ? -11.836 24.375 24.203 1 98.56 433 VAL B O 1
ATOM 7623 N N . GLY B 1 434 ? -11.836 22.453 25.406 1 97.69 434 GLY B N 1
ATOM 7624 C CA . GLY B 1 434 ? -10.422 22.469 25.719 1 97.69 434 GLY B CA 1
ATOM 7625 C C . GLY B 1 434 ? -9.617 21.438 24.938 1 97.69 434 GLY B C 1
ATOM 7626 O O . GLY B 1 434 ? -8.508 21.078 25.328 1 97.69 434 GLY B O 1
ATOM 7627 N N . ILE B 1 435 ? -10.18 20.953 23.859 1 98.62 435 ILE B N 1
ATOM 7628 C CA . ILE B 1 435 ? -9.523 19.891 23.094 1 98.62 435 ILE B CA 1
ATOM 7629 C C . ILE B 1 435 ? -8.93 20.484 21.812 1 98.62 435 ILE B C 1
ATOM 7631 O O . ILE B 1 435 ? -9.023 21.688 21.578 1 98.62 435 ILE B O 1
ATOM 7635 N N . GLN B 1 436 ? -8.273 19.656 21.016 1 98.75 436 GLN B N 1
ATOM 7636 C CA . GLN B 1 436 ? -7.762 20.031 19.703 1 98.75 436 GLN B CA 1
ATOM 7637 C C . GLN B 1 436 ? -8.883 20.109 18.672 1 98.75 436 GLN B C 1
ATOM 7639 O O . GLN B 1 436 ? -9.68 19.172 18.547 1 98.75 436 GLN B O 1
ATOM 7644 N N . VAL B 1 437 ? -9.016 21.219 18.031 1 98.94 437 VAL B N 1
ATOM 7645 C CA . VAL B 1 437 ? -9.93 21.406 16.906 1 98.94 437 VAL B CA 1
ATOM 7646 C C . VAL B 1 437 ? -9.133 21.641 15.625 1 98.94 437 VAL B C 1
ATOM 7648 O O . VAL B 1 437 ? -8.461 22.672 15.477 1 98.94 437 VAL B O 1
ATOM 7651 N N . VAL B 1 438 ? -9.25 20.672 14.656 1 98.88 438 VAL B N 1
ATOM 7652 C CA . VAL B 1 438 ? -8.359 20.641 13.492 1 98.88 438 VAL B CA 1
ATOM 7653 C C . VAL B 1 438 ? -9.078 21.219 12.281 1 98.88 438 VAL B C 1
ATOM 7655 O O . VAL B 1 438 ? -10.203 20.828 11.969 1 98.88 438 VAL B O 1
ATOM 7658 N N . GLY B 1 439 ? -8.438 22.188 11.609 1 98.44 439 GLY B N 1
ATOM 7659 C CA . GLY B 1 439 ? -8.938 22.719 10.344 1 98.44 439 GLY B CA 1
ATOM 7660 C C . GLY B 1 439 ? -8.281 22.078 9.133 1 98.44 439 GLY B C 1
ATOM 7661 O O . GLY B 1 439 ? -7.098 22.312 8.867 1 98.44 439 GLY B O 1
ATOM 7662 N N . ASP B 1 440 ? -9.062 21.297 8.336 1 97 440 ASP B N 1
ATOM 7663 C CA . ASP B 1 440 ? -8.656 20.734 7.047 1 97 440 ASP B CA 1
ATOM 7664 C C . ASP B 1 440 ? -9.367 21.453 5.895 1 97 440 ASP B C 1
ATOM 7666 O O . ASP B 1 440 ? -8.805 22.375 5.293 1 97 440 ASP B O 1
ATOM 7670 N N . ASP B 1 441 ? -10.656 21.203 5.762 1 94.5 441 ASP B N 1
ATOM 7671 C CA . ASP B 1 441 ? -11.445 21.859 4.734 1 94.5 441 ASP B CA 1
ATOM 7672 C C . ASP B 1 441 ? -11.469 23.375 4.957 1 94.5 441 ASP B C 1
ATOM 7674 O O . ASP B 1 441 ? -11.578 24.156 4.004 1 94.5 441 ASP B O 1
ATOM 7678 N N . LEU B 1 442 ? -11.383 23.75 6.188 1 96.5 442 LEU B N 1
ATOM 7679 C CA . LEU B 1 442 ? -11.398 25.156 6.574 1 96.5 442 LEU B CA 1
ATOM 7680 C C . LEU B 1 442 ? -10.18 25.891 6.02 1 96.5 442 LEU B C 1
ATOM 7682 O O . LEU B 1 442 ? -10.297 27.016 5.551 1 96.5 442 LEU B O 1
ATOM 7686 N N . THR B 1 443 ? -9.039 25.25 6.062 1 97.31 443 THR B N 1
ATOM 7687 C CA . THR B 1 443 ? -7.797 25.953 5.797 1 97.31 443 THR B CA 1
ATOM 7688 C C . THR B 1 443 ? -7.168 25.484 4.488 1 97.31 443 THR B C 1
ATOM 7690 O O . THR B 1 443 ? -6.594 26.281 3.748 1 97.31 443 THR B O 1
ATOM 7693 N N . VAL B 1 444 ? -7.242 24.125 4.191 1 96.69 444 VAL B N 1
ATOM 7694 C CA . VAL B 1 444 ? -6.695 23.453 3.016 1 96.69 444 VAL B CA 1
ATOM 7695 C C . VAL B 1 444 ? -5.211 23.797 2.875 1 96.69 444 VAL B C 1
ATOM 7697 O O . VAL B 1 444 ? -4.711 23.969 1.76 1 96.69 444 VAL B O 1
ATOM 7700 N N . THR B 1 445 ? -4.512 24.016 3.951 1 97.38 445 THR B N 1
ATOM 7701 C CA . THR B 1 445 ? -3.084 24.312 4.02 1 97.38 445 THR B CA 1
ATOM 7702 C C . THR B 1 445 ? -2.768 25.609 3.295 1 97.38 445 THR B C 1
ATOM 7704 O O . THR B 1 445 ? -1.62 25.859 2.916 1 97.38 445 THR B O 1
ATOM 7707 N N . ASN B 1 446 ? -3.752 26.453 3.051 1 95.81 446 ASN B N 1
ATOM 7708 C CA . ASN B 1 446 ? -3.621 27.766 2.41 1 95.81 446 ASN B CA 1
ATOM 7709 C C . ASN B 1 446 ? -3.295 28.859 3.428 1 95.81 446 ASN B C 1
ATOM 7711 O O . ASN B 1 446 ? -4.098 29.141 4.32 1 95.81 446 ASN B O 1
ATOM 7715 N N . PRO B 1 447 ? -2.172 29.531 3.23 1 95.75 447 PRO B N 1
ATOM 7716 C CA . PRO B 1 447 ? -1.763 30.516 4.238 1 95.75 447 PRO B CA 1
ATOM 7717 C C . PRO B 1 447 ? -2.791 31.625 4.43 1 95.75 447 PRO B C 1
ATOM 7719 O O . PRO B 1 447 ? -2.939 32.156 5.535 1 95.75 447 PRO B O 1
ATOM 7722 N N . LYS B 1 448 ? -3.477 32 3.375 1 95.62 448 LYS B N 1
ATOM 7723 C CA . LYS B 1 448 ? -4.504 33.031 3.498 1 95.62 448 LYS B CA 1
ATOM 7724 C C . LYS B 1 448 ? -5.648 32.562 4.395 1 95.62 448 LYS B C 1
ATOM 7726 O O . LYS B 1 448 ? -6.109 33.312 5.262 1 95.62 448 LYS B O 1
ATOM 7731 N N . ARG B 1 449 ? -6.043 31.391 4.234 1 96.94 449 ARG B N 1
ATOM 7732 C CA . ARG B 1 449 ? -7.141 30.859 5.035 1 96.94 449 ARG B CA 1
ATOM 7733 C C . ARG B 1 449 ? -6.684 30.547 6.457 1 96.94 449 ARG B C 1
ATOM 7735 O O . ARG B 1 449 ? -7.449 30.703 7.41 1 96.94 449 ARG B O 1
ATOM 7742 N N . ILE B 1 450 ? -5.453 30.109 6.574 1 98.44 450 ILE B N 1
ATOM 7743 C CA . ILE B 1 450 ? -4.895 29.891 7.902 1 98.44 450 ILE B CA 1
ATOM 7744 C C . ILE B 1 450 ? -4.91 31.203 8.688 1 98.44 450 ILE B C 1
ATOM 7746 O O . ILE B 1 450 ? -5.355 31.234 9.836 1 98.44 450 ILE B O 1
ATOM 7750 N N . SER B 1 451 ? -4.461 32.281 8.07 1 98.44 451 SER B N 1
ATOM 7751 C CA . SER B 1 451 ? -4.43 33.594 8.719 1 98.44 451 SER B CA 1
ATOM 7752 C C . SER B 1 451 ? -5.832 34.031 9.125 1 98.44 451 SER B C 1
ATOM 7754 O O . SER B 1 451 ? -6.023 34.562 10.227 1 98.44 451 SER B O 1
ATOM 7756 N N . GLU B 1 452 ? -6.734 33.812 8.258 1 98.31 452 GLU B N 1
ATOM 7757 C CA . GLU B 1 452 ? -8.117 34.156 8.57 1 98.31 452 GLU B CA 1
ATOM 7758 C C . GLU B 1 452 ? -8.641 33.344 9.75 1 98.31 452 GLU B C 1
ATOM 7760 O O . GLU B 1 452 ? -9.312 33.875 10.633 1 98.31 452 GLU B O 1
ATOM 7765 N N . ALA B 1 453 ? -8.375 32.062 9.781 1 98.75 453 ALA B N 1
ATOM 7766 C CA . ALA B 1 453 ? -8.812 31.188 10.867 1 98.75 453 ALA B CA 1
ATOM 7767 C C . ALA B 1 453 ? -8.18 31.594 12.195 1 98.75 453 ALA B C 1
ATOM 7769 O O . ALA B 1 453 ? -8.805 31.484 13.25 1 98.75 453 ALA B O 1
ATOM 7770 N N . VAL B 1 454 ? -6.934 32.031 12.141 1 98.62 454 VAL B N 1
ATOM 7771 C CA . VAL B 1 454 ? -6.246 32.5 13.328 1 98.62 454 VAL B CA 1
ATOM 7772 C C . VAL B 1 454 ? -6.934 33.75 13.859 1 98.62 454 VAL B C 1
ATOM 7774 O O . VAL B 1 454 ? -7.203 33.844 15.062 1 98.62 454 VAL B O 1
ATOM 7777 N N . GLN B 1 455 ? -7.234 34.625 12.969 1 98.56 455 GLN B N 1
ATOM 7778 C CA . GLN B 1 455 ? -7.879 35.875 13.352 1 98.56 455 GLN B CA 1
ATOM 7779 C C . GLN B 1 455 ? -9.258 35.625 13.961 1 98.56 455 GLN B C 1
ATOM 7781 O O . GLN B 1 455 ? -9.633 36.281 14.938 1 98.56 455 GLN B O 1
ATOM 7786 N N . LYS B 1 456 ? -9.938 34.719 13.406 1 98.69 456 LYS B N 1
ATOM 7787 C CA . LYS B 1 456 ? -11.305 34.438 13.836 1 98.69 456 LYS B CA 1
ATOM 7788 C C . LYS B 1 456 ? -11.32 33.438 14.992 1 98.69 456 LYS B C 1
ATOM 7790 O O . LYS B 1 456 ? -12.375 33.156 15.555 1 98.69 456 LYS B O 1
ATOM 7795 N N . LYS B 1 457 ? -10.133 32.906 15.352 1 98.62 457 LYS B N 1
ATOM 7796 C CA . LYS B 1 457 ? -10 31.875 16.391 1 98.62 457 LYS B CA 1
ATOM 7797 C C . LYS B 1 457 ? -10.906 30.688 16.109 1 98.62 457 LYS B C 1
ATOM 7799 O O . LYS B 1 457 ? -11.617 30.219 17 1 98.62 457 LYS B O 1
ATOM 7804 N N . ALA B 1 458 ? -10.898 30.312 14.867 1 98.75 458 ALA B N 1
ATOM 7805 C CA . ALA B 1 458 ? -11.844 29.297 14.383 1 98.75 458 ALA B CA 1
ATOM 7806 C C . ALA B 1 458 ? -11.383 27.891 14.758 1 98.75 458 ALA B C 1
ATOM 7808 O O . ALA B 1 458 ? -12.203 27 14.93 1 98.75 458 ALA B O 1
ATOM 7809 N N . CYS B 1 459 ? -10.109 27.625 14.844 1 98.69 459 CYS B N 1
ATOM 7810 C CA . CYS B 1 459 ? -9.523 26.344 15.234 1 98.69 459 CYS B CA 1
ATOM 7811 C C . CYS B 1 459 ? -8.148 26.547 15.867 1 98.69 459 CYS B C 1
ATOM 7813 O O . CYS B 1 459 ? -7.711 27.688 16.062 1 98.69 459 CYS B O 1
ATOM 7815 N N . ASN B 1 460 ? -7.574 25.438 16.328 1 98.75 460 ASN B N 1
ATOM 7816 C CA . ASN B 1 460 ? -6.309 25.578 17.047 1 98.75 460 ASN B CA 1
ATOM 7817 C C . ASN B 1 460 ? -5.281 24.562 16.547 1 98.75 460 ASN B C 1
ATOM 7819 O O . ASN B 1 460 ? -4.281 24.297 17.219 1 98.75 460 ASN B O 1
ATOM 7823 N N . CYS B 1 461 ? -5.547 23.953 15.414 1 98.88 461 CYS B N 1
ATOM 7824 C CA . CYS B 1 461 ? -4.629 22.984 14.812 1 98.88 461 CYS B CA 1
ATOM 7825 C C . CYS B 1 461 ? -4.781 22.969 13.297 1 98.88 461 CYS B C 1
ATOM 7827 O O . CYS B 1 461 ? -5.898 23.031 12.773 1 98.88 461 CYS B O 1
ATOM 7829 N N . LEU B 1 462 ? -3.672 22.922 12.578 1 98.81 462 LEU B N 1
ATOM 7830 C CA . LEU B 1 462 ? -3.65 22.812 11.125 1 98.81 462 LEU B CA 1
ATOM 7831 C C . LEU B 1 462 ? -3.51 21.359 10.695 1 98.81 462 LEU B C 1
ATOM 7833 O O . LEU B 1 462 ? -2.65 20.641 11.203 1 98.81 462 LEU B O 1
ATOM 7837 N N . LEU B 1 463 ? -4.402 20.891 9.852 1 98.69 463 LEU B N 1
ATOM 7838 C CA . LEU B 1 463 ? -4.094 19.703 9.07 1 98.69 463 LEU B CA 1
ATOM 7839 C C . LEU B 1 463 ? -3.277 20.047 7.832 1 98.69 463 LEU B C 1
ATOM 7841 O O . LEU B 1 463 ? -3.762 20.766 6.945 1 98.69 463 LEU B O 1
ATOM 7845 N N . LEU B 1 464 ? -2.053 19.562 7.762 1 98.69 464 LEU B N 1
ATOM 7846 C CA . LEU B 1 464 ? -1.14 19.938 6.688 1 98.69 464 LEU B CA 1
ATOM 7847 C C . LEU B 1 464 ? -1.025 18.828 5.656 1 98.69 464 LEU B C 1
ATOM 7849 O O . LEU B 1 464 ? -0.583 17.719 5.977 1 98.69 464 LEU B O 1
ATOM 7853 N N . LYS B 1 465 ? -1.478 19.062 4.484 1 98.06 465 LYS B N 1
ATOM 7854 C CA . LYS B 1 465 ? -1.306 18.188 3.332 1 98.06 465 LYS B CA 1
ATOM 7855 C C . LYS B 1 465 ? -0.467 18.844 2.246 1 98.06 465 LYS B C 1
ATOM 7857 O O . LYS B 1 465 ? -0.84 19.906 1.729 1 98.06 465 LYS B O 1
ATOM 7862 N N . VAL B 1 466 ? 0.578 18.188 1.828 1 98.19 466 VAL B N 1
ATOM 7863 C CA . VAL B 1 466 ? 1.571 18.812 0.963 1 98.19 466 VAL B CA 1
ATOM 7864 C C . VAL B 1 466 ? 0.956 19.109 -0.403 1 98.19 466 VAL B C 1
ATOM 7866 O O . VAL B 1 466 ? 1.284 20.109 -1.035 1 98.19 466 VAL B O 1
ATOM 7869 N N . ASN B 1 467 ? 0.05 18.25 -0.845 1 97.06 467 ASN B N 1
ATOM 7870 C CA . ASN B 1 467 ? -0.479 18.453 -2.189 1 97.06 467 ASN B CA 1
ATOM 7871 C C . ASN B 1 467 ? -1.581 19.5 -2.201 1 97.06 467 ASN B C 1
ATOM 7873 O O . ASN B 1 467 ? -1.977 19.984 -3.268 1 97.06 467 ASN B O 1
ATOM 7877 N N . GLN B 1 468 ? -2.072 19.938 -1.025 1 97 468 GLN B N 1
ATOM 7878 C CA . GLN B 1 468 ? -3.059 21 -0.973 1 97 468 GLN B CA 1
ATOM 7879 C C . GLN B 1 468 ? -2.424 22.359 -1.306 1 97 468 GLN B C 1
ATOM 7881 O O . GLN B 1 468 ? -3.09 23.25 -1.831 1 97 468 GLN B O 1
ATOM 7886 N N . ILE B 1 469 ? -1.14 22.531 -0.975 1 97 469 ILE B N 1
ATOM 7887 C CA . ILE B 1 469 ? -0.484 23.812 -1.207 1 97 469 ILE B CA 1
ATOM 7888 C C . ILE B 1 469 ? 0.481 23.703 -2.385 1 97 469 ILE B C 1
ATOM 7890 O O . ILE B 1 469 ? 0.701 24.672 -3.115 1 97 469 ILE B O 1
ATOM 7894 N N . GLY B 1 470 ? 1.23 22.562 -2.549 1 97.12 470 GLY B N 1
ATOM 7895 C CA . GLY B 1 470 ? 1.782 22.25 -3.857 1 97.12 470 GLY B CA 1
ATOM 7896 C C . GLY B 1 470 ? 3.299 22.312 -3.895 1 97.12 470 GLY B C 1
ATOM 7897 O O . GLY B 1 470 ? 3.91 22.031 -4.926 1 97.12 470 GLY B O 1
ATOM 7898 N N . SER B 1 471 ? 4.02 22.672 -2.789 1 98.62 471 SER B N 1
ATOM 7899 C CA . SER B 1 471 ? 5.477 22.609 -2.736 1 98.62 471 SER B CA 1
ATOM 7900 C C . SER B 1 471 ? 5.965 22.375 -1.311 1 98.62 471 SER B C 1
ATOM 7902 O O . SER B 1 471 ? 5.23 22.625 -0.35 1 98.62 471 SER B O 1
ATOM 7904 N N . VAL B 1 472 ? 7.191 21.922 -1.203 1 98.88 472 VAL B N 1
ATOM 7905 C CA . VAL B 1 472 ? 7.801 21.672 0.1 1 98.88 472 VAL B CA 1
ATOM 7906 C C . VAL B 1 472 ? 7.961 23 0.85 1 98.88 472 VAL B C 1
ATOM 7908 O O . VAL B 1 472 ? 7.609 23.094 2.027 1 98.88 472 VAL B O 1
ATOM 7911 N N . THR B 1 473 ? 8.453 24 0.177 1 98.81 473 THR B N 1
ATOM 7912 C CA . THR B 1 473 ? 8.68 25.312 0.784 1 98.81 473 THR B CA 1
ATOM 7913 C C . THR B 1 473 ? 7.375 25.891 1.329 1 98.81 473 THR B C 1
ATOM 7915 O O . THR B 1 473 ? 7.332 26.375 2.461 1 98.81 473 THR B O 1
ATOM 7918 N N . GLU B 1 474 ? 6.371 25.828 0.531 1 98.62 474 GLU B N 1
ATOM 7919 C CA . GLU B 1 474 ? 5.094 26.375 0.975 1 98.62 474 GLU B CA 1
ATOM 7920 C C . GLU B 1 474 ? 4.508 25.562 2.121 1 98.62 474 GLU B C 1
ATOM 7922 O O . GLU B 1 474 ? 3.83 26.109 2.996 1 98.62 474 GLU B O 1
ATOM 7927 N N . SER B 1 475 ? 4.746 24.281 2.145 1 98.75 475 SER B N 1
ATOM 7928 C CA . SER B 1 475 ? 4.32 23.438 3.256 1 98.75 475 SER B CA 1
ATOM 7929 C C . SER B 1 475 ? 5.02 23.828 4.551 1 98.75 475 SER B C 1
ATOM 7931 O O . SER B 1 475 ? 4.387 23.906 5.605 1 98.75 475 SER B O 1
ATOM 7933 N N . ILE B 1 476 ? 6.293 24.047 4.441 1 98.75 476 ILE B N 1
ATOM 7934 C CA . ILE B 1 476 ? 7.07 24.469 5.602 1 98.75 476 ILE B CA 1
ATOM 7935 C C . ILE B 1 476 ? 6.559 25.812 6.102 1 98.75 476 ILE B C 1
ATOM 7937 O O . ILE B 1 476 ? 6.402 26.016 7.309 1 98.75 476 ILE B O 1
ATOM 7941 N N . GLN B 1 477 ? 6.277 26.719 5.215 1 98.44 477 GLN B N 1
ATOM 7942 C CA . GLN B 1 477 ? 5.785 28.047 5.57 1 98.44 477 GLN B CA 1
ATOM 7943 C C . GLN B 1 477 ? 4.426 27.953 6.258 1 98.44 477 GLN B C 1
ATOM 7945 O O . GLN B 1 477 ? 4.172 28.672 7.234 1 98.44 477 GLN B O 1
ATOM 7950 N N . ALA B 1 478 ? 3.586 27.125 5.703 1 98.56 478 ALA B N 1
ATOM 7951 C CA . ALA B 1 478 ? 2.273 26.938 6.32 1 98.56 478 ALA B CA 1
ATOM 7952 C C . ALA B 1 478 ? 2.408 26.391 7.738 1 98.56 478 ALA B C 1
ATOM 7954 O O . ALA B 1 478 ? 1.701 26.828 8.648 1 98.56 478 ALA B O 1
ATOM 7955 N N . CYS B 1 479 ? 3.264 25.453 7.898 1 98.38 479 CYS B N 1
ATOM 7956 C CA . CYS B 1 479 ? 3.523 24.875 9.211 1 98.38 479 CYS B CA 1
ATOM 7957 C C . CYS B 1 479 ? 4.008 25.953 10.188 1 98.38 479 CYS B C 1
ATOM 7959 O O . CYS B 1 479 ? 3.494 26.062 11.297 1 98.38 479 CYS B O 1
ATOM 7961 N N . LYS B 1 480 ? 4.957 26.719 9.773 1 97.81 480 LYS B N 1
ATOM 7962 C CA . LYS B 1 480 ? 5.535 27.766 10.625 1 97.81 480 LYS B CA 1
ATOM 7963 C C . LYS B 1 480 ? 4.496 28.812 10.992 1 97.81 480 LYS B C 1
ATOM 7965 O O . LYS B 1 480 ? 4.477 29.312 12.125 1 97.81 480 LYS B O 1
ATOM 7970 N N . LEU B 1 481 ? 3.691 29.172 10.031 1 98.38 481 LEU B N 1
ATOM 7971 C CA . LEU B 1 481 ? 2.623 30.125 10.297 1 98.38 481 LEU B CA 1
ATOM 7972 C C . LEU B 1 481 ? 1.688 29.609 11.383 1 98.38 481 LEU B C 1
ATOM 7974 O O . LEU B 1 481 ? 1.341 30.344 12.305 1 98.38 481 LEU B O 1
ATOM 7978 N N . ALA B 1 482 ? 1.292 28.359 11.305 1 98.31 482 ALA B N 1
ATOM 7979 C CA . ALA B 1 482 ? 0.411 27.75 12.297 1 98.31 482 ALA B CA 1
ATOM 7980 C C . ALA B 1 482 ? 1.083 27.688 13.664 1 98.31 482 ALA B C 1
ATOM 7982 O O . ALA B 1 482 ? 0.491 28.094 14.672 1 98.31 482 ALA B O 1
ATOM 7983 N N . GLN B 1 483 ? 2.289 27.266 13.68 1 97.06 483 GLN B N 1
ATOM 7984 C CA . GLN B 1 483 ? 3.016 27.109 14.938 1 97.06 483 GLN B CA 1
ATOM 7985 C C . GLN B 1 483 ? 3.266 28.453 15.594 1 97.06 483 GLN B C 1
ATOM 7987 O O . GLN B 1 483 ? 3.131 28.594 16.812 1 97.06 483 GLN B O 1
ATOM 7992 N N . SER B 1 484 ? 3.639 29.438 14.828 1 96.81 484 SER B N 1
ATOM 7993 C CA . SER B 1 484 ? 3.898 30.766 15.375 1 96.81 484 SER B CA 1
ATOM 7994 C C . SER B 1 484 ? 2.617 31.422 15.898 1 96.81 484 SER B C 1
ATOM 7996 O O . SER B 1 484 ? 2.668 32.375 16.688 1 96.81 484 SER B O 1
ATOM 7998 N N . SER B 1 485 ? 1.511 30.891 15.461 1 97.75 485 SER B N 1
ATOM 7999 C CA . SER B 1 485 ? 0.216 31.391 15.922 1 97.75 485 SER B CA 1
ATOM 8000 C C . SER B 1 485 ? -0.268 30.609 17.141 1 97.75 485 SER B C 1
ATOM 8002 O O . SER B 1 485 ? -1.411 30.766 17.578 1 97.75 485 SER B O 1
ATOM 8004 N N . GLY B 1 486 ? 0.524 29.719 17.641 1 97.06 486 GLY B N 1
ATOM 8005 C CA . GLY B 1 486 ? 0.188 28.953 18.828 1 97.06 486 GLY B CA 1
ATOM 8006 C C . GLY B 1 486 ? -0.607 27.703 18.516 1 97.06 486 GLY B C 1
ATOM 8007 O O . GLY B 1 486 ? -1.124 27.047 19.422 1 97.06 486 GLY B O 1
ATOM 8008 N N . TRP B 1 487 ? -0.801 27.344 17.234 1 98.38 487 TRP B N 1
ATOM 8009 C CA . TRP B 1 487 ? -1.56 26.172 16.812 1 98.38 487 TRP B CA 1
ATOM 8010 C C . TRP B 1 487 ? -0.688 24.922 16.844 1 98.38 487 TRP B C 1
ATOM 8012 O O . TRP B 1 487 ? 0.534 25 16.703 1 98.38 487 TRP B O 1
ATOM 8022 N N . GLY B 1 488 ? -1.279 23.688 17.109 1 98.19 488 GLY B N 1
ATOM 8023 C CA . GLY B 1 488 ? -0.663 22.438 16.703 1 98.19 488 GLY B CA 1
ATOM 8024 C C . GLY B 1 488 ? -0.711 22.203 15.195 1 98.19 488 GLY B C 1
ATOM 8025 O O . GLY B 1 488 ? -1.418 22.922 14.477 1 98.19 488 GLY B O 1
ATOM 8026 N N . VAL B 1 489 ? 0.112 21.297 14.688 1 98.75 489 VAL B N 1
ATOM 8027 C CA . VAL B 1 489 ? 0.102 20.906 13.281 1 98.75 489 VAL B CA 1
ATOM 8028 C C . VAL B 1 489 ? 0.085 19.391 13.172 1 98.75 489 VAL B C 1
ATOM 8030 O O . VAL B 1 489 ? 0.852 18.703 13.852 1 98.75 489 VAL B O 1
ATOM 8033 N N . MET B 1 490 ? -0.833 18.875 12.406 1 98.88 490 MET B N 1
ATOM 8034 C CA . MET B 1 490 ? -0.922 17.469 12.062 1 98.88 490 MET B CA 1
ATOM 8035 C C . MET B 1 490 ? -0.627 17.25 10.586 1 98.88 490 MET B C 1
ATOM 8037 O O . MET B 1 490 ? -1.388 17.688 9.727 1 98.88 490 MET B O 1
ATOM 8041 N N . VAL B 1 491 ? 0.511 16.578 10.25 1 98.81 491 VAL B N 1
ATOM 8042 C CA . VAL B 1 491 ? 0.824 16.219 8.867 1 98.81 491 VAL B CA 1
ATOM 8043 C C . VAL B 1 491 ? -0.056 15.055 8.414 1 98.81 491 VAL B C 1
ATOM 8045 O O . VAL B 1 491 ? -0.264 14.102 9.164 1 98.81 491 VAL B O 1
ATOM 8048 N N . SER B 1 492 ? -0.54 15.18 7.188 1 98.5 492 SER B N 1
ATOM 8049 C CA . SER B 1 492 ? -1.567 14.211 6.82 1 98.5 492 SER B CA 1
ATOM 8050 C C . SER B 1 492 ? -1.322 13.648 5.422 1 98.5 492 SER B C 1
ATOM 8052 O O . SER B 1 492 ? -0.737 14.32 4.57 1 98.5 492 SER B O 1
ATOM 8054 N N . HIS B 1 493 ? -1.812 12.453 5.262 1 97.25 493 HIS B N 1
ATOM 8055 C CA . HIS B 1 493 ? -1.872 11.75 3.986 1 97.25 493 HIS B CA 1
ATOM 8056 C C . HIS B 1 493 ? -3.059 12.219 3.154 1 97.25 493 HIS B C 1
ATOM 8058 O O . HIS B 1 493 ? -3.721 13.203 3.506 1 97.25 493 HIS B O 1
ATOM 8064 N N . ARG B 1 494 ? -3.209 11.578 1.94 1 96.06 494 ARG B N 1
ATOM 8065 C CA . ARG B 1 494 ? -4.398 11.633 1.099 1 96.06 494 ARG B CA 1
ATOM 8066 C C . ARG B 1 494 ? -4.98 10.242 0.883 1 96.06 494 ARG B C 1
ATOM 8068 O O . ARG B 1 494 ? -4.293 9.242 1.083 1 96.06 494 ARG B O 1
ATOM 8075 N N . SER B 1 495 ? -6.27 10.219 0.535 1 95.56 495 SER B N 1
ATOM 8076 C CA . SER B 1 495 ? -6.91 8.938 0.274 1 95.56 495 SER B CA 1
ATOM 8077 C C . SER B 1 495 ? -6.211 8.188 -0.857 1 95.56 495 SER B C 1
ATOM 8079 O O . SER B 1 495 ? -6.051 6.969 -0.798 1 95.56 495 SER B O 1
ATOM 8081 N N . GLY B 1 496 ? -5.809 8.875 -1.955 1 97.06 496 GLY B N 1
ATOM 8082 C CA . GLY B 1 496 ? -5.043 8.305 -3.049 1 97.06 496 GLY B CA 1
ATOM 8083 C C . GLY B 1 496 ? -3.545 8.453 -2.877 1 97.06 496 GLY B C 1
ATOM 8084 O O . GLY B 1 496 ? -2.893 9.156 -3.654 1 97.06 496 GLY B O 1
ATOM 8085 N N . GLU B 1 497 ? -3.059 7.719 -1.858 1 97.56 497 GLU B N 1
ATOM 8086 C CA . GLU B 1 497 ? -1.634 7.75 -1.541 1 97.56 497 GLU B CA 1
ATOM 8087 C C . GLU B 1 497 ? -0.844 6.82 -2.459 1 97.56 497 GLU B C 1
ATOM 8089 O O . GLU B 1 497 ? -1.428 6 -3.17 1 97.56 497 GLU B O 1
ATOM 8094 N N . THR B 1 498 ? 0.452 7.051 -2.428 1 98.25 498 THR B N 1
ATOM 8095 C CA . THR B 1 498 ? 1.42 6.082 -2.93 1 98.25 498 THR B CA 1
ATOM 8096 C C . THR B 1 498 ? 2.262 5.52 -1.788 1 98.25 498 THR B C 1
ATOM 8098 O O . THR B 1 498 ? 2.01 5.812 -0.618 1 98.25 498 THR B O 1
ATOM 8101 N N . GLU B 1 499 ? 3.26 4.684 -2.125 1 98.06 499 GLU B N 1
ATOM 8102 C CA . GLU B 1 499 ? 4.141 4.121 -1.104 1 98.06 499 GLU B CA 1
ATOM 8103 C C . GLU B 1 499 ? 5.301 5.066 -0.797 1 98.06 499 GLU B C 1
ATOM 8105 O O . GLU B 1 499 ? 6.184 4.734 -0.004 1 98.06 499 GLU B O 1
ATOM 8110 N N . ASP B 1 500 ? 5.289 6.277 -1.425 1 98.62 500 ASP B N 1
ATOM 8111 C CA . ASP B 1 500 ? 6.285 7.293 -1.093 1 98.62 500 ASP B CA 1
ATOM 8112 C C . ASP B 1 500 ? 6.172 7.715 0.371 1 98.62 500 ASP B C 1
ATOM 8114 O O . ASP B 1 500 ? 5.09 8.07 0.837 1 98.62 500 ASP B O 1
ATOM 8118 N N . THR B 1 501 ? 7.273 7.699 1.068 1 98.69 501 THR B N 1
ATOM 8119 C CA . THR B 1 501 ? 7.227 7.863 2.518 1 98.69 501 THR B CA 1
ATOM 8120 C C . THR B 1 501 ? 7.57 9.297 2.914 1 98.69 501 THR B C 1
ATOM 8122 O O . THR B 1 501 ? 7.906 9.562 4.07 1 98.69 501 THR B O 1
ATOM 8125 N N . PHE B 1 502 ? 7.531 10.258 2.031 1 98.88 502 PHE B N 1
ATOM 8126 C CA . PHE B 1 502 ? 8.047 11.609 2.24 1 98.88 502 PHE B CA 1
ATOM 8127 C C . PHE B 1 502 ? 7.492 12.203 3.529 1 98.88 502 PHE B C 1
ATOM 8129 O O . PHE B 1 502 ? 8.227 12.836 4.289 1 98.88 502 PHE B O 1
ATOM 8136 N N . ILE B 1 503 ? 6.238 12.023 3.863 1 98.88 503 ILE B N 1
ATOM 8137 C CA . ILE B 1 503 ? 5.609 12.742 4.965 1 98.88 503 ILE B CA 1
ATOM 8138 C C . ILE B 1 503 ? 6.082 12.164 6.297 1 98.88 503 ILE B C 1
ATOM 8140 O O . ILE B 1 503 ? 5.914 12.797 7.344 1 98.88 503 ILE B O 1
ATOM 8144 N N . ALA B 1 504 ? 6.566 10.922 6.266 1 98.94 504 ALA B N 1
ATOM 8145 C CA . ALA B 1 504 ? 7.184 10.406 7.484 1 98.94 504 ALA B CA 1
ATOM 8146 C C . ALA B 1 504 ? 8.383 11.258 7.895 1 98.94 504 ALA B C 1
ATOM 8148 O O . ALA B 1 504 ? 8.562 11.555 9.078 1 98.94 504 ALA B O 1
ATOM 8149 N N . ASP B 1 505 ? 9.219 11.656 6.926 1 98.94 505 ASP B N 1
ATOM 8150 C CA . ASP B 1 505 ? 10.367 12.516 7.195 1 98.94 505 ASP B CA 1
ATOM 8151 C C . ASP B 1 505 ? 9.922 13.953 7.461 1 98.94 505 ASP B C 1
ATOM 8153 O O . ASP B 1 505 ? 10.523 14.641 8.289 1 98.94 505 ASP B O 1
ATOM 8157 N N . LEU B 1 506 ? 8.883 14.367 6.77 1 98.94 506 LEU B N 1
ATOM 8158 C CA . LEU B 1 506 ? 8.375 15.727 6.906 1 98.94 506 LEU B CA 1
ATOM 8159 C C . LEU B 1 506 ? 7.914 15.992 8.336 1 98.94 506 LEU B C 1
ATOM 8161 O O . LEU B 1 506 ? 8.266 17.016 8.93 1 98.94 506 LEU B O 1
ATOM 8165 N N . VAL B 1 507 ? 7.164 15.102 8.898 1 98.88 507 VAL B N 1
ATOM 8166 C CA . VAL B 1 507 ? 6.582 15.305 10.227 1 98.88 507 VAL B CA 1
ATOM 8167 C C . VAL B 1 507 ? 7.691 15.391 11.273 1 98.88 507 VAL B C 1
ATOM 8169 O O . VAL B 1 507 ? 7.602 16.156 12.227 1 98.88 507 VAL B O 1
ATOM 8172 N N . VAL B 1 508 ? 8.719 14.578 11.109 1 98.88 508 VAL B N 1
ATOM 8173 C CA . VAL B 1 508 ? 9.844 14.586 12.031 1 98.88 508 VAL B CA 1
ATOM 8174 C C . VAL B 1 508 ? 10.633 15.891 11.883 1 98.88 508 VAL B C 1
ATOM 8176 O O . VAL B 1 508 ? 10.945 16.547 12.875 1 98.88 508 VAL B O 1
ATOM 8179 N N . GLY B 1 509 ? 10.906 16.266 10.641 1 98.75 509 GLY B N 1
ATOM 8180 C CA . GLY B 1 509 ? 11.68 17.484 10.383 1 98.75 509 GLY B CA 1
ATOM 8181 C C . GLY B 1 509 ? 10.969 18.75 10.828 1 98.75 509 GLY B C 1
ATOM 8182 O O . GLY B 1 509 ? 11.609 19.672 11.32 1 98.75 509 GLY B O 1
ATOM 8183 N N . LEU B 1 510 ? 9.68 18.766 10.656 1 98.62 510 LEU B N 1
ATOM 8184 C CA . LEU B 1 510 ? 8.891 19.938 11.023 1 98.62 510 LEU B CA 1
ATOM 8185 C C . LEU B 1 510 ? 8.578 19.938 12.516 1 98.62 510 LEU B C 1
ATOM 8187 O O . LEU B 1 510 ? 8.148 20.953 13.062 1 98.62 510 LEU B O 1
ATOM 8191 N N . CYS B 1 511 ? 8.758 18.812 13.156 1 98.12 511 CYS B N 1
ATOM 8192 C CA . CYS B 1 511 ? 8.508 18.672 14.594 1 98.12 511 CYS B CA 1
ATOM 8193 C C . CYS B 1 511 ? 7.055 18.984 14.93 1 98.12 511 CYS B C 1
ATOM 8195 O O . CYS B 1 511 ? 6.773 19.75 15.844 1 98.12 511 CYS B O 1
ATOM 8197 N N . THR B 1 512 ? 6.133 18.406 14.18 1 97.88 512 THR B N 1
ATOM 8198 C CA . THR B 1 512 ? 4.727 18.75 14.359 1 97.88 512 THR B CA 1
ATOM 8199 C C . THR B 1 512 ? 4.098 17.938 15.484 1 97.88 512 THR B C 1
ATOM 8201 O O . THR B 1 512 ? 3.059 18.312 16.031 1 97.88 512 THR B O 1
ATOM 8204 N N . GLY B 1 513 ? 4.586 16.812 15.844 1 97.88 513 GLY B N 1
ATOM 8205 C CA . GLY B 1 513 ? 4.145 16.016 16.984 1 97.88 513 GLY B CA 1
ATOM 8206 C C . GLY B 1 513 ? 3.021 15.055 16.641 1 97.88 513 GLY B C 1
ATOM 8207 O O . GLY B 1 513 ? 2.672 14.188 17.438 1 97.88 513 GLY B O 1
ATOM 8208 N N . GLN B 1 514 ? 2.387 15.18 15.5 1 98.44 514 GLN B N 1
ATOM 8209 C CA . GLN B 1 514 ? 1.286 14.305 15.109 1 98.44 514 GLN B CA 1
ATOM 8210 C C . GLN B 1 514 ? 1.308 14.023 13.609 1 98.44 514 GLN B C 1
ATOM 8212 O O . GLN B 1 514 ? 1.627 14.906 12.812 1 98.44 514 GLN B O 1
ATOM 8217 N N . ILE B 1 515 ? 0.924 12.797 13.242 1 98.88 515 ILE B N 1
ATOM 8218 C CA . ILE B 1 515 ? 0.795 12.406 11.844 1 98.88 515 ILE B CA 1
ATOM 8219 C C . ILE B 1 515 ? -0.489 11.602 11.648 1 98.88 515 ILE B C 1
ATOM 8221 O O . ILE B 1 515 ? -0.833 10.758 12.477 1 98.88 515 ILE B O 1
ATOM 8225 N N . LYS B 1 516 ? -1.278 11.984 10.664 1 98.81 516 LYS B N 1
ATOM 8226 C CA . LYS B 1 516 ? -2.461 11.25 10.227 1 98.81 516 LYS B CA 1
ATOM 8227 C C . LYS B 1 516 ? -2.203 10.547 8.898 1 98.81 516 LYS B C 1
ATOM 8229 O O . LYS B 1 516 ? -2.229 11.172 7.836 1 98.81 516 LYS B O 1
ATOM 8234 N N . THR B 1 517 ? -1.906 9.195 8.984 1 98.31 517 THR B N 1
ATOM 8235 C CA . THR B 1 517 ? -1.609 8.523 7.723 1 98.31 517 THR B CA 1
ATOM 8236 C C . THR B 1 517 ? -2.266 7.148 7.672 1 98.31 517 THR B C 1
ATOM 8238 O O . THR B 1 517 ? -1.7 6.207 7.109 1 98.31 517 THR B O 1
ATOM 8241 N N . GLY B 1 518 ? -3.469 6.98 8.32 1 98.44 518 GLY B N 1
ATOM 8242 C CA . GLY B 1 518 ? -4.336 5.832 8.117 1 98.44 518 GLY B CA 1
ATOM 8243 C C . GLY B 1 518 ? -4.168 4.762 9.18 1 98.44 518 GLY B C 1
ATOM 8244 O O . GLY B 1 518 ? -3.396 4.934 10.125 1 98.44 518 GLY B O 1
ATOM 8245 N N . ALA B 1 519 ? -4.934 3.646 9.062 1 98.81 519 ALA B N 1
ATOM 8246 C CA . ALA B 1 519 ? -4.895 2.49 9.961 1 98.81 519 ALA B CA 1
ATOM 8247 C C . ALA B 1 519 ? -3.629 1.668 9.734 1 98.81 519 ALA B C 1
ATOM 8249 O O . ALA B 1 519 ? -2.914 1.873 8.75 1 98.81 519 ALA B O 1
ATOM 8250 N N . PRO B 1 520 ? -3.262 0.809 10.727 1 98.62 520 PRO B N 1
ATOM 8251 C CA . PRO B 1 520 ? -2.199 -0.16 10.453 1 98.62 520 PRO B CA 1
ATOM 8252 C C . PRO B 1 520 ? -2.617 -1.222 9.438 1 98.62 520 PRO B C 1
ATOM 8254 O O . PRO B 1 520 ? -2.709 -2.404 9.773 1 98.62 520 PRO B O 1
ATOM 8257 N N . CYS B 1 521 ? -2.805 -0.767 8.281 1 98.38 521 CYS B N 1
ATOM 8258 C CA . CYS B 1 521 ? -3.301 -1.543 7.148 1 98.38 521 CYS B CA 1
ATOM 8259 C C . CYS B 1 521 ? -2.891 -0.904 5.824 1 98.38 521 CYS B C 1
ATOM 8261 O O . CYS B 1 521 ? -2.723 0.314 5.746 1 98.38 521 CYS B O 1
ATOM 8263 N N . ARG B 1 522 ? -2.693 -1.774 4.773 1 98.31 522 ARG B N 1
ATOM 8264 C CA . ARG B 1 522 ? -2.354 -1.316 3.43 1 98.31 522 ARG B CA 1
ATOM 8265 C C . ARG B 1 522 ? -1.001 -0.613 3.416 1 98.31 522 ARG B C 1
ATOM 8267 O O . ARG B 1 522 ? -0.668 0.121 4.348 1 98.31 522 ARG B O 1
ATOM 8274 N N . SER B 1 523 ? -0.271 -0.699 2.385 1 98.44 523 SER B N 1
ATOM 8275 C CA . SER B 1 523 ? 1.14 -0.327 2.43 1 98.44 523 SER B CA 1
ATOM 8276 C C . SER B 1 523 ? 1.326 1.165 2.174 1 98.44 523 SER B C 1
ATOM 8278 O O . SER B 1 523 ? 2.357 1.737 2.527 1 98.44 523 SER B O 1
ATOM 8280 N N . GLU B 1 524 ? 0.328 1.825 1.497 1 98.5 524 GLU B N 1
ATOM 8281 C CA . GLU B 1 524 ? 0.5 3.268 1.348 1 98.5 524 GLU B CA 1
ATOM 8282 C C . GLU B 1 524 ? 0.422 3.975 2.697 1 98.5 524 GLU B C 1
ATOM 8284 O O . GLU B 1 524 ? 0.891 5.105 2.84 1 98.5 524 GLU B O 1
ATOM 8289 N N . ARG B 1 525 ? -0.123 3.297 3.719 1 98.56 525 ARG B N 1
ATOM 8290 C CA . ARG B 1 525 ? -0.113 3.783 5.094 1 98.56 525 ARG B CA 1
ATOM 8291 C C . ARG B 1 525 ? 1.113 3.277 5.844 1 98.56 525 ARG B C 1
ATOM 8293 O O . ARG B 1 525 ? 1.898 4.07 6.371 1 98.56 525 ARG B O 1
ATOM 8300 N N . LEU B 1 526 ? 1.32 1.973 5.777 1 98.62 526 LEU B N 1
ATOM 8301 C CA . LEU B 1 526 ? 2.316 1.313 6.613 1 98.62 526 LEU B CA 1
ATOM 8302 C C . LEU B 1 526 ? 3.729 1.682 6.168 1 98.62 526 LEU B C 1
ATOM 8304 O O . LEU B 1 526 ? 4.656 1.689 6.98 1 98.62 526 LEU B O 1
ATOM 8308 N N . ALA B 1 527 ? 3.885 1.997 4.895 1 98.75 527 ALA B N 1
ATOM 8309 C CA . ALA B 1 527 ? 5.203 2.438 4.445 1 98.75 527 ALA B CA 1
ATOM 8310 C C . ALA B 1 527 ? 5.68 3.646 5.246 1 98.75 527 ALA B C 1
ATOM 8312 O O . ALA B 1 527 ? 6.863 3.752 5.578 1 98.75 527 ALA B O 1
ATOM 8313 N N . LYS B 1 528 ? 4.789 4.582 5.57 1 98.81 528 LYS B N 1
ATOM 8314 C CA . LYS B 1 528 ? 5.129 5.785 6.324 1 98.81 528 LYS B CA 1
ATOM 8315 C C . LYS B 1 528 ? 5.441 5.457 7.781 1 98.81 528 LYS B C 1
ATOM 8317 O O . LYS B 1 528 ? 6.398 5.984 8.352 1 98.81 528 LYS B O 1
ATOM 8322 N N . TYR B 1 529 ? 4.645 4.594 8.344 1 98.94 529 TYR B N 1
ATOM 8323 C CA . TYR B 1 529 ? 4.879 4.18 9.719 1 98.94 529 TYR B CA 1
ATOM 8324 C C . TYR B 1 529 ? 6.195 3.416 9.836 1 98.94 529 TYR B C 1
ATOM 8326 O O . TYR B 1 529 ? 6.957 3.627 10.781 1 98.94 529 TYR B O 1
ATOM 8334 N N . ASN B 1 530 ? 6.426 2.504 8.898 1 98.88 530 ASN B N 1
ATOM 8335 C CA . ASN B 1 530 ? 7.688 1.767 8.898 1 98.88 530 ASN B CA 1
ATOM 8336 C C . ASN B 1 530 ? 8.883 2.701 8.75 1 98.88 530 ASN B C 1
ATOM 8338 O O . ASN B 1 530 ? 9.93 2.479 9.352 1 98.88 530 ASN B O 1
ATOM 8342 N N . GLN B 1 531 ? 8.75 3.758 7.941 1 98.88 531 GLN B N 1
ATOM 8343 C CA . GLN B 1 531 ? 9.812 4.75 7.82 1 98.88 531 GLN B CA 1
ATOM 8344 C C . GLN B 1 531 ? 10.047 5.469 9.148 1 98.88 531 GLN B C 1
ATOM 8346 O O . GLN B 1 531 ? 11.188 5.754 9.508 1 98.88 531 GLN B O 1
ATOM 8351 N N . LEU B 1 532 ? 8.977 5.754 9.852 1 98.94 532 LEU B N 1
ATOM 8352 C CA . LEU B 1 532 ? 9.117 6.41 11.148 1 98.94 532 LEU B CA 1
ATOM 8353 C C . LEU B 1 532 ? 9.828 5.496 12.141 1 98.94 532 LEU B C 1
ATOM 8355 O O . LEU B 1 532 ? 10.617 5.961 12.969 1 98.94 532 LEU B O 1
ATOM 8359 N N . MET B 1 533 ? 9.547 4.211 12.102 1 98.88 533 MET B N 1
ATOM 8360 C CA . MET B 1 533 ? 10.266 3.258 12.945 1 98.88 533 MET B CA 1
ATOM 8361 C C . MET B 1 533 ? 11.75 3.221 12.578 1 98.88 533 MET B C 1
ATOM 8363 O O . MET B 1 533 ? 12.609 3.111 13.453 1 98.88 533 MET B O 1
ATOM 8367 N N . ARG B 1 534 ? 12.062 3.279 11.32 1 98.81 534 ARG B N 1
ATOM 8368 C CA . ARG B 1 534 ? 13.453 3.344 10.883 1 98.81 534 ARG B CA 1
ATOM 8369 C C . ARG B 1 534 ? 14.133 4.602 11.414 1 98.81 534 ARG B C 1
ATOM 8371 O O . ARG B 1 534 ? 15.297 4.555 11.836 1 98.81 534 ARG B O 1
ATOM 8378 N N . ILE B 1 535 ? 13.422 5.742 11.336 1 98.88 535 ILE B N 1
ATOM 8379 C CA . ILE B 1 535 ? 13.969 7.008 11.812 1 98.88 535 ILE B CA 1
ATOM 8380 C C . ILE B 1 535 ? 14.258 6.914 13.312 1 98.88 535 ILE B C 1
ATOM 8382 O O . ILE B 1 535 ? 15.305 7.371 13.773 1 98.88 535 ILE B O 1
ATOM 8386 N N . GLU B 1 536 ? 13.297 6.328 14.031 1 98.81 536 GLU B N 1
ATOM 8387 C CA . GLU B 1 536 ? 13.508 6.156 15.469 1 98.81 536 GLU B CA 1
ATOM 8388 C C . GLU B 1 536 ? 14.766 5.34 15.742 1 98.81 536 GLU B C 1
ATOM 8390 O O . GLU B 1 536 ? 15.555 5.688 16.625 1 98.81 536 GLU B O 1
ATOM 8395 N N . GLU B 1 537 ? 14.914 4.281 15.016 1 98.25 537 GLU B N 1
ATOM 8396 C CA . GLU B 1 537 ? 16.094 3.449 15.172 1 98.25 537 GLU B CA 1
ATOM 8397 C C . GLU B 1 537 ? 17.375 4.234 14.859 1 98.25 537 GLU B C 1
ATOM 8399 O O . GLU B 1 537 ? 18.375 4.117 15.57 1 98.25 537 GLU B O 1
ATOM 8404 N N . GLU B 1 538 ? 17.328 4.977 13.852 1 97.88 538 GLU B N 1
ATOM 8405 C CA . GLU B 1 538 ? 18.469 5.766 13.43 1 97.88 538 GLU B CA 1
ATOM 8406 C C . GLU B 1 538 ? 18.859 6.797 14.484 1 97.88 538 GLU B C 1
ATOM 8408 O O . GLU B 1 538 ? 20.047 7.02 14.742 1 97.88 538 GLU B O 1
ATOM 8413 N N . LEU B 1 539 ? 17.891 7.387 15.047 1 98.25 539 LEU B N 1
ATOM 8414 C CA . LEU B 1 539 ? 18.125 8.414 16.047 1 98.25 539 LEU B CA 1
ATOM 8415 C C . LEU B 1 539 ? 18.672 7.809 17.344 1 98.25 539 LEU B C 1
ATOM 8417 O O . LEU B 1 539 ? 19.391 8.477 18.094 1 98.25 539 LEU B O 1
ATOM 8421 N N . GLY B 1 540 ? 18.297 6.543 17.688 1 97.25 540 GLY B N 1
ATOM 8422 C CA . GLY B 1 540 ? 18.781 5.867 18.875 1 97.25 540 GLY B CA 1
ATOM 8423 C C . GLY B 1 540 ? 18.453 6.602 20.156 1 97.25 540 GLY B C 1
ATOM 8424 O O . GLY B 1 540 ? 17.281 6.949 20.406 1 97.25 540 GLY B O 1
ATOM 8425 N N . ASP B 1 541 ? 19.469 6.992 20.859 1 96.38 541 ASP B N 1
ATOM 8426 C CA . ASP B 1 541 ? 19.297 7.629 22.156 1 96.38 541 ASP B CA 1
ATOM 8427 C C . ASP B 1 541 ? 18.781 9.062 22.016 1 96.38 541 ASP B C 1
ATOM 8429 O O . ASP B 1 541 ? 18.297 9.656 22.969 1 96.38 541 ASP B O 1
ATOM 8433 N N . LYS B 1 542 ? 18.875 9.586 20.797 1 96.12 542 LYS B N 1
ATOM 8434 C CA . LYS B 1 542 ? 18.438 10.961 20.562 1 96.12 542 LYS B CA 1
ATOM 8435 C C . LYS B 1 542 ? 16.953 11 20.172 1 96.12 542 LYS B C 1
ATOM 8437 O O . LYS B 1 542 ? 16.375 12.078 20.078 1 96.12 542 LYS B O 1
ATOM 8442 N N . ALA B 1 543 ? 16.359 9.867 20.047 1 97.94 543 ALA B N 1
ATOM 8443 C CA . ALA B 1 543 ? 14.953 9.828 19.656 1 97.94 543 ALA B CA 1
ATOM 8444 C C . ALA B 1 543 ? 14.062 10.359 20.781 1 97.94 543 ALA B C 1
ATOM 8446 O O . ALA B 1 543 ? 14.266 10.031 21.953 1 97.94 543 ALA B O 1
ATOM 8447 N N . ARG B 1 544 ? 13.188 11.234 20.438 1 97.81 544 ARG B N 1
ATOM 8448 C CA . ARG B 1 544 ? 12.148 11.75 21.312 1 97.81 544 ARG B CA 1
ATOM 8449 C C . ARG B 1 544 ? 10.766 11.555 20.703 1 97.81 544 ARG B C 1
ATOM 8451 O O . ARG B 1 544 ? 10.586 11.734 19.5 1 97.81 544 ARG B O 1
ATOM 8458 N N . PHE B 1 545 ? 9.852 11.156 21.531 1 98.5 545 PHE B N 1
ATOM 8459 C CA . PHE B 1 545 ? 8.477 10.898 21.125 1 98.5 545 PHE B CA 1
ATOM 8460 C C . PHE B 1 545 ? 7.531 11.922 21.766 1 98.5 545 PHE B C 1
ATOM 8462 O O . PHE B 1 545 ? 7.641 12.227 22.953 1 98.5 545 PHE B O 1
ATOM 8469 N N . ALA B 1 546 ? 6.621 12.5 20.953 1 98.56 546 ALA B N 1
ATOM 8470 C CA . ALA B 1 546 ? 5.781 13.602 21.406 1 98.56 546 ALA B CA 1
ATOM 8471 C C . ALA B 1 546 ? 4.891 13.172 22.562 1 98.56 546 ALA B C 1
ATOM 8473 O O . ALA B 1 546 ? 4.707 13.922 23.531 1 98.56 546 ALA B O 1
ATOM 8474 N N . GLY B 1 547 ? 4.234 11.945 22.438 1 98.06 547 GLY B N 1
ATOM 8475 C CA . GLY B 1 547 ? 3.402 11.414 23.5 1 98.06 547 GLY B CA 1
ATOM 8476 C C . GLY B 1 547 ? 2.283 12.352 23.906 1 98.06 547 GLY B C 1
ATOM 8477 O O . GLY B 1 547 ? 1.527 12.828 23.062 1 98.06 547 GLY B O 1
ATOM 8478 N N . LYS B 1 548 ? 2.207 12.648 25.156 1 97.56 548 LYS B N 1
ATOM 8479 C CA . LYS B 1 548 ? 1.119 13.445 25.719 1 97.56 548 LYS B CA 1
ATOM 8480 C C . LYS B 1 548 ? 1.231 14.906 25.297 1 97.56 548 LYS B C 1
ATOM 8482 O O . LYS B 1 548 ? 0.267 15.664 25.391 1 97.56 548 LYS B O 1
ATOM 8487 N N . ASP B 1 549 ? 2.396 15.305 24.75 1 98 549 ASP B N 1
ATOM 8488 C CA . ASP B 1 549 ? 2.596 16.656 24.25 1 98 549 ASP B CA 1
ATOM 8489 C C . ASP B 1 549 ? 2.379 16.734 22.75 1 98 549 ASP B C 1
ATOM 8491 O O . ASP B 1 549 ? 3.002 17.562 22.062 1 98 549 ASP B O 1
ATOM 8495 N N . PHE B 1 550 ? 1.517 15.891 22.203 1 98.06 550 PHE B N 1
ATOM 8496 C CA . PHE B 1 550 ? 1.331 15.742 20.766 1 98.06 550 PHE B CA 1
ATOM 8497 C C . PHE B 1 550 ? 0.859 17.047 20.141 1 98.06 550 PHE B C 1
ATOM 8499 O O . PHE B 1 550 ? 1.135 17.328 18.969 1 98.06 550 PHE B O 1
ATOM 8506 N N . ARG B 1 551 ? 0.197 17.938 20.859 1 97.12 551 ARG B N 1
ATOM 8507 C CA . ARG B 1 551 ? -0.342 19.188 20.328 1 97.12 551 ARG B CA 1
ATOM 8508 C C . ARG B 1 551 ? 0.751 20.25 20.203 1 97.12 551 ARG B C 1
ATOM 8510 O O . ARG B 1 551 ? 0.738 21.047 19.266 1 97.12 551 ARG B O 1
ATOM 8517 N N . HIS B 1 552 ? 1.62 20.203 21.219 1 94.62 552 HIS B N 1
ATOM 8518 C CA . HIS B 1 552 ? 2.75 21.109 21.297 1 94.62 552 HIS B CA 1
ATOM 8519 C C . HIS B 1 552 ? 4.016 20.391 21.75 1 94.62 552 HIS B C 1
ATOM 8521 O O . HIS B 1 552 ? 4.402 20.484 22.906 1 94.62 552 HIS B O 1
ATOM 8527 N N . PRO B 1 553 ? 4.609 19.797 20.766 1 93.38 553 PRO B N 1
ATOM 8528 C CA . PRO B 1 553 ? 5.766 18.984 21.156 1 93.38 553 PRO B CA 1
ATOM 8529 C C . PRO B 1 553 ? 6.867 19.797 21.812 1 93.38 553 PRO B C 1
ATOM 8531 O O . PRO B 1 553 ? 7.129 20.938 21.406 1 93.38 553 PRO B O 1
ATOM 8534 N N . LYS B 1 554 ? 7.461 19.234 22.891 1 81.12 554 LYS B N 1
ATOM 8535 C CA . LYS B 1 554 ? 8.57 19.844 23.609 1 81.12 554 LYS B CA 1
ATOM 8536 C C . LYS B 1 554 ? 9.914 19.359 23.078 1 81.12 554 LYS B C 1
ATOM 8538 O O . LYS B 1 554 ? 10.195 18.156 23.094 1 81.12 554 LYS B O 1
ATOM 8543 N N . LEU B 1 555 ? 10.625 20.172 22.484 1 78.69 555 LEU B N 1
ATOM 8544 C CA . LEU B 1 555 ? 11.914 19.797 21.906 1 78.69 555 LEU B CA 1
ATOM 8545 C C . LEU B 1 555 ? 13.031 19.938 22.938 1 78.69 555 LEU B C 1
ATOM 8547 O O . LEU B 1 555 ? 12.984 20.797 23.812 1 78.69 555 LEU B O 1
#